Protein 6UL6 (pdb70)

GO terms:
  GO:0004222 metalloendopeptidase activity (F, EXP)

InterPro domains:
  IPR000395 Botulinum/Tetanus toxin, catalytic chain [PF01742] (4-410)
  IPR000395 Botulinum/Tetanus toxin, catalytic chain [PR00760] (7-23)
  IPR000395 Botulinum/Tetanus toxin, catalytic chain [PR00760] (33-49)
  IPR000395 Botulinum/Tetanus toxin, catalytic chain [PR00760] (72-88)
  IPR000395 Botulinum/Tetanus toxin, catalytic chain [PR00760] (97-119)
  IPR000395 Botulinum/Tetanus toxin, catalytic chain [PR00760] (213-225)
  IPR000395 Botulinum/Tetanus toxin, catalytic chain [PR00760] (259-275)
  IPR011065 Kunitz inhibitor STI-like superfamily [SSF50386] (1080-1295)
  IPR012500 Clostridium neurotoxin, translocation [PF07952] (549-866)
  IPR012928 Clostridium neurotoxin, receptor binding N-terminal [PF07953] (886-1079)
  IPR013104 Clostridium neurotoxin, receptor-binding C-terminal [PF07951] (1088-1293)
  IPR013320 Concanavalin A-like lectin/glucanase domain superfamily [SSF49899] (873-1079)
  IPR036248 Clostridium neurotoxin, translocation domain [G3DSA:1.20.1120.10] (447-868)
  IPR036248 Clostridium neurotoxin, translocation domain [SSF58091] (549-874)

Secondary structure (DSSP, 8-state):
--SS-S---TTSPP-SSSEEEEE--BSS-PPPEEEEEEETTEEEEEEE--SS-TT----SPPSS--SSS-----TTTT-SHHHHHHHHHHHHHHHHHHHTSHHHHHHHHHHHH-PPP-B---BTTEEB--GGGEEEEE-TTS-EEEEE-SEEEEE--SSTT--EEE-B--SS--TTTSS----EEEE--SSEEEEE---GGGTT-TT--SSPEEPPHHHHHHHHHHHHHHHHTT----TT-B--B---STTB-S----BHHHHHHH-HHHHTTS-HHHHHHHHHHHHHHHHHHHHHHHH--EE-SBSS-HHHHHHHHHHHHT-EE-TTS-EE--HHHHHHHHHIIIIIS-HHHHHHHHT----SSTTS---EEEE----STTT-BTTTBTS-TTSTTSSTTGGGBTTTTGGG-EEPPPSS-TTTSEEEEEE-HHHH--PPPEEEEEEGGGSB--B-GGG----TT--EEE-SS-----------HHHHHHHHHH---S-PPP---B----SS-B--B------PPPP-S-EEEESS--HHHHHHTT---S-SSPPEEES-HHHHHH-TTEEE--S-HHHHHHHHS---GGGHHHHHHHHHHHHHHHHH--EE-SSSTT--EE-TTHHHHHTGGG--SHHHHHHHHHHHGGGGG-SSPPP---PPPPPEEEPP-TT-HHHHHHHHHHHHHHHHHHHHHHHHHHHHHHIIIIIHHHHHHHHHHHHHHHHHHHHHHHHHHHHHTTS-HHHHHHH-B-HHHHHHHHHHHHHHHHHHHHHHHHHHHHHHIIIIIHHHHHHHHHHHHHHHHHHHHHHHHHTTTTTTTSHHHHHHHHHHHTTS-----GGGT---HHHHTT-/--EEEEE--EEE-TT--EEEEEEEESS-GGGSEEEEEEE-TTS--EEEEEE-TT--EEE-TTTTTSEEEEEETTTTEEEEEE-S--GGG-EEEEEEEE-EETTEEHHHHT--EE---EEEEE----EEEE--EEE-TT--EEEEEEE---S--GGGS-EEEEEE-TTS--EEEEEESSSEEE-GGGTTTEEEEEETTTTEEEEEE-S--GGG-EEEEEEETTBS-B---EEEEE-----/--EEEEEE-EEEETT--EEEEEEEESS--TT--EEEEEE-TTBPPEEEEEE-TTS-EEE-GGGBTTEEEEEETTTTEEEEEE-S--GGG-EEEEEEE-SSS-EE---EEEEEE-

Structure (mmCIF, N/CA/C/O backbone):
data_6UL6
#
_entry.id   6UL6
#
_cell.length_a   141.288
_cell.length_b   90.253
_cell.length_c   144.771
_cell.angle_alpha   90.0
_cell.angle_beta   119.037
_cell.angle_gamma   90.0
#
_symmetry.space_group_name_H-M   'C 1 2 1'
#
loop_
_entity.id
_entity.type
_entity.pdbx_description
1 polymer BoNT/A
2 polymer ciA-D12/11/ciA-B5
3 polymer ciA-H7
4 water water
#
loop_
_atom_site.group_PDB
_atom_site.id
_atom_site.type_symbol
_atom_site.label_atom_id
_atom_site.label_alt_id
_atom_site.label_comp_id
_atom_site.label_asym_id
_atom_site.label_entity_id
_atom_site.label_seq_id
_atom_site.pdbx_PDB_ins_code
_atom_site.Cartn_x
_atom_site.Cartn_y
_atom_site.Cartn_z
_atom_site.occupancy
_atom_site.B_iso_or_equiv
_atom_site.auth_seq_id
_atom_site.auth_comp_id
_atom_site.auth_asym_id
_atom_site.auth_atom_id
_atom_site.pdbx_PDB_model_num
ATOM 1 N N . MET A 1 3 ? -43.13600 -47.68800 37.27800 1.000 52.17311 1 MET A N 1
ATOM 2 C CA . MET A 1 3 ? -42.79300 -46.33200 37.71600 1.000 52.25732 1 MET A CA 1
ATOM 3 C C . MET A 1 3 ? -41.37100 -45.83000 37.36500 1.000 46.69853 1 MET A C 1
ATOM 4 O O . MET A 1 3 ? -41.19000 -44.62900 37.21900 1.000 50.02990 1 MET A O 1
ATOM 9 N N . PRO A 1 4 ? -40.35500 -46.71400 37.26700 1.000 34.21324 2 PRO A N 1
ATOM 10 C CA . PRO A 1 4 ? -39.13700 -46.12000 36.67100 1.000 29.46706 2 PRO A CA 1
ATOM 11 C C . PRO A 1 4 ? -39.35400 -45.76000 35.19100 1.000 30.49422 2 PRO A C 1
ATOM 12 O O . PRO A 1 4 ? -40.10900 -46.45700 34.49500 1.000 23.74521 2 PRO A O 1
ATOM 16 N N . PHE A 1 5 ? -38.69400 -44.72000 34.71500 1.000 20.72226 3 PHE A N 1
ATOM 17 C CA . PHE A 1 5 ? -38.80400 -44.38100 33.28400 1.000 22.28032 3 PHE A CA 1
ATOM 18 C C . PHE A 1 5 ? -38.21900 -45.45200 32.34700 1.000 23.66637 3 PHE A C 1
ATOM 19 O O . PHE A 1 5 ? -38.78800 -45.76700 31.29500 1.000 22.24188 3 PHE A O 1
ATOM 27 N N . VAL A 1 6 ? -37.09000 -46.02700 32.74000 1.000 25.43206 4 VAL A N 1
ATOM 28 C CA . VAL A 1 6 ? -36.47000 -47.07600 31.95600 1.000 29.28044 4 VAL A CA 1
ATOM 29 C C . VAL A 1 6 ? -36.70600 -48.35000 32.72600 1.000 37.71700 4 VAL A C 1
ATOM 30 O O . VAL A 1 6 ? -36.15700 -48.52400 33.82900 1.000 40.20479 4 VAL A O 1
ATOM 34 N N . ASN A 1 7 ? -37.54800 -49.22100 32.19500 1.000 34.92958 5 ASN A N 1
ATOM 35 C CA . ASN A 1 7 ? -38.00200 -50.34600 33.00700 1.000 45.74388 5 ASN A CA 1
ATOM 36 C C . ASN A 1 7 ? -37.34800 -51.64700 32.60500 1.000 41.54755 5 ASN A C 1
ATOM 37 O O . ASN A 1 7 ? -37.86200 -52.73200 32.86300 1.000 49.01146 5 ASN A O 1
ATOM 42 N N . LYS A 1 8 ? -36.16100 -51.52100 32.05900 1.000 31.95529 6 LYS A N 1
ATOM 43 C CA . LYS A 1 8 ? -35.43600 -52.65700 31.57400 1.000 41.40356 6 LYS A CA 1
ATOM 44 C C . LYS A 1 8 ? -33.95500 -52.31200 31.62000 1.000 32.67409 6 LYS A C 1
ATOM 45 O O . LYS A 1 8 ? -33.56800 -51.16600 31.39600 1.000 29.79217 6 LYS A O 1
ATOM 51 N N . GLN A 1 9 ? -33.11700 -53.28600 31.94400 1.000 37.22935 7 GLN A N 1
ATOM 52 C CA . GLN A 1 9 ? -31.68200 -53.05500 31.85900 1.000 36.26880 7 GLN A CA 1
ATOM 53 C C . GLN A 1 9 ? -31.27600 -53.26200 30.40500 1.000 39.67389 7 GLN A C 1
ATOM 54 O O . GLN A 1 9 ? -31.61100 -54.26700 29.82500 1.000 42.31336 7 GLN A O 1
ATOM 60 N N . PHE A 1 10 ? -30.58600 -52.29500 29.81100 1.000 39.36662 8 PHE A N 1
ATOM 61 C CA . PHE A 1 10 ? -30.13000 -52.40600 28.43100 1.000 39.03827 8 PHE A CA 1
ATOM 62 C C . PHE A 1 10 ? -28.60300 -52.56700 28.37500 1.000 32.75958 8 PHE A C 1
ATOM 63 O O . PHE A 1 10 ? -27.87200 -51.74000 28.93100 1.000 33.90808 8 PHE A O 1
ATOM 71 N N . ASN A 1 11 ? -28.12100 -53.59800 27.69600 1.000 26.30977 9 ASN A N 1
ATOM 72 C CA . ASN A 1 11 ? -26.69000 -53.70300 27.39800 1.000 25.64333 9 ASN A CA 1
ATOM 73 C C . ASN A 1 11 ? -26.46400 -53.61600 25.92300 1.000 25.44987 9 ASN A C 1
ATOM 74 O O . ASN A 1 11 ? -27.24400 -54.17500 25.16000 1.000 26.04500 9 ASN A O 1
ATOM 79 N N . TYR A 1 12 ? -25.37900 -52.98100 25.50000 1.000 26.44170 10 TYR A N 1
ATOM 80 C CA . TYR A 1 12 ? -25.15900 -52.81800 24.07100 1.000 28.52858 10 TYR A CA 1
ATOM 81 C C . TYR A 1 12 ? -25.19900 -54.17200 23.32100 1.000 33.24283 10 TYR A C 1
ATOM 82 O O . TYR A 1 12 ? -25.83400 -54.25700 22.26300 1.000 23.02298 10 TYR A O 1
ATOM 91 N N . LYS A 1 13 ? -24.60500 -55.24400 23.89200 1.000 27.36745 11 LYS A N 1
ATOM 92 C CA . LYS A 1 13 ? -24.57500 -56.53600 23.18700 1.000 36.03768 11 LYS A CA 1
ATOM 93 C C . LYS A 1 13 ? -25.79700 -57.42200 23.40500 1.000 26.95690 11 LYS A C 1
ATOM 94 O O . LYS A 1 13 ? -25.76300 -58.56800 23.01100 1.000 30.81010 11 LYS A O 1
ATOM 100 N N . ASP A 1 14 ? -26.87400 -56.91600 24.00500 1.000 29.16332 12 ASP A N 1
ATOM 101 C CA . ASP A 1 14 ? -28.08700 -57.71600 24.11200 1.000 26.38266 12 ASP A CA 1
ATOM 102 C C . ASP A 1 14 ? -28.55400 -58.07300 22.69500 1.000 28.61573 12 ASP A C 1
ATOM 103 O O . ASP A 1 14 ? -28.40700 -57.25400 21.78200 1.000 30.21478 12 ASP A O 1
ATOM 108 N N . PRO A 1 15 ? -29.17500 -59.24700 22.52500 1.000 30.03826 13 PRO A N 1
ATOM 109 C CA . PRO A 1 15 ? -29.65900 -59.63700 21.17800 1.000 33.39611 13 PRO A CA 1
ATOM 110 C C . PRO A 1 15 ? -30.78700 -58.71100 20.69900 1.000 28.76472 13 PRO A C 1
ATOM 111 O O . PRO A 1 15 ? -31.51800 -58.18600 21.54700 1.000 26.18374 13 PRO A O 1
ATOM 115 N N . VAL A 1 16 ? -30.93700 -58.52700 19.38200 1.000 27.43404 14 VAL A N 1
ATOM 116 C CA . VAL A 1 16 ? -32.04000 -57.70700 18.84800 1.000 26.54921 14 VAL A CA 1
ATOM 117 C C . VAL A 1 16 ? -33.35400 -58.45000 19.01600 1.000 31.96229 14 VAL A C 1
ATOM 118 O O . VAL A 1 16 ? -33.38500 -59.66600 18.99000 1.000 34.55034 14 VAL A O 1
ATOM 122 N N . ASN A 1 17 ? -34.44900 -57.73100 19.17900 1.000 30.91847 15 ASN A N 1
ATOM 123 C CA . ASN A 1 17 ? -35.74200 -58.39200 19.23200 1.000 30.27313 15 ASN A CA 1
ATOM 124 C C . ASN A 1 17 ? -36.77200 -57.67800 18.34000 1.000 32.83509 15 ASN A C 1
ATOM 125 O O . ASN A 1 17 ? -37.90600 -58.13900 18.20500 1.000 34.26939 15 ASN A O 1
ATOM 130 N N . GLY A 1 18 ? -36.39200 -56.54400 17.74100 1.000 25.81937 16 GLY A N 1
ATOM 131 C CA . GLY A 1 18 ? -37.25600 -55.90600 16.74000 1.000 26.71419 16 GLY A CA 1
ATOM 132 C C . GLY A 1 18 ? -38.32100 -55.02300 17.37800 1.000 32.94314 16 GLY A C 1
ATOM 133 O O . GLY A 1 18 ? -39.15400 -54.41000 16.68800 1.000 25.32331 16 GLY A O 1
ATOM 134 N N . VAL A 1 19 ? -38.26100 -54.93000 18.71400 1.000 34.11884 17 VAL A N 1
ATOM 135 C CA . VAL A 1 19 ? -39.29800 -54.27600 19.50600 1.000 29.69686 17 VAL A CA 1
ATOM 136 C C . VAL A 1 19 ? -38.69400 -53.10200 20.28100 1.000 22.98794 17 VAL A C 1
ATOM 137 O O . VAL A 1 19 ? -39.06200 -51.95700 20.02200 1.000 24.99169 17 VAL A O 1
ATOM 141 N N . ASP A 1 20 ? -37.76600 -53.38300 21.21000 1.000 22.62586 18 ASP A N 1
ATOM 142 C CA . ASP A 1 20 ? -37.02700 -52.31400 21.84900 1.000 25.47371 18 ASP A CA 1
ATOM 143 C C . ASP A 1 20 ? -35.51500 -52.47300 21.73900 1.000 25.13830 18 ASP A C 1
ATOM 144 O O . ASP A 1 20 ? -34.77800 -51.66000 22.27400 1.000 26.10077 18 ASP A O 1
ATOM 149 N N . ILE A 1 21 ? -35.03600 -53.51400 21.08800 1.000 24.56128 19 ILE A N 1
ATOM 150 C CA . ILE A 1 21 ? -33.60400 -53.56100 20.74400 1.000 23.00467 19 ILE A CA 1
ATOM 151 C C . ILE A 1 21 ? -33.55900 -53.93600 19.27200 1.000 24.23833 19 ILE A C 1
ATOM 152 O O . ILE A 1 21 ? -34.04600 -54.99500 18.93400 1.000 25.38740 19 ILE A O 1
ATOM 157 N N . ALA A 1 22 ? -33.03100 -53.06200 18.39700 1.000 19.38775 20 ALA A N 1
ATOM 158 C CA . ALA A 1 22 ? -33.09500 -53.36200 16.95100 1.000 29.32634 20 ALA A CA 1
ATOM 159 C C . ALA A 1 22 ? -32.12000 -52.49700 16.20100 1.000 26.93997 20 ALA A C 1
ATOM 160 O O . ALA A 1 22 ? -31.67200 -51.45100 16.70800 1.000 19.73094 20 ALA A O 1
ATOM 162 N N . TYR A 1 23 ? -31.75100 -52.96800 15.02000 1.000 20.38752 21 TYR A N 1
ATOM 163 C CA . TYR A 1 23 ? -31.10000 -52.08800 14.07600 1.000 27.79794 21 TYR A CA 1
ATOM 164 C C . TYR A 1 23 ? -32.19200 -51.25900 13.45500 1.000 26.25638 21 TYR A C 1
ATOM 165 O O . TYR A 1 23 ? -33.24700 -51.79500 13.09800 1.000 23.03919 21 TYR A O 1
ATOM 174 N N . ILE A 1 24 ? -31.96100 -49.95500 13.36500 1.000 25.42866 22 ILE A N 1
ATOM 175 C CA . ILE A 1 24 ? -32.94400 -49.09700 12.74800 1.000 21.66283 22 ILE A CA 1
ATOM 176 C C . ILE A 1 24 ? -32.34300 -48.27300 11.60600 1.000 24.88458 22 ILE A C 1
ATOM 177 O O . ILE A 1 24 ? -31.12100 -48.14000 11.46900 1.000 25.24669 22 ILE A O 1
ATOM 182 N N . LYS A 1 25 ? -33.22400 -47.70100 10.79500 1.000 24.89079 23 LYS A N 1
ATOM 183 C CA . LYS A 1 25 ? -32.82000 -46.66300 9.86400 1.000 21.54030 23 LYS A CA 1
ATOM 184 C C . LYS A 1 25 ? -33.64600 -45.42500 10.13800 1.000 23.62261 23 LYS A C 1
ATOM 185 O O . LYS A 1 25 ? -34.85700 -45.52500 10.41900 1.000 20.46508 23 LYS A O 1
ATOM 191 N N . ILE A 1 26 ? -33.00800 -44.26900 9.99700 1.000 22.84482 24 ILE A N 1
ATOM 192 C CA . ILE A 1 26 ? -33.65900 -42.99500 10.28500 1.000 22.33710 24 ILE A CA 1
ATOM 193 C C . ILE A 1 26 ? -33.70100 -42.23500 8.99700 1.000 24.84742 24 ILE A C 1
ATOM 194 O O . ILE A 1 26 ? -33.07700 -42.66400 8.03200 1.000 19.77630 24 ILE A O 1
ATOM 199 N N . PRO A 1 27 ? -34.48400 -41.13100 8.95200 1.000 20.22773 25 PRO A N 1
ATOM 200 C CA . PRO A 1 27 ? -34.49000 -40.34600 7.70200 1.000 20.83113 25 PRO A CA 1
ATOM 201 C C . PRO A 1 27 ? -33.07100 -39.91600 7.33500 1.000 23.51165 25 PRO A C 1
ATOM 202 O O . PRO A 1 27 ? -32.24500 -39.62400 8.20300 1.000 21.71127 25 PRO A O 1
ATOM 206 N N . ASN A 1 28 ? -32.79200 -39.84200 6.05400 1.000 25.26805 26 ASN A N 1
ATOM 207 C CA . ASN A 1 28 ? -31.44500 -39.65800 5.63900 1.000 29.88411 26 ASN A CA 1
ATOM 208 C C . ASN A 1 28 ? -31.38900 -39.03600 4.25900 1.000 27.84446 26 ASN A C 1
ATOM 209 O O . ASN A 1 28 ? -32.27800 -39.27800 3.46200 1.000 22.82325 26 ASN A O 1
ATOM 214 N N . ALA A 1 29 ? -30.32700 -38.29500 3.94500 1.000 27.52535 27 ALA A N 1
ATOM 215 C CA . ALA A 1 29 ? -30.24600 -37.65800 2.62900 1.000 39.24522 27 ALA A CA 1
ATOM 216 C C . ALA A 1 29 ? -29.84500 -38.66700 1.56500 1.000 46.47032 27 ALA A C 1
ATOM 217 O O . ALA A 1 29 ? -30.40700 -38.71200 0.46100 1.000 55.15260 27 ALA A O 1
ATOM 219 N N . GLY A 1 30 ? -28.88100 -39.51000 1.89300 1.000 50.12287 28 GLY A N 1
ATOM 220 C CA . GLY A 1 30 ? -28.52500 -40.58200 0.97300 1.000 49.92868 28 GLY A CA 1
ATOM 221 C C . GLY A 1 30 ? -29.11500 -41.91500 1.40400 1.000 46.13695 28 GLY A C 1
ATOM 222 O O . GLY A 1 30 ? -30.33100 -42.07900 1.46700 1.000 50.43777 28 GLY A O 1
ATOM 223 N N . GLN A 1 31 ? -28.24000 -42.86700 1.70500 1.000 42.02833 29 GLN A N 1
ATOM 224 C CA . GLN A 1 31 ? -28.64300 -44.24000 1.96800 1.000 42.16941 29 GLN A CA 1
ATOM 225 C C . GLN A 1 31 ? -27.88300 -44.78000 3.17900 1.000 41.91874 29 GLN A C 1
ATOM 226 O O . GLN A 1 31 ? -26.86900 -45.45700 3.02300 1.000 50.78062 29 GLN A O 1
ATOM 232 N N . MET A 1 32 ? -28.36800 -44.50400 4.38100 1.000 31.81606 30 MET A N 1
ATOM 233 C CA . MET A 1 32 ? -27.64400 -44.94000 5.57600 1.000 31.68723 30 MET A CA 1
ATOM 234 C C . MET A 1 32 ? -27.78400 -46.44900 5.81300 1.000 32.15651 30 MET A C 1
ATOM 235 O O . MET A 1 32 ? -28.77800 -47.08000 5.43300 1.000 25.25577 30 MET A O 1
ATOM 240 N N . GLN A 1 33 ? -26.75900 -47.04700 6.40800 1.000 31.17790 31 GLN A N 1
ATOM 241 C CA . GLN A 1 33 ? -26.87500 -48.41800 6.85600 1.000 31.90272 31 GLN A CA 1
ATOM 242 C C . GLN A 1 33 ? -27.62400 -48.46400 8.19700 1.000 25.78169 31 GLN A C 1
ATOM 243 O O . GLN A 1 33 ? -27.57500 -47.52200 8.96500 1.000 24.08045 31 GLN A O 1
ATOM 249 N N . PRO A 1 34 ? -28.28000 -49.59500 8.49700 1.000 25.99431 32 PRO A N 1
ATOM 250 C CA . PRO A 1 34 ? -28.97400 -49.78000 9.77900 1.000 21.15637 32 PRO A CA 1
ATOM 251 C C . PRO A 1 34 ? -27.99100 -49.66500 10.96600 1.000 20.78599 32 PRO A C 1
ATOM 252 O O . PRO A 1 34 ? -26.84800 -50.10300 10.87100 1.000 21.83403 32 PRO A O 1
ATOM 256 N N . VAL A 1 35 ? -28.43200 -49.06800 12.03700 1.000 19.45404 33 VAL A N 1
ATOM 257 C CA . VAL A 1 35 ? -27.57100 -48.90600 13.20600 1.000 21.86111 33 VAL A CA 1
ATOM 258 C C . VAL A 1 35 ? -28.26900 -49.44900 14.42100 1.000 18.67133 33 VAL A C 1
ATOM 259 O O . VAL A 1 35 ? -29.48700 -49.26400 14.57800 1.000 17.91973 33 VAL A O 1
ATOM 263 N N . LYS A 1 36 ? -27.51400 -50.06600 15.32900 1.000 21.08978 34 LYS A N 1
ATOM 264 C CA . LYS A 1 36 ? -28.15500 -50.64000 16.51900 1.000 22.19398 34 LYS A CA 1
ATOM 265 C C . LYS A 1 36 ? -28.69600 -49.59500 17.50300 1.000 23.49987 34 LYS A C 1
ATOM 266 O O . LYS A 1 36 ? -27.99500 -48.64400 17.92100 1.000 21.91370 34 LYS A O 1
ATOM 272 N N . ALA A 1 37 ? -29.96900 -49.75200 17.86600 1.000 20.19756 35 ALA A N 1
ATOM 273 C CA . ALA A 1 37 ? -30.61800 -48.75500 18.68200 1.000 18.56154 35 ALA A CA 1
ATOM 274 C C . ALA A 1 37 ? -31.47900 -49.40400 19.77000 1.000 19.21340 35 ALA A C 1
ATOM 275 O O . ALA A 1 37 ? -31.80500 -50.56300 19.69100 1.000 19.63174 35 ALA A O 1
ATOM 277 N N . PHE A 1 38 ? -31.82900 -48.62700 20.78300 1.000 22.45463 36 PHE A N 1
ATOM 278 C CA . PHE A 1 38 ? -32.50600 -49.12200 21.98000 1.000 22.30239 36 PHE A CA 1
ATOM 279 C C . PHE A 1 38 ? -33.68800 -48.24000 22.28600 1.000 20.21069 36 PHE A C 1
ATOM 280 O O . PHE A 1 38 ? -33.54100 -47.01100 22.44900 1.000 20.55913 36 PHE A O 1
ATOM 288 N N . LYS A 1 39 ? -34.85300 -48.84100 22.46100 1.000 22.50037 37 LYS A N 1
ATOM 289 C CA . LYS A 1 39 ? -36.03900 -48.03200 22.76600 1.000 21.11302 37 LYS A CA 1
ATOM 290 C C . LYS A 1 39 ? -36.20900 -47.96200 24.28400 1.000 18.72395 37 LYS A C 1
ATOM 291 O O . LYS A 1 39 ? -36.75200 -48.86700 24.89200 1.000 21.33471 37 LYS A O 1
ATOM 297 N N . ILE A 1 40 ? -35.71000 -46.90800 24.90900 1.000 21.49662 38 ILE A N 1
ATOM 298 C CA . ILE A 1 40 ? -35.58300 -46.91000 26.37900 1.000 23.92214 38 ILE A CA 1
ATOM 299 C C . ILE A 1 40 ? -36.89200 -46.55300 27.03900 1.000 15.92900 38 ILE A C 1
ATOM 300 O O . ILE A 1 40 ? -37.06000 -46.76700 28.22100 1.000 21.40417 38 ILE A O 1
ATOM 305 N N . HIS A 1 41 ? -37.84800 -46.08100 26.24600 1.000 16.51256 39 HIS A N 1
ATOM 306 C CA . HIS A 1 41 ? -39.15300 -45.73900 26.74600 1.000 19.80575 39 HIS A CA 1
ATOM 307 C C . HIS A 1 41 ? -40.04200 -45.54700 25.52900 1.000 21.18834 39 HIS A C 1
ATOM 308 O O . HIS A 1 41 ? -39.53100 -45.25400 24.43500 1.000 19.62105 39 HIS A O 1
ATOM 315 N N . ASN A 1 42 ? -41.34900 -45.71400 25.70500 1.000 17.02003 40 ASN A N 1
ATOM 316 C CA . ASN A 1 42 ? -42.29600 -45.44200 24.59800 1.000 24.34008 40 ASN A CA 1
ATOM 317 C C . ASN A 1 42 ? -41.91500 -44.11000 23.87800 1.000 22.21432 40 ASN A C 1
ATOM 318 O O . ASN A 1 42 ? -41.66300 -43.11200 24.55200 1.000 23.74593 40 ASN A O 1
ATOM 323 N N . LYS A 1 43 ? -41.81000 -44.14700 22.53700 1.000 16.78098 41 LYS A N 1
ATOM 324 C CA . LYS A 1 43 ? -41.50000 -43.01400 21.64100 1.000 13.61008 41 LYS A CA 1
ATOM 325 C C . LYS A 1 43 ? -40.04800 -42.46000 21.72700 1.000 19.03697 41 LYS A C 1
ATOM 326 O O . LYS A 1 43 ? -39.75300 -41.45400 21.08200 1.000 17.21112 41 LYS A O 1
ATOM 332 N N . ILE A 1 44 ? -39.17000 -43.09300 22.50200 1.000 15.90629 42 ILE A N 1
ATOM 333 C CA . ILE A 1 44 ? -37.81600 -42.59600 22.66700 1.000 18.08442 42 ILE A CA 1
ATOM 334 C C . ILE A 1 44 ? -36.72900 -43.65100 22.43700 1.000 14.17789 42 ILE A C 1
ATOM 335 O O . ILE A 1 44 ? -36.61700 -44.65800 23.15600 1.000 18.21228 42 ILE A O 1
ATOM 340 N N . TRP A 1 45 ? -35.87600 -43.38800 21.47700 1.000 16.22437 43 TRP A N 1
ATOM 341 C CA . TRP A 1 45 ? -34.79200 -44.30600 21.18400 1.000 17.35792 43 TRP A CA 1
ATOM 342 C C . TRP A 1 45 ? -33.40100 -43.71900 21.47800 1.000 20.73387 43 TRP A C 1
ATOM 343 O O . TRP A 1 45 ? -33.22100 -42.50500 21.46700 1.000 16.71383 43 TRP A O 1
ATOM 354 N N . VAL A 1 46 ? -32.42700 -44.60400 21.68300 1.000 19.19883 44 VAL A N 1
ATOM 355 C CA . VAL A 1 46 ? -31.02600 -44.18100 21.79900 1.000 19.16592 44 VAL A CA 1
ATOM 356 C C . VAL A 1 46 ? -30.19700 -44.87500 20.75900 1.000 15.76237 44 VAL A C 1
ATOM 357 O O . VAL A 1 46 ? -30.24900 -46.09300 20.63200 1.000 20.32277 44 VAL A O 1
ATOM 361 N N . ILE A 1 47 ? -29.38400 -44.12800 20.04000 1.000 18.38042 45 ILE A N 1
ATOM 362 C CA . ILE A 1 47 ? -28.44400 -44.68300 19.06500 1.000 17.29359 45 ILE A CA 1
ATOM 363 C C . ILE A 1 47 ? -27.03600 -44.37300 19.53900 1.000 18.80537 45 ILE A C 1
ATOM 364 O O . ILE A 1 47 ? -26.60300 -43.24000 19.41900 1.000 17.66226 45 ILE A O 1
ATOM 369 N N . PRO A 1 48 ? -26.32200 -45.37500 20.10500 1.000 21.49690 46 PRO A N 1
ATOM 370 C CA . PRO A 1 48 ? -24.97800 -45.06300 20.63000 1.000 18.74315 46 PRO A CA 1
ATOM 371 C C . PRO A 1 48 ? -23.95300 -45.04000 19.50700 1.000 24.66638 46 PRO A C 1
ATOM 372 O O . PRO A 1 48 ? -23.04400 -45.86400 19.44800 1.000 31.25247 46 PRO A O 1
ATOM 376 N N . GLU A 1 49 ? -24.10800 -44.11800 18.57700 1.000 25.09283 47 GLU A N 1
ATOM 377 C CA . GLU A 1 49 ? -23.15900 -43.96500 17.46900 1.000 28.85035 47 GLU A CA 1
ATOM 378 C C . GLU A 1 49 ? -22.81900 -42.51200 17.36600 1.000 22.22697 47 GLU A C 1
ATOM 379 O O . GLU A 1 49 ? -23.65600 -41.67900 17.68400 1.000 21.60016 47 GLU A O 1
ATOM 385 N N . ARG A 1 50 ? -21.62400 -42.17500 16.91400 1.000 20.55298 48 ARG A N 1
ATOM 386 C CA . ARG A 1 50 ? -21.39900 -40.77800 16.52500 1.000 23.56399 48 ARG A CA 1
ATOM 387 C C . ARG A 1 50 ? -22.31500 -40.39600 15.33200 1.000 28.38133 48 ARG A C 1
ATOM 388 O O . ARG A 1 50 ? -22.54000 -41.20000 14.42600 1.000 25.75075 48 ARG A O 1
ATOM 396 N N . ASP A 1 51 ? -22.81200 -39.17400 15.32900 1.000 24.26387 49 ASP A N 1
ATOM 397 C CA . ASP A 1 51 ? -23.76200 -38.73400 14.32400 1.000 22.44387 49 ASP A CA 1
ATOM 398 C C . ASP A 1 51 ? -23.03500 -38.33700 13.05000 1.000 27.20318 49 ASP A C 1
ATOM 399 O O . ASP A 1 51 ? -22.68700 -37.15900 12.84200 1.000 29.50857 49 ASP A O 1
ATOM 404 N N . THR A 1 52 ? -22.79100 -39.32900 12.20800 1.000 27.91424 50 THR A N 1
ATOM 405 C CA . THR A 1 52 ? -22.27500 -39.05500 10.89700 1.000 29.61760 50 THR A CA 1
ATOM 406 C C . THR A 1 52 ? -23.38700 -39.19900 9.88600 1.000 31.17289 50 THR A C 1
ATOM 407 O O . THR A 1 52 ? -23.11600 -39.26500 8.69700 1.000 37.01173 50 THR A O 1
ATOM 411 N N . PHE A 1 53 ? -24.63100 -39.29400 10.34400 1.000 30.41442 51 PHE A N 1
ATOM 412 C CA . PHE A 1 53 ? -25.72700 -39.69800 9.43200 1.000 36.45478 51 PHE A CA 1
ATOM 413 C C . PHE A 1 53 ? -26.68000 -38.61600 9.08800 1.000 37.24549 51 PHE A C 1
ATOM 414 O O . PHE A 1 53 ? -27.13900 -38.54800 7.95400 1.000 37.02570 51 PHE A O 1
ATOM 422 N N . THR A 1 54 ? -27.04900 -37.82700 10.08200 1.000 33.38747 52 THR A N 1
ATOM 423 C CA . THR A 1 54 ? -28.19200 -36.94100 9.90500 1.000 36.87604 52 THR A CA 1
ATOM 424 C C . THR A 1 54 ? -27.88700 -35.79600 8.92300 1.000 37.40582 52 THR A C 1
ATOM 425 O O . THR A 1 54 ? -28.78800 -35.25300 8.30900 1.000 33.38335 52 THR A O 1
ATOM 429 N N . ASN A 1 55 ? -26.61900 -35.44400 8.77900 1.000 39.34937 53 ASN A N 1
ATOM 430 C CA . ASN A 1 55 ? -26.22300 -34.36900 7.89000 1.000 42.03204 53 ASN A CA 1
ATOM 431 C C . ASN A 1 55 ? -25.05600 -34.83300 7.06500 1.000 46.40224 53 ASN A C 1
ATOM 432 O O . ASN A 1 55 ? -23.97100 -35.04600 7.61400 1.000 48.52226 53 ASN A O 1
ATOM 437 N N . PRO A 1 56 ? -25.26900 -34.95600 5.73300 1.000 51.21805 54 PRO A N 1
ATOM 438 C CA . PRO A 1 56 ? -24.28300 -35.50000 4.78400 1.000 49.08393 54 PRO A CA 1
ATOM 439 C C . PRO A 1 56 ? -23.01700 -34.63000 4.66900 1.000 51.06703 54 PRO A C 1
ATOM 440 O O . PRO A 1 56 ? -21.94600 -35.16600 4.39600 1.000 54.51865 54 PRO A O 1
ATOM 444 N N . GLU A 1 57 ? -23.13700 -33.32300 4.91000 1.000 48.68768 55 GLU A N 1
ATOM 445 C CA . GLU A 1 57 ? -21.97700 -32.43100 5.03200 1.000 49.62900 55 GLU A CA 1
ATOM 446 C C . GLU A 1 57 ? -21.18700 -32.64800 6.33300 1.000 51.02335 55 GLU A C 1
ATOM 447 O O . GLU A 1 57 ? -20.20000 -31.95500 6.60000 1.000 50.98618 55 GLU A O 1
ATOM 453 N N . GLU A 1 58 ? -21.64400 -33.58400 7.15900 1.000 50.91689 56 GLU A N 1
ATOM 454 C CA . GLU A 1 58 ? -20.99800 -33.84000 8.44400 1.000 47.46766 56 GLU A CA 1
ATOM 455 C C . GLU A 1 58 ? -20.72200 -35.32500 8.61400 1.000 53.78936 56 GLU A C 1
ATOM 456 O O . GLU A 1 58 ? -21.34900 -35.97800 9.45300 1.000 59.39483 56 GLU A O 1
ATOM 462 N N . GLY A 1 59 ? -19.80400 -35.85800 7.81400 1.000 50.40049 57 GLY A N 1
ATOM 463 C CA . GLY A 1 59 ? -19.41300 -37.26000 7.91300 1.000 50.12964 57 GLY A CA 1
ATOM 464 C C . GLY A 1 59 ? -18.04100 -37.47100 8.53900 1.000 49.78212 57 GLY A C 1
ATOM 465 O O . GLY A 1 59 ? -17.74400 -38.53100 9.04800 1.000 54.21713 57 GLY A O 1
ATOM 466 N N . ASP A 1 60 ? -17.20100 -36.44700 8.51000 1.000 51.21926 58 ASP A N 1
ATOM 467 C CA . ASP A 1 60 ? -15.85000 -36.56000 9.03900 1.000 53.20621 58 ASP A CA 1
ATOM 468 C C . ASP A 1 60 ? -15.81300 -36.20400 10.53400 1.000 50.34714 58 ASP A C 1
ATOM 469 O O . ASP A 1 60 ? -16.48500 -35.26100 10.96100 1.000 52.08546 58 ASP A O 1
ATOM 474 N N . LEU A 1 61 ? -15.02600 -36.93700 11.32400 1.000 43.02281 59 LEU A N 1
ATOM 475 C CA . LEU A 1 61 ? -15.02500 -36.71000 12.76500 1.000 38.45886 59 LEU A CA 1
ATOM 476 C C . LEU A 1 61 ? -13.77700 -35.95200 13.24100 1.000 38.87690 59 LEU A C 1
ATOM 477 O O . LEU A 1 61 ? -13.51600 -35.83500 14.44900 1.000 32.80040 59 LEU A O 1
ATOM 482 N N . ASN A 1 62 ? -13.05800 -35.35700 12.30100 1.000 34.94813 60 ASN A N 1
ATOM 483 C CA . ASN A 1 62 ? -11.84300 -34.61200 12.64500 1.000 40.27913 60 ASN A CA 1
ATOM 484 C C . ASN A 1 62 ? -12.09400 -33.14100 12.87900 1.000 34.52290 60 ASN A C 1
ATOM 485 O O . ASN A 1 62 ? -13.15100 -32.63900 12.50600 1.000 36.16763 60 ASN A O 1
ATOM 490 N N . PRO A 1 63 ? -11.11700 -32.43800 13.47800 1.000 37.07826 61 PRO A N 1
ATOM 491 C CA . PRO A 1 63 ? -11.34200 -31.00100 13.63000 1.000 37.42840 61 PRO A CA 1
ATOM 492 C C . PRO A 1 63 ? -11.54000 -30.33500 12.26000 1.000 44.97860 61 PRO A C 1
ATOM 493 O O . PRO A 1 63 ? -10.96000 -30.75800 11.25400 1.000 50.94360 61 PRO A O 1
ATOM 497 N N . PRO A 1 64 ? -12.39900 -29.31500 12.21000 1.000 43.71136 62 PRO A N 1
ATOM 498 C CA . PRO A 1 64 ? -12.75300 -28.72400 10.91600 1.000 49.01645 62 PRO A CA 1
ATOM 499 C C . PRO A 1 64 ? -11.64500 -27.79000 10.42500 1.000 58.11609 62 PRO A C 1
ATOM 500 O O . PRO A 1 64 ? -10.72900 -27.49900 11.19500 1.000 57.91115 62 PRO A O 1
ATOM 504 N N . PRO A 1 65 ? -11.70300 -27.35600 9.15200 1.000 68.25783 63 PRO A N 1
ATOM 505 C CA . PRO A 1 65 ? -10.65800 -26.44300 8.66700 1.000 70.95772 63 PRO A CA 1
ATOM 506 C C . PRO A 1 65 ? -10.73700 -25.09400 9.39500 1.000 72.36095 63 PRO A C 1
ATOM 507 O O . PRO A 1 65 ? -9.74400 -24.60400 9.95500 1.000 74.44838 63 PRO A O 1
ATOM 511 N N . GLU A 1 66 ? -11.93500 -24.51600 9.38900 1.000 64.31230 64 GLU A N 1
ATOM 512 C CA . GLU A 1 66 ? -12.24200 -23.33000 10.17300 1.000 57.93872 64 GLU A CA 1
ATOM 513 C C . GLU A 1 66 ? -12.69900 -23.66900 11.59500 1.000 47.18533 64 GLU A C 1
ATOM 514 O O . GLU A 1 66 ? -13.75500 -24.30400 11.76900 1.000 42.35935 64 GLU A O 1
ATOM 520 N N . ALA A 1 67 ? -11.91800 -23.25700 12.60100 1.000 48.85555 65 ALA A N 1
ATOM 521 C CA . ALA A 1 67 ? -12.32600 -23.39600 14.02000 1.000 40.28807 65 ALA A CA 1
ATOM 522 C C . ALA A 1 67 ? -13.75600 -22.86000 14.27900 1.000 36.16224 65 ALA A C 1
ATOM 523 O O . ALA A 1 67 ? -14.14200 -21.76900 13.82300 1.000 36.64303 65 ALA A O 1
ATOM 525 N N . LYS A 1 68 ? -14.54900 -23.65300 14.98000 1.000 34.15113 66 LYS A N 1
ATOM 526 C CA . LYS A 1 68 ? -15.88500 -23.25400 15.34200 1.000 32.36012 66 LYS A CA 1
ATOM 527 C C . LYS A 1 68 ? -15.72300 -22.04500 16.25600 1.000 35.22295 66 LYS A C 1
ATOM 528 O O . LYS A 1 68 ? -14.74400 -21.96800 16.99300 1.000 31.45664 66 LYS A O 1
ATOM 534 N N . GLN A 1 69 ? -16.66300 -21.10100 16.19400 1.000 44.22189 67 GLN A N 1
ATOM 535 C CA . GLN A 1 69 ? -16.51600 -19.84700 16.95900 1.000 48.23211 67 GLN A CA 1
ATOM 536 C C . GLN A 1 69 ? -17.19800 -20.00600 18.32000 1.000 38.72408 67 GLN A C 1
ATOM 537 O O . GLN A 1 69 ? -18.24200 -19.39800 18.58700 1.000 37.84859 67 GLN A O 1
ATOM 543 N N . VAL A 1 70 ? -16.62800 -20.89100 19.14300 1.000 25.28732 68 VAL A N 1
ATOM 544 C CA . VAL A 1 70 ? -17.24300 -21.29400 20.41600 1.000 19.23135 68 VAL A CA 1
ATOM 545 C C . VAL A 1 70 ? -16.12400 -21.33600 21.48100 1.000 25.35475 68 VAL A C 1
ATOM 546 O O . VAL A 1 70 ? -14.96300 -21.50000 21.14800 1.000 29.59934 68 VAL A O 1
ATOM 550 N N . PRO A 1 71 ? -16.47000 -21.08200 22.75100 1.000 19.27183 69 PRO A N 1
ATOM 551 C CA . PRO A 1 71 ? -15.41600 -20.96600 23.75600 1.000 24.23173 69 PRO A CA 1
ATOM 552 C C . PRO A 1 71 ? -14.71400 -22.29500 24.05300 1.000 26.98849 69 PRO A C 1
ATOM 553 O O . PRO A 1 71 ? -13.52300 -22.31300 24.32500 1.000 23.82244 69 PRO A O 1
ATOM 557 N N . VAL A 1 72 ? -15.45800 -23.39400 23.98600 1.000 21.81789 70 VAL A N 1
ATOM 558 C CA . VAL A 1 72 ? -14.89200 -24.71300 24.24800 1.000 20.83043 70 VAL A CA 1
ATOM 559 C C . VAL A 1 72 ? -15.38200 -25.75300 23.24500 1.000 22.60086 70 VAL A C 1
ATOM 560 O O . VAL A 1 72 ? -16.58300 -25.89500 23.01900 1.000 20.90943 70 VAL A O 1
ATOM 564 N N . SER A 1 73 ? -14.44200 -26.48100 22.64800 1.000 21.50594 71 SER A N 1
ATOM 565 C CA . SER A 1 73 ? -14.77400 -27.52900 21.69600 1.000 19.30019 71 SER A CA 1
ATOM 566 C C . SER A 1 73 ? -13.82800 -28.70100 21.93600 1.000 28.77075 71 SER A C 1
ATOM 567 O O . SER A 1 73 ? -12.77400 -28.56900 22.60400 1.000 22.15927 71 SER A O 1
ATOM 570 N N . TYR A 1 74 ? -14.21400 -29.86600 21.44500 1.000 26.70257 72 TYR A N 1
ATOM 571 C CA . TYR A 1 74 ? -13.40900 -31.04400 21.66700 1.000 24.62434 72 TYR A CA 1
ATOM 572 C C . TYR A 1 74 ? -13.62100 -32.09400 20.58500 1.000 26.82309 72 TYR A C 1
ATOM 573 O O . TYR A 1 74 ? -14.75100 -32.38200 20.20100 1.000 23.38304 72 TYR A O 1
ATOM 582 N N . TYR A 1 75 ? -12.51000 -32.65000 20.11400 1.000 27.40154 73 TYR A N 1
ATOM 583 C CA . TYR A 1 75 ? -12.50900 -33.59400 18.99600 1.000 30.41395 73 TYR A CA 1
ATOM 584 C C . TYR A 1 75 ? -11.74500 -34.83800 19.36500 1.000 30.53034 73 TYR A C 1
ATOM 585 O O . TYR A 1 75 ? -10.72600 -34.79500 20.08800 1.000 26.98785 73 TYR A O 1
ATOM 594 N N . ASP A 1 76 ? -12.25000 -35.95700 18.88300 1.000 31.69713 74 ASP A N 1
ATOM 595 C CA . ASP A 1 76 ? -11.54800 -37.21300 19.01500 1.000 28.20356 74 ASP A CA 1
ATOM 596 C C . ASP A 1 76 ? -12.27700 -38.17000 18.11900 1.000 24.47550 74 ASP A C 1
ATOM 597 O O . ASP A 1 76 ? -13.36800 -38.63400 18.44800 1.000 25.27307 74 ASP A O 1
ATOM 602 N N . SER A 1 77 ? -11.69300 -38.44700 16.97400 1.000 28.78196 75 SER A N 1
ATOM 603 C CA . SER A 1 77 ? -12.38300 -39.25500 15.98500 1.000 30.90039 75 SER A CA 1
ATOM 604 C C . SER A 1 77 ? -12.62700 -40.68500 16.47400 1.000 33.30361 75 SER A C 1
ATOM 605 O O . SER A 1 77 ? -13.46700 -41.40200 15.93600 1.000 33.63780 75 SER A O 1
ATOM 608 N N . THR A 1 78 ? -11.90500 -41.10500 17.49700 1.000 35.31706 76 THR A N 1
ATOM 609 C CA . THR A 1 78 ? -12.01300 -42.48600 17.94800 1.000 26.73597 76 THR A CA 1
ATOM 610 C C . THR A 1 78 ? -12.99800 -42.65100 19.05200 1.000 31.43297 76 THR A C 1
ATOM 611 O O . THR A 1 78 ? -13.27600 -43.77600 19.41500 1.000 30.56341 76 THR A O 1
ATOM 615 N N . TYR A 1 79 ? -13.54900 -41.55200 19.59300 1.000 25.06658 77 TYR A N 1
ATOM 616 C CA . TYR A 1 79 ? -14.52100 -41.70200 20.66700 1.000 26.86129 77 TYR A CA 1
ATOM 617 C C . TYR A 1 79 ? -15.82300 -42.37600 20.17400 1.000 24.38874 77 TYR A C 1
ATOM 618 O O . TYR A 1 79 ? -16.34200 -42.03800 19.09500 1.000 21.47936 77 TYR A O 1
ATOM 627 N N . LEU A 1 80 ? -16.34100 -43.29800 20.99500 1.000 25.48881 78 LEU A N 1
ATOM 628 C CA . LEU A 1 80 ? -17.58800 -44.05400 20.75600 1.000 26.79865 78 LEU A CA 1
ATOM 629 C C . LEU A 1 80 ? -17.45100 -45.00800 19.54700 1.000 34.00161 78 LEU A C 1
ATOM 630 O O . LEU A 1 80 ? -18.40200 -45.18800 18.78100 1.000 31.02024 78 LEU A O 1
ATOM 635 N N . SER A 1 81 ? -16.26200 -45.56700 19.35100 1.000 33.26136 79 SER A N 1
ATOM 636 C CA . SER A 1 81 ? -16.06100 -46.45500 18.22300 1.000 30.23351 79 SER A CA 1
ATOM 637 C C . SER A 1 81 ? -16.07400 -47.90400 18.66200 1.000 34.50893 79 SER A C 1
ATOM 638 O O . SER A 1 81 ? -16.16400 -48.82100 17.82100 1.000 36.51045 79 SER A O 1
ATOM 641 N N . THR A 1 82 ? -15.96200 -48.15300 19.96400 1.000 31.89197 80 THR A N 1
ATOM 642 C CA . THR A 1 82 ? -15.94500 -49.56100 20.39800 1.000 36.97972 80 THR A CA 1
ATOM 643 C C . THR A 1 82 ? -17.23600 -49.99000 21.09200 1.000 33.84065 80 THR A C 1
ATOM 644 O O . THR A 1 82 ? -18.00300 -49.15700 21.58600 1.000 28.23477 80 THR A O 1
ATOM 648 N N . ASP A 1 83 ? -17.44800 -51.29900 21.15700 1.000 27.94051 81 ASP A N 1
ATOM 649 C CA . ASP A 1 83 ? -18.63800 -51.83100 21.80200 1.000 30.30075 81 ASP A CA 1
ATOM 650 C C . ASP A 1 83 ? -18.73600 -51.44700 23.27000 1.000 32.08825 81 ASP A C 1
ATOM 651 O O . ASP A 1 83 ? -19.81200 -51.06400 23.74700 1.000 35.46170 81 ASP A O 1
ATOM 656 N N . ASN A 1 84 ? -17.64000 -51.57300 24.00200 1.000 26.21757 82 ASN A N 1
ATOM 657 C CA . ASN A 1 84 ? -17.70700 -51.19600 25.41000 1.000 28.24111 82 ASN A CA 1
ATOM 658 C C . ASN A 1 84 ? -18.08500 -49.71400 25.65100 1.000 29.76131 82 ASN A C 1
ATOM 659 O O . ASN A 1 84 ? -18.84900 -49.43100 26.56800 1.000 26.95184 82 ASN A O 1
ATOM 664 N N . GLU A 1 85 ? -17.53400 -48.78800 24.86400 1.000 23.68342 83 GLU A N 1
ATOM 665 C CA . GLU A 1 85 ? -17.93200 -47.38500 24.92300 1.000 24.61620 83 GLU A CA 1
ATOM 666 C C . GLU A 1 85 ? -19.40500 -47.19700 24.62700 1.000 29.24700 83 GLU A C 1
ATOM 667 O O . GLU A 1 85 ? -20.07100 -46.39100 25.26400 1.000 23.68472 83 GLU A O 1
ATOM 673 N N . LYS A 1 86 ? -19.90900 -47.93500 23.63100 1.000 24.36471 84 LYS A N 1
ATOM 674 C CA . LYS A 1 86 ? -21.31400 -47.79100 23.27000 1.000 23.10618 84 LYS A CA 1
ATOM 675 C C . LYS A 1 86 ? -22.16900 -48.31100 24.41000 1.000 23.27667 84 LYS A C 1
ATOM 676 O O . LYS A 1 86 ? -23.21000 -47.75000 24.69500 1.000 22.19750 84 LYS A O 1
ATOM 682 N N . ASP A 1 87 ? -21.70500 -49.35900 25.11200 1.000 22.34745 85 ASP A N 1
ATOM 683 C CA . ASP A 1 87 ? -22.45200 -49.87300 26.26300 1.000 23.05016 85 ASP A CA 1
ATOM 684 C C . ASP A 1 87 ? -22.46300 -48.82600 27.38000 1.000 20.09961 85 ASP A C 1
ATOM 685 O O . ASP A 1 87 ? -23.47600 -48.54500 27.99500 1.000 19.48132 85 ASP A O 1
ATOM 690 N N . ASN A 1 88 ? -21.31700 -48.23000 27.62300 1.000 24.83736 86 ASN A N 1
ATOM 691 C CA . ASN A 1 88 ? -21.22400 -47.22000 28.66600 1.000 21.97091 86 ASN A CA 1
ATOM 692 C C . ASN A 1 88 ? -22.03100 -45.94600 28.31200 1.000 21.67680 86 ASN A C 1
ATOM 693 O O . ASN A 1 88 ? -22.71600 -45.35300 29.15600 1.000 22.72772 86 ASN A O 1
ATOM 698 N N . TYR A 1 89 ? -21.98400 -45.57400 27.03600 1.000 23.61810 87 TYR A N 1
ATOM 699 C CA . TYR A 1 89 ? -22.80700 -44.46400 26.51300 1.000 22.57433 87 TYR A CA 1
ATOM 700 C C . TYR A 1 89 ? -24.28200 -44.69500 26.79100 1.000 22.00178 87 TYR A C 1
ATOM 701 O O . TYR A 1 89 ? -24.97000 -43.84500 27.33900 1.000 18.45846 87 TYR A O 1
ATOM 710 N N . LEU A 1 90 ? -24.76700 -45.86000 26.37800 1.000 25.74960 88 LEU A N 1
ATOM 711 C CA . LEU A 1 90 ? -26.16900 -46.23100 26.61300 1.000 24.72059 88 LEU A CA 1
ATOM 712 C C . LEU A 1 90 ? -26.58700 -46.18500 28.07900 1.000 20.38386 88 LEU A C 1
ATOM 713 O O . LEU A 1 90 ? -27.66400 -45.72900 28.41900 1.000 21.36141 88 LEU A O 1
ATOM 718 N N . LYS A 1 91 ? -25.78000 -46.78200 28.94900 1.000 19.04689 89 LYS A N 1
ATOM 719 C CA . LYS A 1 91 ? -26.07600 -46.73900 30.38500 1.000 19.60690 89 LYS A CA 1
ATOM 720 C C . LYS A 1 91 ? -26.01400 -45.35000 31.00500 1.000 17.74620 89 LYS A C 1
ATOM 721 O O . LYS A 1 91 ? -26.81000 -45.03100 31.88100 1.000 19.22309 89 LYS A O 1
ATOM 727 N N . GLY A 1 92 ? -25.08000 -44.52900 30.54300 1.000 16.79584 90 GLY A N 1
ATOM 728 C CA . GLY A 1 92 ? -25.00800 -43.13600 30.97700 1.000 15.29746 90 GLY A CA 1
ATOM 729 C C . GLY A 1 92 ? -26.27100 -42.38000 30.61600 1.000 20.55160 90 GLY A C 1
ATOM 730 O O . GLY A 1 92 ? -26.83500 -41.64900 31.41400 1.000 14.61813 90 GLY A O 1
ATOM 731 N N . VAL A 1 93 ? -26.74400 -42.58100 29.38800 1.000 18.45203 91 VAL A N 1
ATOM 732 C CA . VAL A 1 93 ? -27.92900 -41.85500 28.95100 1.000 14.85716 91 VAL A CA 1
ATOM 733 C C . VAL A 1 93 ? -29.14900 -42.34900 29.72200 1.000 12.72289 91 VAL A C 1
ATOM 734 O O . VAL A 1 93 ? -29.97000 -41.55000 30.18900 1.000 16.88629 91 VAL A O 1
ATOM 738 N N . THR A 1 94 ? -29.28400 -43.66800 29.86800 1.000 14.08317 92 THR A N 1
ATOM 739 C CA . THR A 1 94 ? -30.46700 -44.15500 30.58300 1.000 19.81517 92 THR A CA 1
ATOM 740 C C . THR A 1 94 ? -30.45700 -43.70400 32.06000 1.000 19.17226 92 THR A C 1
ATOM 741 O O . THR A 1 94 ? -31.50800 -43.40100 32.63000 1.000 19.77408 92 THR A O 1
ATOM 745 N N . LYS A 1 95 ? -29.27500 -43.70700 32.67500 1.000 18.22409 93 LYS A N 1
ATOM 746 C CA . LYS A 1 95 ? -29.14600 -43.21900 34.06100 1.000 16.19735 93 LYS A CA 1
ATOM 747 C C . LYS A 1 95 ? -29.56800 -41.72800 34.15800 1.000 16.72946 93 LYS A C 1
ATOM 748 O O . LYS A 1 95 ? -30.23900 -41.32600 35.12400 1.000 17.53514 93 LYS A O 1
ATOM 754 N N . LEU A 1 96 ? -29.19300 -40.92800 33.15300 1.000 15.18127 94 LEU A N 1
ATOM 755 C CA . LEU A 1 96 ? -29.51100 -39.51200 33.15000 1.000 21.87980 94 LEU A CA 1
ATOM 756 C C . LEU A 1 96 ? -31.01900 -39.31900 32.97100 1.000 20.80205 94 LEU A C 1
ATOM 757 O O . LEU A 1 96 ? -31.59000 -38.44000 33.58300 1.000 17.81970 94 LEU A O 1
ATOM 762 N N . PHE A 1 97 ? -31.66200 -40.16300 32.14600 1.000 15.46371 95 PHE A N 1
ATOM 763 C CA . PHE A 1 97 ? -33.13000 -40.06200 32.01100 1.000 14.67908 95 PHE A CA 1
ATOM 764 C C . PHE A 1 97 ? -33.80800 -40.35500 33.31900 1.000 18.29622 95 PHE A C 1
ATOM 765 O O . PHE A 1 97 ? -34.78400 -39.72600 33.65700 1.000 16.26003 95 PHE A O 1
ATOM 773 N N . GLU A 1 98 ? -33.31200 -41.37700 34.03800 1.000 17.23166 96 GLU A N 1
ATOM 774 C CA . GLU A 1 98 ? -33.88800 -41.73500 35.31700 1.000 18.17542 96 GLU A CA 1
ATOM 775 C C . GLU A 1 98 ? -33.71400 -40.59800 36.34100 1.000 16.12486 96 GLU A C 1
ATOM 776 O O . GLU A 1 98 ? -34.60300 -40.31400 37.14600 1.000 16.63905 96 GLU A O 1
ATOM 782 N N . ARG A 1 99 ? -32.56400 -39.95400 36.30000 1.000 16.90761 97 ARG A N 1
ATOM 783 C CA . ARG A 1 99 ? -32.30200 -38.80200 37.18500 1.000 17.43411 97 ARG A CA 1
ATOM 784 C C . ARG A 1 99 ? -33.25500 -37.62800 36.88700 1.000 14.11712 97 ARG A C 1
ATOM 785 O O . ARG A 1 99 ? -33.82000 -37.01700 37.79700 1.000 18.06477 97 ARG A O 1
ATOM 793 N N . ILE A 1 100 ? -33.46200 -37.34900 35.61000 1.000 16.72610 98 ILE A N 1
ATOM 794 C CA . ILE A 1 100 ? -34.40100 -36.29300 35.21600 1.000 15.23351 98 ILE A CA 1
ATOM 795 C C . ILE A 1 100 ? -35.82100 -36.67100 35.65500 1.000 23.59514 98 ILE A C 1
ATOM 796 O O . ILE A 1 100 ? -36.53000 -35.86600 36.29800 1.000 21.12305 98 ILE A O 1
ATOM 801 N N . TYR A 1 101 ? -36.20800 -37.91900 35.35600 1.000 18.29439 99 TYR A N 1
ATOM 802 C CA . TYR A 1 101 ? -37.52700 -38.42700 35.70300 1.000 19.71879 99 TYR A CA 1
ATOM 803 C C . TYR A 1 101 ? -37.81600 -38.49000 37.19400 1.000 22.32151 99 TYR A C 1
ATOM 804 O O . TYR A 1 101 ? -38.98800 -38.43700 37.62900 1.000 22.93771 99 TYR A O 1
ATOM 813 N N . SER A 1 102 ? -36.75000 -38.58600 37.99300 1.000 20.18283 100 SER A N 1
ATOM 814 C CA A SER A 1 102 ? -36.88400 -38.69600 39.44400 0.526 24.12821 100 SER A CA 1
ATOM 815 C CA B SER A 1 102 ? -36.91200 -38.71400 39.43700 0.474 24.05965 100 SER A CA 1
ATOM 816 C C . SER A 1 102 ? -37.27200 -37.37700 40.09300 1.000 27.65644 100 SER A C 1
ATOM 817 O O . SER A 1 102 ? -37.59800 -37.35100 41.27100 1.000 26.28005 100 SER A O 1
ATOM 822 N N . THR A 1 103 ? -37.22100 -36.28400 39.31900 1.000 19.43555 101 THR A N 1
ATOM 823 C CA . THR A 1 103 ? -37.67000 -34.96600 39.80300 1.000 19.54685 101 THR A CA 1
ATOM 824 C C . THR A 1 103 ? -39.09500 -34.71100 39.36300 1.000 20.99905 101 THR A C 1
ATOM 825 O O . THR A 1 103 ? -39.49000 -35.19900 38.28500 1.000 19.46729 101 THR A O 1
ATOM 829 N N . ASP A 1 104 ? -39.88900 -33.98900 40.15800 1.000 17.62052 102 ASP A N 1
ATOM 830 C CA . ASP A 1 104 ? -41.26400 -33.71200 39.70500 1.000 21.82813 102 ASP A CA 1
ATOM 831 C C . ASP A 1 104 ? -41.24800 -33.03800 38.33000 1.000 21.41725 102 ASP A C 1
ATOM 832 O O . ASP A 1 104 ? -42.03500 -33.38100 37.43900 1.000 15.72477 102 ASP A O 1
ATOM 837 N N . LEU A 1 105 ? -40.34500 -32.07700 38.16900 1.000 19.51181 103 LEU A N 1
ATOM 838 C CA . LEU A 1 105 ? -40.26300 -31.30300 36.93100 1.000 19.16068 103 LEU A CA 1
ATOM 839 C C . LEU A 1 105 ? -39.87200 -32.16000 35.74300 1.000 22.73287 103 LEU A C 1
ATOM 840 O O . LEU A 1 105 ? -40.44400 -32.01100 34.68500 1.000 18.44646 103 LEU A O 1
ATOM 845 N N . GLY A 1 106 ? -38.88200 -33.05000 35.92100 1.000 18.00481 104 GLY A N 1
ATOM 846 C CA . GLY A 1 106 ? -38.51400 -33.93500 34.83900 1.000 17.05214 104 GLY A CA 1
ATOM 847 C C . GLY A 1 106 ? -39.55900 -34.97900 34.52100 1.000 12.35197 104 GLY A C 1
ATOM 848 O O . GLY A 1 106 ? -39.74200 -35.38500 33.36800 1.000 14.96818 104 GLY A O 1
ATOM 849 N N . ARG A 1 107 ? -40.31100 -35.39300 35.51400 1.000 17.17289 105 ARG A N 1
ATOM 850 C CA . ARG A 1 107 ? -41.37600 -36.35500 35.24300 1.000 23.28833 105 ARG A CA 1
ATOM 851 C C . ARG A 1 107 ? -42.41000 -35.72500 34.29400 1.000 21.82320 105 ARG A C 1
ATOM 852 O O . ARG A 1 107 ? -42.91400 -36.36900 33.35400 1.000 18.02604 105 ARG A O 1
ATOM 860 N N . MET A 1 108 ? -42.74700 -34.46800 34.58900 1.000 23.10176 106 MET A N 1
ATOM 861 C CA . MET A 1 108 ? -43.65300 -33.66000 33.77000 1.000 25.74663 106 MET A CA 1
ATOM 862 C C . MET A 1 108 ? -43.13700 -33.32800 32.36700 1.000 19.28425 106 MET A C 1
ATOM 863 O O . MET A 1 108 ? -43.88700 -33.41300 31.39400 1.000 22.66913 106 MET A O 1
ATOM 868 N N . LEU A 1 109 ? -41.86200 -32.95700 32.25800 1.000 18.47622 107 LEU A N 1
ATOM 869 C CA . LEU A 1 109 ? -41.26900 -32.70800 30.95100 1.000 20.35331 107 LEU A CA 1
ATOM 870 C C . LEU A 1 109 ? -41.22200 -33.99000 30.12000 1.000 20.22493 107 LEU A C 1
ATOM 871 O O . LEU A 1 109 ? -41.52500 -33.95600 28.92100 1.000 15.78140 107 LEU A O 1
ATOM 876 N N . LEU A 1 110 ? -40.76400 -35.10200 30.71200 1.000 14.37367 108 LEU A N 1
ATOM 877 C CA . LEU A 1 110 ? -40.65600 -36.29500 29.88400 1.000 15.65199 108 LEU A CA 1
ATOM 878 C C . LEU A 1 110 ? -42.04400 -36.77800 29.48200 1.000 14.38763 108 LEU A C 1
ATOM 879 O O . LEU A 1 110 ? -42.20600 -37.33700 28.43000 1.000 17.62518 108 LEU A O 1
ATOM 884 N N . THR A 1 111 ? -43.04400 -36.58800 30.33400 1.000 15.40465 109 THR A N 1
ATOM 885 C CA . THR A 1 111 ? -44.38100 -37.06300 29.96800 1.000 17.99080 109 THR A CA 1
ATOM 886 C C . THR A 1 111 ? -44.88700 -36.18300 28.78200 1.000 22.29255 109 THR A C 1
ATOM 887 O O . THR A 1 111 ? -45.50300 -36.69200 27.83700 1.000 17.74930 109 THR A O 1
ATOM 891 N N . SER A 1 112 ? -44.57900 -34.88800 28.83400 1.000 13.19989 110 SER A N 1
ATOM 892 C CA . SER A 1 112 ? -44.98900 -33.96700 27.78200 1.000 13.65211 110 SER A CA 1
ATOM 893 C C . SER A 1 112 ? -44.33500 -34.36300 26.47300 1.000 15.83188 110 SER A C 1
ATOM 894 O O . SER A 1 112 ? -44.97800 -34.37500 25.43100 1.000 15.04869 110 SER A O 1
ATOM 897 N N . ILE A 1 113 ? -43.06200 -34.71700 26.53200 1.000 13.78855 111 ILE A N 1
ATOM 898 C CA . ILE A 1 113 ? -42.34800 -35.17600 25.35700 1.000 16.89370 111 ILE A CA 1
ATOM 899 C C . ILE A 1 113 ? -42.98100 -36.44200 24.74900 1.000 15.26645 111 ILE A C 1
ATOM 900 O O . ILE A 1 113 ? -43.12700 -36.55100 23.50100 1.000 16.24624 111 ILE A O 1
ATOM 905 N N . VAL A 1 114 ? -43.38300 -37.38200 25.59600 1.000 16.87298 112 VAL A N 1
ATOM 906 C CA . VAL A 1 114 ? -43.99800 -38.63500 25.07500 1.000 15.28094 112 VAL A CA 1
ATOM 907 C C . VAL A 1 114 ? -45.39400 -38.32200 24.47600 1.000 17.95324 112 VAL A C 1
ATOM 908 O O . VAL A 1 114 ? -45.76200 -38.87600 23.40900 1.000 16.74049 112 VAL A O 1
ATOM 912 N N . ARG A 1 115 ? -46.11100 -37.39200 25.10600 1.000 19.60349 113 ARG A N 1
ATOM 913 C CA . ARG A 1 115 ? -47.41600 -36.99100 24.59600 1.000 25.39536 113 ARG A CA 1
ATOM 914 C C . ARG A 1 115 ? -47.32500 -36.18100 23.32100 1.000 20.25065 113 ARG A C 1
ATOM 915 O O . ARG A 1 115 ? -48.30800 -36.11300 22.57600 1.000 20.63390 113 ARG A O 1
ATOM 923 N N . GLY A 1 116 ? -46.18200 -35.56400 23.06300 1.000 12.60411 114 GLY A N 1
ATOM 924 C CA . GLY A 1 116 ? -46.04700 -34.57100 22.00500 1.000 20.17173 114 GLY A CA 1
ATOM 925 C C . GLY A 1 116 ? -45.78600 -35.13500 20.61000 1.000 19.57962 114 GLY A C 1
ATOM 926 O O . GLY A 1 116 ? -44.91600 -34.67300 19.85800 1.000 15.63368 114 GLY A O 1
ATOM 927 N N . ILE A 1 117 ? -46.56100 -36.15400 20.24600 1.000 16.46343 115 ILE A N 1
ATOM 928 C CA . ILE A 1 117 ? -46.41800 -36.77400 18.93200 1.000 16.10297 115 ILE A CA 1
ATOM 929 C C . ILE A 1 117 ? -46.50500 -35.75100 17.76000 1.000 11.22084 115 ILE A C 1
ATOM 930 O O . ILE A 1 117 ? -47.38600 -34.93100 17.70100 1.000 15.93708 115 ILE A O 1
ATOM 935 N N . PRO A 1 118 ? -45.56900 -35.82400 16.82300 1.000 17.87399 116 PRO A N 1
ATOM 936 C CA . PRO A 1 118 ? -45.62400 -34.91800 15.65600 1.000 13.99677 116 PRO A CA 1
ATOM 937 C C . PRO A 1 118 ? -46.97200 -35.02200 14.94800 1.000 18.94019 116 PRO A C 1
ATOM 938 O O . PRO A 1 118 ? -47.51000 -36.13800 14.82500 1.000 16.46135 116 PRO A O 1
ATOM 942 N N . PHE A 1 119 ? -47.52900 -33.86800 14.56700 1.000 18.63699 117 PHE A N 1
ATOM 943 C CA . PHE A 1 119 ? -48.88900 -33.82700 14.05700 1.000 18.62981 117 PHE A CA 1
ATOM 944 C C . PHE A 1 119 ? -48.99000 -34.62000 12.75300 1.000 14.07228 117 PHE A C 1
ATOM 945 O O . PHE A 1 119 ? -48.03100 -34.68400 11.96600 1.000 16.49181 117 PHE A O 1
ATOM 953 N N . TRP A 1 120 ? -50.14400 -35.24600 12.54100 1.000 16.96959 118 TRP A N 1
ATOM 954 C CA . TRP A 1 120 ? -50.41200 -35.99600 11.31000 1.000 16.89766 118 TRP A CA 1
ATOM 955 C C . TRP A 1 120 ? -50.82200 -35.04000 10.15100 1.000 18.37227 118 TRP A C 1
ATOM 956 O O . TRP A 1 120 ? -51.92800 -35.10600 9.59100 1.000 22.24006 118 TRP A O 1
ATOM 967 N N . GLY A 1 121 ? -49.90500 -34.14800 9.79500 1.000 19.11457 119 GLY A N 1
ATOM 968 C CA . GLY A 1 121 ? -50.18000 -33.13900 8.76500 1.000 18.95474 119 GLY A CA 1
ATOM 969 C C . GLY A 1 121 ? -49.55900 -33.43800 7.41000 1.000 19.45668 119 GLY A C 1
ATOM 970 O O . GLY A 1 121 ? -49.18800 -32.51900 6.66700 1.000 23.61598 119 GLY A O 1
ATOM 971 N N . GLY A 1 122 ? -49.37500 -34.70900 7.09000 1.000 21.97561 120 GLY A N 1
ATOM 972 C CA . GLY A 1 122 ? -48.62600 -35.05600 5.90100 1.000 18.22063 120 GLY A CA 1
ATOM 973 C C . GLY A 1 122 ? -49.46000 -35.07800 4.62000 1.000 25.06527 120 GLY A C 1
ATOM 974 O O . GLY A 1 122 ? -48.89300 -35.21400 3.54000 1.000 26.96073 120 GLY A O 1
ATOM 975 N N . SER A 1 123 ? -50.78200 -34.94400 4.71400 1.000 22.24821 121 SER A N 1
ATOM 976 C CA . SER A 1 123 ? -51.58300 -34.86800 3.47000 1.000 25.78306 121 SER A CA 1
ATOM 977 C C . SER A 1 123 ? -51.64600 -33.44100 3.00000 1.000 31.44584 121 SER A C 1
ATOM 978 O O . SER A 1 123 ? -51.48200 -32.51900 3.77700 1.000 34.44253 121 SER A O 1
ATOM 981 N N . THR A 1 124 ? -51.92600 -33.23300 1.73300 1.000 28.80036 122 THR A N 1
ATOM 982 C CA . THR A 1 124 ? -52.30300 -31.88800 1.34100 1.000 37.92678 122 THR A CA 1
ATOM 983 C C . THR A 1 124 ? -53.80000 -31.82100 1.05600 1.000 43.03550 122 THR A C 1
ATOM 984 O O . THR A 1 124 ? -54.34800 -30.73500 0.72300 1.000 41.39519 122 THR A O 1
ATOM 988 N N . ILE A 1 125 ? -54.45200 -32.98400 1.12900 1.000 33.73866 123 ILE A N 1
ATOM 989 C CA . ILE A 1 125 ? -55.90700 -33.02800 1.02600 1.000 36.17712 123 ILE A CA 1
ATOM 990 C C . ILE A 1 125 ? -56.52300 -32.37500 2.26300 1.000 29.81443 123 ILE A C 1
ATOM 991 O O . ILE A 1 125 ? -56.13500 -32.68700 3.37700 1.000 30.99115 123 ILE A O 1
ATOM 996 N N . ASP A 1 126 ? -57.50000 -31.49000 2.07000 1.000 28.53102 124 ASP A N 1
ATOM 997 C CA . ASP A 1 126 ? -58.03000 -30.68100 3.16800 1.000 29.33273 124 ASP A CA 1
ATOM 998 C C . ASP A 1 126 ? -58.72200 -31.48300 4.29400 1.000 37.47915 124 ASP A C 1
ATOM 999 O O . ASP A 1 126 ? -58.87300 -30.98700 5.41200 1.000 35.14896 124 ASP A O 1
ATOM 1004 N N . THR A 1 127 ? -59.10800 -32.72300 4.01200 1.000 30.77901 125 THR A N 1
ATOM 1005 C CA . THR A 1 127 ? -59.94100 -33.50600 4.91300 1.000 29.63314 125 THR A CA 1
ATOM 1006 C C . THR A 1 127 ? -59.25100 -34.76000 5.44900 1.000 32.15332 125 THR A C 1
ATOM 1007 O O . THR A 1 127 ? -59.88900 -35.62200 6.07500 1.000 30.35967 125 THR A O 1
ATOM 1011 N N . GLU A 1 128 ? -57.94900 -34.87000 5.19300 1.000 26.06353 126 GLU A N 1
ATOM 1012 C CA . GLU A 1 128 ? -57.24500 -36.12300 5.45000 1.000 31.54230 126 GLU A CA 1
ATOM 1013 C C . GLU A 1 128 ? -56.09700 -36.02500 6.49100 1.000 28.87305 126 GLU A C 1
ATOM 1014 O O . GLU A 1 128 ? -55.28100 -35.12300 6.44600 1.000 25.22677 126 GLU A O 1
ATOM 1020 N N . LEU A 1 129 ? -56.06500 -36.97100 7.42300 1.000 22.82575 127 LEU A N 1
ATOM 1021 C CA . LEU A 1 129 ? -54.95200 -37.04700 8.40900 1.000 29.67305 127 LEU A CA 1
ATOM 1022 C C . LEU A 1 129 ? -53.96500 -38.10100 7.88100 1.000 28.35016 127 LEU A C 1
ATOM 1023 O O . LEU A 1 129 ? -54.39400 -39.19800 7.44400 1.000 31.46314 127 LEU A O 1
ATOM 1028 N N . LYS A 1 130 ? -52.67100 -37.76000 7.88700 1.000 26.16789 128 LYS A N 1
ATOM 1029 C CA . LYS A 1 130 ? -51.63600 -38.59400 7.26000 1.000 19.60049 128 LYS A CA 1
ATOM 1030 C C . LYS A 1 130 ? -50.34900 -38.38800 8.02800 1.000 22.57043 128 LYS A C 1
ATOM 1031 O O . LYS A 1 130 ? -50.05300 -37.25400 8.35600 1.000 18.26610 128 LYS A O 1
ATOM 1037 N N . VAL A 1 131 ? -49.56000 -39.44300 8.28300 1.000 22.82815 129 VAL A N 1
ATOM 1038 C CA . VAL A 1 131 ? -48.25400 -39.23000 8.96800 1.000 21.48290 129 VAL A CA 1
ATOM 1039 C C . VAL A 1 131 ? -47.29100 -38.49000 8.03300 1.000 22.64950 129 VAL A C 1
ATOM 1040 O O . VAL A 1 131 ? -47.42500 -38.55000 6.79300 1.000 21.59806 129 VAL A O 1
ATOM 1044 N N . ILE A 1 132 ? -46.32000 -37.78700 8.62100 1.000 17.62468 130 ILE A N 1
ATOM 1045 C CA . ILE A 1 132 ? -45.18700 -37.29000 7.84300 1.000 16.92472 130 ILE A CA 1
ATOM 1046 C C . ILE A 1 132 ? -44.05000 -38.29100 8.02000 1.000 18.17620 130 ILE A C 1
ATOM 1047 O O . ILE A 1 132 ? -43.67000 -38.58300 9.18300 1.000 20.01526 130 ILE A O 1
ATOM 1052 N N . ASP A 1 133 ? -43.49300 -38.80600 6.92600 1.000 18.66823 131 ASP A N 1
ATOM 1053 C CA A ASP A 1 133 ? -42.54200 -39.94800 6.94800 0.368 22.75856 131 ASP A CA 1
ATOM 1054 C CA B ASP A 1 133 ? -42.61700 -39.99000 7.06500 0.632 22.79246 131 ASP A CA 1
ATOM 1055 C C . ASP A 1 133 ? -41.31100 -39.71700 7.80000 1.000 22.36906 131 ASP A C 1
ATOM 1056 O O . ASP A 1 133 ? -40.75300 -40.63700 8.42300 1.000 22.86169 131 ASP A O 1
ATOM 1065 N N . THR A 1 134 ? -40.83700 -38.47400 7.75100 1.000 21.40046 132 THR A N 1
ATOM 1066 C CA . THR A 1 134 ? -39.59700 -38.12300 8.43100 1.000 19.63996 132 THR A CA 1
ATOM 1067 C C . THR A 1 134 ? -39.80500 -38.04000 9.93300 1.000 21.25370 132 THR A C 1
ATOM 1068 O O . THR A 1 134 ? -38.83700 -37.78200 10.67900 1.000 18.07347 132 THR A O 1
ATOM 1072 N N . ASN A 1 135 ? -41.02100 -38.31800 10.39900 1.000 17.62008 133 ASN A N 1
ATOM 1073 C CA . ASN A 1 135 ? -41.25000 -38.45200 11.83700 1.000 19.37923 133 ASN A CA 1
ATOM 1074 C C . ASN A 1 135 ? -41.31700 -39.92600 12.23800 1.000 20.73378 133 ASN A C 1
ATOM 1075 O O . ASN A 1 135 ? -41.87400 -40.28700 13.29800 1.000 18.60416 133 ASN A O 1
ATOM 1080 N N . CYS A 1 136 ? -40.71500 -40.77400 11.40800 1.000 13.30833 134 CYS A N 1
ATOM 1081 C CA . CYS A 1 136 ? -40.72100 -42.22500 11.64400 1.000 13.43266 134 CYS A CA 1
ATOM 1082 C C . CYS A 1 136 ? -39.33200 -42.80200 11.52100 1.000 16.39665 134 CYS A C 1
ATOM 1083 O O . CYS A 1 136 ? -38.41600 -42.09900 11.08700 1.000 17.37825 134 CYS A O 1
ATOM 1086 N N . ILE A 1 137 ? -39.17600 -44.09100 11.87700 1.000 16.65945 135 ILE A N 1
ATOM 1087 C CA . ILE A 1 137 ? -37.99000 -44.86500 11.54500 1.000 14.60355 135 ILE A CA 1
ATOM 1088 C C . ILE A 1 137 ? -38.41400 -46.21600 10.94800 1.000 23.63444 135 ILE A C 1
ATOM 1089 O O . ILE A 1 137 ? -39.57600 -46.65100 11.08800 1.000 19.44601 135 ILE A O 1
ATOM 1094 N N . ASN A 1 138 ? -37.46900 -46.90400 10.31800 1.000 20.36433 136 ASN A N 1
ATOM 1095 C CA . ASN A 1 138 ? -37.65600 -48.30100 10.01600 1.000 22.86566 136 ASN A CA 1
ATOM 1096 C C . ASN A 1 138 ? -36.95400 -49.17000 11.05100 1.000 24.91595 136 ASN A C 1
ATOM 1097 O O . ASN A 1 138 ? -35.78400 -48.94700 11.32600 1.000 25.00851 136 ASN A O 1
ATOM 1102 N N . VAL A 1 139 ? -37.69100 -50.11900 11.61500 1.000 24.52482 137 VAL A N 1
ATOM 1103 C CA . VAL A 1 139 ? -37.16600 -51.06200 12.64400 1.000 26.64242 137 VAL A CA 1
ATOM 1104 C C . VAL A 1 139 ? -36.95000 -52.42200 12.01400 1.000 27.45050 137 VAL A C 1
ATOM 1105 O O . VAL A 1 139 ? -37.89300 -53.11300 11.64300 1.000 24.86814 137 VAL A O 1
ATOM 1109 N N . ILE A 1 140 ? -35.70100 -52.82100 11.87200 1.000 26.27465 138 ILE A N 1
ATOM 1110 C CA . ILE A 1 140 ? -35.41300 -54.11600 11.31000 1.000 25.85364 138 ILE A CA 1
ATOM 1111 C C . ILE A 1 140 ? -35.74800 -55.18600 12.34800 1.000 26.98589 138 ILE A C 1
ATOM 1112 O O . ILE A 1 140 ? -35.47500 -54.99300 13.50400 1.000 27.00781 138 ILE A O 1
ATOM 1117 N N . GLN A 1 141 ? -36.40700 -56.25000 11.90900 1.000 25.84998 139 GLN A N 1
ATOM 1118 C CA . GLN A 1 141 ? -36.78700 -57.40500 12.72600 1.000 30.97461 139 GLN A CA 1
ATOM 1119 C C . GLN A 1 141 ? -35.69300 -58.45700 12.72800 1.000 33.54926 139 GLN A C 1
ATOM 1120 O O . GLN A 1 141 ? -34.80100 -58.41100 11.88200 1.000 33.57292 139 GLN A O 1
ATOM 1126 N N . PRO A 1 142 ? -35.74900 -59.41600 13.68300 1.000 38.13597 140 PRO A N 1
ATOM 1127 C CA . PRO A 1 142 ? -34.66300 -60.41100 13.72900 1.000 34.58644 140 PRO A CA 1
ATOM 1128 C C . PRO A 1 142 ? -34.54000 -61.25400 12.47200 1.000 34.76561 140 PRO A C 1
ATOM 1129 O O . PRO A 1 142 ? -33.46100 -61.76500 12.16400 1.000 30.32788 140 PRO A O 1
ATOM 1133 N N . ASP A 1 143 ? -35.63100 -61.40000 11.74600 1.000 29.07267 141 ASP A N 1
ATOM 1134 C CA . ASP A 1 143 ? -35.59700 -62.21600 10.53500 1.000 32.48043 141 ASP A CA 1
ATOM 1135 C C . ASP A 1 143 ? -35.11000 -61.40100 9.32900 1.000 31.90680 141 ASP A C 1
ATOM 1136 O O . ASP A 1 143 ? -34.97300 -61.92500 8.23400 1.000 32.75118 141 ASP A O 1
ATOM 1141 N N . GLY A 1 144 ? -34.83400 -60.11800 9.53100 1.000 32.85412 142 GLY A N 1
ATOM 1142 C CA . GLY A 1 144 ? -34.33500 -59.31200 8.43200 1.000 33.77970 142 GLY A CA 1
ATOM 1143 C C . GLY A 1 144 ? -35.38900 -58.53400 7.63500 1.000 38.13639 142 GLY A C 1
ATOM 1144 O O . GLY A 1 144 ? -35.04200 -57.76300 6.75800 1.000 35.68957 142 GLY A O 1
ATOM 1145 N N . SER A 1 145 ? -36.66600 -58.74700 7.92400 1.000 27.51201 143 SER A N 1
ATOM 1146 C CA . SER A 1 145 ? -37.72600 -57.84600 7.45100 1.000 35.89634 143 SER A CA 1
ATOM 1147 C C . SER A 1 145 ? -37.67200 -56.51300 8.22900 1.000 30.01722 143 SER A C 1
ATOM 1148 O O . SER A 1 145 ? -36.79600 -56.32200 9.10400 1.000 28.65533 143 SER A O 1
ATOM 1151 N N . TYR A 1 146 ? -38.57600 -55.57500 7.92700 1.000 33.75256 144 TYR A N 1
ATOM 1152 C CA . TYR A 1 146 ? -38.65000 -54.35400 8.75100 1.000 36.36502 144 TYR A CA 1
ATOM 1153 C C . TYR A 1 146 ? -40.08200 -53.90400 8.90000 1.000 31.58603 144 TYR A C 1
ATOM 1154 O O . TYR A 1 146 ? -40.94000 -54.24000 8.08000 1.000 33.19675 144 TYR A O 1
ATOM 1163 N N . ARG A 1 147 ? -40.30800 -53.13600 9.94300 1.000 27.74824 145 ARG A N 1
ATOM 1164 C CA . ARG A 1 147 ? -41.56700 -52.46200 10.24300 1.000 29.22349 145 ARG A CA 1
ATOM 1165 C C . ARG A 1 147 ? -41.25200 -50.95300 10.35800 1.000 31.96589 145 ARG A C 1
ATOM 1166 O O . ARG A 1 147 ? -40.15700 -50.58300 10.72700 1.000 38.37082 145 ARG A O 1
ATOM 1174 N N . SER A 1 148 ? -42.19900 -50.08300 10.06400 1.000 28.43823 146 SER A N 1
ATOM 1175 C CA . SER A 1 148 ? -42.01200 -48.66700 10.28500 1.000 24.72328 146 SER A CA 1
ATOM 1176 C C . SER A 1 148 ? -42.71000 -48.26300 11.56300 1.000 24.50793 146 SER A C 1
ATOM 1177 O O . SER A 1 148 ? -43.76000 -48.83900 11.87800 1.000 24.59022 146 SER A O 1
ATOM 1180 N N . GLU A 1 149 ? -42.14800 -47.30400 12.30500 1.000 21.27783 147 GLU A N 1
ATOM 1181 C CA . GLU A 1 149 ? -42.76100 -46.81500 13.54000 1.000 25.62568 147 GLU A CA 1
ATOM 1182 C C . GLU A 1 149 ? -42.63900 -45.32200 13.70200 1.000 20.14832 147 GLU A C 1
ATOM 1183 O O . GLU A 1 149 ? -41.61800 -44.73600 13.31700 1.000 19.35662 147 GLU A O 1
ATOM 1189 N N . GLU A 1 150 ? -43.64100 -44.70100 14.32200 1.000 18.69414 148 GLU A N 1
ATOM 1190 C CA . GLU A 1 150 ? -43.49400 -43.29400 14.69300 1.000 22.31591 148 GLU A CA 1
ATOM 1191 C C . GLU A 1 150 ? -42.62600 -43.23200 15.95600 1.000 23.23867 148 GLU A C 1
ATOM 1192 O O . GLU A 1 150 ? -42.64700 -44.17800 16.77400 1.000 18.32548 148 GLU A O 1
ATOM 1198 N N . LEU A 1 151 ? -41.93300 -42.10900 16.14900 1.000 17.94461 149 LEU A N 1
ATOM 1199 C CA . LEU A 1 151 ? -41.19300 -41.89500 17.41600 1.000 18.18250 149 LEU A CA 1
ATOM 1200 C C . LEU A 1 151 ? -41.07100 -40.40600 17.62300 1.000 17.43677 149 LEU A C 1
ATOM 1201 O O . LEU A 1 151 ? -41.18700 -39.63800 16.62800 1.000 18.25736 149 LEU A O 1
ATOM 1206 N N . ASN A 1 152 ? -40.87000 -39.97800 18.89700 1.000 13.91261 150 ASN A N 1
ATOM 1207 C CA . ASN A 1 152 ? -40.73700 -38.53900 19.20500 1.000 14.74718 150 ASN A CA 1
ATOM 1208 C C . ASN A 1 152 ? -39.30800 -38.03900 19.32800 1.000 16.13836 150 ASN A C 1
ATOM 1209 O O . ASN A 1 152 ? -38.99100 -36.85700 18.99900 1.000 15.94248 150 ASN A O 1
ATOM 1214 N N . LEU A 1 153 ? -38.45100 -38.92900 19.84400 1.000 16.01937 151 LEU A N 1
ATOM 1215 C CA . LEU A 1 153 ? -37.14800 -38.51000 20.31100 1.000 16.14148 151 LEU A CA 1
ATOM 1216 C C . LEU A 1 153 ? -36.09900 -39.61300 20.15400 1.000 19.98341 151 LEU A C 1
ATOM 1217 O O . LEU A 1 153 ? -36.34500 -40.78600 20.47300 1.000 20.78334 151 LEU A O 1
ATOM 1222 N N . VAL A 1 154 ? -34.95900 -39.21100 19.61700 1.000 14.76146 152 VAL A N 1
ATOM 1223 C CA . VAL A 1 154 ? -33.77400 -40.03000 19.52200 1.000 16.58566 152 VAL A CA 1
ATOM 1224 C C . VAL A 1 154 ? -32.60800 -39.29700 20.17100 1.000 18.47632 152 VAL A C 1
ATOM 1225 O O . VAL A 1 154 ? -32.36400 -38.11500 19.86800 1.000 19.63755 152 VAL A O 1
ATOM 1229 N N . ILE A 1 155 ? -31.87500 -40.00900 21.02400 1.000 18.95879 153 ILE A N 1
ATOM 1230 C CA . ILE A 1 155 ? -30.60400 -39.52000 21.49800 1.000 12.93499 153 ILE A CA 1
ATOM 1231 C C . ILE A 1 155 ? -29.52500 -40.23100 20.72900 1.000 13.61634 153 ILE A C 1
ATOM 1232 O O . ILE A 1 155 ? -29.52600 -41.45800 20.67300 1.000 15.93355 153 ILE A O 1
ATOM 1237 N N . ILE A 1 156 ? -28.60400 -39.48800 20.14300 1.000 13.90278 154 ILE A N 1
ATOM 1238 C CA . ILE A 1 156 ? -27.52000 -40.06700 19.34700 1.000 16.12786 154 ILE A CA 1
ATOM 1239 C C . ILE A 1 156 ? -26.23100 -39.42600 19.74700 1.000 14.51640 154 ILE A C 1
ATOM 1240 O O . ILE A 1 156 ? -26.25000 -38.36700 20.34500 1.000 18.06757 154 ILE A O 1
ATOM 1245 N N . GLY A 1 157 ? -25.11200 -40.08100 19.46400 1.000 17.85626 155 GLY A N 1
ATOM 1246 C CA . GLY A 1 157 ? -23.82600 -39.52100 19.82400 1.000 17.38313 155 GLY A CA 1
ATOM 1247 C C . GLY A 1 157 ? -23.47800 -38.26400 19.05500 1.000 18.31220 155 GLY A C 1
ATOM 1248 O O . GLY A 1 157 ? -24.09900 -37.90800 18.00900 1.000 19.26543 155 GLY A O 1
ATOM 1249 N N . PRO A 1 158 ? -22.50300 -37.53600 19.57600 1.000 18.67874 156 PRO A N 1
ATOM 1250 C CA . PRO A 1 158 ? -22.22100 -36.25700 18.92100 1.000 17.39464 156 PRO A CA 1
ATOM 1251 C C . PRO A 1 158 ? -21.52700 -36.47400 17.57300 1.000 20.05344 156 PRO A C 1
ATOM 1252 O O . PRO A 1 158 ? -20.99800 -37.54600 17.24600 1.000 23.09825 156 PRO A O 1
ATOM 1256 N N . SER A 1 159 ? -21.45700 -35.36800 16.84200 1.000 18.34682 157 SER A N 1
ATOM 1257 C CA . SER A 1 159 ? -20.73700 -35.26100 15.58700 1.000 26.83146 157 SER A CA 1
ATOM 1258 C C . SER A 1 159 ? -19.28900 -34.97500 15.94700 1.000 21.01437 157 SER A C 1
ATOM 1259 O O . SER A 1 159 ? -18.85300 -35.28200 17.05600 1.000 24.67526 157 SER A O 1
ATOM 1262 N N . ALA A 1 160 ? -18.53400 -34.40600 15.01600 1.000 18.02870 158 ALA A N 1
ATOM 1263 C CA . ALA A 1 160 ? -17.09700 -34.27200 15.20000 1.000 29.96296 158 ALA A CA 1
ATOM 1264 C C . ALA A 1 160 ? -16.77300 -33.47000 16.45800 1.000 27.76221 158 ALA A C 1
ATOM 1265 O O . ALA A 1 160 ? -15.83500 -33.81000 17.17900 1.000 25.12038 158 ALA A O 1
ATOM 1267 N N . ASP A 1 161 ? -17.53500 -32.41700 16.73700 1.000 24.04807 159 ASP A N 1
ATOM 1268 C CA . ASP A 1 161 ? -17.31400 -31.66800 17.98000 1.000 18.86331 159 ASP A CA 1
ATOM 1269 C C . ASP A 1 161 ? -18.10800 -32.37800 19.07400 1.000 21.37065 159 ASP A C 1
ATOM 1270 O O . ASP A 1 161 ? -19.33700 -32.25300 19.14600 1.000 21.12692 159 ASP A O 1
ATOM 1275 N N . ILE A 1 162 ? -17.39700 -33.11700 19.91500 1.000 19.42716 160 ILE A N 1
ATOM 1276 C CA . ILE A 1 162 ? -17.99100 -34.05300 20.85800 1.000 18.49224 160 ILE A CA 1
ATOM 1277 C C . ILE A 1 162 ? -18.86700 -33.37300 21.89000 1.000 19.86558 160 ILE A C 1
ATOM 1278 O O . ILE A 1 162 ? -19.82400 -33.97400 22.42000 1.000 16.40710 160 ILE A O 1
ATOM 1283 N N . ILE A 1 163 ? -18.57400 -32.10200 22.17400 1.000 22.38865 161 ILE A N 1
ATOM 1284 C CA . ILE A 1 163 ? -19.36800 -31.39600 23.17900 1.000 20.92139 161 ILE A CA 1
ATOM 1285 C C . ILE A 1 163 ? -20.28400 -30.36000 22.56100 1.000 18.32626 161 ILE A C 1
ATOM 1286 O O . ILE A 1 163 ? -20.82800 -29.55600 23.27700 1.000 20.57491 161 ILE A O 1
ATOM 1291 N N . GLN A 1 164 ? -20.54100 -30.45300 21.25900 1.000 22.22534 162 GLN A N 1
ATOM 1292 C CA . GLN A 1 164 ? -21.57700 -29.61700 20.62800 1.000 21.81070 162 GLN A CA 1
ATOM 1293 C C . GLN A 1 164 ? -22.89000 -30.42500 20.74400 1.000 24.07737 162 GLN A C 1
ATOM 1294 O O . GLN A 1 164 ? -23.12000 -31.39900 20.01800 1.000 21.66561 162 GLN A O 1
ATOM 1300 N N . PHE A 1 165 ? -23.69600 -30.06000 21.72000 1.000 15.22687 163 PHE A N 1
ATOM 1301 C CA . PHE A 1 165 ? -24.93300 -30.76500 21.98800 1.000 19.26444 163 PHE A CA 1
ATOM 1302 C C . PHE A 1 165 ? -26.04700 -29.95600 21.35100 1.000 21.70761 163 PHE A C 1
ATOM 1303 O O . PHE A 1 165 ? -26.08900 -28.74100 21.51800 1.000 13.32072 163 PHE A O 1
ATOM 1311 N N . GLU A 1 166 ? -26.98100 -30.59400 20.67600 1.000 14.06408 164 GLU A N 1
ATOM 1312 C CA . GLU A 1 166 ? -28.03100 -29.80300 20.07900 1.000 13.82243 164 GLU A CA 1
ATOM 1313 C C . GLU A 1 166 ? -29.16100 -30.70600 19.60700 1.000 18.90487 164 GLU A C 1
ATOM 1314 O O . GLU A 1 166 ? -29.01400 -31.92700 19.53500 1.000 18.75271 164 GLU A O 1
ATOM 1320 N N . CYS A 1 167 ? -30.28700 -30.08500 19.27800 1.000 12.48664 165 CYS A N 1
ATOM 1321 C CA . CYS A 1 167 ? -31.51000 -30.78400 18.91500 1.000 17.84061 165 CYS A CA 1
ATOM 1322 C C . CYS A 1 167 ? -31.80900 -30.60200 17.43100 1.000 24.40536 165 CYS A C 1
ATOM 1323 O O . CYS A 1 167 ? -32.08500 -29.48800 16.98900 1.000 36.30401 165 CYS A O 1
ATOM 1326 N N . LYS A 1 168 ? -31.71300 -31.64800 16.64800 1.000 27.45288 166 LYS A N 1
ATOM 1327 C CA . LYS A 1 168 ? -31.88100 -31.60000 15.20200 1.000 29.64549 166 LYS A CA 1
ATOM 1328 C C . LYS A 1 168 ? -33.18300 -32.23900 14.73700 1.000 27.62618 166 LYS A C 1
ATOM 1329 O O . LYS A 1 168 ? -33.64800 -33.13700 15.37400 1.000 21.51450 166 LYS A O 1
ATOM 1335 N N . SER A 1 169 ? -33.69900 -31.84600 13.57500 1.000 14.66313 167 SER A N 1
ATOM 1336 C CA . SER A 1 169 ? -34.85500 -32.55600 13.04200 1.000 12.10204 167 SER A CA 1
ATOM 1337 C C . SER A 1 169 ? -34.99700 -32.34000 11.55500 1.000 19.37884 167 SER A C 1
ATOM 1338 O O . SER A 1 169 ? -34.39500 -31.43900 10.94900 1.000 14.87847 167 SER A O 1
ATOM 1341 N N . PHE A 1 170 ? -35.76300 -33.23100 10.96000 1.000 18.24933 168 PHE A N 1
ATOM 1342 C CA . PHE A 1 170 ? -35.85600 -33.24200 9.53200 1.000 18.25527 168 PHE A CA 1
ATOM 1343 C C . PHE A 1 170 ? -36.97700 -32.30300 9.08900 1.000 17.78201 168 PHE A C 1
ATOM 1344 O O . PHE A 1 170 ? -38.06100 -32.24300 9.70900 1.000 16.23325 168 PHE A O 1
ATOM 1352 N N . GLY A 1 171 ? -36.68500 -31.55100 8.04700 1.000 19.46870 169 GLY A N 1
ATOM 1353 C CA . GLY A 1 171 ? -37.62500 -30.54200 7.55300 1.000 18.79267 169 GLY A CA 1
ATOM 1354 C C . GLY A 1 171 ? -38.64400 -31.04100 6.52600 1.000 17.92088 169 GLY A C 1
ATOM 1355 O O . GLY A 1 171 ? -38.70100 -32.22900 6.19900 1.000 20.16097 169 GLY A O 1
ATOM 1356 N N . HIS A 1 172 ? -39.41900 -30.09800 5.97600 1.000 16.42908 170 HIS A N 1
ATOM 1357 C CA . HIS A 1 172 ? -40.53000 -30.38500 5.08400 1.000 20.80429 170 HIS A CA 1
ATOM 1358 C C . HIS A 1 172 ? -40.49000 -29.29500 4.00300 1.000 26.12468 170 HIS A C 1
ATOM 1359 O O . HIS A 1 172 ? -40.12400 -28.14600 4.27300 1.000 20.65540 170 HIS A O 1
ATOM 1366 N N . GLU A 1 173 ? -40.83500 -29.67600 2.77600 1.000 22.01273 171 GLU A N 1
ATOM 1367 C CA . GLU A 1 173 ? -40.77700 -28.80200 1.61300 1.000 19.42443 171 GLU A CA 1
ATOM 1368 C C . GLU A 1 173 ? -41.59500 -27.52900 1.79000 1.000 19.30351 171 GLU A C 1
ATOM 1369 O O . GLU A 1 173 ? -41.28900 -26.49900 1.21500 1.000 18.43431 171 GLU A O 1
ATOM 1375 N N . VAL A 1 174 ? -42.68700 -27.63900 2.52100 1.000 16.94577 172 VAL A N 1
ATOM 1376 C CA . VAL A 1 174 ? -43.58600 -26.50900 2.69900 1.000 19.25294 172 VAL A CA 1
ATOM 1377 C C . VAL A 1 174 ? -43.80800 -26.14000 4.17500 1.000 19.19935 172 VAL A C 1
ATOM 1378 O O . VAL A 1 174 ? -44.00300 -24.97400 4.51200 1.000 19.36265 172 VAL A O 1
ATOM 1382 N N . LEU A 1 175 ? -43.76400 -27.14200 5.05600 1.000 15.87065 173 LEU A N 1
ATOM 1383 C CA . LEU A 1 175 ? -44.11400 -26.94800 6.45000 1.000 20.23150 173 LEU A CA 1
ATOM 1384 C C . LEU A 1 175 ? -42.87000 -26.69900 7.32700 1.000 18.38531 173 LEU A C 1
ATOM 1385 O O . LEU A 1 175 ? -41.87900 -27.39900 7.19600 1.000 16.39134 173 LEU A O 1
ATOM 1390 N N . ASN A 1 176 ? -42.94300 -25.68800 8.17600 1.000 16.98582 174 ASN A N 1
ATOM 1391 C CA . ASN A 1 176 ? -41.87000 -25.43900 9.14600 1.000 17.27002 174 ASN A CA 1
ATOM 1392 C C . ASN A 1 176 ? -42.30000 -26.01200 10.45800 1.000 15.99122 174 ASN A C 1
ATOM 1393 O O . ASN A 1 176 ? -42.80800 -25.31700 11.34200 1.000 13.98820 174 ASN A O 1
ATOM 1398 N N . LEU A 1 177 ? -42.09900 -27.32300 10.57600 1.000 15.20880 175 LEU A N 1
ATOM 1399 C CA . LEU A 1 177 ? -42.71100 -28.14000 11.62700 1.000 12.96782 175 LEU A CA 1
ATOM 1400 C C . LEU A 1 177 ? -42.33500 -27.75300 13.06900 1.000 13.21853 175 LEU A C 1
ATOM 1401 O O . LEU A 1 177 ? -43.13200 -27.92200 13.96000 1.000 13.92688 175 LEU A O 1
ATOM 1406 N N . THR A 1 178 ? -41.13000 -27.24100 13.30600 1.000 11.83392 176 THR A N 1
ATOM 1407 C CA . THR A 1 178 ? -40.75500 -26.94100 14.67700 1.000 13.38898 176 THR A CA 1
ATOM 1408 C C . THR A 1 178 ? -41.33200 -25.60100 15.18600 1.000 17.67618 176 THR A C 1
ATOM 1409 O O . THR A 1 178 ? -41.25000 -25.29400 16.39400 1.000 16.17083 176 THR A O 1
ATOM 1413 N N . ARG A 1 179 ? -41.94100 -24.83400 14.28600 1.000 14.15971 177 ARG A N 1
ATOM 1414 C CA . ARG A 1 179 ? -42.42300 -23.51000 14.68400 1.000 16.66470 177 ARG A CA 1
ATOM 1415 C C . ARG A 1 179 ? -43.81500 -23.20900 14.11200 1.000 18.03658 177 ARG A C 1
ATOM 1416 O O . ARG A 1 179 ? -44.31700 -22.12000 14.25400 1.000 18.33837 177 ARG A O 1
ATOM 1424 N N . ASN A 1 180 ? -44.47400 -24.20600 13.56300 1.000 18.06767 178 ASN A N 1
ATOM 1425 C CA . ASN A 1 180 ? -45.85300 -23.97400 13.10400 1.000 19.15887 178 ASN A CA 1
ATOM 1426 C C . ASN A 1 180 ? -46.87600 -24.76400 13.90400 1.000 17.11065 178 ASN A C 1
ATOM 1427 O O . ASN A 1 180 ? -47.99900 -24.95100 13.47500 1.000 14.45248 178 ASN A O 1
ATOM 1432 N N . GLY A 1 181 ? -46.49600 -25.26700 15.08300 1.000 14.83988 179 GLY A N 1
ATOM 1433 C CA . GLY A 1 181 ? -47.46500 -25.98900 15.88900 1.000 12.92057 179 GLY A CA 1
ATOM 1434 C C . GLY A 1 181 ? -47.52600 -27.49400 15.59600 1.000 19.95058 179 GLY A C 1
ATOM 1435 O O . GLY A 1 181 ? -48.01600 -28.24000 16.44200 1.000 14.58991 179 GLY A O 1
ATOM 1436 N N . TYR A 1 182 ? -47.05500 -27.95300 14.42200 1.000 13.48570 180 TYR A N 1
ATOM 1437 C CA . TYR A 1 182 ? -47.08600 -29.42200 14.15000 1.000 12.99179 180 TYR A CA 1
ATOM 1438 C C . TYR A 1 182 ? -46.13400 -30.24300 15.01000 1.000 14.88716 180 TYR A C 1
ATOM 1439 O O . TYR A 1 182 ? -46.51300 -31.26100 15.53900 1.000 14.84754 180 TYR A O 1
ATOM 1448 N N . GLY A 1 183 ? -44.85700 -29.84300 15.02700 1.000 13.80573 181 GLY A N 1
ATOM 1449 C CA . GLY A 1 183 ? -43.84900 -30.63300 15.67200 1.000 11.87321 181 GLY A CA 1
ATOM 1450 C C . GLY A 1 183 ? -43.23400 -31.64900 14.71800 1.000 13.98331 181 GLY A C 1
ATOM 1451 O O . GLY A 1 183 ? -43.75300 -31.92900 13.61000 1.000 12.78920 181 GLY A O 1
ATOM 1452 N N . SER A 1 184 ? -42.09600 -32.20000 15.12500 1.000 11.79370 182 SER A N 1
ATOM 1453 C CA . SER A 1 184 ? -41.38100 -33.19400 14.33600 1.000 14.61772 182 SER A CA 1
ATOM 1454 C C . SER A 1 184 ? -40.50000 -34.00900 15.29500 1.000 14.76888 182 SER A C 1
ATOM 1455 O O . SER A 1 184 ? -40.09100 -33.51900 16.36600 1.000 14.40430 182 SER A O 1
ATOM 1458 N N . THR A 1 185 ? -40.17700 -35.20100 14.87300 1.000 13.83693 183 THR A N 1
ATOM 1459 C CA . THR A 1 185 ? -39.23100 -36.05200 15.65700 1.000 14.36219 183 THR A CA 1
ATOM 1460 C C . THR A 1 185 ? -37.89200 -35.33000 15.88700 1.000 12.37939 183 THR A C 1
ATOM 1461 O O . THR A 1 185 ? -37.28100 -34.83000 14.93900 1.000 12.41175 183 THR A O 1
ATOM 1465 N N . GLN A 1 186 ? -37.43500 -35.32700 17.14100 1.000 11.56576 184 GLN A N 1
ATOM 1466 C CA . GLN A 1 186 ? -36.20500 -34.63000 17.52300 1.000 14.53670 184 GLN A CA 1
ATOM 1467 C C . GLN A 1 186 ? -35.02600 -35.59700 17.73700 1.000 18.02281 184 GLN A C 1
ATOM 1468 O O . GLN A 1 186 ? -35.16800 -36.66600 18.31300 1.000 16.83483 184 GLN A O 1
ATOM 1474 N N . TYR A 1 187 ? -33.87800 -35.20400 17.19700 1.000 17.89238 185 TYR A N 1
ATOM 1475 C CA . TYR A 1 187 ? -32.62900 -35.93800 17.28200 1.000 12.00527 185 TYR A CA 1
ATOM 1476 C C . TYR A 1 187 ? -31.66300 -35.06000 18.10800 1.000 15.10270 185 TYR A C 1
ATOM 1477 O O . TYR A 1 187 ? -31.27200 -33.97800 17.64700 1.000 14.11450 185 TYR A O 1
ATOM 1486 N N . ILE A 1 188 ? -31.34500 -35.50300 19.32700 1.000 12.13354 186 ILE A N 1
ATOM 1487 C CA . ILE A 1 188 ? -30.39700 -34.76200 20.17200 1.000 11.60505 186 ILE A CA 1
ATOM 1488 C C . ILE A 1 188 ? -29.00700 -35.40600 20.04700 1.000 12.07791 186 ILE A C 1
ATOM 1489 O O . ILE A 1 188 ? -28.80300 -36.56600 20.41400 1.000 14.13712 186 ILE A O 1
ATOM 1494 N N . ARG A 1 189 ? -28.05400 -34.64100 19.56300 1.000 13.27462 187 ARG A N 1
ATOM 1495 C CA . ARG A 1 189 ? -26.66100 -35.03100 19.70200 1.000 20.02591 187 ARG A CA 1
ATOM 1496 C C . ARG A 1 189 ? -26.23900 -34.74400 21.14800 1.000 19.48971 187 ARG A C 1
ATOM 1497 O O . ARG A 1 189 ? -26.37200 -33.62800 21.61500 1.000 13.62963 187 ARG A O 1
ATOM 1505 N N . PHE A 1 190 ? -25.75200 -35.76600 21.83400 1.000 17.60286 188 PHE A N 1
ATOM 1506 C CA . PHE A 1 190 ? -25.52100 -35.64800 23.25300 1.000 17.77366 188 PHE A CA 1
ATOM 1507 C C . PHE A 1 190 ? -24.52700 -36.72100 23.61400 1.000 19.19519 188 PHE A C 1
ATOM 1508 O O . PHE A 1 190 ? -24.55600 -37.80200 23.02400 1.000 17.44780 188 PHE A O 1
ATOM 1516 N N . SER A 1 191 ? -23.63700 -36.40300 24.56300 1.000 16.60975 189 SER A N 1
ATOM 1517 C CA . SER A 1 191 ? -22.72100 -37.39800 25.13900 1.000 21.16394 189 SER A CA 1
ATOM 1518 C C . SER A 1 191 ? -22.77000 -37.29800 26.66600 1.000 19.27914 189 SER A C 1
ATOM 1519 O O . SER A 1 191 ? -22.65700 -36.19800 27.18000 1.000 18.28530 189 SER A O 1
ATOM 1522 N N . PRO A 1 192 ? -22.96000 -38.43000 27.37800 1.000 23.19073 190 PRO A N 1
ATOM 1523 C CA . PRO A 1 192 ? -22.85900 -38.44400 28.84400 1.000 18.48517 190 PRO A CA 1
ATOM 1524 C C . PRO A 1 192 ? -21.43600 -38.63200 29.33400 1.000 16.50841 190 PRO A C 1
ATOM 1525 O O . PRO A 1 192 ? -21.23500 -38.67800 30.56500 1.000 24.40991 190 PRO A O 1
ATOM 1529 N N . ASP A 1 193 ? -20.49400 -38.71300 28.40900 1.000 18.82772 191 ASP A N 1
ATOM 1530 C CA . ASP A 1 193 ? -19.12100 -39.09100 28.72500 1.000 22.85996 191 ASP A CA 1
ATOM 1531 C C . ASP A 1 193 ? -18.17500 -37.90900 28.95600 1.000 21.08850 191 ASP A C 1
ATOM 1532 O O . ASP A 1 193 ? -16.98500 -38.08500 29.27300 1.000 20.76342 191 ASP A O 1
ATOM 1537 N N . PHE A 1 194 ? -18.70900 -36.70700 28.76200 1.000 18.37151 192 PHE A N 1
ATOM 1538 C CA . PHE A 1 194 ? -17.92500 -35.48100 28.86900 1.000 18.41773 192 PHE A CA 1
ATOM 1539 C C . PHE A 1 194 ? -18.76900 -34.44100 29.53600 1.000 17.54612 192 PHE A C 1
ATOM 1540 O O . PHE A 1 194 ? -19.98900 -34.49400 29.46600 1.000 17.78926 192 PHE A O 1
ATOM 1548 N N . THR A 1 195 ? -18.14600 -33.44000 30.15500 1.000 17.20056 193 THR A N 1
ATOM 1549 C CA . THR A 1 195 ? -18.95300 -32.30300 30.52500 1.000 17.10456 193 THR A CA 1
ATOM 1550 C C . THR A 1 195 ? -18.13200 -31.01700 30.54500 1.000 20.41262 193 THR A C 1
ATOM 1551 O O . THR A 1 195 ? -16.94800 -31.02100 30.25200 1.000 19.43085 193 THR A O 1
ATOM 1555 N N . PHE A 1 196 ? -18.80600 -29.90100 30.81100 1.000 14.35175 194 PHE A N 1
ATOM 1556 C CA . PHE A 1 196 ? -18.14500 -28.60300 30.86000 1.000 14.44997 194 PHE A CA 1
ATOM 1557 C C . PHE A 1 196 ? -17.67000 -28.25100 32.26100 1.000 15.76896 194 PHE A C 1
ATOM 1558 O O . PHE A 1 196 ? -18.28800 -28.64400 33.24300 1.000 19.51685 194 PHE A O 1
ATOM 1566 N N . GLY A 1 197 ? -16.62100 -27.43300 32.32500 1.000 19.96702 195 GLY A N 1
ATOM 1567 C CA . GLY A 1 197 ? -16.24300 -26.78000 33.57000 1.000 21.24643 195 GLY A CA 1
ATOM 1568 C C . GLY A 1 197 ? -16.56000 -25.29800 33.53700 1.000 23.46465 195 GLY A C 1
ATOM 1569 O O . GLY A 1 197 ? -16.40600 -24.66700 32.48300 1.000 19.45880 195 GLY A O 1
ATOM 1570 N N . PHE A 1 198 ? -17.02000 -24.74600 34.67400 1.000 19.01341 196 PHE A N 1
ATOM 1571 C CA . PHE A 1 198 ? -17.35700 -23.33700 34.73900 1.000 19.34234 196 PHE A CA 1
ATOM 1572 C C . PHE A 1 198 ? -16.83600 -22.81100 36.08800 1.000 19.03656 196 PHE A C 1
ATOM 1573 O O . PHE A 1 198 ? -16.57900 -23.59500 37.00500 1.000 20.75252 196 PHE A O 1
ATOM 1581 N N . GLU A 1 199 ? -16.65400 -21.49300 36.15900 1.000 18.66568 197 GLU A N 1
ATOM 1582 C CA . GLU A 1 199 ? -16.27200 -20.81100 37.41200 1.000 29.25424 197 GLU A CA 1
ATOM 1583 C C . GLU A 1 199 ? -17.50300 -20.21900 38.02600 1.000 30.60340 197 GLU A C 1
ATOM 1584 O O . GLU A 1 199 ? -18.39400 -19.70800 37.32100 1.000 20.49809 197 GLU A O 1
ATOM 1590 N N . GLU A 1 200 ? -17.54600 -20.25200 39.33900 1.000 23.52868 198 GLU A N 1
ATOM 1591 C CA . GLU A 1 200 ? -18.66500 -19.71200 40.05000 1.000 30.52603 198 GLU A CA 1
ATOM 1592 C C . GLU A 1 200 ? -18.19200 -19.22500 41.39300 1.000 46.09812 198 GLU A C 1
ATOM 1593 O O . GLU A 1 200 ? -17.44500 -19.92700 42.11600 1.000 48.31809 198 GLU A O 1
ATOM 1599 N N . SER A 1 201 ? -18.62500 -18.01700 41.72200 1.000 48.55810 199 SER A N 1
ATOM 1600 C CA . SER A 1 201 ? -18.26300 -17.40600 42.98700 1.000 59.32024 199 SER A CA 1
ATOM 1601 C C . SER A 1 201 ? -19.47400 -16.79400 43.71100 1.000 60.05113 199 SER A C 1
ATOM 1602 O O . SER A 1 201 ? -19.35100 -16.39800 44.86700 1.000 69.19026 199 SER A O 1
ATOM 1605 N N . LEU A 1 202 ? -20.62900 -16.72000 43.04400 1.000 50.34432 200 LEU A N 1
ATOM 1606 C CA . LEU A 1 202 ? -21.82800 -16.12300 43.64600 1.000 52.06320 200 LEU A CA 1
ATOM 1607 C C . LEU A 1 202 ? -22.26600 -16.78700 44.95300 1.000 59.03636 200 LEU A C 1
ATOM 1608 O O . LEU A 1 202 ? -22.89200 -16.17200 45.82100 1.000 57.63582 200 LEU A O 1
ATOM 1613 N N . GLU A 1 203 ? -21.90500 -18.04700 45.09600 1.000 64.02335 201 GLU A N 1
ATOM 1614 C CA . GLU A 1 203 ? -22.44700 -18.87000 46.16100 1.000 61.71873 201 GLU A CA 1
ATOM 1615 C C . GLU A 1 203 ? -21.64600 -18.83800 47.44300 1.000 53.28873 201 GLU A C 1
ATOM 1616 O O . GLU A 1 203 ? -22.00300 -19.51300 48.40700 1.000 49.11643 201 GLU A O 1
ATOM 1622 N N . VAL A 1 204 ? -20.57000 -18.05800 47.46200 1.000 45.56788 202 VAL A N 1
ATOM 1623 C CA . VAL A 1 204 ? -19.70600 -18.06900 48.61900 1.000 51.59968 202 VAL A CA 1
ATOM 1624 C C . VAL A 1 204 ? -20.43000 -17.60700 49.88500 1.000 57.02830 202 VAL A C 1
ATOM 1625 O O . VAL A 1 204 ? -19.98300 -17.94600 50.97700 1.000 66.45457 202 VAL A O 1
ATOM 1629 N N . ASP A 1 205 ? -21.52600 -16.85100 49.78300 1.000 52.22486 203 ASP A N 1
ATOM 1630 C CA . ASP A 1 205 ? -22.13600 -16.34800 51.02300 1.000 59.27296 203 ASP A CA 1
ATOM 1631 C C . ASP A 1 205 ? -22.91300 -17.45100 51.75100 1.000 63.12445 203 ASP A C 1
ATOM 1632 O O . ASP A 1 205 ? -22.83600 -17.58500 52.98500 1.000 64.91551 203 ASP A O 1
ATOM 1637 N N . THR A 1 206 ? -23.64500 -18.24800 50.98200 1.000 62.48065 204 THR A N 1
ATOM 1638 C CA . THR A 1 206 ? -24.36200 -19.36600 51.55300 1.000 59.99842 204 THR A CA 1
ATOM 1639 C C . THR A 1 206 ? -23.37400 -20.51900 51.80700 1.000 55.70280 204 THR A C 1
ATOM 1640 O O . THR A 1 206 ? -23.51500 -21.28700 52.77100 1.000 56.85126 204 THR A O 1
ATOM 1644 N N . ASN A 1 207 ? -22.32700 -20.58300 50.99200 1.000 47.10467 205 ASN A N 1
ATOM 1645 C CA . ASN A 1 207 ? -21.36600 -21.67100 51.08400 1.000 47.21544 205 ASN A CA 1
ATOM 1646 C C . ASN A 1 207 ? -19.93400 -21.17900 51.14800 1.000 47.05744 205 ASN A C 1
ATOM 1647 O O . ASN A 1 207 ? -19.20900 -21.26700 50.15000 1.000 50.78254 205 ASN A O 1
ATOM 1652 N N . PRO A 1 208 ? -19.52000 -20.62800 52.31000 1.000 44.64781 206 PRO A N 1
ATOM 1653 C CA . PRO A 1 208 ? -18.19700 -19.99600 52.43000 1.000 42.38829 206 PRO A CA 1
ATOM 1654 C C . PRO A 1 208 ? -17.02600 -20.93900 52.18400 1.000 46.06650 206 PRO A C 1
ATOM 1655 O O . PRO A 1 208 ? -15.92000 -20.45000 51.95000 1.000 48.25398 206 PRO A O 1
ATOM 1659 N N . LEU A 1 209 ? -17.25000 -22.24800 52.26500 1.000 38.13287 207 LEU A N 1
ATOM 1660 C CA . LEU A 1 209 ? -16.19000 -23.19600 52.01900 1.000 37.30094 207 LEU A CA 1
ATOM 1661 C C . LEU A 1 209 ? -16.28900 -23.74700 50.60300 1.000 37.16315 207 LEU A C 1
ATOM 1662 O O . LEU A 1 209 ? -15.68700 -24.77400 50.29900 1.000 35.13448 207 LEU A O 1
ATOM 1667 N N . LEU A 1 210 ? -17.07900 -23.09700 49.75000 1.000 33.47159 208 LEU A N 1
ATOM 1668 C CA . LEU A 1 210 ? -17.08100 -23.41100 48.31900 1.000 26.79257 208 LEU A CA 1
ATOM 1669 C C . LEU A 1 210 ? -15.66400 -23.66800 47.79300 1.000 33.70603 208 LEU A C 1
ATOM 1670 O O . LEU A 1 210 ? -14.73400 -22.90500 48.09000 1.000 34.55420 208 LEU A O 1
ATOM 1675 N N . GLY A 1 211 ? -15.48100 -24.75500 47.03700 1.000 28.39094 209 GLY A N 1
ATOM 1676 C CA . GLY A 1 211 ? -14.14800 -25.16400 46.60700 1.000 30.52729 209 GLY A CA 1
ATOM 1677 C C . GLY A 1 211 ? -13.51700 -24.26100 45.54800 1.000 31.84004 209 GLY A C 1
ATOM 1678 O O . GLY A 1 211 ? -14.21800 -23.54300 44.85000 1.000 30.70697 209 GLY A O 1
ATOM 1679 N N . ALA A 1 212 ? -12.18500 -24.27900 45.45000 1.000 37.92715 210 ALA A N 1
ATOM 1680 C CA . ALA A 1 212 ? -11.45300 -23.50600 44.44700 1.000 35.06576 210 ALA A CA 1
ATOM 1681 C C . ALA A 1 212 ? -11.59900 -24.12200 43.04800 1.000 37.78223 210 ALA A C 1
ATOM 1682 O O . ALA A 1 212 ? -11.86100 -25.30600 42.90000 1.000 34.29371 210 ALA A O 1
ATOM 1684 N N . GLY A 1 213 ? -11.38100 -23.31400 42.02300 1.000 33.76518 211 GLY A N 1
ATOM 1685 C CA . GLY A 1 213 ? -11.15600 -23.84200 40.70400 1.000 33.33641 211 GLY A CA 1
ATOM 1686 C C . GLY A 1 213 ? -12.48400 -24.12600 40.02100 1.000 29.82982 211 GLY A C 1
ATOM 1687 O O . GLY A 1 213 ? -13.53700 -23.66000 40.46600 1.000 27.13864 211 GLY A O 1
ATOM 1688 N N . LYS A 1 214 ? -12.45000 -24.92100 38.97000 1.000 27.26274 212 LYS A N 1
ATOM 1689 C CA . LYS A 1 214 ? -13.68300 -25.11900 38.19900 1.000 31.82209 212 LYS A CA 1
ATOM 1690 C C . LYS A 1 214 ? -14.61900 -26.19300 38.77700 1.000 29.27052 212 LYS A C 1
ATOM 1691 O O . LYS A 1 214 ? -14.17700 -27.16600 39.41300 1.000 22.72771 212 LYS A O 1
ATOM 1697 N N . PHE A 1 215 ? -15.91300 -25.95700 38.60300 1.000 18.73051 213 PHE A N 1
ATOM 1698 C CA . PHE A 1 215 ? -16.92300 -26.92100 38.92200 1.000 16.87233 213 PHE A CA 1
ATOM 1699 C C . PHE A 1 215 ? -17.34700 -27.56100 37.59600 1.000 20.87902 213 PHE A C 1
ATOM 1700 O O . PHE A 1 215 ? -17.25700 -26.93500 36.53800 1.000 21.89616 213 PHE A O 1
ATOM 1708 N N . ALA A 1 216 ? -17.87000 -28.77300 37.66200 1.000 21.58711 214 ALA A N 1
ATOM 1709 C CA . ALA A 1 216 ? -18.38700 -29.44400 36.45300 1.000 16.48462 214 ALA A CA 1
ATOM 1710 C C . ALA A 1 216 ? -19.89500 -29.28700 36.36100 1.000 15.89183 214 ALA A C 1
ATOM 1711 O O . ALA A 1 216 ? -20.61400 -29.44700 37.35300 1.000 16.34429 214 ALA A O 1
ATOM 1713 N N . THR A 1 217 ? -20.40400 -28.94300 35.17200 1.000 14.46251 215 THR A N 1
ATOM 1714 C CA . THR A 1 217 ? -21.84700 -29.01100 34.91200 1.000 17.71526 215 THR A CA 1
ATOM 1715 C C . THR A 1 217 ? -22.36200 -30.43900 35.04000 1.000 17.64774 215 THR A C 1
ATOM 1716 O O . THR A 1 217 ? -21.76100 -31.39100 34.54100 1.000 16.44610 215 THR A O 1
ATOM 1720 N N . ASP A 1 218 ? -23.44000 -30.59000 35.78400 1.000 13.90368 216 ASP A N 1
ATOM 1721 C CA . ASP A 1 218 ? -24.04500 -31.89700 35.90200 1.000 14.01770 216 ASP A CA 1
ATOM 1722 C C . ASP A 1 218 ? -24.66000 -32.26800 34.50400 1.000 13.50351 216 ASP A C 1
ATOM 1723 O O . ASP A 1 218 ? -25.54400 -31.55600 34.00700 1.000 13.65241 216 ASP A O 1
ATOM 1728 N N . PRO A 1 219 ? -24.24100 -33.41200 33.90200 1.000 14.90591 217 PRO A N 1
ATOM 1729 C CA . PRO A 1 219 ? -24.78900 -33.71800 32.56300 1.000 13.30814 217 PRO A CA 1
ATOM 1730 C C . PRO A 1 219 ? -26.30000 -33.88800 32.57800 1.000 19.75269 217 PRO A C 1
ATOM 1731 O O . PRO A 1 219 ? -26.90800 -33.79500 31.50200 1.000 15.61845 217 PRO A O 1
ATOM 1735 N N . ALA A 1 220 ? -26.90400 -34.14000 33.73300 1.000 13.18502 218 ALA A N 1
ATOM 1736 C CA . ALA A 1 220 ? -28.35200 -34.14100 33.79900 1.000 16.03436 218 ALA A CA 1
ATOM 1737 C C . ALA A 1 220 ? -29.02500 -32.78900 33.43100 1.000 17.71911 218 ALA A C 1
ATOM 1738 O O . ALA A 1 220 ? -30.08600 -32.74300 32.75500 1.000 13.59238 218 ALA A O 1
ATOM 1740 N N . VAL A 1 221 ? -28.40000 -31.68800 33.84200 1.000 15.67763 219 VAL A N 1
ATOM 1741 C CA . VAL A 1 221 ? -28.84200 -30.34800 33.52400 1.000 13.87680 219 VAL A CA 1
ATOM 1742 C C . VAL A 1 221 ? -28.69100 -30.16800 32.03300 1.000 16.15377 219 VAL A C 1
ATOM 1743 O O . VAL A 1 221 ? -29.57300 -29.61000 31.35900 1.000 16.36499 219 VAL A O 1
ATOM 1747 N N . THR A 1 222 ? -27.53600 -30.55500 31.52700 1.000 11.80845 220 THR A N 1
ATOM 1748 C CA . THR A 1 222 ? -27.25400 -30.38300 30.09400 1.000 15.73178 220 THR A CA 1
ATOM 1749 C C . THR A 1 222 ? -28.25900 -31.14500 29.21000 1.000 16.48358 220 THR A C 1
ATOM 1750 O O . THR A 1 222 ? -28.78000 -30.61300 28.21600 1.000 19.75648 220 THR A O 1
ATOM 1754 N N . LEU A 1 223 ? -28.51100 -32.38800 29.57200 1.000 15.07329 221 LEU A N 1
ATOM 1755 C CA . LEU A 1 223 ? -29.52700 -33.19100 28.83900 1.000 13.40314 221 LEU A CA 1
ATOM 1756 C C . LEU A 1 223 ? -30.90900 -32.57000 28.99500 1.000 15.43295 221 LEU A C 1
ATOM 1757 O O . LEU A 1 223 ? -31.67600 -32.47400 28.01900 1.000 12.34161 221 LEU A O 1
ATOM 1762 N N . ALA A 1 224 ? -31.23500 -32.13300 30.21400 1.000 14.17389 222 ALA A N 1
ATOM 1763 C CA . ALA A 1 224 ? -32.53800 -31.51700 30.42800 1.000 11.85556 222 ALA A CA 1
ATOM 1764 C C . ALA A 1 224 ? -32.68400 -30.30400 29.53100 1.000 12.68189 222 ALA A C 1
ATOM 1765 O O . ALA A 1 224 ? -33.75900 -30.10700 28.98400 1.000 13.56179 222 ALA A O 1
ATOM 1767 N N . HIS A 1 225 ? -31.61100 -29.51800 29.35600 1.000 14.25707 223 HIS A N 1
ATOM 1768 C CA . HIS A 1 225 ? -31.63000 -28.34200 28.48300 1.000 12.89715 223 HIS A CA 1
ATOM 1769 C C . HIS A 1 225 ? -32.00700 -28.73400 27.04500 1.000 13.02657 223 HIS A C 1
ATOM 1770 O O . HIS A 1 225 ? -32.85100 -28.08200 26.37600 1.000 14.06429 223 HIS A O 1
ATOM 1777 N N . GLN A 1 226 ? -31.31500 -29.73100 26.52400 1.000 11.70446 224 GLN A N 1
ATOM 1778 C CA . GLN A 1 226 ? -31.68400 -30.23200 25.19700 1.000 11.32762 224 GLN A CA 1
ATOM 1779 C C . GLN A 1 226 ? -33.06200 -30.85100 25.13100 1.000 13.52113 224 GLN A C 1
ATOM 1780 O O . GLN A 1 226 ? -33.75100 -30.69800 24.09100 1.000 14.54399 224 GLN A O 1
ATOM 1786 N N . LEU A 1 227 ? -33.51300 -31.49500 26.19300 1.000 13.53670 225 LEU A N 1
ATOM 1787 C CA . LEU A 1 227 ? -34.87500 -32.03500 26.21500 1.000 15.54708 225 LEU A CA 1
ATOM 1788 C C . LEU A 1 227 ? -35.94500 -30.93000 26.19900 1.000 16.49221 225 LEU A C 1
ATOM 1789 O O . LEU A 1 227 ? -37.05000 -31.13300 25.70100 1.000 17.43043 225 LEU A O 1
ATOM 1794 N N . ILE A 1 228 ? -35.63500 -29.79600 26.81900 1.000 11.76241 226 ILE A N 1
ATOM 1795 C CA . ILE A 1 228 ? -36.54400 -28.67100 26.82200 1.000 13.29298 226 ILE A CA 1
ATOM 1796 C C . ILE A 1 228 ? -36.66300 -28.14000 25.37900 1.000 12.87781 226 ILE A C 1
ATOM 1797 O O . ILE A 1 228 ? -37.78300 -27.86900 24.93000 1.000 12.94539 226 ILE A O 1
ATOM 1802 N N . HIS A 1 229 ? -35.54700 -27.95400 24.67000 1.000 10.29155 227 HIS A N 1
ATOM 1803 C CA . HIS A 1 229 ? -35.63400 -27.59500 23.24400 1.000 15.91966 227 HIS A CA 1
ATOM 1804 C C . HIS A 1 229 ? -36.50000 -28.62900 22.50500 1.000 17.82436 227 HIS A C 1
ATOM 1805 O O . HIS A 1 229 ? -37.31600 -28.25900 21.63000 1.000 10.72855 227 HIS A O 1
ATOM 1812 N N . ALA A 1 230 ? -36.29600 -29.91500 22.80400 1.000 12.37874 228 ALA A N 1
ATOM 1813 C CA . ALA A 1 230 ? -37.01000 -30.96700 22.08100 1.000 15.40479 228 ALA A CA 1
ATOM 1814 C C . ALA A 1 230 ? -38.51000 -30.85000 22.34200 1.000 13.01137 228 ALA A C 1
ATOM 1815 O O . ALA A 1 230 ? -39.30500 -31.03400 21.41900 1.000 15.93850 228 ALA A O 1
ATOM 1817 N N . GLY A 1 231 ? -38.86700 -30.50000 23.57700 1.000 12.63497 229 GLY A N 1
ATOM 1818 C CA . GLY A 1 231 ? -40.23200 -30.20700 23.96200 1.000 13.71627 229 GLY A CA 1
ATOM 1819 C C . GLY A 1 231 ? -40.81300 -29.06600 23.10400 1.000 13.94599 229 GLY A C 1
ATOM 1820 O O . GLY A 1 231 ? -41.88100 -29.22000 22.51700 1.000 16.35306 229 GLY A O 1
ATOM 1821 N N . HIS A 1 232 ? -40.11300 -27.96000 23.00100 1.000 14.08460 230 HIS A N 1
ATOM 1822 C CA . HIS A 1 232 ? -40.64200 -26.80600 22.18300 1.000 14.76567 230 HIS A CA 1
ATOM 1823 C C . HIS A 1 232 ? -40.86700 -27.25000 20.74900 1.000 14.33062 230 HIS A C 1
ATOM 1824 O O . HIS A 1 232 ? -41.86100 -26.90900 20.12500 1.000 14.04236 230 HIS A O 1
ATOM 1831 N N . ARG A 1 233 ? -39.87900 -27.97500 20.22300 1.000 12.47673 231 ARG A N 1
ATOM 1832 C CA . ARG A 1 233 ? -39.87300 -28.37900 18.83200 1.000 13.31262 231 ARG A CA 1
ATOM 1833 C C . ARG A 1 233 ? -40.90100 -29.46300 18.51100 1.000 12.28487 231 ARG A C 1
ATOM 1834 O O . ARG A 1 233 ? -41.48100 -29.46900 17.40200 1.000 11.18250 231 ARG A O 1
ATOM 1842 N N . LEU A 1 234 ? -41.15500 -30.35500 19.45800 1.000 12.21300 232 LEU A N 1
ATOM 1843 C CA . LEU A 1 234 ? -42.21800 -31.36200 19.30300 1.000 12.93098 232 LEU A CA 1
ATOM 1844 C C . LEU A 1 234 ? -43.61500 -30.73600 19.32700 1.000 16.74518 232 LEU A C 1
ATOM 1845 O O . LEU A 1 234 ? -44.55300 -31.26000 18.66500 1.000 14.87451 232 LEU A O 1
ATOM 1850 N N . TYR A 1 235 ? -43.79200 -29.66700 20.13000 1.000 16.04325 233 TYR A N 1
ATOM 1851 C CA . TYR A 1 235 ? -45.06900 -28.93500 20.138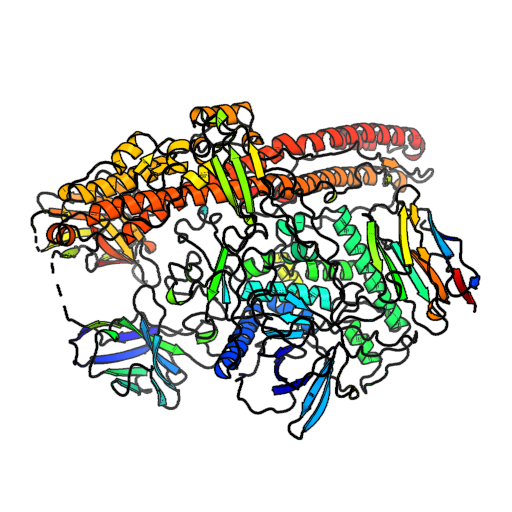00 1.000 11.62116 233 TYR A CA 1
ATOM 1852 C C . TYR A 1 235 ? -45.09000 -27.83700 19.05800 1.000 11.69443 233 TYR A C 1
ATOM 1853 O O . TYR A 1 235 ? -46.06600 -27.09900 18.96800 1.000 16.59999 233 TYR A O 1
ATOM 1862 N N . GLY A 1 236 ? -44.05500 -27.74400 18.23100 1.000 17.78819 234 GLY A N 1
ATOM 1863 C CA . GLY A 1 236 ? -44.06400 -26.84100 17.07400 1.000 15.78423 234 GLY A CA 1
ATOM 1864 C C . GLY A 1 236 ? -44.01100 -25.37100 17.51700 1.000 18.57087 234 GLY A C 1
ATOM 1865 O O . GLY A 1 236 ? -44.50500 -24.45900 16.82800 1.000 15.86359 234 GLY A O 1
ATOM 1866 N N . ILE A 1 237 ? -43.46100 -25.13300 18.71500 1.000 14.30888 235 ILE A N 1
ATOM 1867 C CA . ILE A 1 237 ? -43.43600 -23.76400 19.26700 1.000 12.98297 235 ILE A CA 1
ATOM 1868 C C . ILE A 1 237 ? -42.02300 -23.25200 19.52500 1.000 12.06557 235 ILE A C 1
ATOM 1869 O O . ILE A 1 237 ? -41.85000 -22.25400 20.23000 1.000 11.96120 235 ILE A O 1
ATOM 1874 N N . ALA A 1 238 ? -41.03300 -23.88100 18.90700 1.000 14.67398 236 ALA A N 1
ATOM 1875 C CA . ALA A 1 238 ? -39.66000 -23.30000 18.91200 1.000 15.86813 236 ALA A CA 1
ATOM 1876 C C . ALA A 1 238 ? -39.63800 -21.90900 18.31700 1.000 18.05781 236 ALA A C 1
ATOM 1877 O O . ALA A 1 238 ? -40.41200 -21.59600 17.40000 1.000 13.03602 236 ALA A O 1
ATOM 1879 N N . ILE A 1 239 ? -38.74500 -21.06900 18.84700 1.000 12.48047 237 ILE A N 1
ATOM 1880 C CA . ILE A 1 239 ? -38.54600 -19.78100 18.25200 1.000 13.77375 237 ILE A CA 1
ATOM 1881 C C . ILE A 1 239 ? -37.55600 -19.88900 17.12500 1.000 15.03432 237 ILE A C 1
ATOM 1882 O O . ILE A 1 239 ? -36.47500 -20.45300 17.28400 1.000 12.29586 237 ILE A O 1
ATOM 1887 N N . ASN A 1 240 ? -37.95600 -19.38000 15.95600 1.000 15.07673 238 ASN A N 1
ATOM 1888 C CA . ASN A 1 240 ? -37.11900 -19.32300 14.79000 1.000 12.82851 238 ASN A CA 1
ATOM 1889 C C . ASN A 1 240 ? -35.69100 -18.89000 15.13800 1.000 14.75771 238 ASN A C 1
ATOM 1890 O O . ASN A 1 240 ? -35.50800 -17.84300 15.80900 1.000 13.08102 238 ASN A O 1
ATOM 1895 N N . PRO A 1 241 ? -34.68400 -19.68500 14.71400 1.000 17.51796 239 PRO A N 1
ATOM 1896 C CA . PRO A 1 241 ? -33.29500 -19.29300 15.01000 1.000 17.71366 239 PRO A CA 1
ATOM 1897 C C . PRO A 1 241 ? -32.89100 -17.98400 14.32800 1.000 19.32698 239 PRO A C 1
ATOM 1898 O O . PRO A 1 241 ? -31.85900 -17.46500 14.68100 1.000 15.24824 239 PRO A O 1
ATOM 1902 N N . ASN A 1 242 ? -33.69200 -17.41500 13.41000 1.000 14.90133 240 ASN A N 1
ATOM 1903 C CA . ASN A 1 242 ? -33.32500 -16.06400 12.97700 1.000 17.18728 240 ASN A CA 1
ATOM 1904 C C . ASN A 1 242 ? -33.64800 -14.97000 14.02400 1.000 18.02997 240 ASN A C 1
ATOM 1905 O O . ASN A 1 242 ? -33.42000 -13.80400 13.76700 1.000 19.33882 240 ASN A O 1
ATOM 1910 N N . ARG A 1 243 ? -34.20600 -15.34900 15.18400 1.000 13.11698 241 ARG A N 1
ATOM 1911 C CA . ARG A 1 243 ? -34.44500 -14.39800 16.25500 1.000 17.27464 241 ARG A CA 1
ATOM 1912 C C . ARG A 1 243 ? -33.24000 -14.52200 17.19900 1.000 18.81500 241 ARG A C 1
ATOM 1913 O O . ARG A 1 243 ? -33.14600 -15.48400 17.95200 1.000 14.74141 241 ARG A O 1
ATOM 1921 N N . VAL A 1 244 ? -32.28800 -13.61700 17.06200 1.000 20.34028 242 VAL A N 1
ATOM 1922 C CA . VAL A 1 244 ? -31.10500 -13.64000 17.92400 1.000 13.05734 242 VAL A CA 1
ATOM 1923 C C . VAL A 1 244 ? -30.96300 -12.32700 18.68700 1.000 18.88573 242 VAL A C 1
ATOM 1924 O O . VAL A 1 244 ? -31.47000 -11.29200 18.29600 1.000 18.53428 242 VAL A O 1
ATOM 1928 N N . PHE A 1 245 ? -30.34200 -12.41000 19.86200 1.000 18.54671 243 PHE A N 1
ATOM 1929 C CA . PHE A 1 245 ? -30.06900 -11.25500 20.65600 1.000 21.98857 243 PHE A CA 1
ATOM 1930 C C . PHE A 1 245 ? -28.77800 -10.63400 20.15300 1.000 23.51349 243 PHE A C 1
ATOM 1931 O O . PHE A 1 245 ? -27.71300 -11.07800 20.52800 1.000 24.78754 243 PHE A O 1
ATOM 1939 N N . LYS A 1 246 ? -28.88400 -9.62600 19.31200 1.000 19.67753 244 LYS A N 1
ATOM 1940 C CA . LYS A 1 246 ? -27.76900 -9.06600 18.58800 1.000 24.86102 244 LYS A CA 1
ATOM 1941 C C . LYS A 1 246 ? -26.87800 -8.20900 19.48700 1.000 23.28553 244 LYS A C 1
ATOM 1942 O O . LYS A 1 246 ? -27.37500 -7.52000 20.41400 1.000 17.28116 244 LYS A O 1
ATOM 1948 N N . VAL A 1 247 ? -25.56600 -8.25400 19.24100 1.000 19.03987 245 VAL A N 1
ATOM 1949 C CA . VAL A 1 247 ? -24.68200 -7.42600 20.07400 1.000 21.33850 245 VAL A CA 1
ATOM 1950 C C . VAL A 1 247 ? -23.87600 -6.40100 19.29900 1.000 23.61486 245 VAL A C 1
ATOM 1951 O O . VAL A 1 247 ? -23.57200 -6.57400 18.10000 1.000 27.23794 245 VAL A O 1
ATOM 1955 N N . ASN A 1 248 ? -23.54100 -5.32200 19.98600 1.000 19.41560 246 ASN A N 1
ATOM 1956 C CA . ASN A 1 248 ? -22.52800 -4.36600 19.50200 1.000 25.61311 246 ASN A CA 1
ATOM 1957 C C . ASN A 1 248 ? -21.11700 -4.95000 19.62800 1.000 24.89037 246 ASN A C 1
ATOM 1958 O O . ASN A 1 248 ? -20.77100 -5.54000 20.66700 1.000 22.50997 246 ASN A O 1
ATOM 1963 N N . THR A 1 249 ? -20.28300 -4.73600 18.61000 1.000 24.74407 247 THR A N 1
ATOM 1964 C CA . THR A 1 249 ? -18.99200 -5.40500 18.54300 1.000 24.56456 247 THR A CA 1
ATOM 1965 C C . THR A 1 249 ? -17.86900 -4.44300 18.14700 1.000 29.09530 247 THR A C 1
ATOM 1966 O O . THR A 1 249 ? -16.72000 -4.86000 18.06800 1.000 27.94141 247 THR A O 1
ATOM 1970 N N . ASN A 1 250 ? -18.21000 -3.15700 17.92900 1.000 29.86620 248 ASN A N 1
ATOM 1971 C CA A ASN A 1 250 ? -17.30800 -2.12500 17.44400 0.527 29.25096 248 ASN A CA 1
ATOM 1972 C CA B ASN A 1 250 ? -17.23300 -2.19800 17.41800 0.473 28.86393 248 ASN A CA 1
ATOM 1973 C C . ASN A 1 250 ? -16.25000 -1.65000 18.46500 1.000 30.84005 248 ASN A C 1
ATOM 1974 O O . ASN A 1 250 ? -15.12300 -1.36800 18.12500 1.000 29.87862 248 ASN A O 1
ATOM 1983 N N . ALA A 1 251 ? -16.65000 -1.51000 19.72500 1.000 28.80987 249 ALA A N 1
ATOM 1984 C CA . ALA A 1 251 ? -15.76300 -0.92100 20.71100 1.000 29.99616 249 ALA A CA 1
ATOM 1985 C C . ALA A 1 251 ? -14.70300 -1.94600 21.22000 1.000 24.27182 249 ALA A C 1
ATOM 1986 O O . ALA A 1 251 ? -14.93300 -3.17300 21.20200 1.000 24.64505 249 ALA A O 1
ATOM 1988 N N . TYR A 1 252 ? -13.57400 -1.41800 21.68500 1.000 22.68097 250 TYR A N 1
ATOM 1989 C CA . TYR A 1 252 ? -12.44300 -2.26100 22.11900 1.000 28.61940 250 TYR A CA 1
ATOM 1990 C C . TYR A 1 252 ? -12.85200 -3.27200 23.19700 1.000 25.60488 250 TYR A C 1
ATOM 1991 O O . TYR A 1 252 ? -12.34000 -4.37500 23.22600 1.000 27.37524 250 TYR A O 1
ATOM 2000 N N . TYR A 1 253 ? -13.79000 -2.90600 24.06100 1.000 22.02201 251 TYR A N 1
ATOM 2001 C CA . TYR A 1 253 ? -14.16400 -3.75400 25.18900 1.000 24.19659 251 TYR A CA 1
ATOM 2002 C C . TYR A 1 253 ? -15.25100 -4.74600 24.90400 1.000 23.58793 251 TYR A C 1
ATOM 2003 O O . TYR A 1 253 ? -15.63000 -5.49700 25.79600 1.000 22.66904 251 TYR A O 1
ATOM 2012 N N . GLU A 1 254 ? -15.77700 -4.72900 23.68000 1.000 24.84951 252 GLU A N 1
ATOM 2013 C CA . GLU A 1 254 ? -16.90000 -5.56500 23.29200 1.000 27.77369 252 GLU A CA 1
ATOM 2014 C C . GLU A 1 254 ? -16.44200 -6.85500 22.65000 1.000 26.26396 252 GLU A C 1
ATOM 2015 O O . GLU A 1 254 ? -15.43500 -6.86000 21.95500 1.000 32.40252 252 GLU A O 1
ATOM 2021 N N . MET A 1 255 ? -17.17400 -7.93000 22.89700 1.000 18.92747 253 MET A N 1
ATOM 2022 C CA . MET A 1 255 ? -16.98500 -9.16800 22.14700 1.000 29.02043 253 MET A CA 1
ATOM 2023 C C . MET A 1 255 ? -16.92100 -8.87000 20.63300 1.000 35.49047 253 MET A C 1
ATOM 2024 O O . MET A 1 255 ? -17.54100 -7.89300 20.17900 1.000 31.93103 253 MET A O 1
ATOM 2029 N N . SER A 1 256 ? -16.13700 -9.65300 19.88100 1.000 33.81275 254 SER A N 1
ATOM 2030 C CA . SER A 1 256 ? -16.11100 -9.53400 18.41100 1.000 32.58222 254 SER A CA 1
ATOM 2031 C C . SER A 1 256 ? -17.39200 -10.05200 17.86800 1.000 28.67328 254 SER A C 1
ATOM 2032 O O . SER A 1 256 ? -17.79400 -9.66000 16.79500 1.000 34.47229 254 SER A O 1
ATOM 2035 N N . GLY A 1 257 ? -18.04300 -10.91700 18.62700 1.000 32.60552 255 GLY A N 1
ATOM 2036 C CA . GLY A 1 257 ? -19.24500 -11.53700 18.13600 1.000 32.87994 255 GLY A CA 1
ATOM 2037 C C . GLY A 1 257 ? -19.77200 -12.46200 19.18800 1.000 34.53880 255 GLY A C 1
ATOM 2038 O O . GLY A 1 257 ? -19.02800 -12.90200 20.08000 1.000 29.58078 255 GLY A O 1
ATOM 2039 N N . LEU A 1 258 ? -21.07000 -12.75700 19.08300 1.000 26.64569 256 LEU A N 1
ATOM 2040 C CA . LEU A 1 258 ? -21.74600 -13.63400 20.01500 1.000 27.72418 256 LEU A CA 1
ATOM 2041 C C . LEU A 1 258 ? -23.07100 -14.03400 19.37400 1.000 35.66824 256 LEU A C 1
ATOM 2042 O O . LEU A 1 258 ? -23.81100 -13.15800 18.91900 1.000 33.21240 256 LEU A O 1
ATOM 2047 N N . GLU A 1 259 ? -23.38200 -15.32700 19.36100 1.000 33.52605 257 GLU A N 1
ATOM 2048 C CA . GLU A 1 259 ? -24.61500 -15.79500 18.74800 1.000 37.98600 257 GLU A CA 1
ATOM 2049 C C . GLU A 1 259 ? -25.50800 -16.40600 19.83100 1.000 38.66171 257 GLU A C 1
ATOM 2050 O O . GLU A 1 259 ? -25.18500 -17.52200 20.30300 1.000 35.01616 257 GLU A O 1
ATOM 2056 N N . VAL A 1 260 ? -26.55000 -15.70200 20.29900 1.000 23.34447 258 VAL A N 1
ATOM 2057 C CA . VAL A 1 260 ? -27.42800 -16.36400 21.27700 1.000 21.50297 258 VAL A CA 1
ATOM 2058 C C . VAL A 1 260 ? -28.87000 -16.18600 20.85600 1.000 17.24353 258 VAL A C 1
ATOM 2059 O O . VAL A 1 260 ? -29.33400 -15.06200 20.70300 1.000 19.11998 258 VAL A O 1
ATOM 2063 N N . SER A 1 261 ? -29.55300 -17.30300 20.63700 1.000 17.83540 259 SER A N 1
ATOM 2064 C CA . SER A 1 261 ? -30.88600 -17.25500 20.07200 1.000 19.68849 259 SER A CA 1
ATOM 2065 C C . SER A 1 261 ? -31.91400 -16.95400 21.12200 1.000 18.82168 259 SER A C 1
ATOM 2066 O O . SER A 1 261 ? -31.74000 -17.24600 22.31900 1.000 15.70074 259 SER A O 1
ATOM 2069 N N . PHE A 1 262 ? -33.02500 -16.36400 20.67000 1.000 14.06647 260 PHE A N 1
ATOM 2070 C CA . PHE A 1 262 ? -34.13200 -16.19800 21.57000 1.000 15.87135 260 PHE A CA 1
ATOM 2071 C C . PHE A 1 262 ? -34.59000 -17.55800 22.15800 1.000 14.72465 260 PHE A C 1
ATOM 2072 O O . PHE A 1 262 ? -35.03800 -17.65500 23.33300 1.000 12.28185 260 PHE A O 1
ATOM 2080 N N . GLU A 1 263 ? -34.54400 -18.59100 21.32000 1.000 11.50290 261 GLU A N 1
ATOM 2081 C CA . GLU A 1 263 ? -34.97500 -19.90700 21.72100 1.000 10.66682 261 GLU A CA 1
ATOM 2082 C C . GLU A 1 263 ? -34.06300 -20.35900 22.91900 1.000 18.94206 261 GLU A C 1
ATOM 2083 O O . GLU A 1 263 ? -34.52900 -20.95800 23.89100 1.000 14.22861 261 GLU A O 1
ATOM 2089 N N . GLU A 1 264 ? -32.79100 -20.02700 22.83600 1.000 16.62534 262 GLU A N 1
ATOM 2090 C CA . GLU A 1 264 ? -31.84600 -20.37700 23.91600 1.000 12.29263 262 GLU A CA 1
ATOM 2091 C C . GLU A 1 264 ? -32.16400 -19.61200 25.19200 1.000 15.71627 262 GLU A C 1
ATOM 2092 O O . GLU A 1 264 ? -32.19800 -20.19600 26.28400 1.000 17.33724 262 GLU A O 1
ATOM 2098 N N . LEU A 1 265 ? -32.41300 -18.30200 25.08100 1.000 13.62198 263 LEU A N 1
ATOM 2099 C CA . LEU A 1 265 ? -32.71500 -17.47600 26.26500 1.000 14.59917 263 LEU A CA 1
ATOM 2100 C C . LEU A 1 265 ? -33.95400 -18.01000 26.97400 1.000 16.14505 263 LEU A C 1
ATOM 2101 O O . LEU A 1 265 ? -34.03900 -18.08100 28.21100 1.000 12.50338 263 LEU A O 1
ATOM 2106 N N . ARG A 1 266 ? -34.97700 -18.31600 26.18200 1.000 14.13593 264 ARG A N 1
ATOM 2107 C CA . ARG A 1 266 ? -36.18400 -18.91200 26.73000 1.000 13.72730 264 ARG A CA 1
ATOM 2108 C C . ARG A 1 266 ? -35.89700 -20.19500 27.51700 1.000 15.49441 264 ARG A C 1
ATOM 2109 O O . ARG A 1 266 ? -36.41200 -20.39100 28.61700 1.000 13.30542 264 ARG A O 1
ATOM 2117 N N . THR A 1 267 ? -35.08300 -21.05700 26.91700 1.000 12.07529 265 THR A N 1
ATOM 2118 C CA . THR A 1 267 ? -34.87100 -22.40300 27.41200 1.000 10.50799 265 THR A CA 1
ATOM 2119 C C . THR A 1 267 ? -34.06700 -22.26000 28.71800 1.000 16.88816 265 THR A C 1
ATOM 2120 O O . THR A 1 267 ? -34.28700 -22.99600 29.65300 1.000 13.29850 265 THR A O 1
ATOM 2124 N N . PHE A 1 268 ? -33.14700 -21.31000 28.78200 1.000 16.43195 266 PHE A N 1
ATOM 2125 C CA . PHE A 1 268 ? -32.40600 -21.11500 30.04800 1.000 14.60932 266 PHE A CA 1
ATOM 2126 C C . PHE A 1 268 ? -33.29200 -20.70200 31.22600 1.000 15.79560 266 PHE A C 1
ATOM 2127 O O . PHE A 1 268 ? -33.08500 -21.14400 32.36500 1.000 12.95513 266 PHE A O 1
ATOM 2135 N N . GLY A 1 269 ? -34.24900 -19.81200 30.96700 1.000 13.33339 267 GLY A N 1
ATOM 2136 C CA . GLY A 1 269 ? -35.14500 -19.29300 31.99800 1.000 11.92165 267 GLY A CA 1
ATOM 2137 C C . GLY A 1 269 ? -34.37500 -18.30700 32.89000 1.000 15.66472 267 GLY A C 1
ATOM 2138 O O . GLY A 1 269 ? -33.38900 -17.72200 32.46400 1.000 19.30041 267 GLY A O 1
ATOM 2139 N N . GLY A 1 270 ? -34.81000 -18.14100 34.13200 1.000 19.85790 268 GLY A N 1
ATOM 2140 C CA . GLY A 1 270 ? -34.13600 -17.24000 35.06200 1.000 17.98779 268 GLY A CA 1
ATOM 2141 C C . GLY A 1 270 ? -34.06300 -15.82100 34.52300 1.000 20.31218 268 GLY A C 1
ATOM 2142 O O . GLY A 1 270 ? -34.96600 -15.38800 33.79200 1.000 22.17055 268 GLY A O 1
ATOM 2143 N N . HIS A 1 271 ? -32.97900 -15.12500 34.81100 1.000 14.45351 269 HIS A N 1
ATOM 2144 C CA . HIS A 1 271 ? -32.76500 -13.76200 34.31100 1.000 26.74448 269 HIS A CA 1
ATOM 2145 C C . HIS A 1 271 ? -32.59800 -13.67300 32.79600 1.000 19.76880 269 HIS A C 1
ATOM 2146 O O . HIS A 1 271 ? -33.05800 -12.68800 32.15300 1.000 17.32625 269 HIS A O 1
ATOM 2153 N N . ASP A 1 272 ? -31.94900 -14.68900 32.22700 1.000 16.58676 270 ASP A N 1
ATOM 2154 C CA . ASP A 1 272 ? -31.65900 -14.70900 30.80200 1.000 17.60067 270 ASP A CA 1
ATOM 2155 C C . ASP A 1 272 ? -32.94000 -14.54000 29.95500 1.000 13.55966 270 ASP A C 1
ATOM 2156 O O . ASP A 1 272 ? -32.95900 -13.77600 29.00000 1.000 13.92892 270 ASP A O 1
ATOM 2161 N N . ALA A 1 273 ? -33.97900 -15.26900 30.31900 1.000 15.18720 271 ALA A N 1
ATOM 2162 C CA . ALA A 1 273 ? -35.23500 -15.19500 29.54100 1.000 20.95529 271 ALA A CA 1
ATOM 2163 C C . ALA A 1 273 ? -35.84700 -13.79700 29.67500 1.000 24.28070 271 ALA A C 1
ATOM 2164 O O . ALA A 1 273 ? -36.55800 -13.30400 28.77400 1.000 16.10079 271 ALA A O 1
ATOM 2166 N N . LYS A 1 274 ? -35.52500 -13.10700 30.77200 1.000 20.36040 272 LYS A N 1
ATOM 2167 C CA . LYS A 1 274 ? -36.06100 -11.76400 30.91400 1.000 23.61729 272 LYS A CA 1
ATOM 2168 C C . LYS A 1 274 ? -35.34400 -10.76500 30.03700 1.000 18.72169 272 LYS A C 1
ATOM 2169 O O . LYS A 1 274 ? -35.71500 -9.61500 30.05400 1.000 20.76564 272 LYS A O 1
ATOM 2175 N N . PHE A 1 275 ? -34.34400 -11.17900 29.23900 1.000 15.10427 273 PHE A N 1
ATOM 2176 C CA . PHE A 1 275 ? -33.72800 -10.24200 28.27600 1.000 17.12109 273 PHE A CA 1
ATOM 2177 C C . PHE A 1 275 ? -34.72200 -9.85000 27.17900 1.000 22.97636 273 PHE A C 1
ATOM 2178 O O . PHE A 1 275 ? -34.56100 -8.79500 26.53700 1.000 23.18694 273 PHE A O 1
ATOM 2186 N N . ILE A 1 276 ? -35.72100 -10.70500 26.97500 1.000 20.12856 274 ILE A N 1
ATOM 2187 C CA . ILE A 1 276 ? -36.79300 -10.49500 25.97200 1.000 18.60980 274 ILE A CA 1
ATOM 2188 C C . ILE A 1 276 ? -37.99300 -9.69500 26.48800 1.000 21.97067 274 ILE A C 1
ATOM 2189 O O . ILE A 1 276 ? -38.66000 -10.10700 27.44400 1.000 19.59824 274 ILE A O 1
ATOM 2194 N N . ASP A 1 277 ? -38.23000 -8.53000 25.86600 1.000 18.00923 275 ASP A N 1
ATOM 2195 C CA . ASP A 1 277 ? -39.21200 -7.56700 26.35800 1.000 21.16282 275 ASP A CA 1
ATOM 2196 C C . ASP A 1 277 ? -40.66400 -8.10800 26.19800 1.000 19.84922 275 ASP A C 1
ATOM 2197 O O . ASP A 1 277 ? -40.88200 -9.14500 25.53600 1.000 21.13730 275 ASP A O 1
ATOM 2202 N N . SER A 1 278 ? -41.63200 -7.44500 26.84300 1.000 19.33925 276 SER A N 1
ATOM 2203 C CA . SER A 1 278 ? -43.01100 -7.92800 26.79200 1.000 26.61029 276 SER A CA 1
ATOM 2204 C C . SER A 1 278 ? -43.58900 -7.83600 25.39500 1.000 18.32811 276 SER A C 1
ATOM 2205 O O . SER A 1 278 ? -44.51300 -8.58300 25.06900 1.000 20.46416 276 SER A O 1
ATOM 2208 N N . LEU A 1 279 ? -43.17300 -6.83000 24.63400 1.000 21.99353 277 LEU A N 1
ATOM 2209 C CA . LEU A 1 279 ? -43.83600 -6.62400 23.32900 1.000 19.38099 277 LEU A CA 1
ATOM 2210 C C . LEU A 1 279 ? -43.52600 -7.86900 22.47400 1.000 24.16972 277 LEU A C 1
ATOM 2211 O O . LEU A 1 279 ? -44.42400 -8.43000 21.82100 1.000 22.10342 277 LEU A O 1
ATOM 2216 N N . GLN A 1 280 ? -42.27900 -8.35600 22.53200 1.000 16.21786 278 GLN A N 1
ATOM 2217 C CA . GLN A 1 280 ? -41.90400 -9.53900 21.74400 1.000 27.90814 278 GLN A CA 1
ATOM 2218 C C . GLN A 1 280 ? -42.48400 -10.82800 22.32300 1.000 23.75888 278 GLN A C 1
ATOM 2219 O O . GLN A 1 280 ? -42.96300 -11.71200 21.59500 1.000 20.17870 278 GLN A O 1
ATOM 2225 N N . GLU A 1 281 ? -42.46800 -10.92200 23.64800 1.000 22.35534 279 GLU A N 1
ATOM 2226 C CA . GLU A 1 281 ? -43.05500 -12.05500 24.33300 1.000 23.03874 279 GLU A CA 1
ATOM 2227 C C . GLU A 1 281 ? -44.52500 -12.27700 23.91700 1.000 17.95588 279 GLU A C 1
ATOM 2228 O O . GLU A 1 281 ? -44.97100 -13.39300 23.56200 1.000 16.62785 279 GLU A O 1
ATOM 2234 N N . ASN A 1 282 ? -45.29300 -11.20000 24.01700 1.000 19.98448 280 ASN A N 1
ATOM 2235 C CA . ASN A 1 282 ? -46.71500 -11.30500 23.73800 1.000 24.12204 280 ASN A CA 1
ATOM 2236 C C . ASN A 1 282 ? -46.92200 -11.63400 22.25200 1.000 20.51348 280 ASN A C 1
ATOM 2237 O O . ASN A 1 282 ? -47.83600 -12.38000 21.93300 1.000 18.34906 280 ASN A O 1
ATOM 2242 N N . GLU A 1 283 ? -46.04200 -11.15300 21.36600 1.000 21.97879 281 GLU A N 1
ATOM 2243 C CA . GLU A 1 283 ? -46.21500 -11.41900 19.91000 1.000 20.43826 281 GLU A CA 1
ATOM 2244 C C . GLU A 1 283 ? -46.08900 -12.90700 19.66100 1.000 20.66649 281 GLU A C 1
ATOM 2245 O O . GLU A 1 283 ? -46.92200 -13.50000 18.98800 1.000 15.55240 281 GLU A O 1
ATOM 2251 N N . PHE A 1 284 ? -45.05100 -13.52000 20.26600 1.000 19.78400 282 PHE A N 1
ATOM 2252 C CA . PHE A 1 284 ? -44.86200 -14.96100 20.19100 1.000 15.78595 282 PHE A CA 1
ATOM 2253 C C . PHE A 1 284 ? -46.05500 -15.72900 20.65900 1.000 17.66004 282 PHE A C 1
ATOM 2254 O O . PHE A 1 284 ? -46.50500 -16.69900 20.00900 1.000 15.93819 282 PHE A O 1
ATOM 2262 N N . ARG A 1 285 ? -46.57800 -15.33200 21.81100 1.000 20.96838 283 ARG A N 1
ATOM 2263 C CA . ARG A 1 285 ? -47.59600 -16.15300 22.44000 1.000 21.12309 283 ARG A CA 1
ATOM 2264 C C . ARG A 1 285 ? -48.88500 -16.14300 21.59200 1.000 25.21579 283 ARG A C 1
ATOM 2265 O O . ARG A 1 285 ? -49.55300 -17.20100 21.36900 1.000 20.63428 283 ARG A O 1
ATOM 2273 N N . LEU A 1 286 ? -49.24800 -14.94200 21.15600 1.000 19.15576 284 LEU A N 1
ATOM 2274 C CA . LEU A 1 286 ? -50.39100 -14.78800 20.22700 1.000 21.21289 284 LEU A CA 1
ATOM 2275 C C . LEU A 1 286 ? -50.20300 -15.56000 18.93500 1.000 16.24642 284 LEU A C 1
ATOM 2276 O O . LEU A 1 286 ? -51.17000 -16.13600 18.44100 1.000 16.55737 284 LEU A O 1
ATOM 2281 N N . TYR A 1 287 ? -48.97800 -15.55800 18.40200 1.000 18.24073 285 TYR A N 1
ATOM 2282 C CA . TYR A 1 287 ? -48.65600 -16.30200 17.18000 1.000 20.54500 285 TYR A CA 1
ATOM 2283 C C . TYR A 1 287 ? -48.84400 -17.82600 17.38000 1.000 22.76866 285 TYR A C 1
ATOM 2284 O O . TYR A 1 287 ? -49.52300 -18.46300 16.57900 1.000 17.73164 285 TYR A O 1
ATOM 2293 N N . TYR A 1 288 ? -48.28400 -18.40800 18.44200 1.000 15.63945 286 TYR A N 1
ATOM 2294 C CA . TYR A 1 288 ? -48.42200 -19.84300 18.65200 1.000 17.09026 286 TYR A CA 1
ATOM 2295 C C . TYR A 1 288 ? -49.84700 -20.19100 18.96200 1.000 21.09181 286 TYR A C 1
ATOM 2296 O O . TYR A 1 288 ? -50.32200 -21.23700 18.55400 1.000 19.92145 286 TYR A O 1
ATOM 2305 N N . TYR A 1 289 ? -50.53800 -19.33600 19.69500 1.000 19.58520 287 TYR A N 1
ATOM 2306 C CA . TYR A 1 289 ? -51.94800 -19.54900 19.93900 1.000 21.33414 287 TYR A CA 1
ATOM 2307 C C . TYR A 1 289 ? -52.71900 -19.77100 18.61400 1.000 18.90375 287 TYR A C 1
ATOM 2308 O O . TYR A 1 289 ? -53.53000 -20.68800 18.50900 1.000 21.57267 287 TYR A O 1
ATOM 2317 N N . ASN A 1 290 ? -52.47700 -18.90000 17.62900 1.000 16.73821 288 ASN A N 1
ATOM 2318 C CA . ASN A 1 290 ? -53.19100 -18.98600 16.36700 1.000 20.61335 288 ASN A CA 1
ATOM 2319 C C . ASN A 1 290 ? -52.81300 -20.26500 15.65900 1.000 23.12797 288 ASN A C 1
ATOM 2320 O O . ASN A 1 290 ? -53.68400 -20.88600 15.03000 1.000 20.11844 288 ASN A O 1
ATOM 2325 N N . LYS A 1 291 ? -51.54300 -20.68600 15.77700 1.000 17.30877 289 LYS A N 1
ATOM 2326 C CA . LYS A 1 291 ? -51.13700 -21.92100 15.12000 1.000 15.48912 289 LYS A CA 1
ATOM 2327 C C . LYS A 1 291 ? -51.82900 -23.11600 15.75100 1.000 18.73416 289 LYS A C 1
ATOM 2328 O O . LYS A 1 291 ? -52.18700 -24.06600 15.03600 1.000 17.98035 289 LYS A O 1
ATOM 2334 N N . PHE A 1 292 ? -51.99100 -23.10100 17.07800 1.000 21.53028 290 PHE A N 1
ATOM 2335 C CA . PHE A 1 292 ? -52.78800 -24.15800 17.75300 1.000 21.70324 290 PHE A CA 1
ATOM 2336 C C . PHE A 1 292 ? -54.25100 -24.11800 17.28700 1.000 25.09753 290 PHE A C 1
ATOM 2337 O O . PHE A 1 292 ? -54.87900 -25.17300 17.10700 1.000 22.80400 290 PHE A O 1
ATOM 2345 N N . LYS A 1 293 ? -54.81100 -22.92000 17.14800 1.000 22.67918 291 LYS A N 1
ATOM 2346 C CA . LYS A 1 293 ? -56.18000 -22.84000 16.60800 1.000 24.17318 291 LYS A CA 1
ATOM 2347 C C . LYS A 1 293 ? -56.25600 -23.53600 15.24300 1.000 20.45864 291 LYS A C 1
ATOM 2348 O O . LYS A 1 293 ? -57.26100 -24.15500 14.92700 1.000 23.32152 291 LYS A O 1
ATOM 2354 N N . ASP A 1 294 ? -55.22800 -23.40100 14.43100 1.000 22.10780 292 ASP A N 1
ATOM 2355 C CA . ASP A 1 294 ? -55.28100 -23.99500 13.08800 1.000 26.91331 292 ASP A CA 1
ATOM 2356 C C . ASP A 1 294 ? -55.30400 -25.52300 13.18700 1.000 28.22414 292 ASP A C 1
ATOM 2357 O O . ASP A 1 294 ? -55.95400 -26.19000 12.40900 1.000 28.79016 292 ASP A O 1
ATOM 2362 N N . ILE A 1 295 ? -54.59800 -26.07500 14.16000 1.000 21.83108 293 ILE A N 1
ATOM 2363 C CA . ILE A 1 295 ? -54.61300 -27.50400 14.37800 1.000 22.81070 293 ILE A CA 1
ATOM 2364 C C . ILE A 1 295 ? -55.99700 -27.96700 14.73800 1.000 21.55785 293 ILE A C 1
ATOM 2365 O O . ILE A 1 295 ? -56.49300 -28.92800 14.15900 1.000 20.99131 293 ILE A O 1
ATOM 2370 N N . ALA A 1 296 ? -56.62500 -27.26900 15.69000 1.000 21.33673 294 ALA A N 1
ATOM 2371 C CA . ALA A 1 296 ? -58.00300 -27.58500 16.06700 1.000 29.00577 294 ALA A CA 1
ATOM 2372 C C . ALA A 1 296 ? -58.90300 -27.57800 14.81300 1.000 24.16106 294 ALA A C 1
ATOM 2373 O O . ALA A 1 296 ? -59.67800 -28.51400 14.56800 1.000 23.48931 294 ALA A O 1
ATOM 2375 N N . SER A 1 297 ? -58.73300 -26.54600 14.00100 1.000 21.51612 295 SER A N 1
ATOM 2376 C CA . SER A 1 297 ? -59.50900 -26.42800 12.74800 1.000 24.65478 295 SER A CA 1
ATOM 2377 C C . SER A 1 297 ? -59.27000 -27.57700 11.77700 1.000 26.22841 295 SER A C 1
ATOM 2378 O O . SER A 1 297 ? -60.20500 -28.11100 11.15100 1.000 28.42842 295 SER A O 1
ATOM 2381 N N . THR A 1 298 ? -58.01400 -27.91800 11.60500 1.000 20.89476 296 THR A N 1
ATOM 2382 C CA . THR A 1 298 ? -57.64700 -29.00500 10.74900 1.000 28.15159 296 THR A CA 1
ATOM 2383 C C . THR A 1 298 ? -58.27100 -30.32300 11.25500 1.000 32.21853 296 THR A C 1
ATOM 2384 O O . THR A 1 298 ? -58.76900 -31.10400 10.43300 1.000 26.17540 296 THR A O 1
ATOM 2388 N N . LEU A 1 299 ? -58.30500 -30.54100 12.57900 1.000 25.57709 297 LEU A N 1
ATOM 2389 C CA . LEU A 1 299 ? -58.99700 -31.72600 13.11300 1.000 25.60529 297 LEU A CA 1
ATOM 2390 C C . LEU A 1 299 ? -60.51200 -31.68800 12.84400 1.000 30.65072 297 LEU A C 1
ATOM 2391 O O . LEU A 1 299 ? -61.13000 -32.73000 12.50200 1.000 28.21387 297 LEU A O 1
ATOM 2396 N N . ASN A 1 300 ? -61.11900 -30.50600 12.95800 1.000 28.90259 298 ASN A N 1
ATOM 2397 C CA . ASN A 1 300 ? -62.53400 -30.38600 12.63400 1.000 32.95477 298 ASN A CA 1
ATOM 2398 C C . ASN A 1 300 ? -62.83600 -30.66200 11.17300 1.000 34.52375 298 ASN A C 1
ATOM 2399 O O . ASN A 1 300 ? -63.91900 -31.17800 10.88100 1.000 34.75337 298 ASN A O 1
ATOM 2404 N N . LYS A 1 301 ? -61.89500 -30.36000 10.27300 1.000 29.21216 299 LYS A N 1
ATOM 2405 C CA . LYS A 1 301 ? -62.09100 -30.59600 8.83400 1.000 29.70119 299 LYS A CA 1
ATOM 2406 C C . LYS A 1 301 ? -61.71700 -32.02700 8.43300 1.000 28.60847 299 LYS A C 1
ATOM 2407 O O . LYS A 1 301 ? -62.06200 -32.46500 7.31900 1.000 29.48587 299 LYS A O 1
ATOM 2413 N N . ALA A 1 302 ? -61.07900 -32.78300 9.33500 1.000 23.65720 300 ALA A N 1
ATOM 2414 C CA . ALA A 1 302 ? -60.58600 -34.12700 8.96300 1.000 25.44548 300 ALA A CA 1
ATOM 2415 C C . ALA A 1 302 ? -61.72500 -35.10400 8.93100 1.000 28.94299 300 ALA A C 1
ATOM 2416 O O . ALA A 1 302 ? -62.45300 -35.21000 9.91300 1.000 30.44507 300 ALA A O 1
ATOM 2418 N N . LYS A 1 303 ? -61.85600 -35.83400 7.82700 1.000 28.46502 301 LYS A N 1
ATOM 2419 C CA . LYS A 1 303 ? -62.94200 -36.76800 7.68800 1.000 32.63762 301 LYS A CA 1
ATOM 2420 C C . LYS A 1 303 ? -62.42200 -38.17000 7.47600 1.000 35.86381 301 LYS A C 1
ATOM 2421 O O . LYS A 1 303 ? -63.18500 -39.11400 7.45300 1.000 31.82475 301 LYS A O 1
ATOM 2427 N N . SER A 1 304 ? -61.12200 -38.30200 7.25400 1.000 33.42558 302 SER A N 1
ATOM 2428 C CA . SER A 1 304 ? -60.52800 -39.61200 6.98200 1.000 30.93575 302 SER A CA 1
ATOM 2429 C C . SER A 1 304 ? -59.07400 -39.68800 7.45700 1.000 31.89467 302 SER A C 1
ATOM 2430 O O . SER A 1 304 ? -58.43600 -38.65800 7.63900 1.000 30.55609 302 SER A O 1
ATOM 2433 N N . ILE A 1 305 ? -58.55500 -40.90500 7.62600 1.000 29.62747 303 ILE A N 1
ATOM 2434 C CA . ILE A 1 305 ? -57.16400 -41.11600 8.05700 1.000 25.14305 303 ILE A CA 1
ATOM 2435 C C . ILE A 1 305 ? -56.56900 -42.21100 7.17500 1.000 30.56450 303 ILE A C 1
ATOM 2436 O O . ILE A 1 305 ? -57.27700 -43.16700 6.84300 1.000 29.36697 303 ILE A O 1
ATOM 2441 N N . VAL A 1 306 ? -55.32900 -42.07100 6.71200 1.000 26.75788 304 VAL A N 1
ATOM 2442 C CA . VAL A 1 306 ? -54.72300 -43.12000 5.85400 1.000 28.77406 304 VAL A CA 1
ATOM 2443 C C . VAL A 1 306 ? -53.44200 -43.69700 6.44300 1.000 31.12355 304 VAL A C 1
ATOM 2444 O O . VAL A 1 306 ? -52.77900 -43.01600 7.24000 1.000 29.57800 304 VAL A O 1
ATOM 2448 N N . GLY A 1 307 ? -53.04900 -44.88900 5.98000 1.000 22.64988 305 GLY A N 1
ATOM 2449 C CA . GLY A 1 307 ? -51.75100 -45.46100 6.31400 1.000 25.93228 305 GLY A CA 1
ATOM 2450 C C . GLY A 1 307 ? -51.64900 -46.08600 7.72100 1.000 32.33872 305 GLY A C 1
ATOM 2451 O O . GLY A 1 307 ? -50.54600 -46.36100 8.22700 1.000 26.60434 305 GLY A O 1
ATOM 2452 N N . THR A 1 308 ? -52.80400 -46.35000 8.33100 1.000 28.38567 306 THR A N 1
ATOM 2453 C CA . THR A 1 308 ? -52.88200 -47.00200 9.61800 1.000 26.82494 306 THR A CA 1
ATOM 2454 C C . THR A 1 308 ? -54.25100 -47.65400 9.82000 1.000 33.98752 306 THR A C 1
ATOM 2455 O O . THR A 1 308 ? -55.23800 -47.29000 9.18100 1.000 31.00764 306 THR A O 1
ATOM 2459 N N . THR A 1 309 ? -54.30400 -48.60400 10.74900 1.000 39.67709 307 THR A N 1
ATOM 2460 C CA . THR A 1 309 ? -55.55700 -49.22500 11.18100 1.000 42.50601 307 THR A CA 1
ATOM 2461 C C . THR A 1 309 ? -56.16200 -48.46500 12.36100 1.000 34.97721 307 THR A C 1
ATOM 2462 O O . THR A 1 309 ? -57.31700 -48.65900 12.72400 1.000 33.77140 307 THR A O 1
ATOM 2466 N N . ALA A 1 310 ? -55.35600 -47.62300 12.98900 1.000 33.95236 308 ALA A N 1
ATOM 2467 C CA . ALA A 1 310 ? -55.88300 -46.75100 14.02500 1.000 31.47039 308 ALA A CA 1
ATOM 2468 C C . ALA A 1 310 ? -57.03800 -45.93700 13.41600 1.000 26.13040 308 ALA A C 1
ATOM 2469 O O . ALA A 1 310 ? -56.99800 -45.55700 12.22800 1.000 25.21837 308 ALA A O 1
ATOM 2471 N N . SER A 1 311 ? -58.08200 -45.70500 14.20600 1.000 28.13315 309 SER A N 1
ATOM 2472 C CA . SER A 1 311 ? -59.25000 -44.94100 13.74400 1.000 34.18301 309 SER A CA 1
ATOM 2473 C C . SER A 1 311 ? -59.03700 -43.42800 13.78800 1.000 30.76754 309 SER A C 1
ATOM 2474 O O . SER A 1 311 ? -58.14100 -42.91400 14.50000 1.000 29.81762 309 SER A O 1
ATOM 2477 N N . LEU A 1 312 ? -59.92300 -42.73400 13.08800 1.000 33.12581 310 LEU A N 1
ATOM 2478 C CA . LEU A 1 312 ? -59.91800 -41.27800 13.02100 1.000 31.96871 310 LEU A CA 1
ATOM 2479 C C . LEU A 1 312 ? -60.22100 -40.71100 14.41000 1.000 36.95752 310 LEU A C 1
ATOM 2480 O O . LEU A 1 312 ? -59.57100 -39.74000 14.83400 1.000 30.32082 310 LEU A O 1
ATOM 2485 N N . GLN A 1 313 ? -61.18300 -41.31800 15.11700 1.000 31.67995 311 GLN A N 1
ATOM 2486 C CA . GLN A 1 313 ? -61.50400 -40.90600 16.48000 1.000 33.70571 311 GLN A CA 1
ATOM 2487 C C . GLN A 1 313 ? -60.23000 -41.01000 17.34600 1.000 31.28502 311 GLN A C 1
ATOM 2488 O O . GLN A 1 313 ? -59.90000 -40.08600 18.10100 1.000 30.23347 311 GLN A O 1
ATOM 2494 N N . TYR A 1 314 ? -59.49000 -42.10800 17.20200 1.000 28.24479 312 TYR A N 1
ATOM 2495 C CA . TYR A 1 314 ? -58.30700 -42.32000 18.04100 1.000 26.47564 312 TYR A CA 1
ATOM 2496 C C . TYR A 1 314 ? -57.30600 -41.23200 17.76100 1.000 22.52405 312 TYR A C 1
ATOM 2497 O O . TYR A 1 314 ? -56.77000 -40.66400 18.69100 1.000 27.41752 312 TYR A O 1
ATOM 2506 N N . MET A 1 315 ? -57.05500 -40.93000 16.48900 1.000 23.28000 313 MET A N 1
ATOM 2507 C CA . MET A 1 315 ? -55.99000 -39.97100 16.15900 1.000 24.83074 313 MET A CA 1
ATOM 2508 C C . MET A 1 315 ? -56.40200 -38.54100 16.53100 1.000 29.26299 313 MET A C 1
ATOM 2509 O O . MET A 1 315 ? -55.56200 -37.75200 16.97300 1.000 21.15639 313 MET A O 1
ATOM 2514 N N . LYS A 1 316 ? -57.68100 -38.19600 16.33200 1.000 26.64661 314 LYS A N 1
ATOM 2515 C CA . LYS A 1 316 ? -58.11700 -36.87600 16.73700 1.000 23.24184 314 LYS A CA 1
ATOM 2516 C C . LYS A 1 316 ? -57.90300 -36.75500 18.23700 1.000 25.03010 314 LYS A C 1
ATOM 2517 O O . LYS A 1 316 ? -57.53300 -35.71100 18.73700 1.000 28.36802 314 LYS A O 1
ATOM 2523 N N . ASN A 1 317 ? -58.13900 -37.83000 18.94800 1.000 25.09173 315 ASN A N 1
ATOM 2524 C CA . ASN A 1 317 ? -58.04600 -37.75700 20.39500 1.000 26.89295 315 ASN A CA 1
ATOM 2525 C C . ASN A 1 317 ? -56.60300 -37.59500 20.86000 1.000 23.41777 315 ASN A C 1
ATOM 2526 O O . ASN A 1 317 ? -56.34300 -36.95000 21.86900 1.000 22.97397 315 ASN A O 1
ATOM 2531 N N . VAL A 1 318 ? -55.66700 -38.19800 20.14300 1.000 21.29803 316 VAL A N 1
ATOM 2532 C CA . VAL A 1 318 ? -54.23400 -38.04200 20.48600 1.000 26.02886 316 VAL A CA 1
ATOM 2533 C C . VAL A 1 318 ? -53.84400 -36.55900 20.44900 1.000 23.95787 316 VAL A C 1
ATOM 2534 O O . VAL A 1 318 ? -53.11100 -36.04500 21.31200 1.000 19.21707 316 VAL A O 1
ATOM 2538 N N . PHE A 1 319 ? -54.32200 -35.87000 19.40800 1.000 20.67170 317 PHE A N 1
ATOM 2539 C CA . PHE A 1 319 ? -53.98000 -34.49100 19.28400 1.000 20.64789 317 PHE A CA 1
ATOM 2540 C C . PHE A 1 319 ? -54.81200 -33.59800 20.20100 1.000 24.12266 317 PHE A C 1
ATOM 2541 O O . PHE A 1 319 ? -54.29400 -32.59900 20.64700 1.000 19.59342 317 PHE A O 1
ATOM 2549 N N . LYS A 1 320 ? -56.06800 -33.95600 20.49200 1.000 20.47261 318 LYS A N 1
ATOM 2550 C CA . LYS A 1 320 ? -56.78700 -33.27200 21.56300 1.000 20.47403 318 LYS A CA 1
ATOM 2551 C C . LYS A 1 320 ? -55.92300 -33.25500 22.83500 1.000 19.45229 318 LYS A C 1
ATOM 2552 O O . LYS A 1 320 ? -55.76600 -32.21800 23.50700 1.000 20.07163 318 LYS A O 1
ATOM 2558 N N A GLU A 1 321 ? -55.37400 -34.40600 23.18100 0.509 22.04146 319 GLU A N 1
ATOM 2559 N N B GLU A 1 321 ? -55.36600 -34.41800 23.16200 0.491 21.98259 319 GLU A N 1
ATOM 2560 C CA A GLU A 1 321 ? -54.62600 -34.47100 24.42400 0.509 23.15707 319 GLU A CA 1
ATOM 2561 C CA B GLU A 1 321 ? -54.60200 -34.58400 24.40100 0.491 23.17610 319 GLU A CA 1
ATOM 2562 C C A GLU A 1 321 ? -53.31200 -33.73000 24.27600 0.509 23.21843 319 GLU A C 1
ATOM 2563 C C B GLU A 1 321 ? -53.24000 -33.90300 24.32100 0.491 23.60146 319 GLU A C 1
ATOM 2564 O O A GLU A 1 321 ? -52.93000 -32.98600 25.18200 0.509 26.05656 319 GLU A O 1
ATOM 2565 O O B GLU A 1 321 ? -52.73300 -33.40800 25.32500 0.491 25.29010 319 GLU A O 1
ATOM 2576 N N . LYS A 1 322 ? -52.63300 -33.89200 23.14500 1.000 18.85197 320 LYS A N 1
ATOM 2577 C CA . LYS A 1 322 ? -51.33800 -33.22600 22.98700 1.000 19.63238 320 LYS A CA 1
ATOM 2578 C C . LYS A 1 322 ? -51.45600 -31.69900 23.20100 1.000 22.87689 320 LYS A C 1
ATOM 2579 O O . LYS A 1 322 ? -50.71500 -31.08800 24.01300 1.000 20.24569 320 LYS A O 1
ATOM 2585 N N . TYR A 1 323 ? -52.40700 -31.09000 22.47800 1.000 17.65072 321 TYR A N 1
ATOM 2586 C CA . TYR A 1 323 ? -52.55000 -29.63600 22.48000 1.000 21.22261 321 TYR A CA 1
ATOM 2587 C C . TYR A 1 323 ? -53.54000 -29.14900 23.53500 1.000 20.41185 321 TYR A C 1
ATOM 2588 O O . TYR A 1 323 ? -53.79700 -27.94200 23.63500 1.000 18.75813 321 TYR A O 1
ATOM 2597 N N . LEU A 1 324 ? -54.04900 -30.09200 24.33000 1.000 19.98921 322 LEU A N 1
ATOM 2598 C CA . LEU A 1 324 ? -55.01600 -29.79200 25.37800 1.000 24.28184 322 LEU A CA 1
ATOM 2599 C C . LEU A 1 324 ? -56.21100 -29.00500 24.79700 1.000 26.91676 322 LEU A C 1
ATOM 2600 O O . LEU A 1 324 ? -56.62900 -27.96800 25.34200 1.000 21.20267 322 LEU A O 1
ATOM 2605 N N . LEU A 1 325 ? -56.75700 -29.51100 23.69100 1.000 23.39129 323 LEU A N 1
ATOM 2606 C CA . LEU A 1 325 ? -57.88500 -28.85000 23.07600 1.000 25.76007 323 LEU A CA 1
ATOM 2607 C C . LEU A 1 325 ? -59.16600 -29.12800 23.83800 1.000 25.45907 323 LEU A C 1
ATOM 2608 O O . LEU A 1 325 ? -59.27500 -30.14100 24.53400 1.000 23.24114 323 LEU A O 1
ATOM 2613 N N . SER A 1 326 ? -60.15500 -28.25600 23.67200 1.000 23.38210 324 SER A N 1
ATOM 2614 C CA . SER A 1 326 ? -61.45800 -28.53800 24.22800 1.000 25.39188 324 SER A CA 1
ATOM 2615 C C . SER A 1 326 ? -62.27200 -29.17400 23.12600 1.000 27.60999 324 SER A C 1
ATOM 2616 O O . SER A 1 326 ? -62.06000 -28.90900 21.94300 1.000 28.36561 324 SER A O 1
ATOM 2619 N N . GLU A 1 327 ? -63.19000 -30.02500 23.52200 1.000 30.32081 325 GLU A N 1
ATOM 2620 C CA . GLU A 1 327 ? -64.05300 -30.67300 22.56000 1.000 31.83555 325 GLU A CA 1
ATOM 2621 C C . GLU A 1 327 ? -65.45400 -30.63400 23.11300 1.000 34.79333 325 GLU A C 1
ATOM 2622 O O . GLU A 1 327 ? -65.69300 -31.11300 24.22100 1.000 35.70918 325 GLU A O 1
ATOM 2628 N N . ASP A 1 328 ? -66.37500 -30.04900 22.35300 1.000 34.81116 326 ASP A N 1
ATOM 2629 C CA . ASP A 1 328 ? -67.75700 -29.93000 22.78600 1.000 34.47047 326 ASP A CA 1
ATOM 2630 C C . ASP A 1 328 ? -68.55200 -31.23700 22.51000 1.000 32.06042 326 ASP A C 1
ATOM 2631 O O . ASP A 1 328 ? -68.01700 -32.19900 21.95800 1.000 31.45323 326 ASP A O 1
ATOM 2636 N N . THR A 1 329 ? -69.80900 -31.30100 22.91400 1.000 34.93558 327 THR A N 1
ATOM 2637 C CA . THR A 1 329 ? -70.49100 -32.59900 22.87600 1.000 39.76484 327 THR A CA 1
ATOM 2638 C C . THR A 1 329 ? -70.78200 -33.06000 21.44600 1.000 42.58527 327 THR A C 1
ATOM 2639 O O . THR A 1 329 ? -71.21400 -34.19300 21.22100 1.000 49.57142 327 THR A O 1
ATOM 2643 N N . SER A 1 330 ? -70.54800 -32.18300 20.48000 1.000 38.44586 328 SER A N 1
ATOM 2644 C CA . SER A 1 330 ? -70.77000 -32.52900 19.08700 1.000 42.80197 328 SER A CA 1
ATOM 2645 C C . SER A 1 330 ? -69.48800 -32.96200 18.36400 1.000 42.63217 328 SER A C 1
ATOM 2646 O O . SER A 1 330 ? -69.50100 -33.23600 17.17500 1.000 42.91794 328 SER A O 1
ATOM 2649 N N . GLY A 1 331 ? -68.37800 -33.00600 19.08800 1.000 37.47301 329 GLY A N 1
ATOM 2650 C CA . GLY A 1 331 ? -67.11600 -33.44900 18.51900 1.000 31.20575 329 GLY A CA 1
ATOM 2651 C C . GLY A 1 331 ? -66.28300 -32.31400 17.94100 1.000 32.51484 329 GLY A C 1
ATOM 2652 O O . GLY A 1 331 ? -65.28900 -32.54900 17.26400 1.000 33.61778 329 GLY A O 1
ATOM 2653 N N . LYS A 1 332 ? -66.66800 -31.06800 18.20000 1.000 33.45908 330 LYS A N 1
ATOM 2654 C CA . LYS A 1 332 ? -65.93700 -29.94300 17.61400 1.000 31.83650 330 LYS A CA 1
ATOM 2655 C C . LYS A 1 332 ? -64.84800 -29.47300 18.56400 1.000 31.89392 330 LYS A C 1
ATOM 2656 O O . LYS A 1 332 ? -65.13500 -29.15100 19.72700 1.000 33.61262 330 LYS A O 1
ATOM 2662 N N . PHE A 1 333 ? -63.61400 -29.45300 18.05700 1.000 31.92044 331 PHE A N 1
ATOM 2663 C CA . PHE A 1 333 ? -62.43600 -28.98800 18.79000 1.000 25.01540 331 PHE A CA 1
ATOM 2664 C C . PHE A 1 333 ? -62.25500 -27.47900 18.75800 1.000 22.83596 331 PHE A C 1
ATOM 2665 O O . PHE A 1 333 ? -62.52300 -26.84000 17.75700 1.000 28.08496 331 PHE A O 1
ATOM 2673 N N . SER A 1 334 ? -61.74500 -26.92900 19.85800 1.000 28.14678 332 SER A N 1
ATOM 2674 C CA . SER A 1 334 ? -61.38900 -25.51600 19.94400 1.000 26.90352 332 SER A CA 1
ATOM 2675 C C . SER A 1 334 ? -60.22000 -25.37200 20.88500 1.000 30.36386 332 SER A C 1
ATOM 2676 O O . SER A 1 334 ? -59.93000 -26.29700 21.65800 1.000 25.60103 332 SER A O 1
ATOM 2679 N N . VAL A 1 335 ? -59.55900 -24.20700 20.82100 1.000 27.35729 333 VAL A N 1
ATOM 2680 C CA . VAL A 1 335 ? -58.50400 -23.86200 21.76400 1.000 25.27030 333 VAL A CA 1
ATOM 2681 C C . VAL A 1 335 ? -59.10800 -22.95700 22.80700 1.000 29.27452 333 VAL A C 1
ATOM 2682 O O . VAL A 1 335 ? -59.65100 -21.87900 22.49700 1.000 26.28317 333 VAL A O 1
ATOM 2686 N N . ASP A 1 336 ? -59.06400 -23.39800 24.04900 1.000 27.52846 334 ASP A N 1
ATOM 2687 C CA . ASP A 1 336 ? -59.44000 -22.51000 25.14700 1.000 31.15488 334 ASP A CA 1
ATOM 2688 C C . ASP A 1 336 ? -58.25500 -21.54200 25.48200 1.000 26.24328 334 ASP A C 1
ATOM 2689 O O . ASP A 1 336 ? -57.13400 -21.99900 25.72300 1.000 25.15021 334 ASP A O 1
ATOM 2694 N N . LYS A 1 337 ? -58.50000 -20.22500 25.50200 1.000 22.95052 335 LYS A N 1
ATOM 2695 C CA . LYS A 1 337 ? -57.40500 -19.28100 25.76300 1.000 27.29689 335 LYS A CA 1
ATOM 2696 C C . LYS A 1 337 ? -56.69200 -19.58100 27.06300 1.000 27.63695 335 LYS A C 1
ATOM 2697 O O . LYS A 1 337 ? -55.50000 -19.59100 27.07900 1.000 19.85252 335 LYS A O 1
ATOM 2703 N N . LEU A 1 338 ? -57.43300 -19.88100 28.11900 1.000 26.69915 336 LEU A N 1
ATOM 2704 C CA . LEU A 1 338 ? -56.85000 -20.13900 29.43200 1.000 30.50478 336 LEU A CA 1
ATOM 2705 C C . LEU A 1 338 ? -56.07300 -21.47000 29.46900 1.000 28.54248 336 LEU A C 1
ATOM 2706 O O . LEU A 1 338 ? -55.00800 -21.54500 30.09500 1.000 29.09282 336 LEU A O 1
ATOM 2711 N N . LYS A 1 339 ? -56.56300 -22.50900 28.78600 1.000 22.12772 337 LYS A N 1
ATOM 2712 C CA . LYS A 1 339 ? -55.83000 -23.76900 28.73500 1.000 22.69870 337 LYS A CA 1
ATOM 2713 C C . LYS A 1 339 ? -54.59700 -23.60600 27.86700 1.000 22.74152 337 LYS A C 1
ATOM 2714 O O . LYS A 1 339 ? -53.52000 -24.19100 28.12500 1.000 20.05341 337 LYS A O 1
ATOM 2720 N N . PHE A 1 340 ? -54.71500 -22.78700 26.82300 1.000 21.30353 338 PHE A N 1
ATOM 2721 C CA . PHE A 1 340 ? -53.54000 -22.54400 26.00600 1.000 21.09888 338 PHE A CA 1
ATOM 2722 C C . PHE A 1 340 ? -52.48700 -21.76500 26.80300 1.000 21.86161 338 PHE A C 1
ATOM 2723 O O . PHE A 1 340 ? -51.29400 -22.09600 26.78200 1.000 22.03639 338 PHE A O 1
ATOM 2731 N N . ASP A 1 341 ? -52.89700 -20.70200 27.47000 1.000 22.26072 339 ASP A N 1
ATOM 2732 C CA . ASP A 1 341 ? -51.90200 -19.93200 28.21600 1.000 16.62409 339 ASP A CA 1
ATOM 2733 C C . ASP A 1 341 ? -51.17800 -20.80300 29.25000 1.000 24.96291 339 ASP A C 1
ATOM 2734 O O . ASP A 1 341 ? -49.97900 -20.65500 29.40400 1.000 21.13810 339 ASP A O 1
ATOM 2739 N N . LYS A 1 342 ? -51.89900 -21.70500 29.93000 1.000 26.93222 340 LYS A N 1
ATOM 2740 C CA . LYS A 1 342 ? -51.27100 -22.64500 30.86100 1.000 27.13025 340 LYS A CA 1
ATOM 2741 C C . LYS A 1 342 ? -50.27600 -23.59000 30.17100 1.000 24.33394 340 LYS A C 1
ATOM 2742 O O . LYS A 1 342 ? -49.11500 -23.81200 30.64400 1.000 22.52133 340 LYS A O 1
ATOM 2748 N N . LEU A 1 343 ? -50.68900 -24.16000 29.04800 1.000 22.16756 341 LEU A N 1
ATOM 2749 C CA . LEU A 1 343 ? -49.82500 -25.10600 28.37000 1.000 20.74721 341 LEU A CA 1
ATOM 2750 C C . LEU A 1 343 ? -48.58100 -24.40500 27.86100 1.000 19.68048 341 LEU A C 1
ATOM 2751 O O . LEU A 1 343 ? -47.46200 -24.93400 27.95500 1.000 18.28770 341 LEU A O 1
ATOM 2756 N N . TYR A 1 344 ? -48.77500 -23.21000 27.30900 1.000 18.50586 342 TYR A N 1
ATOM 2757 C CA . TYR A 1 344 ? -47.65500 -22.50400 26.72600 1.000 19.74196 342 TYR A CA 1
ATOM 2758 C C . TYR A 1 344 ? -46.68000 -22.03800 27.82900 1.000 19.68546 342 TYR A C 1
ATOM 2759 O O . TYR A 1 344 ? -45.47100 -22.15900 27.71000 1.000 18.46242 342 TYR A O 1
ATOM 2768 N N . LYS A 1 345 ? -47.24000 -21.50500 28.90300 1.000 20.54308 343 LYS A N 1
ATOM 2769 C CA . LYS A 1 345 ? -46.45900 -21.15900 30.08700 1.000 17.27957 343 LYS A CA 1
ATOM 2770 C C . LYS A 1 345 ? -45.69100 -22.39500 30.63100 1.000 19.43207 343 LYS A C 1
ATOM 2771 O O . LYS A 1 345 ? -44.52700 -22.27500 30.99100 1.000 19.63549 343 LYS A O 1
ATOM 2777 N N . MET A 1 346 ? -46.31200 -23.57400 30.70000 1.000 17.68902 344 MET A N 1
ATOM 2778 C CA . MET A 1 346 ? -45.54900 -24.74100 31.19400 1.000 17.59628 344 MET A CA 1
ATOM 2779 C C . MET A 1 346 ? -44.36500 -25.10900 30.28700 1.000 20.83704 344 MET A C 1
ATOM 2780 O O . MET A 1 346 ? -43.20200 -25.33100 30.75500 1.000 15.70926 344 MET A O 1
ATOM 2785 N N . LEU A 1 347 ? -44.63500 -25.17600 28.98800 1.000 15.15610 345 LEU A N 1
ATOM 2786 C CA . LEU A 1 347 ? -43.58700 -25.52300 28.04400 1.000 15.61545 345 LEU A CA 1
ATOM 2787 C C . LEU A 1 347 ? -42.46200 -24.48800 27.95400 1.000 14.77077 345 LEU A C 1
ATOM 2788 O O . LEU A 1 347 ? -41.32100 -24.85600 27.62800 1.000 19.10736 345 LEU A O 1
ATOM 2793 N N . THR A 1 348 ? -42.75500 -23.21100 28.19800 1.000 11.91307 346 THR A N 1
ATOM 2794 C CA . THR A 1 348 ? -41.76000 -22.17600 27.95300 1.000 11.74044 346 THR A CA 1
ATOM 2795 C C . THR A 1 348 ? -41.15400 -21.57400 29.23000 1.000 15.64850 346 THR A C 1
ATOM 2796 O O . THR A 1 348 ? -40.01400 -21.10500 29.21600 1.000 15.63872 346 THR A O 1
ATOM 2800 N N . GLU A 1 349 ? -41.91500 -21.56800 30.32000 1.000 17.98483 347 GLU A N 1
ATOM 2801 C CA . GLU A 1 349 ? -41.46200 -20.93200 31.54200 1.000 16.33578 347 GLU A CA 1
ATOM 2802 C C . GLU A 1 349 ? -41.28700 -21.88700 32.69800 1.000 17.53134 347 GLU A C 1
ATOM 2803 O O . GLU A 1 349 ? -40.53000 -21.57300 33.63600 1.000 17.67675 347 GLU A O 1
ATOM 2809 N N . ILE A 1 350 ? -42.05000 -22.98100 32.71800 1.000 19.86675 348 ILE A N 1
ATOM 2810 C CA . ILE A 1 350 ? -41.83900 -23.93600 33.79500 1.000 20.15635 348 ILE A CA 1
ATOM 2811 C C . ILE A 1 350 ? -40.67400 -24.87200 33.44000 1.000 19.63240 348 ILE A C 1
ATOM 2812 O O . ILE A 1 350 ? -39.79100 -25.10200 34.29100 1.000 19.74813 348 ILE A O 1
ATOM 2817 N N . TYR A 1 351 ? -40.67400 -25.39900 32.21100 1.000 15.97348 349 TYR A N 1
ATOM 2818 C CA . TYR A 1 351 ? -39.60300 -26.25800 31.66200 1.000 16.45859 349 TYR A CA 1
ATOM 2819 C C . TYR A 1 351 ? -38.41700 -25.38300 31.24000 1.000 16.93069 349 TYR A C 1
ATOM 2820 O O . TYR A 1 351 ? -38.32800 -24.96500 30.08800 1.000 15.72488 349 TYR A O 1
ATOM 2829 N N . THR A 1 352 ? -37.52900 -25.06600 32.19500 1.000 14.81091 350 THR A N 1
ATOM 2830 C CA . THR A 1 352 ? -36.37900 -24.22400 31.92600 1.000 13.41834 350 THR A CA 1
ATOM 2831 C C . THR A 1 352 ? -35.16500 -24.80800 32.64200 1.000 13.54667 350 THR A C 1
ATOM 2832 O O . THR A 1 352 ? -35.32300 -25.43200 33.66200 1.000 13.89593 350 THR A O 1
ATOM 2836 N N . GLU A 1 353 ? -33.98100 -24.55900 32.10800 1.000 14.52190 351 GLU A N 1
ATOM 2837 C CA . GLU A 1 353 ? -32.74600 -25.00200 32.76000 1.000 16.26870 351 GLU A CA 1
ATOM 2838 C C . GLU A 1 353 ? -32.71100 -24.52400 34.21800 1.000 18.11693 351 GLU A C 1
ATOM 2839 O O . GLU A 1 353 ? -32.41400 -25.30600 35.14000 1.000 17.72903 351 GLU A O 1
ATOM 2845 N N . ASP A 1 354 ? -33.09500 -23.26200 34.42400 1.000 17.99998 352 ASP A N 1
ATOM 2846 C CA . ASP A 1 354 ? -33.00100 -22.62700 35.74200 1.000 15.29591 352 ASP A CA 1
ATOM 2847 C C . ASP A 1 354 ? -33.88200 -23.39700 36.74300 1.000 18.28779 352 ASP A C 1
ATOM 2848 O O . ASP A 1 354 ? -33.52400 -23.60300 37.92200 1.000 20.93356 352 ASP A O 1
ATOM 2853 N N . ASN A 1 355 ? -35.04300 -23.84000 36.29300 1.000 15.29484 353 ASN A N 1
ATOM 2854 C CA . ASN A 1 355 ? -35.90400 -24.61900 37.17800 1.000 18.74562 353 ASN A CA 1
ATOM 2855 C C . ASN A 1 355 ? -35.38200 -26.05100 37.38900 1.000 21.28435 353 ASN A C 1
ATOM 2856 O O . ASN A 1 355 ? -35.43400 -26.56500 38.50600 1.000 18.82342 353 ASN A O 1
ATOM 2861 N N . PHE A 1 356 ? -34.82200 -26.69000 36.37600 1.000 15.10575 354 PHE A N 1
ATOM 2862 C CA . PHE A 1 356 ? -34.11300 -27.94600 36.57700 1.000 15.72529 354 PHE A CA 1
ATOM 2863 C C . PHE A 1 356 ? -32.98000 -27.87900 37.61700 1.000 21.38155 354 PHE A C 1
ATOM 2864 O O . PHE A 1 356 ? -32.86200 -28.75100 38.42200 1.000 23.15877 354 PHE A O 1
ATOM 2872 N N . VAL A 1 357 ? -32.18900 -26.82400 37.59000 1.000 19.48152 355 VAL A N 1
ATOM 2873 C CA . VAL A 1 357 ? -31.11200 -26.62200 38.55900 1.000 21.80255 355 VAL A CA 1
ATOM 2874 C C . VAL A 1 357 ? -31.67900 -26.58800 39.96800 1.000 21.08017 355 VAL A C 1
ATOM 2875 O O . VAL A 1 357 ? -31.09600 -27.18700 40.89300 1.000 19.74119 355 VAL A O 1
ATOM 2879 N N . LYS A 1 358 ? -32.81300 -25.91300 40.13400 1.000 23.19921 356 LYS A N 1
ATOM 2880 C CA . LYS A 1 358 ? -33.46900 -25.88700 41.43200 1.000 30.90171 356 LYS A CA 1
ATOM 2881 C C . LYS A 1 358 ? -33.89700 -27.27300 41.89900 1.000 29.42932 356 LYS A C 1
ATOM 2882 O O . LYS A 1 358 ? -33.80700 -27.58300 43.09300 1.000 31.53921 356 LYS A O 1
ATOM 2888 N N . PHE A 1 359 ? -34.39900 -28.09900 40.99600 1.000 18.82211 357 PHE A N 1
ATOM 2889 C CA . PHE A 1 359 ? -34.77800 -29.43600 41.43100 1.000 16.95842 357 PHE A CA 1
ATOM 2890 C C . PHE A 1 359 ? -33.58500 -30.35500 41.66400 1.000 19.45237 357 PHE A C 1
ATOM 2891 O O . PHE A 1 359 ? -33.65100 -31.23000 42.49400 1.000 26.85213 357 PHE A O 1
ATOM 2899 N N . PHE A 1 360 ? -32.50800 -30.18700 40.92200 1.000 22.42330 358 PHE A N 1
ATOM 2900 C CA . PHE A 1 360 ? -31.34700 -31.05000 41.13400 1.000 21.42233 358 PHE A CA 1
ATOM 2901 C C . PHE A 1 360 ? -30.52000 -30.56200 42.32200 1.000 23.24099 358 PHE A C 1
ATOM 2902 O O . PHE A 1 360 ? -29.71200 -31.31800 42.83600 1.000 21.78392 358 PHE A O 1
ATOM 2910 N N . LYS A 1 361 ? -30.72300 -29.32100 42.76200 1.000 19.26827 359 LYS A N 1
ATOM 2911 C CA . LYS A 1 361 ? -29.89400 -28.75700 43.83300 1.000 25.67017 359 LYS A CA 1
ATOM 2912 C C . LYS A 1 361 ? -28.41000 -28.90800 43.50800 1.000 27.89992 359 LYS A C 1
ATOM 2913 O O . LYS A 1 361 ? -27.61600 -29.30600 44.33300 1.000 27.06955 359 LYS A O 1
ATOM 2919 N N . VAL A 1 362 ? -28.04000 -28.56600 42.29300 1.000 20.43231 360 VAL A N 1
ATOM 2920 C CA . VAL A 1 362 ? -26.65900 -28.64300 41.87500 1.000 18.43596 360 VAL A CA 1
ATOM 2921 C C . VAL A 1 362 ? -26.16900 -27.21200 41.64900 1.000 21.86639 360 VAL A C 1
ATOM 2922 O O . VAL A 1 362 ? -26.98000 -26.30100 41.48900 1.000 23.11462 360 VAL A O 1
ATOM 2926 N N . LEU A 1 363 ? -24.85400 -27.03900 41.61700 1.000 24.28615 361 LEU A N 1
ATOM 2927 C CA . LEU A 1 363 ? -24.24100 -25.79700 41.17100 1.000 21.33682 361 LEU A CA 1
ATOM 2928 C C . LEU A 1 363 ? -24.32300 -25.74200 39.64100 1.000 19.45350 361 LEU A C 1
ATOM 2929 O O . LEU A 1 363 ? -24.04600 -26.72000 38.98100 1.000 22.12632 361 LEU A O 1
ATOM 2934 N N . ASN A 1 364 ? -24.70100 -24.59500 39.08100 1.000 20.07483 362 ASN A N 1
ATOM 2935 C CA . ASN A 1 364 ? -24.74500 -24.44300 37.63400 1.000 19.40922 362 ASN A CA 1
ATOM 2936 C C . ASN A 1 364 ? -24.43900 -22.97300 37.26000 1.000 19.87886 362 ASN A C 1
ATOM 2937 O O . ASN A 1 364 ? -24.66300 -22.10800 38.06800 1.000 22.82483 362 ASN A O 1
ATOM 2942 N N . ALA A 1 365 ? -23.98100 -22.68900 36.04200 1.000 19.50082 363 ALA A N 1
ATOM 2943 C CA . ALA A 1 365 ? -23.85000 -21.29400 35.58200 1.000 18.85344 363 ALA A CA 1
ATOM 2944 C C . ALA A 1 365 ? -25.18000 -20.55900 35.78100 1.000 19.51116 363 ALA A C 1
ATOM 2945 O O . ALA A 1 365 ? -26.23600 -21.14100 35.63800 1.000 20.72924 363 ALA A O 1
ATOM 2947 N N . LYS A 1 366 ? -25.17200 -19.29900 36.15900 1.000 24.59112 364 LYS A N 1
ATOM 2948 C CA . LYS A 1 366 ? -26.48000 -18.70700 36.37500 1.000 27.41091 364 LYS A CA 1
ATOM 2949 C C . LYS A 1 366 ? -26.99100 -18.01400 35.11200 1.000 22.22894 364 LYS A C 1
ATOM 2950 O O . LYS A 1 366 ? -28.09800 -17.55000 35.07200 1.000 21.33350 364 LYS A O 1
ATOM 2956 N N . THR A 1 367 ? -26.16400 -17.95900 34.08800 1.000 23.24874 365 THR A N 1
ATOM 2957 C CA . THR A 1 367 ? -26.49300 -17.19400 32.89600 1.000 20.12161 365 THR A CA 1
ATOM 2958 C C . THR A 1 367 ? -25.67600 -17.76400 31.77000 1.000 22.33182 365 THR A C 1
ATOM 2959 O O . THR A 1 367 ? -24.57800 -18.26200 32.00200 1.000 20.87755 365 THR A O 1
ATOM 2963 N N . PHE A 1 368 ? -26.17300 -17.67100 30.54600 1.000 18.57426 366 PHE A N 1
ATOM 2964 C CA . PHE A 1 368 ? -25.38000 -18.09700 29.39700 1.000 18.22333 366 PHE A CA 1
ATOM 2965 C C . PHE A 1 368 ? -24.10600 -17.28100 29.27800 1.000 16.62044 366 PHE A C 1
ATOM 2966 O O . PHE A 1 368 ? -23.12500 -17.73700 28.68700 1.000 20.97638 366 PHE A O 1
ATOM 2974 N N . LEU A 1 369 ? -24.08100 -16.09200 29.89200 1.000 16.02779 367 LEU A N 1
ATOM 2975 C CA . LEU A 1 369 ? -22.90200 -15.22500 29.79900 1.000 17.66518 367 LEU A CA 1
ATOM 2976 C C . LEU A 1 369 ? -21.75500 -15.72600 30.69700 1.000 27.66669 367 LEU A C 1
ATOM 2977 O O . LEU A 1 369 ? -20.63300 -15.19700 30.63300 1.000 19.62099 367 LEU A O 1
ATOM 2982 N N . ASN A 1 370 ? -22.06500 -16.68500 31.56300 1.000 19.59218 368 ASN A N 1
ATOM 2983 C CA . ASN A 1 370 ? -21.05100 -17.36300 32.35000 1.000 17.96991 368 ASN A CA 1
ATOM 2984 C C . ASN A 1 370 ? -20.52600 -18.50000 31.49600 1.000 17.57227 368 ASN A C 1
ATOM 2985 O O . ASN A 1 370 ? -20.81700 -19.66900 31.74600 1.000 19.41094 368 ASN A O 1
ATOM 2990 N N . PHE A 1 371 ? -19.75800 -18.14300 30.47400 1.000 24.58689 369 PHE A N 1
ATOM 2991 C CA . PHE A 1 371 ? -19.35300 -19.10000 29.46000 1.000 27.98336 369 PHE A CA 1
ATOM 2992 C C . PHE A 1 371 ? -18.47700 -20.21600 30.01000 1.000 36.34679 369 PHE A C 1
ATOM 2993 O O . PHE A 1 371 ? -17.57000 -19.98300 30.80900 1.000 37.40780 369 PHE A O 1
ATOM 3001 N N . ASP A 1 372 ? -18.75800 -21.43000 29.55400 1.000 24.44840 370 ASP A N 1
ATOM 3002 C CA . ASP A 1 372 ? -17.90100 -22.60000 29.82900 1.000 23.13711 370 ASP A CA 1
ATOM 3003 C C . ASP A 1 372 ? -16.42000 -22.28700 29.61800 1.000 26.75753 370 ASP A C 1
ATOM 3004 O O . ASP A 1 372 ? -16.03500 -21.52900 28.72000 1.000 27.26550 370 ASP A O 1
ATOM 3009 N N . LYS A 1 373 ? -15.57800 -22.86300 30.44600 1.000 30.35767 371 LYS A N 1
ATOM 3010 C CA . LYS A 1 373 ? -14.16200 -22.55000 30.36000 1.000 30.57546 371 LYS A CA 1
ATOM 3011 C C . LYS A 1 373 ? -13.28900 -23.78400 30.07500 1.000 28.61665 371 LYS A C 1
ATOM 3012 O O . LYS A 1 373 ? -12.12000 -23.64400 29.75900 1.000 31.09883 371 LYS A O 1
ATOM 3018 N N . ALA A 1 374 ? -13.85200 -24.98000 30.17800 1.000 17.97050 372 ALA A N 1
ATOM 3019 C CA . ALA A 1 374 ? -13.04600 -26.19200 30.04500 1.000 17.75638 372 ALA A CA 1
ATOM 3020 C C . ALA A 1 374 ? -13.92700 -27.37700 29.74600 1.000 16.37245 372 ALA A C 1
ATOM 3021 O O . ALA A 1 374 ? -15.13300 -27.31200 29.93600 1.000 21.83304 372 ALA A O 1
ATOM 3023 N N . VAL A 1 375 ? -13.28600 -28.44200 29.29900 1.000 16.88674 373 VAL A N 1
ATOM 3024 C CA . VAL A 1 375 ? -13.91200 -29.71400 28.96800 1.000 24.73099 373 VAL A CA 1
ATOM 3025 C C . VAL A 1 375 ? -13.32000 -30.77600 29.94000 1.000 26.45657 373 VAL A C 1
ATOM 3026 O O . VAL A 1 375 ? -12.11100 -30.80600 30.17100 1.000 27.49408 373 VAL A O 1
ATOM 3030 N N . PHE A 1 376 ? -14.17100 -31.63200 30.47600 1.000 21.51321 374 PHE A N 1
ATOM 3031 C CA . PHE A 1 376 ? -13.75500 -32.77800 31.29100 1.000 21.24971 374 PHE A CA 1
ATOM 3032 C C . PHE A 1 376 ? -14.32700 -34.11100 30.78200 1.000 23.19696 374 PHE A C 1
ATOM 3033 O O . PHE A 1 376 ? -15.48700 -34.19200 30.32200 1.000 22.28570 374 PHE A O 1
ATOM 3041 N N . LYS A 1 377 ? -13.47500 -35.12900 30.77500 1.000 26.20458 375 LYS A N 1
ATOM 3042 C CA . LYS A 1 377 ? -13.87200 -36.51600 30.62400 1.000 23.42506 375 LYS A CA 1
ATOM 3043 C C . LYS A 1 377 ? -14.48600 -36.91400 31.93400 1.000 25.07351 375 LYS A C 1
ATOM 3044 O O . LYS A 1 377 ? -13.94200 -36.60000 33.01000 1.000 26.43594 375 LYS A O 1
ATOM 3050 N N . ILE A 1 378 ? -15.62200 -37.58600 31.87200 1.000 22.79996 376 ILE A N 1
ATOM 3051 C CA . ILE A 1 378 ? -16.26300 -38.06900 33.09100 1.000 24.18955 376 ILE A CA 1
ATOM 3052 C C . ILE A 1 378 ? -16.74500 -39.49500 32.89900 1.000 22.56096 376 ILE A C 1
ATOM 3053 O O . ILE A 1 378 ? -16.76700 -40.02700 31.78000 1.000 22.25805 376 ILE A O 1
ATOM 3058 N N . ASN A 1 379 ? -17.22100 -40.09100 33.97600 1.000 21.37563 377 ASN A N 1
ATOM 3059 C CA . ASN A 1 379 ? -17.89100 -41.39700 33.86500 1.000 26.01658 377 ASN A CA 1
ATOM 3060 C C . ASN A 1 379 ? -18.92500 -41.55400 34.94900 1.000 24.05260 377 ASN A C 1
ATOM 3061 O O . ASN A 1 379 ? -18.58600 -41.85600 36.10400 1.000 21.24213 377 ASN A O 1
ATOM 3066 N N . ILE A 1 380 ? -20.19100 -41.43300 34.58700 1.000 18.33656 378 ILE A N 1
ATOM 3067 C CA . ILE A 1 380 ? -21.24900 -41.37000 35.59700 1.000 18.13377 378 ILE A CA 1
ATOM 3068 C C . ILE A 1 380 ? -21.91700 -42.71000 35.81100 1.000 22.84323 378 ILE A C 1
ATOM 3069 O O . ILE A 1 380 ? -22.83200 -42.83900 36.62000 1.000 21.25962 378 ILE A O 1
ATOM 3074 N N . VAL A 1 381 ? -21.49800 -43.71900 35.06200 1.000 19.08011 379 VAL A N 1
ATOM 3075 C CA . VAL A 1 381 ? -22.16500 -45.00500 35.19700 1.000 19.56505 379 VAL A CA 1
ATOM 3076 C C . VAL A 1 381 ? -21.89200 -45.69600 36.52900 1.000 20.49679 379 VAL A C 1
ATOM 3077 O O . VAL A 1 381 ? -22.82800 -46.15200 37.17300 1.000 25.46125 379 VAL A O 1
ATOM 3081 N N . PRO A 1 382 ? -20.62600 -45.71700 36.98900 1.000 26.82753 380 PRO A N 1
ATOM 3082 C CA . PRO A 1 382 ? -20.42400 -46.40500 38.27800 1.000 23.02718 380 PRO A CA 1
ATOM 3083 C C . PRO A 1 382 ? -21.18100 -45.68300 39.43200 1.000 25.18294 380 PRO A C 1
ATOM 3084 O O . PRO A 1 382 ? -21.11900 -44.44300 39.51500 1.000 27.65166 380 PRO A O 1
ATOM 3088 N N . LYS A 1 383 ? -21.85200 -46.42900 40.31400 1.000 24.54523 381 LYS A N 1
ATOM 3089 C CA . LYS A 1 383 ? -22.57600 -45.81400 41.42100 1.000 25.98418 381 LYS A CA 1
ATOM 3090 C C . LYS A 1 383 ? -21.63100 -45.06300 42.36600 1.000 28.03617 381 LYS A C 1
ATOM 3091 O O . LYS A 1 383 ? -22.08700 -44.14900 43.08600 1.000 23.86386 381 LYS A O 1
ATOM 3097 N N . VAL A 1 384 ? -20.34300 -45.44700 42.36600 1.000 25.62569 382 VAL A N 1
ATOM 3098 C CA . VAL A 1 384 ? -19.38300 -44.83400 43.30400 1.000 27.72253 382 VAL A CA 1
ATOM 3099 C C . VAL A 1 384 ? -19.04400 -43.39500 42.83900 1.000 32.52379 382 VAL A C 1
ATOM 3100 O O . VAL A 1 384 ? -18.47800 -42.58900 43.60200 1.000 26.96061 382 VAL A O 1
ATOM 3104 N N . ASN A 1 385 ? -19.40600 -43.09300 41.59200 1.000 22.10929 383 ASN A N 1
ATOM 3105 C CA . ASN A 1 385 ? -19.09800 -41.81500 40.96500 1.000 21.92218 383 ASN A CA 1
ATOM 3106 C C . ASN A 1 385 ? -20.28400 -40.85400 40.92600 1.000 24.51637 383 ASN A C 1
ATOM 3107 O O . ASN A 1 385 ? -20.11300 -39.61500 41.00300 1.000 22.70349 383 ASN A O 1
ATOM 3112 N N . TYR A 1 386 ? -21.49100 -41.41200 40.83700 1.000 21.53315 384 TYR A N 1
ATOM 3113 C CA . TYR A 1 386 ? -22.66000 -40.62300 40.42100 1.000 19.06840 384 TYR A CA 1
ATOM 3114 C C . TYR A 1 386 ? -23.92800 -41.42300 40.65000 1.000 21.72139 384 TYR A C 1
ATOM 3115 O O . TYR A 1 386 ? -23.99100 -42.57600 40.23000 1.000 23.89594 384 TYR A O 1
ATOM 3124 N N . THR A 1 387 ? -24.93700 -40.82300 41.28700 1.000 21.28068 385 THR A N 1
ATOM 3125 C CA . THR A 1 387 ? -26.17600 -41.52600 41.54400 1.000 19.01460 385 THR A CA 1
ATOM 3126 C C . THR A 1 387 ? -27.37000 -40.80400 40.93100 1.000 22.27729 385 THR A C 1
ATOM 3127 O O . THR A 1 387 ? -27.35700 -39.58600 40.66100 1.000 21.16565 385 THR A O 1
ATOM 3131 N N . ILE A 1 388 ? -28.41900 -41.57600 40.70400 1.000 21.74949 386 ILE A N 1
ATOM 3132 C CA . ILE A 1 388 ? -29.61500 -41.01100 40.08200 1.000 24.52292 386 ILE A CA 1
ATOM 3133 C C . ILE A 1 388 ? -30.20200 -39.89700 40.99200 1.000 23.68112 386 ILE A C 1
ATOM 3134 O O . ILE A 1 388 ? -30.66200 -38.88300 40.51300 1.000 20.53785 386 ILE A O 1
ATOM 3139 N N . TYR A 1 389 ? -30.17800 -40.08300 42.31300 1.000 22.45389 387 TYR A N 1
ATOM 3140 C CA . TYR A 1 389 ? -30.73100 -39.03000 43.18400 1.000 18.69722 387 TYR A CA 1
ATOM 3141 C C . TYR A 1 389 ? -29.75700 -37.88700 43.50700 1.000 21.71436 387 TYR A C 1
ATOM 3142 O O . TYR A 1 389 ? -30.20100 -36.75200 43.73800 1.000 21.86769 387 TYR A O 1
ATOM 3151 N N . ASP A 1 390 ? -28.45700 -38.16100 43.57200 1.000 19.13669 388 ASP A N 1
ATOM 3152 C CA . ASP A 1 390 ? -27.56100 -37.09800 44.05100 1.000 21.60308 388 ASP A CA 1
ATOM 3153 C C . ASP A 1 390 ? -26.55100 -36.59600 43.03800 1.000 22.89085 388 ASP A C 1
ATOM 3154 O O . ASP A 1 390 ? -25.74200 -35.70200 43.39200 1.000 18.94710 388 ASP A O 1
ATOM 3159 N N . GLY A 1 391 ? -26.55400 -37.17800 41.83600 1.000 22.80816 389 GLY A N 1
ATOM 3160 C CA . GLY A 1 391 ? -25.56100 -36.83500 40.81400 1.000 16.93856 389 GLY A CA 1
ATOM 3161 C C . GLY A 1 391 ? -24.14200 -37.04600 41.41900 1.000 21.94009 389 GLY A C 1
ATOM 3162 O O . GLY A 1 391 ? -23.87000 -38.11800 42.00200 1.000 19.14523 389 GLY A O 1
ATOM 3163 N N . PHE A 1 392 ? -23.25400 -36.05100 41.31300 1.000 20.85185 390 PHE A N 1
ATOM 3164 C CA . PHE A 1 392 ? -21.88600 -36.20600 41.87500 1.000 22.99107 390 PHE A CA 1
ATOM 3165 C C . PHE A 1 392 ? -21.80800 -35.98100 43.39000 1.000 22.24252 390 PHE A C 1
ATOM 3166 O O . PHE A 1 392 ? -20.82100 -36.38500 44.04100 1.000 24.64301 390 PHE A O 1
ATOM 3174 N N . ASN A 1 393 ? -22.84300 -35.37200 43.96000 1.000 18.81061 391 ASN A N 1
ATOM 3175 C CA . ASN A 1 393 ? -22.75000 -34.83400 45.32800 1.000 19.47187 391 ASN A CA 1
ATOM 3176 C C . ASN A 1 393 ? -23.25900 -35.87200 46.29300 1.000 21.16340 391 ASN A C 1
ATOM 3177 O O . ASN A 1 393 ? -24.34500 -35.74600 46.88200 1.000 22.92632 391 ASN A O 1
ATOM 3182 N N . LEU A 1 394 ? -22.50800 -36.96400 46.41700 1.000 22.24869 392 LEU A N 1
ATOM 3183 C CA . LEU A 1 394 ? -23.07600 -38.16200 47.05500 1.000 23.97821 392 LEU A CA 1
ATOM 3184 C C . LEU A 1 394 ? -23.42100 -37.94600 48.53300 1.000 26.60602 392 LEU A C 1
ATOM 3185 O O . LEU A 1 394 ? -22.61400 -37.43400 49.30200 1.000 28.77756 392 LEU A O 1
ATOM 3190 N N . ARG A 1 395 ? -24.63100 -38.34700 48.91600 1.000 23.24774 393 ARG A N 1
ATOM 3191 C CA . ARG A 1 395 ? -25.10600 -38.13300 50.24900 1.000 23.36769 393 ARG A CA 1
ATOM 3192 C C . ARG A 1 395 ? -24.20200 -38.87500 51.26000 1.000 24.62971 393 ARG A C 1
ATOM 3193 O O . ARG A 1 395 ? -23.64300 -39.93200 50.96000 1.000 26.99495 393 ARG A O 1
ATOM 3201 N N . ASN A 1 396 ? -24.03100 -38.26600 52.41800 1.000 33.04728 394 ASN A N 1
ATOM 3202 C CA . ASN A 1 396 ? -23.30800 -38.90400 53.53500 1.000 34.57726 394 ASN A CA 1
ATOM 3203 C C . ASN A 1 396 ? -21.84800 -39.14100 53.22200 1.000 36.46810 394 ASN A C 1
ATOM 3204 O O . ASN A 1 396 ? -21.22400 -40.09000 53.71800 1.000 40.63003 394 ASN A O 1
ATOM 3209 N N . THR A 1 397 ? -21.29500 -38.26200 52.41700 1.000 29.79970 395 THR A N 1
ATOM 3210 C CA . THR A 1 397 ? -19.88600 -38.27600 52.10800 1.000 28.86899 395 THR A CA 1
ATOM 3211 C C . THR A 1 397 ? -19.43800 -36.82900 52.16600 1.000 35.20966 395 THR A C 1
ATOM 3212 O O . THR A 1 397 ? -20.28500 -35.92300 52.31400 1.000 27.32236 395 THR A O 1
ATOM 3216 N N . ASN A 1 398 ? -18.11700 -36.62900 52.08600 1.000 35.81254 396 ASN A N 1
ATOM 3217 C CA . ASN A 1 398 ? -17.51200 -35.30600 51.97200 1.000 37.29068 396 ASN A CA 1
ATOM 3218 C C . ASN A 1 398 ? -17.94700 -34.56800 50.70300 1.000 36.11291 396 ASN A C 1
ATOM 3219 O O . ASN A 1 398 ? -17.74700 -33.36200 50.59500 1.000 28.87785 396 ASN A O 1
ATOM 3224 N N . LEU A 1 399 ? -18.55200 -35.27400 49.74200 1.000 34.94535 397 LEU A N 1
ATOM 3225 C CA . LEU A 1 399 ? -19.00000 -34.61300 48.49800 1.000 29.06792 397 LEU A CA 1
ATOM 3226 C C . LEU A 1 399 ? -20.43900 -34.07900 48.60400 1.000 26.17207 397 LEU A C 1
ATOM 3227 O O . LEU A 1 399 ? -20.93000 -33.41500 47.67300 1.000 24.42260 397 LEU A O 1
ATOM 3232 N N . ALA A 1 400 ? -21.12100 -34.42700 49.69000 1.000 25.94135 398 ALA A N 1
ATOM 3233 C CA . ALA A 1 400 ? -22.51400 -34.02600 49.85500 1.000 27.16313 398 ALA A CA 1
ATOM 3234 C C . ALA A 1 400 ? -22.68100 -32.51200 49.98200 1.000 27.80292 398 ALA A C 1
ATOM 3235 O O . ALA A 1 400 ? -23.58700 -31.95900 49.37400 1.000 28.70825 398 ALA A O 1
ATOM 3237 N N . ALA A 1 401 ? -21.79400 -31.83800 50.74000 1.000 24.65118 399 ALA A N 1
ATOM 3238 C CA . ALA A 1 401 ? -21.92400 -30.41200 50.97400 1.000 27.36483 399 ALA A CA 1
ATOM 3239 C C . ALA A 1 401 ? -21.13800 -29.54800 49.99000 1.000 25.83607 399 ALA A C 1
ATOM 3240 O O . ALA A 1 401 ? -20.17500 -29.99400 49.36400 1.000 24.87599 399 ALA A O 1
ATOM 3242 N N . ASN A 1 402 ? -21.54500 -28.28100 49.90700 1.000 28.17240 400 ASN A N 1
ATOM 3243 C CA . ASN A 1 402 ? -20.83600 -27.27100 49.13100 1.000 27.43646 400 ASN A CA 1
ATOM 3244 C C . ASN A 1 402 ? -20.63100 -27.61100 47.61700 1.000 26.27958 400 ASN A C 1
ATOM 3245 O O . ASN A 1 402 ? -19.70500 -27.11900 46.98900 1.000 19.91440 400 ASN A O 1
ATOM 3250 N N . PHE A 1 403 ? -21.48400 -28.46900 47.05800 1.000 20.97704 401 PHE A N 1
ATOM 3251 C CA . PHE A 1 403 ? -21.30600 -28.95600 45.65300 1.000 23.11821 401 PHE A CA 1
ATOM 3252 C C . PHE A 1 403 ? -19.91100 -29.55000 45.46800 1.000 21.32527 401 PHE A C 1
ATOM 3253 O O . PHE A 1 403 ? -19.35800 -29.54900 44.38000 1.000 22.54988 401 PHE A O 1
ATOM 3261 N N . ASN A 1 404 ? -19.33200 -30.08600 46.56200 1.000 21.98790 402 ASN A N 1
ATOM 3262 C CA . ASN A 1 404 ? -17.99400 -30.65500 46.48400 1.000 20.73711 402 ASN A CA 1
ATOM 3263 C C . ASN A 1 404 ? -17.84000 -31.73000 45.37700 1.000 21.16937 402 ASN A C 1
ATOM 3264 O O . ASN A 1 404 ? -16.80100 -31.79200 44.71400 1.000 24.88012 402 ASN A O 1
ATOM 3269 N N . GLY A 1 405 ? -18.83900 -32.59400 45.23000 1.000 20.32470 403 GLY A N 1
ATOM 3270 C CA . GLY A 1 405 ? -18.86800 -33.58100 44.15700 1.000 20.59308 403 GLY A CA 1
ATOM 3271 C C . GLY A 1 405 ? -18.66100 -32.98600 42.75800 1.000 21.41481 403 GLY A C 1
ATOM 3272 O O . GLY A 1 405 ? -18.02800 -33.62200 41.90300 1.000 21.40237 403 GLY A O 1
ATOM 3273 N N . GLN A 1 406 ? -19.17000 -31.76700 42.52600 1.000 19.59567 404 GLN A N 1
ATOM 3274 C CA . GLN A 1 406 ? -18.95300 -31.07500 41.26500 1.000 22.93632 404 GLN A CA 1
ATOM 3275 C C . GLN A 1 406 ? -17.65400 -30.31000 41.21500 1.000 21.81334 404 GLN A C 1
ATOM 3276 O O . GLN A 1 406 ? -17.35700 -29.72300 40.18300 1.000 21.28893 404 GLN A O 1
ATOM 3282 N N . ASN A 1 407 ? -16.91400 -30.22800 42.33200 1.000 18.83766 405 ASN A N 1
ATOM 3283 C CA . ASN A 1 407 ? -15.68000 -29.46400 42.28400 1.000 19.78335 405 ASN A CA 1
ATOM 3284 C C . ASN A 1 407 ? -14.60100 -30.33600 41.66300 1.000 24.96358 405 ASN A C 1
ATOM 3285 O O . ASN A 1 407 ? -14.30900 -31.42500 42.18100 1.000 23.94235 405 ASN A O 1
ATOM 3290 N N . THR A 1 408 ? -14.02300 -29.89200 40.54100 1.000 22.55145 406 THR A N 1
ATOM 3291 C CA . THR A 1 408 ? -13.14500 -30.76300 39.76100 1.000 25.03905 406 THR A CA 1
ATOM 3292 C C . THR A 1 408 ? -11.78700 -30.94800 40.44700 1.000 23.08873 406 THR A C 1
ATOM 3293 O O . THR A 1 408 ? -11.09300 -31.92100 40.17000 1.000 25.05734 406 THR A O 1
ATOM 3297 N N . GLU A 1 409 ? -11.43000 -30.02700 41.32900 1.000 24.51984 407 GLU A N 1
ATOM 3298 C CA . GLU A 1 409 ? -10.18200 -30.18900 42.11500 1.000 28.53451 407 GLU A CA 1
ATOM 3299 C C . GLU A 1 409 ? -10.40600 -31.12100 43.30800 1.000 30.10420 407 GLU A C 1
ATOM 3300 O O . GLU A 1 409 ? -9.57500 -32.02200 43.57600 1.000 31.60985 407 GLU A O 1
ATOM 3306 N N . ILE A 1 410 ? -11.50900 -30.95600 44.03500 1.000 25.90180 408 ILE A N 1
ATOM 3307 C CA . ILE A 1 410 ? -11.76000 -31.83400 45.18600 1.000 25.95589 408 ILE A CA 1
ATOM 3308 C C . ILE A 1 410 ? -12.10700 -33.26000 44.75300 1.000 31.25617 408 ILE A C 1
ATOM 3309 O O . ILE A 1 410 ? -11.55700 -34.23400 45.27900 1.000 28.28705 408 ILE A O 1
ATOM 3314 N N . ASN A 1 411 ? -13.00800 -33.38300 43.76600 1.000 23.55275 409 ASN A N 1
ATOM 3315 C CA . ASN A 1 411 ? -13.40000 -34.68300 43.25400 1.000 24.67111 409 ASN A CA 1
ATOM 3316 C C . ASN A 1 411 ? -12.61600 -35.03900 41.99700 1.000 25.71033 409 ASN A C 1
ATOM 3317 O O . ASN A 1 411 ? -13.21500 -35.46600 41.00900 1.000 24.33478 409 ASN A O 1
ATOM 3322 N N . ASN A 1 412 ? -11.29100 -34.92300 42.03700 1.000 30.35716 410 ASN A N 1
ATOM 3323 C CA . ASN A 1 412 ? -10.50200 -34.99700 40.81200 1.000 30.54516 410 ASN A CA 1
ATOM 3324 C C . ASN A 1 412 ? -10.45000 -36.36200 40.15400 1.000 30.46056 410 ASN A C 1
ATOM 3325 O O . ASN A 1 412 ? -10.26000 -36.43500 38.93600 1.000 36.53951 410 ASN A O 1
ATOM 3330 N N . MET A 1 413 ? -10.67000 -37.43200 40.90200 1.000 32.13139 411 MET A N 1
ATOM 3331 C CA . MET A 1 413 ? -10.79600 -38.75100 40.27700 1.000 34.16679 411 MET A CA 1
ATOM 3332 C C . MET A 1 413 ? -12.01600 -38.84500 39.32200 1.000 32.97556 411 MET A C 1
ATOM 3333 O O . MET A 1 413 ? -12.13200 -39.79600 38.54400 1.000 30.25903 411 MET A O 1
ATOM 3338 N N . ASN A 1 414 ? -12.94200 -37.89200 39.40100 1.000 23.33734 412 ASN A N 1
ATOM 3339 C CA . ASN A 1 414 ? -14.11500 -37.99200 38.53600 1.000 27.02818 412 ASN A CA 1
ATOM 3340 C C . ASN A 1 414 ? -14.06200 -37.11000 37.31000 1.000 30.30209 412 ASN A C 1
ATOM 3341 O O . ASN A 1 414 ? -14.98800 -37.14500 36.46600 1.000 30.63602 412 ASN A O 1
ATOM 3346 N N . PHE A 1 415 ? -13.00400 -36.31600 37.21300 1.000 29.82524 413 PHE A N 1
ATOM 3347 C CA . PHE A 1 415 ? -12.88700 -35.27600 36.16600 1.000 32.49457 413 PHE A CA 1
ATOM 3348 C C . PHE A 1 415 ? -11.46900 -35.25100 35.62400 1.000 24.94533 413 PHE A C 1
ATOM 3349 O O . PHE A 1 415 ? -10.53100 -35.03400 36.35800 1.000 32.28470 413 PHE A O 1
ATOM 3357 N N . THR A 1 416 ? -11.30700 -35.59200 34.36200 1.000 26.73961 414 THR A N 1
ATOM 3358 C CA . THR A 1 416 ? -10.03000 -35.44600 33.69300 1.000 31.05349 414 THR A CA 1
ATOM 3359 C C . THR A 1 416 ? -10.10200 -34.30300 32.72300 1.000 31.09098 414 THR A C 1
ATOM 3360 O O . THR A 1 416 ? -10.95400 -34.31700 31.80000 1.000 26.98888 414 THR A O 1
ATOM 3364 N N . LYS A 1 417 ? -9.25700 -33.29800 32.92200 1.000 27.09540 415 LYS A N 1
ATOM 3365 C CA . LYS A 1 417 ? -9.36800 -32.08600 32.13100 1.000 32.57625 415 LYS A CA 1
ATOM 3366 C C . LYS A 1 417 ? -8.77600 -32.33800 30.77100 1.000 37.02565 415 LYS A C 1
ATOM 3367 O O . LYS A 1 417 ? -7.63400 -32.84000 30.66200 1.000 39.09854 415 LYS A O 1
ATOM 3373 N N . LEU A 1 418 ? -9.54400 -32.01200 29.72400 1.000 28.19486 416 LEU A N 1
ATOM 3374 C CA . LEU A 1 418 ? -9.09800 -32.31900 28.36200 1.000 28.17286 416 LEU A CA 1
ATOM 3375 C C . LEU A 1 418 ? -8.57500 -31.08200 27.68300 1.000 30.18919 416 LEU A C 1
ATOM 3376 O O . LEU A 1 418 ? -8.85300 -29.98800 28.11900 1.000 29.97995 416 LEU A O 1
ATOM 3381 N N . LYS A 1 419 ? -7.84400 -31.25400 26.59900 1.000 29.79888 417 LYS A N 1
ATOM 3382 C CA . LYS A 1 419 ? -7.51600 -30.13200 25.73600 1.000 31.23551 417 LYS A CA 1
ATOM 3383 C C . LYS A 1 419 ? -8.77100 -29.47500 25.17600 1.000 32.61125 417 LYS A C 1
ATOM 3384 O O . LYS A 1 419 ? -9.60700 -30.13800 24.54500 1.000 31.78235 417 LYS A O 1
ATOM 3390 N N . ASN A 1 420 ? -8.89600 -28.18000 25.39900 1.000 27.38577 418 ASN A N 1
ATOM 3391 C CA . ASN A 1 420 ? -9.87300 -27.39400 24.65900 1.000 31.80734 418 ASN A CA 1
ATOM 3392 C C . ASN A 1 420 ? -9.37800 -27.13600 23.23600 1.000 32.17453 418 ASN A C 1
ATOM 3393 O O . ASN A 1 420 ? -8.31400 -26.56200 23.08800 1.000 32.25491 418 ASN A O 1
ATOM 3398 N N . PHE A 1 421 ? -10.11200 -27.55200 22.18700 1.000 24.33557 419 PHE A N 1
ATOM 3399 C CA . PHE A 1 421 ? -9.58600 -27.34700 20.84300 1.000 24.88725 419 PHE A CA 1
ATOM 3400 C C . PHE A 1 421 ? -9.79500 -25.92200 20.36000 1.000 29.19398 419 PHE A C 1
ATOM 3401 O O . PHE A 1 421 ? -9.30800 -25.56400 19.30600 1.000 32.12154 419 PHE A O 1
ATOM 3409 N N . THR A 1 422 ? -10.57000 -25.12100 21.08400 1.000 24.95347 420 THR A N 1
ATOM 3410 C CA . THR A 1 422 ? -10.55500 -23.69000 20.85200 1.000 25.73077 420 THR A CA 1
ATOM 3411 C C . THR A 1 422 ? -9.29700 -23.13600 21.54600 1.000 26.20176 420 THR A C 1
ATOM 3412 O O . THR A 1 422 ? -9.18600 -23.27100 22.74800 1.000 25.93377 420 THR A O 1
ATOM 3416 N N . GLY A 1 423 ? -8.32400 -22.60700 20.80500 1.000 31.33607 421 GLY A N 1
ATOM 3417 C CA . GLY A 1 423 ? -7.10600 -22.09700 21.44300 1.000 26.94561 421 GLY A CA 1
ATOM 3418 C C . GLY A 1 423 ? -7.41300 -20.84100 22.26800 1.000 26.81673 421 GLY A C 1
ATOM 3419 O O . GLY A 1 423 ? -8.35600 -20.10900 21.96400 1.000 25.55058 421 GLY A O 1
ATOM 3420 N N . LEU A 1 424 ? -6.60500 -20.56500 23.29300 1.000 35.45871 422 LEU A N 1
ATOM 3421 C CA . LEU A 1 424 ? -6.87000 -19.42300 24.20900 1.000 33.28604 422 LEU A CA 1
ATOM 3422 C C . LEU A 1 424 ? -7.03700 -18.09000 23.46000 1.000 31.72953 422 LEU A C 1
ATOM 3423 O O . LEU A 1 424 ? -7.95200 -17.30000 23.75400 1.000 36.17661 422 LEU A O 1
ATOM 3428 N N . PHE A 1 425 ? -6.16200 -17.81900 22.50500 1.000 28.15974 423 PHE A N 1
ATOM 3429 C CA . PHE A 1 425 ? -6.37900 -16.65000 21.64900 1.000 29.61376 423 PHE A CA 1
ATOM 3430 C C . PHE A 1 425 ? -6.63100 -17.06000 20.20900 1.000 33.64146 423 PHE A C 1
ATOM 3431 O O . PHE A 1 425 ? -6.14300 -16.42400 19.27100 1.000 33.76140 423 PHE A O 1
ATOM 3439 N N . GLU A 1 426 ? -7.41300 -18.11300 20.01900 1.000 27.46040 424 GLU A N 1
ATOM 3440 C CA . GLU A 1 426 ? -7.91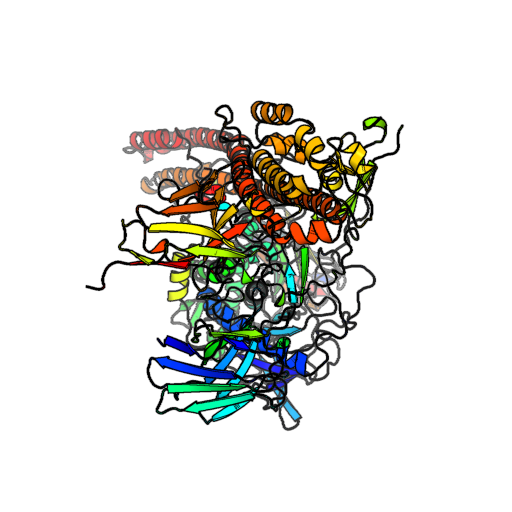800 -18.38200 18.65900 1.000 24.97740 424 GLU A CA 1
ATOM 3441 C C . GLU A 1 426 ? -8.79400 -17.21500 18.18600 1.000 28.09097 424 GLU A C 1
ATOM 3442 O O . GLU A 1 426 ? -8.67400 -16.75200 17.06500 1.000 29.95572 424 GLU A O 1
ATOM 3448 N N . PHE A 1 427 ? -9.72400 -16.79300 19.04100 1.000 24.74143 425 PHE A N 1
ATOM 3449 C CA . PHE A 1 427 ? -10.58000 -15.65900 18.77000 1.000 26.58755 425 PHE A CA 1
ATOM 3450 C C . PHE A 1 427 ? -10.33700 -14.56000 19.78200 1.000 26.19127 425 PHE A C 1
ATOM 3451 O O . PHE A 1 427 ? -10.58100 -14.76300 20.97800 1.000 22.99655 425 PHE A O 1
ATOM 3459 N N . TYR A 1 428 ? -9.91300 -13.38900 19.31900 1.000 26.51668 426 TYR A N 1
ATOM 3460 C CA . TYR A 1 428 ? -9.46900 -12.39500 20.28500 1.000 27.17923 426 TYR A CA 1
ATOM 3461 C C . TYR A 1 428 ? -9.51300 -10.99300 19.72300 1.000 30.05326 426 TYR A C 1
ATOM 3462 O O . TYR A 1 428 ? -9.55700 -10.82300 18.52500 1.000 29.26803 426 TYR A O 1
ATOM 3471 N N . LYS A 1 429 ? -9.43600 -9.99100 20.59300 1.000 29.26444 427 LYS A N 1
ATOM 3472 C CA . LYS A 1 429 ? -9.09200 -8.64500 20.13000 1.000 26.68097 427 LYS A CA 1
ATOM 3473 C C . LYS A 1 429 ? -7.67700 -8.32200 20.63400 1.000 28.60763 427 LYS A C 1
ATOM 3474 O O . LYS A 1 429 ? -7.25400 -8.85900 21.67700 1.000 26.92484 427 LYS A O 1
ATOM 3480 N N . LEU A 1 430 ? -6.96200 -7.46700 19.89900 1.000 24.28341 428 LEU A N 1
ATOM 3481 C CA . LEU A 1 430 ? -5.64600 -7.00100 20.33100 1.000 25.35575 428 LEU A CA 1
ATOM 3482 C C . LEU A 1 430 ? -5.77800 -5.61600 20.90900 1.000 29.68829 428 LEU A C 1
ATOM 3483 O O . LEU A 1 430 ? -6.02600 -4.65400 20.16700 1.000 30.00851 428 LEU A O 1
ATOM 3488 N N . LEU A 1 431 ? -5.60500 -5.49200 22.23200 1.000 25.58084 429 LEU A N 1
ATOM 3489 C CA . LEU A 1 431 ? -5.75100 -4.18100 22.85500 1.000 25.93957 429 LEU A CA 1
ATOM 3490 C C . LEU A 1 431 ? -4.39500 -3.54600 23.23400 1.000 34.90504 429 LEU A C 1
ATOM 3491 O O . LEU A 1 431 ? -3.66400 -4.08300 24.04800 1.000 29.15688 429 LEU A O 1
ATOM 3496 N N . CYS A 1 432 ? -4.06300 -2.41500 22.62400 1.000 33.88487 430 CYS A N 1
ATOM 3497 C CA . CYS A 1 432 ? -2.74900 -1.81900 22.84400 1.000 32.00014 430 CYS A CA 1
ATOM 3498 C C . CYS A 1 432 ? -2.79800 -0.42300 23.45700 1.000 32.11410 430 CYS A C 1
ATOM 3499 O O . CYS A 1 432 ? -3.44500 0.47800 22.92200 1.000 31.83379 430 CYS A O 1
ATOM 3502 N N . VAL A 1 433 ? -2.09900 -0.24800 24.57500 1.000 30.54262 431 VAL A N 1
ATOM 3503 C CA . VAL A 1 433 ? -1.94900 1.07500 25.17400 1.000 31.34150 431 VAL A CA 1
ATOM 3504 C C . VAL A 1 433 ? -0.92500 1.79300 24.35400 1.000 41.08720 431 VAL A C 1
ATOM 3505 O O . VAL A 1 433 ? 0.20000 1.30400 24.21000 1.000 33.45070 431 VAL A O 1
ATOM 3509 N N . ARG A 1 434 ? -1.28000 2.95200 23.81500 1.000 33.23806 432 ARG A N 1
ATOM 3510 C CA . ARG A 1 434 ? -0.30600 3.67200 23.00300 1.000 34.67875 432 ARG A CA 1
ATOM 3511 C C . ARG A 1 434 ? 0.95000 3.93100 23.80400 1.000 41.20898 432 ARG A C 1
ATOM 3512 O O . ARG A 1 434 ? 0.89600 4.33700 24.98500 1.000 35.83820 432 ARG A O 1
ATOM 3520 N N . GLY A 1 435 ? 2.08500 3.64800 23.17600 1.000 41.09957 433 GLY A N 1
ATOM 3521 C CA . GLY A 1 435 ? 3.35900 3.75500 23.86700 1.000 37.94328 433 GLY A CA 1
ATOM 3522 C C . GLY A 1 435 ? 3.58200 5.07700 24.59000 1.000 45.85488 433 GLY A C 1
ATOM 3523 O O . GLY A 1 435 ? 4.11900 5.10600 25.70800 1.000 40.61836 433 GLY A O 1
ATOM 3524 N N . ILE A 1 436 ? 3.15300 6.17400 23.96400 1.000 39.33800 434 ILE A N 1
ATOM 3525 C CA . ILE A 1 436 ? 3.38600 7.50400 24.49000 1.000 40.94149 434 ILE A CA 1
ATOM 3526 C C . ILE A 1 436 ? 2.68100 7.71000 25.83300 1.000 39.71515 434 ILE A C 1
ATOM 3527 O O . ILE A 1 436 ? 3.14300 8.48800 26.68100 1.000 40.63276 434 ILE A O 1
ATOM 3532 N N . ILE A 1 437 ? 1.58600 6.98500 26.03600 1.000 40.42584 435 ILE A N 1
ATOM 3533 C CA . ILE A 1 437 ? 0.82400 7.01500 27.28000 1.000 47.00004 435 ILE A CA 1
ATOM 3534 C C . ILE A 1 437 ? 1.64000 6.49900 28.44400 1.000 51.91938 435 ILE A C 1
ATOM 3535 O O . ILE A 1 437 ? 1.51800 6.99100 29.57200 1.000 52.11973 435 ILE A O 1
ATOM 3540 N N . THR A 1 438 ? 2.48300 5.50900 28.15100 1.000 59.18309 436 THR A N 1
ATOM 3541 C CA . THR A 1 438 ? 3.41500 4.92600 29.13000 1.000 63.69228 436 THR A CA 1
ATOM 3542 C C . THR A 1 438 ? 4.74000 5.71800 29.28200 1.000 60.67929 436 THR A C 1
ATOM 3543 O O . THR A 1 438 ? 5.45300 5.57500 30.27600 1.000 64.57087 436 THR A O 1
ATOM 3547 N N . SER A 1 439 ? 5.05600 6.54800 28.29100 1.000 61.00301 437 SER A N 1
ATOM 3548 C CA . SER A 1 439 ? 6.35900 7.21500 28.22200 1.000 62.97594 437 SER A CA 1
ATOM 3549 C C . SER A 1 439 ? 6.21600 8.72000 28.27100 1.000 65.31416 437 SER A C 1
ATOM 3550 O O . SER A 1 439 ? 6.69700 9.35100 29.20600 1.000 70.26934 437 SER A O 1
ATOM 3553 N N . ALA A 1 451 ? 6.15100 6.85200 22.07200 1.000 44.40774 449 ALA A N 1
ATOM 3554 C CA . ALA A 1 451 ? 7.62900 6.83200 21.95000 1.000 51.30841 449 ALA A CA 1
ATOM 3555 C C . ALA A 1 451 ? 8.21600 5.49600 22.39200 1.000 44.47810 449 ALA A C 1
ATOM 3556 O O . ALA A 1 451 ? 8.91900 4.88200 21.62600 1.000 45.08931 449 ALA A O 1
ATOM 3558 N N . LEU A 1 452 ? 7.92900 5.03900 23.60300 1.000 46.33913 450 LEU A N 1
ATOM 3559 C CA . LEU A 1 452 ? 8.16700 3.62900 23.91900 1.000 42.88835 450 LEU A CA 1
ATOM 3560 C C . LEU A 1 452 ? 7.18300 2.79700 23.13100 1.000 41.47839 450 LEU A C 1
ATOM 3561 O O . LEU A 1 452 ? 6.16900 3.33300 22.64800 1.000 40.81338 450 LEU A O 1
ATOM 3566 N N . ASN A 1 453 ? 7.45500 1.49400 22.98300 1.000 42.28422 451 ASN A N 1
ATOM 3567 C CA . ASN A 1 453 ? 6.56100 0.62300 22.19900 1.000 39.81323 451 ASN A CA 1
ATOM 3568 C C . ASN A 1 453 ? 5.16800 0.55900 22.80600 1.000 38.13475 451 ASN A C 1
ATOM 3569 O O . ASN A 1 453 ? 5.03900 0.67600 24.01100 1.000 38.67665 451 ASN A O 1
ATOM 3574 N N . ASP A 1 454 ? 4.13300 0.38300 21.98000 1.000 37.16444 452 ASP A N 1
ATOM 3575 C CA . ASP A 1 454 ? 2.80000 0.02500 22.47900 1.000 41.71767 452 ASP A CA 1
ATOM 3576 C C . ASP A 1 454 ? 2.86200 -1.19100 23.42800 1.000 39.92249 452 ASP A C 1
ATOM 3577 O O . ASP A 1 454 ? 3.70500 -2.07200 23.24800 1.000 35.20221 452 ASP A O 1
ATOM 3582 N N . LEU A 1 455 ? 1.97700 -1.21700 24.43300 1.000 29.75776 453 LEU A N 1
ATOM 3583 C CA . LEU A 1 455 ? 1.76400 -2.36900 25.28300 1.000 26.49833 453 LEU A CA 1
ATOM 3584 C C . LEU A 1 455 ? 0.51600 -3.10600 24.78900 1.000 29.17719 453 LEU A C 1
ATOM 3585 O O . LEU A 1 455 ? -0.59900 -2.75300 25.17900 1.000 29.64794 453 LEU A O 1
ATOM 3590 N N . CYS A 1 456 ? 0.69100 -4.08900 23.91300 1.000 26.93761 454 CYS A N 1
ATOM 3591 C CA . CYS A 1 456 ? -0.45400 -4.76300 23.31200 1.000 28.57817 454 CYS A CA 1
ATOM 3592 C C . CYS A 1 456 ? -0.67200 -6.15900 23.88000 1.000 38.21271 454 CYS A C 1
ATOM 3593 O O . CYS A 1 456 ? 0.27200 -6.94000 24.00500 1.000 31.48931 454 CYS A O 1
ATOM 3596 N N . ILE A 1 457 ? -1.91900 -6.47400 24.21900 1.000 22.10764 455 ILE A N 1
ATOM 3597 C CA . ILE A 1 457 ? -2.23400 -7.79400 24.70600 1.000 23.28564 455 ILE A CA 1
ATOM 3598 C C . ILE A 1 457 ? -3.41100 -8.35200 23.91500 1.000 27.92007 455 ILE A C 1
ATOM 3599 O O . ILE A 1 457 ? -4.28600 -7.60900 23.43800 1.000 27.99314 455 ILE A O 1
ATOM 3604 N N . LYS A 1 458 ? -3.43700 -9.66900 23.83400 1.000 21.31852 456 LYS A N 1
ATOM 3605 C CA . LYS A 1 458 ? -4.54400 -10.36200 23.25500 1.000 20.73143 456 LYS A CA 1
ATOM 3606 C C . LYS A 1 458 ? -5.55200 -10.64700 24.31900 1.000 24.17217 456 LYS A C 1
ATOM 3607 O O . LYS A 1 458 ? -5.19200 -10.98200 25.44500 1.000 25.43541 456 LYS A O 1
ATOM 3613 N N . VAL A 1 459 ? -6.82000 -10.46400 23.98800 1.000 18.37288 457 VAL A N 1
ATOM 3614 C CA . VAL A 1 459 ? -7.88200 -10.73800 24.93400 1.000 20.34332 457 VAL A CA 1
ATOM 3615 C C . VAL A 1 459 ? -8.87200 -11.68700 24.27300 1.000 25.01301 457 VAL A C 1
ATOM 3616 O O . VAL A 1 459 ? -9.40000 -11.41200 23.19800 1.000 26.49889 457 VAL A O 1
ATOM 3620 N N . ASN A 1 460 ? -9.07200 -12.81900 24.92600 1.000 25.71183 458 ASN A N 1
ATOM 3621 C CA . ASN A 1 460 ? -9.98900 -13.85000 24.47300 1.000 24.18648 458 ASN A CA 1
ATOM 3622 C C . ASN A 1 460 ? -11.39700 -13.29500 24.30500 1.000 23.93848 458 ASN A C 1
ATOM 3623 O O . ASN A 1 460 ? -11.91100 -12.58900 25.17500 1.000 20.26120 458 ASN A O 1
ATOM 3628 N N . ASN A 1 461 ? -12.02600 -13.61100 23.17800 1.000 20.08224 459 ASN A N 1
ATOM 3629 C CA . ASN A 1 461 ? -13.39100 -13.12300 22.89100 1.000 19.97951 459 ASN A CA 1
ATOM 3630 C C . ASN A 1 461 ? -14.37100 -13.19500 24.03400 1.000 16.78733 459 ASN A C 1
ATOM 3631 O O . ASN A 1 461 ? -15.09800 -12.22800 24.33500 1.000 19.02072 459 ASN A O 1
ATOM 3636 N N . TRP A 1 462 ? -14.36900 -14.33300 24.71900 1.000 15.02834 460 TRP A N 1
ATOM 3637 C CA . TRP A 1 462 ? -15.33100 -14.55300 25.78300 1.000 18.17995 460 TRP A CA 1
ATOM 3638 C C . TRP A 1 462 ? -14.90600 -13.93500 27.12700 1.000 22.83295 460 TRP A C 1
ATOM 3639 O O . TRP A 1 462 ? -15.61400 -14.09300 28.11100 1.000 21.36117 460 TRP A O 1
ATOM 3650 N N . ASP A 1 463 ? -13.78000 -13.19800 27.12500 1.000 20.89287 461 ASP A N 1
ATOM 3651 C CA . ASP A 1 463 ? -13.40100 -12.37400 28.25900 1.000 22.13457 461 ASP A CA 1
ATOM 3652 C C . ASP A 1 463 ? -13.90200 -10.92400 28.09200 1.000 22.12723 461 ASP A C 1
ATOM 3653 O O . ASP A 1 463 ? -13.80600 -10.10900 29.03700 1.000 16.69732 461 ASP A O 1
ATOM 3658 N N . LEU A 1 464 ? -14.40500 -10.59600 26.89800 1.000 16.42018 462 LEU A N 1
ATOM 3659 C CA . LEU A 1 464 ? -14.87100 -9.24300 26.61300 1.000 16.97063 462 LEU A CA 1
ATOM 3660 C C . LEU A 1 464 ? -16.32300 -9.01400 27.05600 1.000 17.03168 462 LEU A C 1
ATOM 3661 O O . LEU A 1 464 ? -16.97000 -9.94300 27.46300 1.000 16.71298 462 LEU A O 1
ATOM 3666 N N . PHE A 1 465 ? -16.82200 -7.77600 26.96500 1.000 20.12575 463 PHE A N 1
ATOM 3667 C CA . PHE A 1 465 ? -18.16700 -7.41900 27.41500 1.000 17.80150 463 PHE A CA 1
ATOM 3668 C C . PHE A 1 465 ? -19.29400 -7.66500 26.37800 1.000 24.25592 463 PHE A C 1
ATOM 3669 O O . PHE A 1 465 ? -19.17700 -7.39100 25.15700 1.000 18.39671 463 PHE A O 1
ATOM 3677 N N . PHE A 1 466 ? -20.37800 -8.18200 26.92300 1.000 21.64707 464 PHE A N 1
ATOM 3678 C CA . PHE A 1 466 ? -21.65400 -8.33100 26.23000 1.000 22.72076 464 PHE A CA 1
ATOM 3679 C C . PHE A 1 466 ? -22.33300 -6.94700 26.11900 1.000 19.25961 464 PHE A C 1
ATOM 3680 O O . PHE A 1 466 ? -22.67000 -6.34500 27.14100 1.000 18.83128 464 PHE A O 1
ATOM 3688 N N . SER A 1 467 ? -22.52200 -6.42700 24.91000 1.000 18.76338 465 SER A N 1
ATOM 3689 C CA . SER A 1 467 ? -23.12000 -5.11100 24.80800 1.000 20.13313 465 SER A CA 1
ATOM 3690 C C . SER A 1 467 ? -24.33000 -5.23300 23.87500 1.000 19.73195 465 SER A C 1
ATOM 3691 O O . SER A 1 467 ? -24.12500 -5.26800 22.65900 1.000 19.74052 465 SER A O 1
ATOM 3694 N N . PRO A 1 468 ? -25.55600 -5.37900 24.45000 1.000 19.94422 466 PRO A N 1
ATOM 3695 C CA . PRO A 1 468 ? -26.62300 -5.72500 23.48400 1.000 23.55259 466 PRO A CA 1
ATOM 3696 C C . PRO A 1 468 ? -27.05600 -4.51600 22.69800 1.000 25.03174 466 PRO A C 1
ATOM 3697 O O . PRO A 1 468 ? -27.14900 -3.39900 23.17400 1.000 25.63630 466 PRO A O 1
ATOM 3701 N N . SER A 1 469 ? -27.29400 -4.80200 21.44000 1.000 27.00188 467 SER A N 1
ATOM 3702 C CA . SER A 1 469 ? -27.81000 -3.86400 20.49600 1.000 28.26481 467 SER A CA 1
ATOM 3703 C C . SER A 1 469 ? -29.14700 -3.27500 20.96000 1.000 30.52672 467 SER A C 1
ATOM 3704 O O . SER A 1 469 ? -30.06600 -3.99000 21.38900 1.000 23.35409 467 SER A O 1
ATOM 3707 N N . GLU A 1 470 ? -29.28500 -1.97900 20.78800 1.000 30.41140 468 GLU A N 1
ATOM 3708 C CA . GLU A 1 470 ? -30.53100 -1.31100 21.05900 1.000 32.50332 468 GLU A CA 1
ATOM 3709 C C . GLU A 1 470 ? -31.73500 -1.89100 20.27900 1.000 32.33920 468 GLU A C 1
ATOM 3710 O O . GLU A 1 470 ? -32.86600 -1.85400 20.76400 1.000 26.89197 468 GLU A O 1
ATOM 3716 N N . ASP A 1 471 ? -31.50100 -2.45600 19.09700 1.000 36.07442 469 ASP A N 1
ATOM 3717 C CA . ASP A 1 471 ? -32.59400 -3.05800 18.33300 1.000 35.15508 469 ASP A CA 1
ATOM 3718 C C . ASP A 1 471 ? -33.31500 -4.15800 19.12500 1.000 33.99358 469 ASP A C 1
ATOM 3719 O O . ASP A 1 471 ? -34.44200 -4.51200 18.81700 1.000 29.48903 469 ASP A O 1
ATOM 3724 N N . ASN A 1 472 ? -32.66900 -4.72200 20.13600 1.000 28.53118 470 ASN A N 1
ATOM 3725 C CA . ASN A 1 472 ? -33.29900 -5.83100 20.84000 1.000 22.85081 470 ASN A CA 1
ATOM 3726 C C . ASN A 1 472 ? -34.46100 -5.44400 21.72900 1.000 23.59504 470 ASN A C 1
ATOM 3727 O O . ASN A 1 472 ? -35.21400 -6.31700 22.15900 1.000 23.62132 470 ASN A O 1
ATOM 3732 N N . PHE A 1 473 ? -34.57800 -4.16500 22.04400 1.000 24.24195 471 PHE A N 1
ATOM 3733 C CA . PHE A 1 473 ? -35.48300 -3.72300 23.10600 1.000 24.93883 471 PHE A CA 1
ATOM 3734 C C . PHE A 1 473 ? -36.51900 -2.89800 22.40200 1.000 26.64094 471 PHE A C 1
ATOM 3735 O O . PHE A 1 473 ? -36.20000 -1.88400 21.80000 1.000 26.29037 471 PHE A O 1
ATOM 3743 N N . THR A 1 474 ? -37.75100 -3.38500 22.41500 1.000 26.48668 472 THR A N 1
ATOM 3744 C CA . THR A 1 474 ? -38.80700 -2.72000 21.68000 1.000 27.51157 472 THR A CA 1
ATOM 3745 C C . THR A 1 474 ? -39.89600 -2.49300 22.67500 1.000 29.95516 472 THR A C 1
ATOM 3746 O O . THR A 1 474 ? -39.96100 -3.15700 23.70500 1.000 28.11885 472 THR A O 1
ATOM 3750 N N . ASN A 1 475 ? -40.75200 -1.55200 22.37800 1.000 29.44184 473 ASN A N 1
ATOM 3751 C CA . ASN A 1 475 ? -41.86800 -1.31600 23.23300 1.000 30.40694 473 ASN A CA 1
ATOM 3752 C C . ASN A 1 475 ? -42.91100 -0.52400 22.46800 1.000 35.31691 473 ASN A C 1
ATOM 3753 O O . ASN A 1 475 ? -42.61000 0.13500 21.45600 1.000 32.24717 473 ASN A O 1
ATOM 3758 N N . ASP A 1 476 ? -44.13700 -0.53400 22.95300 1.000 32.61968 474 ASP A N 1
ATOM 3759 C CA . ASP A 1 476 ? -45.06900 0.36500 22.35400 1.000 34.26864 474 ASP A CA 1
ATOM 3760 C C . ASP A 1 476 ? -45.55800 1.34700 23.37300 1.000 34.81601 474 ASP A C 1
ATOM 3761 O O . ASP A 1 476 ? -46.75000 1.64800 23.42300 1.000 43.41658 474 ASP A O 1
ATOM 3766 N N . LEU A 1 477 ? -44.64100 1.85800 24.17800 1.000 38.07738 475 LEU A N 1
ATOM 3767 C CA . LEU A 1 477 ? -45.02800 2.77100 25.23900 1.000 44.55310 475 LEU A CA 1
ATOM 3768 C C . LEU A 1 477 ? -45.69400 4.07200 24.74800 1.000 47.95104 475 LEU A C 1
ATOM 3769 O O . LEU A 1 477 ? -46.61500 4.56000 25.39700 1.000 48.28153 475 LEU A O 1
ATOM 3774 N N . ASN A 1 478 ? -45.22100 4.61900 23.62400 1.000 53.19959 476 ASN A N 1
ATOM 3775 C CA . ASN A 1 478 ? -45.71500 5.89600 23.07400 1.000 47.78053 476 ASN A CA 1
ATOM 3776 C C . ASN A 1 478 ? -47.03900 5.74900 22.34800 1.000 44.18119 476 ASN A C 1
ATOM 3777 O O . ASN A 1 478 ? -47.56300 6.70200 21.81400 1.000 49.37541 476 ASN A O 1
ATOM 3782 N N . LYS A 1 479 ? -47.54600 4.53400 22.30200 1.000 42.97538 477 LYS A N 1
ATOM 3783 C CA . LYS A 1 479 ? -48.74700 4.21300 21.55200 1.000 44.26608 477 LYS A CA 1
ATOM 3784 C C . LYS A 1 479 ? -49.96700 4.59500 22.38500 1.000 47.63658 477 LYS A C 1
ATOM 3785 O O . LYS A 1 479 ? -50.11700 4.13400 23.51400 1.000 47.98396 477 LYS A O 1
ATOM 3791 N N . GLY A 1 480 ? -50.83800 5.43000 21.83000 1.000 49.19369 478 GLY A N 1
ATOM 3792 C CA . GLY A 1 480 ? -52.08000 5.76100 22.48800 1.000 53.90438 478 GLY A CA 1
ATOM 3793 C C . GLY A 1 480 ? -52.95400 4.54300 22.71800 1.000 55.21132 478 GLY A C 1
ATOM 3794 O O . GLY A 1 480 ? -52.67200 3.43600 22.21200 1.000 52.30796 478 GLY A O 1
ATOM 3795 N N . GLU A 1 481 ? -54.03200 4.72900 23.46900 1.000 55.02899 479 GLU A N 1
ATOM 3796 C CA . GLU A 1 481 ? -54.86800 3.59200 23.82500 1.000 55.47176 479 GLU A CA 1
ATOM 3797 C C . GLU A 1 481 ? -56.31700 4.01000 24.00300 1.000 55.90356 479 GLU A C 1
ATOM 3798 O O . GLU A 1 481 ? -56.59500 5.02900 24.63900 1.000 57.54183 479 GLU A O 1
ATOM 3804 N N . GLU A 1 482 ? -57.23900 3.22600 23.44500 1.000 53.12340 480 GLU A N 1
ATOM 3805 C CA . GLU A 1 482 ? -58.65000 3.53100 23.62100 1.000 56.78392 480 GLU A CA 1
ATOM 3806 C C . GLU A 1 482 ? -59.20100 2.77200 24.82100 1.000 58.39326 480 GLU A C 1
ATOM 3807 O O . GLU A 1 482 ? -59.04100 1.56200 24.92800 1.000 61.66698 480 GLU A O 1
ATOM 3813 N N . ILE A 1 483 ? -59.84700 3.50500 25.72300 1.000 58.18294 481 ILE A N 1
ATOM 3814 C CA . ILE A 1 483 ? -60.41700 2.92000 26.92500 1.000 56.63562 481 ILE A CA 1
ATOM 3815 C C . ILE A 1 483 ? -61.90700 2.82000 26.80100 1.000 54.81488 481 ILE A C 1
ATOM 3816 O O . ILE A 1 483 ? -62.59100 3.80300 26.51800 1.000 56.78822 481 ILE A O 1
ATOM 3821 N N . THR A 1 484 ? -62.41500 1.62800 27.03700 1.000 55.06561 482 THR A N 1
ATOM 3822 C CA . THR A 1 484 ? -63.84000 1.40200 26.90400 1.000 62.58445 482 THR A CA 1
ATOM 3823 C C . THR A 1 484 ? -64.37400 0.89100 28.23300 1.000 57.95366 482 THR A C 1
ATOM 3824 O O . THR A 1 484 ? -63.60000 0.54900 29.12900 1.000 56.87877 482 THR A O 1
ATOM 3828 N N . SER A 1 485 ? -65.68800 0.81100 28.33900 1.000 59.98354 483 SER A N 1
ATOM 3829 C CA . SER A 1 485 ? -66.35100 0.18100 29.47100 1.000 61.11236 483 SER A CA 1
ATOM 3830 C C . SER A 1 485 ? -65.92900 -1.27400 29.68500 1.000 61.04762 483 SER A C 1
ATOM 3831 O O . SER A 1 485 ? -66.11000 -1.82300 30.77000 1.000 62.56215 483 SER A O 1
ATOM 3834 N N . ASP A 1 486 ? -65.37300 -1.91100 28.68100 1.000 60.98663 484 ASP A N 1
ATOM 3835 C CA . ASP A 1 486 ? -64.99100 -3.29000 28.85900 1.000 66.76975 484 ASP A CA 1
ATOM 3836 C C . ASP A 1 486 ? -63.70600 -3.32100 29.60700 1.000 84.69291 484 ASP A C 1
ATOM 3837 O O . ASP A 1 486 ? -62.74900 -2.69200 29.20900 1.000 78.64601 484 ASP A O 1
ATOM 3842 N N . THR A 1 487 ? -63.66500 -4.04100 30.71900 1.000 102.98867 485 THR A N 1
ATOM 3843 C CA . THR A 1 487 ? -62.61300 -3.79200 31.68300 1.000 106.23319 485 THR A CA 1
ATOM 3844 C C . THR A 1 487 ? -61.26200 -3.99800 31.02500 1.000 107.27785 485 THR A C 1
ATOM 3845 O O . THR A 1 487 ? -60.35900 -3.17900 31.19700 1.000 113.01840 485 THR A O 1
ATOM 3849 N N . ASN A 1 488 ? -61.12700 -5.07200 30.25600 1.000 101.34877 486 ASN A N 1
ATOM 3850 C CA . ASN A 1 488 ? -59.92000 -5.28900 29.47500 1.000 91.22142 486 ASN A CA 1
ATOM 3851 C C . ASN A 1 488 ? -58.74500 -5.20700 30.43000 1.000 91.25966 486 ASN A C 1
ATOM 3852 O O . ASN A 1 488 ? -57.68900 -4.66800 30.09300 1.000 87.54078 486 ASN A O 1
ATOM 3854 N N . ILE A 1 489 ? -58.94200 -5.73400 31.63100 1.000 93.57424 487 ILE A N 1
ATOM 3855 C CA . ILE A 1 489 ? -57.96200 -5.58000 32.69000 1.000 94.22456 487 ILE A CA 1
ATOM 3856 C C . ILE A 1 489 ? -57.26700 -6.90000 32.94500 1.000 91.21626 487 ILE A C 1
ATOM 3857 O O . ILE A 1 489 ? -57.91000 -7.92300 33.17900 1.000 89.31966 487 ILE A O 1
ATOM 3862 N N . GLU A 1 490 ? -55.94300 -6.86600 32.89700 1.000 91.80127 488 GLU A N 1
ATOM 3863 C CA . GLU A 1 490 ? -55.15400 -8.07600 33.09600 1.000 92.30829 488 GLU A CA 1
ATOM 3864 C C . GLU A 1 490 ? -55.20400 -8.56300 34.54700 1.000 106.07169 488 GLU A C 1
ATOM 3865 O O . GLU A 1 490 ? -55.47200 -7.79200 35.47500 1.000 111.74960 488 GLU A O 1
ATOM 3867 N N . ALA A 1 491 ? -54.91900 -9.85900 34.69300 1.000 109.61004 489 ALA A N 1
ATOM 3868 C CA . ALA A 1 491 ? -54.53700 -10.52400 35.93800 1.000 105.69710 489 ALA A CA 1
ATOM 3869 C C . ALA A 1 491 ? -53.03800 -10.35400 36.23500 1.000 103.87317 489 ALA A C 1
ATOM 3870 O O . ALA A 1 491 ? -52.27200 -9.93400 35.36700 1.000 108.29431 489 ALA A O 1
ATOM 3872 N N . ALA A 1 492 ? -52.63000 -10.67600 37.46200 1.000 99.04564 490 ALA A N 1
ATOM 3873 C CA . ALA A 1 492 ? -51.24800 -10.47700 37.92100 1.000 88.05990 490 ALA A CA 1
ATOM 3874 C C . ALA A 1 492 ? -50.13900 -11.26400 37.19200 1.000 89.14409 490 ALA A C 1
ATOM 3875 O O . ALA A 1 492 ? -49.07600 -10.70900 36.91200 1.000 85.41562 490 ALA A O 1
ATOM 3877 N N . GLU A 1 493 ? -50.37900 -12.53700 36.88500 1.000 92.67641 491 GLU A N 1
ATOM 3878 C CA . GLU A 1 493 ? -49.38500 -13.35500 36.17300 1.000 94.81533 491 GLU A CA 1
ATOM 3879 C C . GLU A 1 493 ? -48.00400 -13.44800 36.84900 1.000 95.19079 491 GLU A C 1
ATOM 3880 O O . GLU A 1 493 ? -46.97400 -13.33300 36.18500 1.000 92.06668 491 GLU A O 1
ATOM 3882 N N . GLU A 1 494 ? -48.00400 -13.78700 38.13500 1.000 96.18135 492 GLU A N 1
ATOM 3883 C CA . GLU A 1 494 ? -46.79700 -13.82600 38.96500 1.000 91.30297 492 GLU A CA 1
ATOM 3884 C C . GLU A 1 494 ? -45.79600 -14.93200 38.60100 1.000 95.42820 492 GLU A C 1
ATOM 3885 O O . GLU A 1 494 ? -46.14700 -15.92500 37.96300 1.000 95.22369 492 GLU A O 1
ATOM 3887 N N . ASN A 1 495 ? -44.54400 -14.72900 39.01100 1.000 98.23470 493 ASN A N 1
ATOM 3888 C CA . ASN A 1 495 ? -43.40800 -15.57000 38.62300 1.000 100.00722 493 ASN A CA 1
ATOM 3889 C C . ASN A 1 495 ? -43.46700 -17.02900 39.08500 1.000 96.03573 493 ASN A C 1
ATOM 3890 O O . ASN A 1 495 ? -44.03100 -17.34600 40.13200 1.000 98.74614 493 ASN A O 1
ATOM 3895 N N . ILE A 1 496 ? -42.88300 -17.90500 38.27000 1.000 68.27494 494 ILE A N 1
ATOM 3896 C CA . ILE A 1 496 ? -43.02300 -19.34000 38.40000 1.000 44.10339 494 ILE A CA 1
ATOM 3897 C C . ILE A 1 496 ? -42.45200 -19.75800 39.76400 1.000 37.86543 494 ILE A C 1
ATOM 3898 O O . ILE A 1 496 ? -41.25500 -19.78800 39.95100 1.000 39.92520 494 ILE A O 1
ATOM 3903 N N . SER A 1 497 ? -43.32000 -20.04200 40.71900 1.000 31.92529 495 SER A N 1
ATOM 3904 C CA . SER A 1 497 ? -42.90000 -20.46300 42.04300 1.000 38.29682 495 SER A CA 1
ATOM 3905 C C . SER A 1 497 ? -42.86400 -21.98500 42.12000 1.000 44.94682 495 SER A C 1
ATOM 3906 O O . SER A 1 497 ? -43.44600 -22.68100 41.26400 1.000 41.91037 495 SER A O 1
ATOM 3909 N N . LEU A 1 498 ? -42.20000 -22.50300 43.15600 1.000 37.86463 496 LEU A N 1
ATOM 3910 C CA . LEU A 1 498 ? -42.18200 -23.93700 43.40000 1.000 32.22113 496 LEU A CA 1
ATOM 3911 C C . LEU A 1 498 ? -43.58800 -24.42500 43.69500 1.000 31.25334 496 LEU A C 1
ATOM 3912 O O . LEU A 1 498 ? -43.93100 -25.50700 43.24200 1.000 29.27165 496 LEU A O 1
ATOM 3917 N N . ASP A 1 499 ? -44.39600 -23.64200 44.43000 1.000 29.07060 497 ASP A N 1
ATOM 3918 C CA . ASP A 1 499 ? -45.80600 -23.99600 44.65600 1.000 33.58131 497 ASP A CA 1
ATOM 3919 C C . ASP A 1 499 ? -46.64100 -24.09600 43.36700 1.000 34.05910 497 ASP A C 1
ATOM 3920 O O . ASP A 1 499 ? -47.51100 -24.96400 43.24000 1.000 35.81872 497 ASP A O 1
ATOM 3925 N N . LEU A 1 500 ? -46.42300 -23.14700 42.46700 1.000 26.23880 498 LEU A N 1
ATOM 3926 C CA . LEU A 1 500 ? -47.09800 -23.12900 41.16500 1.000 31.99652 498 LEU A CA 1
ATOM 3927 C C . LEU A 1 500 ? -46.77600 -24.39200 40.38000 1.000 32.49801 498 LEU A C 1
ATOM 3928 O O . LEU A 1 500 ? -47.68900 -25.03700 39.84300 1.000 36.13293 498 LEU A O 1
ATOM 3933 N N . ILE A 1 501 ? -45.47300 -24.71700 40.30700 1.000 25.01040 499 ILE A N 1
ATOM 3934 C CA . ILE A 1 501 ? -45.02800 -25.95700 39.70100 1.000 28.23059 499 ILE A CA 1
ATOM 3935 C C . ILE A 1 501 ? -45.72900 -27.14500 40.30800 1.000 31.50711 499 ILE A C 1
ATOM 3936 O O . ILE A 1 501 ? -46.22500 -28.00700 39.53200 1.000 26.49059 499 ILE A O 1
ATOM 3941 N N . GLN A 1 502 ? -45.87400 -27.19400 41.66000 1.000 26.04073 500 GLN A N 1
ATOM 3942 C CA . GLN A 1 502 ? -46.57400 -28.33800 42.25500 1.000 26.92817 500 GLN A CA 1
ATOM 3943 C C . GLN A 1 502 ? -48.00100 -28.37800 41.80300 1.000 29.52692 500 GLN A C 1
ATOM 3944 O O . GLN A 1 502 ? -48.60100 -29.45800 41.65100 1.000 30.13167 500 GLN A O 1
ATOM 3950 N N . GLN A 1 503 ? -48.57800 -27.19700 41.60900 1.000 30.38480 501 GLN A N 1
ATOM 3951 C CA . GLN A 1 503 ? -49.96800 -27.16700 41.18900 1.000 34.17527 501 GLN A CA 1
ATOM 3952 C C . GLN A 1 503 ? -50.08400 -27.65500 39.75200 1.000 28.23291 501 GLN A C 1
ATOM 3953 O O . GLN A 1 503 ? -51.04100 -28.29600 39.45800 1.000 29.36099 501 GLN A O 1
ATOM 3959 N N . TYR A 1 504 ? -49.12400 -27.35000 38.87900 1.000 27.16910 502 TYR A N 1
ATOM 3960 C CA . TYR A 1 504 ? -49.12200 -27.93400 37.52000 1.000 26.76138 502 TYR A CA 1
ATOM 3961 C C . TYR A 1 504 ? -48.94600 -29.44300 37.62200 1.000 28.16552 502 TYR A C 1
ATOM 3962 O O . TYR A 1 504 ? -49.59200 -30.21500 36.92800 1.000 28.81420 502 TYR A O 1
ATOM 3971 N N . TYR A 1 505 ? -48.05500 -29.84600 38.51400 1.000 30.05018 503 TYR A N 1
ATOM 3972 C CA . TYR A 1 505 ? -47.79700 -31.25100 38.74500 1.000 29.41416 503 TYR A CA 1
ATOM 3973 C C . TYR A 1 505 ? -49.07500 -32.03100 39.07300 1.000 31.87508 503 TYR A C 1
ATOM 3974 O O . TYR A 1 505 ? -49.28800 -33.09400 38.50400 1.000 29.42697 503 TYR A O 1
ATOM 3983 N N . LEU A 1 506 ? -49.93700 -31.48600 39.93100 1.000 33.02576 504 LEU A N 1
ATOM 3984 C CA . LEU A 1 506 ? -51.17500 -32.15800 40.34000 1.000 38.13593 504 LEU A CA 1
ATOM 3985 C C . LEU A 1 506 ? -52.24400 -32.32900 39.26300 1.000 43.69964 504 LEU A C 1
ATOM 3986 O O . LEU A 1 506 ? -53.07900 -33.22400 39.34800 1.000 44.21017 504 LEU A O 1
ATOM 3991 N N . THR A 1 507 ? -52.28300 -31.35100 38.36700 1.000 53.03440 505 THR A N 1
ATOM 3992 C CA . THR A 1 507 ? -53.13700 -31.35300 37.19500 1.000 51.03793 505 THR A CA 1
ATOM 3993 C C . THR A 1 507 ? -52.70600 -32.47200 36.27300 1.000 46.30462 505 THR A C 1
ATOM 3994 O O . THR A 1 507 ? -53.52000 -33.09500 35.59000 1.000 46.31267 505 THR A O 1
ATOM 3998 N N . PHE A 1 508 ? -51.39900 -32.70100 36.24700 1.000 47.20825 506 PHE A N 1
ATOM 3999 C CA . PHE A 1 508 ? -50.74900 -33.41900 35.17100 1.000 47.86740 506 PHE A CA 1
ATOM 4000 C C . PHE A 1 508 ? -51.26900 -34.82900 34.92500 1.000 47.87995 506 PHE A C 1
ATOM 4001 O O . PHE A 1 508 ? -51.48000 -35.62900 35.83600 1.000 50.93978 506 PHE A O 1
ATOM 4009 N N . ASN A 1 509 ? -51.45600 -35.08200 33.63900 1.000 55.44287 507 ASN A N 1
ATOM 4010 C CA . ASN A 1 509 ? -51.82900 -36.35200 33.04700 1.000 55.42117 507 ASN A CA 1
ATOM 4011 C C . ASN A 1 509 ? -50.65200 -37.35900 32.92000 1.000 74.59657 507 ASN A C 1
ATOM 4012 O O . ASN A 1 509 ? -49.96300 -37.36800 31.89100 1.000 73.11620 507 ASN A O 1
ATOM 4017 N N . PHE A 1 510 ? -50.43200 -38.18400 33.96400 1.000 67.59087 508 PHE A N 1
ATOM 4018 C CA . PHE A 1 510 ? -49.40100 -39.24800 33.97800 1.000 61.27094 508 PHE A CA 1
ATOM 4019 C C . PHE A 1 510 ? -50.02500 -40.59800 33.72600 1.000 72.54580 508 PHE A C 1
ATOM 4020 O O . PHE A 1 510 ? -49.60300 -41.60700 34.31100 1.000 77.18510 508 PHE A O 1
ATOM 4028 N N . ASP A 1 511 ? -51.05300 -40.63600 32.89900 1.000 73.93192 509 ASP A N 1
ATOM 4029 C CA . ASP A 1 511 ? -51.84200 -41.84600 32.84400 1.000 81.09338 509 ASP A CA 1
ATOM 4030 C C . ASP A 1 511 ? -51.55300 -42.67000 31.61200 1.000 77.13829 509 ASP A C 1
ATOM 4031 O O . ASP A 1 511 ? -50.90700 -43.72200 31.68500 1.000 79.08335 509 ASP A O 1
ATOM 4036 N N . ASN A 1 512 ? -52.01800 -42.17300 30.47800 1.000 73.72799 510 ASN A N 1
ATOM 4037 C CA . ASN A 1 512 ? -52.10900 -43.00200 29.29200 1.000 73.49725 510 ASN A CA 1
ATOM 4038 C C . ASN A 1 512 ? -51.38400 -42.39500 28.09300 1.000 72.38193 510 ASN A C 1
ATOM 4039 O O . ASN A 1 512 ? -51.94900 -41.58400 27.34200 1.000 81.35473 510 ASN A O 1
ATOM 4044 N N . GLU A 1 513 ? -50.13000 -42.79800 27.91800 1.000 54.46900 511 GLU A N 1
ATOM 4045 C CA . GLU A 1 513 ? -49.34700 -42.32600 26.81200 1.000 40.04351 511 GLU A CA 1
ATOM 4046 C C . GLU A 1 513 ? -49.98300 -42.75600 25.48700 1.000 39.12058 511 GLU A C 1
ATOM 4047 O O . GLU A 1 513 ? -50.82700 -43.66300 25.42100 1.000 36.64913 511 GLU A O 1
ATOM 4053 N N . PRO A 1 514 ? -49.63100 -42.05000 24.42500 1.000 33.23366 512 PRO A N 1
ATOM 4054 C CA . PRO A 1 514 ? -50.14700 -42.51600 23.15700 1.000 29.63823 512 PRO A CA 1
ATOM 4055 C C . PRO A 1 514 ? -49.56500 -43.89100 22.85500 1.000 36.23745 512 PRO A C 1
ATOM 4056 O O . PRO A 1 514 ? -48.43900 -44.21800 23.27200 1.000 26.88849 512 PRO A O 1
ATOM 4060 N N . GLU A 1 515 ? -50.34400 -44.68200 22.11800 1.000 36.36809 513 GLU A N 1
ATOM 4061 C CA A GLU A 1 515 ? -49.97300 -46.05500 21.81800 0.426 36.87665 513 GLU A CA 1
ATOM 4062 C CA B GLU A 1 515 ? -49.97200 -46.05500 21.81300 0.574 37.01689 513 GLU A CA 1
ATOM 4063 C C . GLU A 1 515 ? -48.95400 -46.08400 20.69400 1.000 35.31044 513 GLU A C 1
ATOM 4064 O O . GLU A 1 515 ? -48.84700 -45.12800 19.90400 1.000 34.71345 513 GLU A O 1
ATOM 4075 N N . ASN A 1 516 ? -48.21600 -47.17700 20.62600 1.000 35.70509 514 ASN A N 1
ATOM 4076 C CA . ASN A 1 516 ? -47.39000 -47.43700 19.47400 1.000 27.27956 514 ASN A CA 1
ATOM 4077 C C . ASN A 1 516 ? -48.32100 -48.12200 18.43800 1.000 40.70926 514 ASN A C 1
ATOM 4078 O O . ASN A 1 516 ? -48.60300 -49.32400 18.50000 1.000 40.33254 514 ASN A O 1
ATOM 4083 N N . ILE A 1 517 ? -48.85600 -47.34500 17.50100 1.000 30.76126 515 ILE A N 1
ATOM 4084 C CA . ILE A 1 517 ? -49.79600 -47.92000 16.55900 1.000 28.49665 515 ILE A CA 1
ATOM 4085 C C . ILE A 1 517 ? -49.07300 -48.50200 15.35300 1.000 28.43133 515 ILE A C 1
ATOM 4086 O O . ILE A 1 517 ? -47.90500 -48.18300 15.06900 1.000 27.87551 515 ILE A O 1
ATOM 4091 N N . SER A 1 518 ? -49.77100 -49.37600 14.64900 1.000 29.06792 516 SER A N 1
ATOM 4092 C CA . SER A 1 518 ? -49.23900 -49.96100 13.45300 1.000 29.14621 516 SER A CA 1
ATOM 4093 C C . SER A 1 518 ? -49.47900 -49.01800 12.29500 1.000 29.04570 516 SER A C 1
ATOM 4094 O O . SER A 1 518 ? -50.58900 -48.58900 12.06300 1.000 35.85638 516 SER A O 1
ATOM 4097 N N . ILE A 1 519 ? -48.42700 -48.67900 11.57200 1.000 33.46866 517 ILE A N 1
ATOM 4098 C CA . ILE A 1 519 ? -48.55300 -47.82300 10.39100 1.000 28.60681 517 ILE A CA 1
ATOM 4099 C C . ILE A 1 519 ? -48.08400 -48.68200 9.24600 1.000 34.98685 517 ILE A C 1
ATOM 4100 O O . ILE A 1 519 ? -47.44000 -49.68900 9.46100 1.000 28.99988 517 ILE A O 1
ATOM 4105 N N . GLU A 1 520 ? -48.40100 -48.28300 8.02900 1.000 31.27203 518 GLU A N 1
ATOM 4106 C CA . GLU A 1 520 ? -47.93000 -49.02400 6.88000 1.000 32.80383 518 GLU A CA 1
ATOM 4107 C C . GLU A 1 520 ? -46.44900 -48.81400 6.66200 1.000 31.92400 518 GLU A C 1
ATOM 4108 O O . GLU A 1 520 ? -45.90800 -47.74600 6.98600 1.000 29.94547 518 GLU A O 1
ATOM 4114 N N . ASN A 1 521 ? -45.78900 -49.82100 6.10100 1.000 29.41790 519 ASN A N 1
ATOM 4115 C CA . ASN A 1 521 ? -44.34600 -49.72400 5.88400 1.000 32.91631 519 ASN A CA 1
ATOM 4116 C C . ASN A 1 521 ? -43.97000 -48.56900 4.95300 1.000 33.95837 519 ASN A C 1
ATOM 4117 O O . ASN A 1 521 ? -44.51000 -48.45800 3.87200 1.000 33.95055 519 ASN A O 1
ATOM 4122 N N . LEU A 1 522 ? -43.05700 -47.71200 5.39800 1.000 28.43775 520 LEU A N 1
ATOM 4123 C CA . LEU A 1 522 ? -42.44700 -46.70200 4.53600 1.000 35.56053 520 LEU A CA 1
ATOM 4124 C C . LEU A 1 522 ? -41.47100 -47.35700 3.59400 1.000 31.77077 520 LEU A C 1
ATOM 4125 O O . LEU A 1 522 ? -41.22300 -48.56600 3.68700 1.000 32.44115 520 LEU A O 1
ATOM 4130 N N . SER A 1 523 ? -40.89300 -46.57300 2.69700 1.000 29.56997 521 SER A N 1
ATOM 4131 C CA A SER A 1 523 ? -39.80200 -47.06700 1.86300 0.380 33.74584 521 SER A CA 1
ATOM 4132 C CA B SER A 1 523 ? -39.81400 -47.09400 1.86400 0.620 33.31912 521 SER A CA 1
ATOM 4133 C C . SER A 1 523 ? -38.59800 -47.49200 2.72500 1.000 33.16312 521 SER A C 1
ATOM 4134 O O . SER A 1 523 ? -38.39300 -46.97600 3.83300 1.000 30.25461 521 SER A O 1
ATOM 4139 N N . SER A 1 524 ? -37.79700 -48.40900 2.21100 1.000 31.30169 522 SER A N 1
ATOM 4140 C CA . SER A 1 524 ? -36.64900 -48.92900 2.93900 1.000 41.01405 522 SER A CA 1
ATOM 4141 C C . SER A 1 524 ? -35.65600 -47.85000 3.34600 1.000 28.85848 522 SER A C 1
ATOM 4142 O O . SER A 1 524 ? -35.13300 -47.84100 4.48800 1.000 29.71293 522 SER A O 1
ATOM 4145 N N . ASP A 1 525 ? -35.36900 -46.93700 2.41600 1.000 29.04273 523 ASP A N 1
ATOM 4146 C CA . ASP A 1 525 ? -34.65400 -45.69900 2.73100 1.000 28.88837 523 ASP A CA 1
ATOM 4147 C C . ASP A 1 525 ? -35.70400 -44.60100 2.91200 1.000 32.41272 523 ASP A C 1
ATOM 4148 O O . ASP A 1 525 ? -36.54600 -44.37000 2.01600 1.000 28.51045 523 ASP A O 1
ATOM 4153 N N . ILE A 1 526 ? -35.73100 -43.99600 4.08600 1.000 27.44003 524 ILE A N 1
ATOM 4154 C CA . ILE A 1 526 ? -36.58000 -42.82900 4.32500 1.000 32.81280 524 ILE A CA 1
ATOM 4155 C C . ILE A 1 526 ? -35.84100 -41.54500 3.96700 1.000 26.93205 524 ILE A C 1
ATOM 4156 O O . ILE A 1 526 ? -34.90800 -41.16400 4.64500 1.000 28.87931 524 ILE A O 1
ATOM 4161 N N . ILE A 1 527 ? -36.29000 -40.82300 2.94300 1.000 27.28459 525 ILE A N 1
ATOM 4162 C CA . ILE A 1 527 ? -35.51600 -39.65400 2.48900 1.000 27.32308 525 ILE A CA 1
ATOM 4163 C C . ILE A 1 527 ? -35.81400 -38.44400 3.36900 1.000 26.66303 525 ILE A C 1
ATOM 4164 O O . ILE A 1 527 ? -36.97300 -38.17200 3.64300 1.000 26.49102 525 ILE A O 1
ATOM 4169 N N . GLY A 1 528 ? -34.78400 -37.73900 3.83400 1.000 26.33973 526 GLY A N 1
ATOM 4170 C CA . GLY A 1 528 ? -34.98000 -36.57400 4.65600 1.000 26.77573 526 GLY A CA 1
ATOM 4171 C C . GLY A 1 528 ? -33.79600 -35.65800 4.58400 1.000 31.45210 526 GLY A C 1
ATOM 4172 O O . GLY A 1 528 ? -32.67600 -36.08100 4.27900 1.000 29.54790 526 GLY A O 1
ATOM 4173 N N . GLN A 1 529 ? -34.04700 -34.38700 4.85400 1.000 29.24824 527 GLN A N 1
ATOM 4174 C CA . GLN A 1 529 ? -32.99400 -33.40500 4.90700 1.000 25.33407 527 GLN A CA 1
ATOM 4175 C C . GLN A 1 529 ? -33.26600 -32.63700 6.15600 1.000 24.61101 527 GLN A C 1
ATOM 4176 O O . GLN A 1 529 ? -34.43100 -32.34400 6.45300 1.000 24.42068 527 GLN A O 1
ATOM 4182 N N . LEU A 1 530 ? -32.22900 -32.32800 6.92000 1.000 24.63060 528 LEU A N 1
ATOM 4183 C CA . LEU A 1 530 ? -32.39900 -31.58700 8.15400 1.000 24.51787 528 LEU A CA 1
ATOM 4184 C C . LEU A 1 530 ? -32.99300 -30.20400 7.87800 1.000 29.97559 528 LEU A C 1
ATOM 4185 O O . LEU A 1 530 ? -32.81800 -29.64700 6.78600 1.000 27.91955 528 LEU A O 1
ATOM 4190 N N . GLU A 1 531 ? -33.74200 -29.70000 8.83600 1.000 23.12821 529 GLU A N 1
ATOM 4191 C CA . GLU A 1 531 ? -34.31900 -28.36200 8.77200 1.000 35.30638 529 GLU A CA 1
ATOM 4192 C C . GLU A 1 531 ? -33.33000 -27.28600 8.27200 1.000 34.99425 529 GLU A C 1
ATOM 4193 O O . GLU A 1 531 ? -32.21500 -27.21200 8.80500 1.000 25.38222 529 GLU A O 1
ATOM 4199 N N . LEU A 1 532 ? -33.72100 -26.48000 7.25300 1.000 28.57133 530 LEU A N 1
ATOM 4200 C CA . LEU A 1 532 ? -32.84100 -25.41800 6.74400 1.000 29.83380 530 LEU A CA 1
ATOM 4201 C C . LEU A 1 532 ? -32.57700 -24.39700 7.86800 1.000 34.98571 530 LEU A C 1
ATOM 4202 O O . LEU A 1 532 ? -33.52300 -23.98000 8.55800 1.000 32.18823 530 LEU A O 1
ATOM 4207 N N . MET A 1 533 ? -31.29900 -24.06300 8.09900 1.000 36.74773 531 MET A N 1
ATOM 4208 C CA . MET A 1 533 ? -30.90700 -23.12300 9.17000 1.000 36.45042 531 MET A CA 1
ATOM 4209 C C . MET A 1 533 ? -30.36700 -21.80700 8.58500 1.000 38.02609 531 MET A C 1
ATOM 4210 O O . MET A 1 533 ? -29.76100 -21.82200 7.52700 1.000 34.08965 531 MET A O 1
ATOM 4215 N N . PRO A 1 534 ? -30.58000 -20.66400 9.27700 1.000 41.34410 532 PRO A N 1
ATOM 4216 C CA . PRO A 1 534 ? -29.97900 -19.41400 8.78600 1.000 40.43892 532 PRO A CA 1
ATOM 4217 C C . PRO A 1 534 ? -28.45400 -19.56600 8.70000 1.000 37.66669 532 PRO A C 1
ATOM 4218 O O . PRO A 1 534 ? -27.88500 -20.28500 9.51700 1.000 36.32380 532 PRO A O 1
ATOM 4222 N N . ASN A 1 535 ? -27.81000 -18.98600 7.69200 1.000 35.67230 533 ASN A N 1
ATOM 4223 C CA . ASN A 1 535 ? -26.36300 -19.10800 7.63400 1.000 51.19333 533 ASN A CA 1
ATOM 4224 C C . ASN A 1 535 ? -25.76600 -18.08300 8.59700 1.000 51.86692 533 ASN A C 1
ATOM 4225 O O . ASN A 1 535 ? -26.30900 -16.98400 8.78000 1.000 53.25094 533 ASN A O 1
ATOM 4230 N N . ILE A 1 536 ? -24.66900 -18.45400 9.23900 1.000 41.77708 534 ILE A N 1
ATOM 4231 C CA . ILE A 1 536 ? -24.08300 -17.55000 10.20500 1.000 46.96118 534 ILE A CA 1
ATOM 4232 C C . ILE A 1 536 ? -22.71100 -17.09200 9.69100 1.000 46.32791 534 ILE A C 1
ATOM 4233 O O . ILE A 1 536 ? -21.86600 -17.89900 9.30800 1.000 47.70515 534 ILE A O 1
ATOM 4238 N N . GLU A 1 537 ? -22.55600 -15.78000 9.58400 1.000 47.77759 535 GLU A N 1
ATOM 4239 C CA . GLU A 1 537 ? -21.30800 -15.19700 9.11900 1.000 53.79991 535 GLU A CA 1
ATOM 4240 C C . GLU A 1 537 ? -20.31000 -15.25500 10.26100 1.000 44.64312 535 GLU A C 1
ATOM 4241 O O . GLU A 1 537 ? -20.69200 -14.95300 11.37600 1.000 40.24133 535 GLU A O 1
ATOM 4247 N N . ARG A 1 538 ? -19.05100 -15.62100 9.98500 1.000 43.62379 536 ARG A N 1
ATOM 4248 C CA . ARG A 1 538 ? -17.98500 -15.57200 10.99800 1.000 43.25257 536 ARG A CA 1
ATOM 4249 C C . ARG A 1 538 ? -17.80500 -14.16700 11.55000 1.000 37.93624 536 ARG A C 1
ATOM 4250 O O . ARG A 1 538 ? -17.83500 -13.21800 10.78300 1.000 31.38269 536 ARG A O 1
ATOM 4258 N N . PHE A 1 539 ? -17.57800 -13.99200 12.84900 1.000 40.15976 537 PHE A N 1
ATOM 4259 C CA . PHE A 1 539 ? -17.26000 -12.62500 13.23300 1.000 38.74675 537 PHE A CA 1
ATOM 4260 C C . PHE A 1 539 ? -15.77300 -12.34500 12.96300 1.000 35.42328 537 PHE A C 1
ATOM 4261 O O . PHE A 1 539 ? -14.98300 -13.28300 12.80900 1.000 36.94326 537 PHE A O 1
ATOM 4269 N N . PRO A 1 540 ? -15.40200 -11.05100 12.83100 1.000 39.14326 538 PRO A N 1
ATOM 4270 C CA . PRO A 1 540 ? -14.00200 -10.73800 12.48500 1.000 41.96610 538 PRO A CA 1
ATOM 4271 C C . PRO A 1 540 ? -13.07500 -11.10400 13.64600 1.000 35.53040 538 PRO A C 1
ATOM 4272 O O . PRO A 1 540 ? -13.55500 -11.38400 14.75900 1.000 37.08085 538 PRO A O 1
ATOM 4276 N N . ASN A 1 541 ? -11.77600 -11.13700 13.40300 1.000 30.08573 539 ASN A N 1
ATOM 4277 C CA . ASN A 1 541 ? -10.88500 -11.65400 14.40500 1.000 33.04741 539 ASN A CA 1
ATOM 4278 C C . ASN A 1 541 ? -9.59700 -10.84400 14.44300 1.000 31.95631 539 ASN A C 1
ATOM 4279 O O . ASN A 1 541 ? -9.22900 -10.23000 13.45300 1.000 32.91113 539 ASN A O 1
ATOM 4284 N N . GLY A 1 542 ? -8.92800 -10.81500 15.59200 1.000 27.04324 540 GLY A N 1
ATOM 4285 C CA . GLY A 1 542 ? -7.64200 -10.11000 15.69100 1.000 30.05977 540 GLY A CA 1
ATOM 4286 C C . GLY A 1 542 ? -7.73100 -8.59700 15.54200 1.000 33.11446 540 GLY A C 1
ATOM 4287 O O . GLY A 1 542 ? -6.73000 -7.94500 15.31100 1.000 36.72678 540 GLY A O 1
ATOM 4288 N N . LYS A 1 543 ? -8.91300 -8.01300 15.71100 1.000 26.98147 541 LYS A N 1
ATOM 4289 C CA . LYS A 1 543 ? -9.02400 -6.57400 15.51600 1.000 37.47172 541 LYS A CA 1
ATOM 4290 C C . LYS A 1 543 ? -8.16800 -5.80000 16.54700 1.000 27.25562 541 LYS A C 1
ATOM 4291 O O . LYS A 1 543 ? -8.13700 -6.14400 17.73600 1.000 27.04033 541 LYS A O 1
ATOM 4297 N N . LYS A 1 544 ? -7.46800 -4.77900 16.06500 1.000 29.24051 542 LYS A N 1
ATOM 4298 C CA . LYS A 1 544 ? -6.50400 -4.01300 16.86400 1.000 33.12621 542 LYS A CA 1
ATOM 4299 C C . LYS A 1 544 ? -7.04400 -2.65500 17.32000 1.000 31.29667 542 LYS A C 1
ATOM 4300 O O . LYS A 1 544 ? -7.58800 -1.90000 16.52600 1.000 28.83365 542 LYS A O 1
ATOM 4306 N N . TYR A 1 545 ? -6.90900 -2.37000 18.61600 1.000 30.06867 543 TYR A N 1
ATOM 4307 C CA . TYR A 1 545 ? -7.29600 -1.07400 19.17900 1.000 29.51529 543 TYR A CA 1
ATOM 4308 C C . TYR A 1 545 ? -6.11000 -0.37100 19.84400 1.000 30.02380 543 TYR A C 1
ATOM 4309 O O . TYR A 1 545 ? -5.47400 -0.88200 20.76600 1.000 27.21800 543 TYR A O 1
ATOM 4318 N N . GLU A 1 546 ? -5.84200 0.82400 19.36200 1.000 28.33133 544 GLU A N 1
ATOM 4319 C CA . GLU A 1 546 ? -4.88500 1.73200 19.97400 1.000 32.76328 544 GLU A CA 1
ATOM 4320 C C . GLU A 1 546 ? -5.60500 2.57300 21.00600 1.000 33.64592 544 GLU A C 1
ATOM 4321 O O . GLU A 1 546 ? -6.50300 3.36200 20.65800 1.000 32.71328 544 GLU A O 1
ATOM 4327 N N . LEU A 1 547 ? -5.18000 2.45800 22.25900 1.000 27.41508 545 LEU A N 1
ATOM 4328 C CA . LEU A 1 547 ? -5.86000 3.13100 23.36700 1.000 30.95525 545 LEU A CA 1
ATOM 4329 C C . LEU A 1 547 ? -4.98800 4.14500 24.13400 1.000 35.52713 545 LEU A C 1
ATOM 4330 O O . LEU A 1 547 ? -3.75900 4.03100 24.18100 1.000 33.70418 545 LEU A O 1
ATOM 4335 N N . ASP A 1 548 ? -5.66600 5.07100 24.79800 1.000 26.58331 546 ASP A N 1
ATOM 4336 C CA . ASP A 1 548 ? -5.04100 6.17100 25.50000 1.000 35.95003 546 ASP A CA 1
ATOM 4337 C C . ASP A 1 548 ? -5.08000 5.96100 27.00600 1.000 35.06496 546 ASP A C 1
ATOM 4338 O O . ASP A 1 548 ? -4.86300 6.89300 27.78100 1.000 33.71596 546 ASP A O 1
ATOM 4343 N N . LYS A 1 549 ? -5.32000 4.72000 27.42200 1.000 26.91590 547 LYS A N 1
ATOM 4344 C CA . LYS A 1 549 ? -5.36700 4.37100 28.85100 1.000 26.91079 547 LYS A CA 1
ATOM 4345 C C . LYS A 1 549 ? -5.10300 2.88400 28.99700 1.000 25.43229 547 LYS A C 1
ATOM 4346 O O . LYS A 1 549 ? -5.31000 2.11700 28.04200 1.000 25.86665 547 LYS A O 1
ATOM 4352 N N . TYR A 1 550 ? -4.65900 2.48100 30.18100 1.000 23.83004 548 TYR A N 1
ATOM 4353 C CA . TYR A 1 550 ? -4.59000 1.06400 30.53200 1.000 27.12494 548 TYR A CA 1
ATOM 4354 C C . TYR A 1 550 ? -6.01900 0.58800 30.82000 1.000 29.10041 548 TYR A C 1
ATOM 4355 O O . TYR A 1 550 ? -6.73600 1.22900 31.58100 1.000 28.79584 548 TYR A O 1
ATOM 4364 N N . THR A 1 551 ? -6.40300 -0.54600 30.26100 1.000 22.33354 549 THR A N 1
ATOM 4365 C CA . THR A 1 551 ? -7.71900 -1.11700 30.51200 1.000 22.21668 549 THR A CA 1
ATOM 4366 C C . THR A 1 551 ? -7.71700 -2.11200 31.66600 1.000 21.02817 549 THR A C 1
ATOM 4367 O O . THR A 1 551 ? -6.64300 -2.55800 32.11800 1.000 21.24050 549 THR A O 1
ATOM 4371 N N . MET A 1 552 ? -8.91800 -2.53000 32.08500 1.000 20.38870 550 MET A N 1
ATOM 4372 C CA . MET A 1 552 ? -9.02600 -3.58000 33.08600 1.000 19.91014 550 MET A CA 1
ATOM 4373 C C . MET A 1 552 ? -8.35500 -4.84600 32.55400 1.000 22.09302 550 MET A C 1
ATOM 4374 O O . MET A 1 552 ? -7.77600 -5.62900 33.31800 1.000 20.88721 550 MET A O 1
ATOM 4379 N N . PHE A 1 553 ? -8.43400 -5.06000 31.23800 1.000 20.42408 551 PHE A N 1
ATOM 4380 C CA . PHE A 1 553 ? -7.80000 -6.22500 30.65200 1.000 20.70415 551 PHE A CA 1
ATOM 4381 C C . PHE A 1 553 ? -6.27500 -6.17300 30.83000 1.000 21.30296 551 PHE A C 1
ATOM 4382 O O . PHE A 1 553 ? -5.66700 -7.19700 31.11600 1.000 21.38480 551 PHE A O 1
ATOM 4390 N N . HIS A 1 554 ? -5.67000 -5.00300 30.62900 1.000 21.78297 552 HIS A N 1
ATOM 4391 C CA . HIS A 1 554 ? -4.22400 -4.85600 30.91100 1.000 22.39543 552 HIS A CA 1
ATOM 4392 C C . HIS A 1 554 ? -3.88800 -5.08200 32.36900 1.000 23.19855 552 HIS A C 1
ATOM 4393 O O . HIS A 1 554 ? -2.89900 -5.78400 32.65900 1.000 22.39377 552 HIS A O 1
ATOM 4400 N N . TYR A 1 555 ? -4.70100 -4.53500 33.27300 1.000 21.46482 553 TYR A N 1
ATOM 4401 C CA . TYR A 1 555 ? -4.46200 -4.70100 34.71500 1.000 22.31060 553 TYR A CA 1
ATOM 4402 C C . TYR A 1 555 ? -4.55700 -6.15800 35.15100 1.000 23.72345 553 TYR A C 1
ATOM 4403 O O . TYR A 1 555 ? -3.81400 -6.61100 36.01500 1.000 22.67944 553 TYR A O 1
ATOM 4412 N N . LEU A 1 556 ? -5.47800 -6.89700 34.53900 1.000 23.89177 554 LEU A N 1
ATOM 4413 C CA . LEU A 1 556 ? -5.68000 -8.28200 34.86000 1.000 25.58131 554 LEU A CA 1
ATOM 4414 C C . LEU A 1 556 ? -4.56900 -9.13900 34.25800 1.000 23.49077 554 LEU A C 1
ATOM 4415 O O . LEU A 1 556 ? -4.00000 -9.99000 34.95900 1.000 20.99054 554 LEU A O 1
ATOM 4420 N N . ARG A 1 557 ? -4.22100 -8.88500 33.00100 1.000 21.40471 555 ARG A N 1
ATOM 4421 C CA . ARG A 1 557 ? -3.15400 -9.63000 32.34600 1.000 22.66474 555 ARG A CA 1
ATOM 4422 C C . ARG A 1 557 ? -1.80200 -9.46200 33.07800 1.000 22.62518 555 ARG A C 1
ATOM 4423 O O . ARG A 1 557 ? -1.00700 -10.38200 33.14000 1.000 23.03900 555 ARG A O 1
ATOM 4431 N N . ALA A 1 558 ? -1.54600 -8.25800 33.57800 1.000 22.66960 556 ALA A N 1
ATOM 4432 C CA . ALA A 1 558 ? -0.33600 -7.94700 34.32900 1.000 23.15569 556 ALA A CA 1
ATOM 4433 C C . ALA A 1 558 ? -0.18500 -8.81400 35.57200 1.000 22.88520 556 ALA A C 1
ATOM 4434 O O . ALA A 1 558 ? 0.91100 -8.91700 36.11200 1.000 23.39317 556 ALA A O 1
ATOM 4436 N N . GLN A 1 559 ? -1.28100 -9.41800 36.02600 1.000 22.15449 557 GLN A N 1
ATOM 4437 C CA . GLN A 1 559 ? -1.31600 -10.19800 37.23400 1.000 21.88035 557 GLN A CA 1
ATOM 4438 C C . GLN A 1 559 ? -1.04500 -11.67000 36.99700 1.000 22.09925 557 GLN A C 1
ATOM 4439 O O . GLN A 1 559 ? -1.16700 -12.47900 37.91600 1.000 22.11349 557 GLN A O 1
ATOM 4445 N N . GLU A 1 560 ? -0.70200 -12.01600 35.75700 1.000 22.55873 558 GLU A N 1
ATOM 4446 C CA . GLU A 1 560 ? -0.52500 -13.40100 35.33700 1.000 22.81024 558 GLU A CA 1
ATOM 4447 C C . GLU A 1 560 ? 0.94300 -13.73800 35.19100 1.000 26.32098 558 GLU A C 1
ATOM 4448 O O . GLU A 1 560 ? 1.78400 -12.85500 35.06400 1.000 24.26838 558 GLU A O 1
ATOM 4454 N N . PHE A 1 561 ? 1.24800 -15.03000 35.18200 1.000 25.10365 559 PHE A N 1
ATOM 4455 C CA . PHE A 1 561 ? 2.60800 -15.46000 34.89800 1.000 26.11064 559 PHE A CA 1
ATOM 4456 C C . PHE A 1 561 ? 2.52900 -16.85400 34.32300 1.000 30.38978 559 PHE A C 1
ATOM 4457 O O . PHE A 1 561 ? 1.52500 -17.56400 34.54200 1.000 26.76286 559 PHE A O 1
ATOM 4465 N N . GLU A 1 562 ? 3.56900 -17.23700 33.59000 1.000 37.71643 560 GLU A N 1
ATOM 4466 C CA . GLU A 1 562 ? 3.62500 -18.55600 32.95300 1.000 44.16634 560 GLU A CA 1
ATOM 4467 C C . GLU A 1 562 ? 4.71600 -19.39800 33.58500 1.000 41.36403 560 GLU A C 1
ATOM 4468 O O . GLU A 1 562 ? 5.21900 -19.07600 34.66700 1.000 31.78682 560 GLU A O 1
ATOM 4474 N N . HIS A 1 563 ? 5.07400 -20.47800 32.90200 1.000 40.38465 561 HIS A N 1
ATOM 4475 C CA . HIS A 1 563 ? 6.04600 -21.43000 33.45700 1.000 41.83025 561 HIS A CA 1
ATOM 4476 C C . HIS A 1 563 ? 7.46900 -20.83400 33.40700 1.000 42.37262 561 HIS A C 1
ATOM 4477 O O . HIS A 1 563 ? 7.83200 -20.14400 32.44800 1.000 42.92873 561 HIS A O 1
ATOM 4484 N N . GLY A 1 564 ? 8.25900 -21.06100 34.44900 1.000 45.72159 562 GLY A N 1
ATOM 4485 C CA . GLY A 1 564 ? 9.59800 -20.50400 34.48800 1.000 46.85207 562 GLY A CA 1
ATOM 4486 C C . GLY A 1 564 ? 10.43900 -21.04200 35.62300 1.000 50.34980 562 GLY A C 1
ATOM 4487 O O . GLY A 1 564 ? 9.96300 -21.82600 36.43200 1.000 49.94933 562 GLY A O 1
ATOM 4488 N N . LYS A 1 565 ? 11.70000 -20.61300 35.67700 1.000 57.28875 563 LYS A N 1
ATOM 4489 C CA . LYS A 1 565 ? 12.64800 -21.05900 36.69800 1.000 55.85350 563 LYS A CA 1
ATOM 4490 C C . LYS A 1 565 ? 12.93400 -19.95700 37.73300 1.000 57.74801 563 LYS A C 1
ATOM 4491 O O . LYS A 1 565 ? 13.09900 -20.24500 38.91700 1.000 65.41487 563 LYS A O 1
ATOM 4497 N N . SER A 1 566 ? 12.98600 -18.70500 37.27900 1.000 56.66848 564 SER A N 1
ATOM 4498 C CA . SER A 1 566 ? 13.27000 -17.56400 38.15200 1.000 57.84760 564 SER A CA 1
ATOM 4499 C C . SER A 1 566 ? 12.23300 -17.42400 39.27100 1.000 53.36131 564 SER A C 1
ATOM 4500 O O . SER A 1 566 ? 11.08800 -17.87200 39.11600 1.000 52.75918 564 SER A O 1
ATOM 4503 N N . ARG A 1 567 ? 12.63900 -16.80300 40.38300 1.000 41.01351 565 ARG A N 1
ATOM 4504 C CA . ARG A 1 567 ? 11.70400 -16.36200 41.41600 1.000 37.26120 565 ARG A CA 1
ATOM 4505 C C . ARG A 1 567 ? 10.83200 -15.23000 40.85600 1.000 42.49533 565 ARG A C 1
ATOM 4506 O O . ARG A 1 567 ? 11.33900 -14.22700 40.39400 1.000 51.54982 565 ARG A O 1
ATOM 4514 N N . ILE A 1 568 ? 9.52300 -15.40300 40.87700 1.000 36.55107 566 ILE A N 1
ATOM 4515 C CA . ILE A 1 568 ? 8.64700 -14.29400 40.51700 1.000 38.60071 566 ILE A CA 1
ATOM 4516 C C . ILE A 1 568 ? 8.72000 -13.21300 41.59900 1.000 27.84566 566 ILE A C 1
ATOM 4517 O O . ILE A 1 568 ? 8.86500 -13.51900 42.79100 1.000 29.46614 566 ILE A O 1
ATOM 4522 N N . ALA A 1 569 ? 8.64100 -11.94700 41.20700 1.000 27.29425 567 ALA A N 1
ATOM 4523 C CA . ALA A 1 569 ? 8.49700 -10.89600 42.19700 1.000 27.25091 567 ALA A CA 1
ATOM 4524 C C . ALA A 1 569 ? 7.24500 -10.06700 41.92500 1.000 31.94212 567 ALA A C 1
ATOM 4525 O O . ALA A 1 569 ? 6.90300 -9.77000 40.78100 1.000 26.23912 567 ALA A O 1
ATOM 4527 N N . LEU A 1 570 ? 6.53100 -9.71800 42.97900 1.000 26.35444 568 LEU A N 1
ATOM 4528 C CA . LEU A 1 570 ? 5.41200 -8.80100 42.80200 1.000 27.25694 568 LEU A CA 1
ATOM 4529 C C . LEU A 1 570 ? 5.90500 -7.36400 42.65200 1.000 29.63491 568 LEU A C 1
ATOM 4530 O O . LEU A 1 570 ? 6.94800 -6.97600 43.21300 1.000 30.74230 568 LEU A O 1
ATOM 4535 N N . THR A 1 571 ? 5.15500 -6.58700 41.87800 1.000 30.92317 569 THR A N 1
ATOM 4536 C CA . THR A 1 571 ? 5.39200 -5.16000 41.74400 1.000 28.75830 569 THR A CA 1
ATOM 4537 C C . THR A 1 571 ? 4.06900 -4.40000 41.74600 1.000 27.49943 569 THR A C 1
ATOM 4538 O O . THR A 1 571 ? 3.05900 -4.88700 41.23600 1.000 24.98234 569 THR A O 1
ATOM 4542 N N . ASN A 1 572 ? 4.08600 -3.19900 42.31100 1.000 25.84553 570 ASN A N 1
ATOM 4543 C CA . ASN A 1 572 ? 2.94700 -2.29300 42.25700 1.000 25.62468 570 ASN A CA 1
ATOM 4544 C C . ASN A 1 572 ? 2.82000 -1.58100 40.88600 1.000 31.93229 570 ASN A C 1
ATOM 4545 O O . ASN A 1 572 ? 1.88700 -0.81800 40.66600 1.000 25.49334 570 ASN A O 1
ATOM 4550 N N . SER A 1 573 ? 3.75200 -1.84100 39.96900 1.000 28.42304 571 SER A N 1
ATOM 4551 C CA . SER A 1 573 ? 3.68700 -1.26000 38.61200 1.000 25.92235 571 SER A CA 1
ATOM 4552 C C . SER A 1 573 ? 3.11200 -2.21900 37.54500 1.000 29.71524 571 SER A C 1
ATOM 4553 O O . SER A 1 573 ? 3.71000 -3.24900 37.21500 1.000 25.43398 571 SER A O 1
ATOM 4556 N N . VAL A 1 574 ? 1.96100 -1.85500 36.99000 1.000 25.13685 572 VAL A N 1
ATOM 4557 C CA . VAL A 1 574 ? 1.35800 -2.61300 35.89500 1.000 26.55585 572 VAL A CA 1
ATOM 4558 C C . VAL A 1 574 ? 2.27300 -2.69400 34.68600 1.000 25.72376 572 VAL A C 1
ATOM 4559 O O . VAL A 1 574 ? 2.42300 -3.75700 34.03300 1.000 26.17797 572 VAL A O 1
ATOM 4563 N N . ASN A 1 575 ? 2.85900 -1.54900 34.37100 1.000 28.18993 573 ASN A N 1
ATOM 4564 C CA . ASN A 1 575 ? 3.77800 -1.43500 33.25800 1.000 30.03856 573 ASN A CA 1
ATOM 4565 C C . ASN A 1 575 ? 4.98300 -2.38900 33.41300 1.000 30.43222 573 ASN A C 1
ATOM 4566 O O . ASN A 1 575 ? 5.32800 -3.13300 32.47700 1.000 26.78503 573 ASN A O 1
ATOM 4571 N N . GLU A 1 576 ? 5.60900 -2.39700 34.59100 1.000 26.69618 574 GLU A N 1
ATOM 4572 C CA . GLU A 1 576 ? 6.74200 -3.29600 34.80000 1.000 26.96377 574 GLU A CA 1
ATOM 4573 C C . GLU A 1 576 ? 6.35500 -4.76400 34.58200 1.000 31.82675 574 GLU A C 1
ATOM 4574 O O . GLU A 1 576 ? 7.06000 -5.53100 33.91000 1.000 28.49620 574 GLU A O 1
ATOM 4580 N N . ALA A 1 577 ? 5.20900 -5.13400 35.13700 1.000 25.86797 575 ALA A N 1
ATOM 4581 C CA . ALA A 1 577 ? 4.67400 -6.49100 35.05000 1.000 26.88871 575 ALA A CA 1
ATOM 4582 C C . ALA A 1 577 ? 4.40600 -6.93300 33.59400 1.000 25.47297 575 ALA A C 1
ATOM 4583 O O . ALA A 1 577 ? 4.71900 -8.05900 33.20200 1.000 25.57775 575 ALA A O 1
ATOM 4585 N N . LEU A 1 578 ? 3.84000 -6.03400 32.79600 1.000 25.48449 576 LEU A N 1
ATOM 4586 C CA . LEU A 1 578 ? 3.50700 -6.37100 31.41200 1.000 29.54873 576 LEU A CA 1
ATOM 4587 C C . LEU A 1 578 ? 4.75100 -6.57600 30.58300 1.000 33.74697 576 LEU A C 1
ATOM 4588 O O . LEU A 1 578 ? 4.75400 -7.30600 29.60000 1.000 35.94101 576 LEU A O 1
ATOM 4593 N N . LEU A 1 579 ? 5.81500 -5.91200 30.98300 1.000 38.72832 577 LEU A N 1
ATOM 4594 C CA . LEU A 1 579 ? 7.05900 -5.97200 30.24400 1.000 36.92524 577 LEU A CA 1
ATOM 4595 C C . LEU A 1 579 ? 8.01000 -7.10900 30.66600 1.000 37.89078 577 LEU A C 1
ATOM 4596 O O . LEU A 1 579 ? 8.91800 -7.44500 29.91700 1.000 40.91207 577 LEU A O 1
ATOM 4601 N N . ASN A 1 580 ? 7.81300 -7.68600 31.85500 1.000 36.28458 578 ASN A N 1
ATOM 4602 C CA . ASN A 1 580 ? 8.75700 -8.68100 32.42200 1.000 31.88354 578 ASN A CA 1
ATOM 4603 C C . ASN A 1 580 ? 8.00100 -9.94400 32.87800 1.000 32.57987 578 ASN A C 1
ATOM 4604 O O . ASN A 1 580 ? 7.17800 -9.88400 33.78400 1.000 31.58016 578 ASN A O 1
ATOM 4609 N N . PRO A 1 581 ? 8.27000 -11.08800 32.23300 1.000 35.18097 579 PRO A N 1
ATOM 4610 C CA . PRO A 1 581 ? 7.63100 -12.34800 32.60300 1.000 37.12556 579 PRO A CA 1
ATOM 4611 C C . PRO A 1 581 ? 7.95700 -12.79200 34.05100 1.000 33.56166 579 PRO A C 1
ATOM 4612 O O . PRO A 1 581 ? 7.23800 -13.63200 34.59700 1.000 38.22869 579 PRO A O 1
ATOM 4616 N N . SER A 1 582 ? 8.97200 -12.21200 34.67300 1.000 27.58489 580 SER A N 1
ATOM 4617 C CA . SER A 1 582 ? 9.26400 -12.51800 36.07800 1.000 33.01232 580 SER A CA 1
ATOM 4618 C C . SER A 1 582 ? 8.64400 -11.52600 37.06600 1.000 32.23816 580 SER A C 1
ATOM 4619 O O . SER A 1 582 ? 8.96300 -11.53300 38.26200 1.000 35.02105 580 SER A O 1
ATOM 4622 N N . ARG A 1 583 ? 7.77600 -10.65000 36.58000 1.000 26.64190 581 ARG A N 1
ATOM 4623 C CA . ARG A 1 583 ? 7.23100 -9.62400 37.44500 1.000 26.29745 581 ARG A CA 1
ATOM 4624 C C . ARG A 1 583 ? 5.73800 -9.64300 37.30800 1.000 25.56533 581 ARG A C 1
ATOM 4625 O O . ARG A 1 583 ? 5.16600 -9.69200 36.18700 1.000 25.34562 581 ARG A O 1
ATOM 4633 N N . VAL A 1 584 ? 5.08300 -9.62400 38.47000 1.000 29.76339 582 VAL A N 1
ATOM 4634 C CA . VAL A 1 584 ? 3.63200 -9.77200 38.52400 1.000 26.25474 582 VAL A CA 1
ATOM 4635 C C . VAL A 1 584 ? 2.99900 -8.64200 39.30000 1.000 28.33666 582 VAL A C 1
ATOM 4636 O O . VAL A 1 584 ? 3.42600 -8.31100 40.42400 1.000 25.29518 582 VAL A O 1
ATOM 4640 N N . TYR A 1 585 ? 1.99200 -8.02300 38.68600 1.000 27.25345 583 TYR A N 1
ATOM 4641 C CA . TYR A 1 585 ? 1.34800 -6.87100 39.27500 1.000 23.86724 583 TYR A CA 1
ATOM 4642 C C . TYR A 1 585 ? 0.49800 -7.28100 40.45200 1.000 23.58974 583 TYR A C 1
ATOM 4643 O O . TYR A 1 585 ? -0.22600 -8.28400 40.40800 1.000 25.06297 583 TYR A O 1
ATOM 4652 N N . THR A 1 586 ? 0.56900 -6.51100 41.51900 1.000 27.25519 584 THR A N 1
ATOM 4653 C CA . THR A 1 586 ? -0.35800 -6.73500 42.61300 1.000 23.65862 584 THR A CA 1
ATOM 4654 C C . THR A 1 586 ? -0.96500 -5.40300 42.98700 1.000 23.73424 584 THR A C 1
ATOM 4655 O O . THR A 1 586 ? -0.28800 -4.38900 42.90200 1.000 24.13223 584 THR A O 1
ATOM 4659 N N . PHE A 1 587 ? -2.24200 -5.40700 43.36900 1.000 25.05466 585 PHE A N 1
ATOM 4660 C CA . PHE A 1 587 ? -2.89200 -4.22600 43.94100 1.000 28.04143 585 PHE A CA 1
ATOM 4661 C C . PHE A 1 587 ? -2.76000 -4.19500 45.47300 1.000 28.77934 585 PHE A C 1
ATOM 4662 O O . PHE A 1 587 ? -3.27400 -3.27700 46.12600 1.000 28.52277 585 PHE A O 1
ATOM 4670 N N . PHE A 1 588 ? -2.05100 -5.17100 46.04100 1.000 24.21752 586 PHE A N 1
ATOM 4671 C CA . PHE A 1 588 ? -1.82000 -5.16300 47.46700 1.000 24.76512 586 PHE A CA 1
ATOM 4672 C C . PHE A 1 588 ? -0.86800 -4.02300 47.80400 1.000 30.36979 586 PHE A C 1
ATOM 4673 O O . PHE A 1 588 ? -0.31600 -3.40800 46.92500 1.000 29.84734 586 PHE A O 1
ATOM 4681 N N . SER A 1 589 ? -0.64500 -3.79400 49.08500 1.000 31.54693 587 SER A N 1
ATOM 4682 C CA . SER A 1 589 ? 0.17000 -2.68600 49.55400 1.000 32.01650 587 SER A CA 1
ATOM 4683 C C . SER A 1 589 ? 1.65500 -2.86600 49.25400 1.000 31.27292 587 SER A C 1
ATOM 4684 O O . SER A 1 589 ? 2.14500 -3.98000 49.04900 1.000 28.26466 587 SER A O 1
ATOM 4687 N N . SER A 1 590 ? 2.39300 -1.76700 49.26600 1.000 32.07102 588 SER A N 1
ATOM 4688 C CA . SER A 1 590 ? 3.82600 -1.86600 49.04800 1.000 27.83707 588 SER A CA 1
ATOM 4689 C C . SER A 1 590 ? 4.51700 -2.65000 50.17400 1.000 31.34732 588 SER A C 1
ATOM 4690 O O . SER A 1 590 ? 5.57700 -3.27800 49.96400 1.000 28.53785 588 SER A O 1
ATOM 4693 N N . ASP A 1 591 ? 3.94700 -2.62400 51.37500 1.000 31.02796 589 ASP A N 1
ATOM 4694 C CA . ASP A 1 591 ? 4.48500 -3.48200 52.44400 1.000 29.25412 589 ASP A CA 1
ATOM 4695 C C . ASP A 1 591 ? 4.35200 -5.00700 52.16300 1.000 31.61176 589 ASP A C 1
ATOM 4696 O O . ASP A 1 591 ? 5.26300 -5.81200 52.46300 1.000 30.69214 589 ASP A O 1
ATOM 4701 N N . TYR A 1 592 ? 3.22400 -5.38700 51.57500 1.000 28.08944 590 TYR A N 1
ATOM 4702 C CA . TYR A 1 592 ? 3.04100 -6.76500 51.13800 1.000 34.45750 590 TYR A CA 1
ATOM 4703 C C . TYR A 1 592 ? 4.10000 -7.11300 50.08900 1.000 27.55675 590 TYR A C 1
ATOM 4704 O O . TYR A 1 592 ? 4.69500 -8.16100 50.14700 1.000 30.73732 590 TYR A O 1
ATOM 4713 N N . VAL A 1 593 ? 4.31300 -6.22500 49.12600 1.000 32.00026 591 VAL A N 1
ATOM 4714 C CA . VAL A 1 593 ? 5.28400 -6.44100 48.06100 1.000 27.26642 591 VAL A CA 1
ATOM 4715 C C . VAL A 1 593 ? 6.62200 -6.71600 48.67900 1.000 34.97317 591 VAL A C 1
ATOM 4716 O O . VAL A 1 593 ? 7.33500 -7.64900 48.29800 1.000 28.31494 591 VAL A O 1
ATOM 4720 N N . LYS A 1 594 ? 6.97400 -5.89200 49.65500 1.000 35.53376 592 LYS A N 1
ATOM 4721 C CA . LYS A 1 594 ? 8.26300 -6.05300 50.25800 1.000 34.27757 592 LYS A CA 1
ATOM 4722 C C . LYS A 1 594 ? 8.28100 -7.34700 51.05300 1.000 30.73389 592 LYS A C 1
ATOM 4723 O O . LYS A 1 594 ? 9.23700 -8.12200 50.95500 1.000 35.66427 592 LYS A O 1
ATOM 4729 N N . LYS A 1 595 ? 7.23300 -7.62500 51.82300 1.000 29.61133 593 LYS A N 1
ATOM 4730 C CA . LYS A 1 595 ? 7.30400 -8.81800 52.67600 1.000 30.07678 593 LYS A CA 1
ATOM 4731 C C . LYS A 1 595 ? 7.36300 -10.10300 51.81000 1.000 29.71652 593 LYS A C 1
ATOM 4732 O O . LYS A 1 595 ? 8.17000 -11.00200 52.07000 1.000 30.61535 593 LYS A O 1
ATOM 4738 N N . VAL A 1 596 ? 6.57000 -10.15800 50.74100 1.000 28.85558 594 VAL A N 1
ATOM 4739 C CA . VAL A 1 596 ? 6.51600 -11.40200 49.94000 1.000 28.56733 594 VAL A CA 1
ATOM 4740 C C . VAL A 1 596 ? 7.79600 -11.56700 49.10000 1.000 28.82894 594 VAL A C 1
ATOM 4741 O O . VAL A 1 596 ? 8.23600 -12.67700 48.85600 1.000 29.08759 594 VAL A O 1
ATOM 4745 N N . ASN A 1 597 ? 8.42800 -10.46500 48.70300 1.000 28.87713 595 ASN A N 1
ATOM 4746 C CA . ASN A 1 597 ? 9.62200 -10.56900 47.86300 1.000 29.17074 595 ASN A CA 1
ATOM 4747 C C . ASN A 1 597 ? 10.95000 -10.82500 48.61200 1.000 34.41125 595 ASN A C 1
ATOM 4748 O O . ASN A 1 597 ? 11.97200 -11.09100 47.96900 1.000 33.47502 595 ASN A O 1
ATOM 4753 N N . LYS A 1 598 ? 10.95900 -10.73200 49.94600 1.000 34.01795 596 LYS A N 1
ATOM 4754 C CA . LYS A 1 598 ? 12.24200 -10.79400 50.69300 1.000 36.58671 596 LYS A CA 1
ATOM 4755 C C . LYS A 1 598 ? 12.79700 -12.22300 50.77600 1.000 36.53949 596 LYS A C 1
ATOM 4756 O O . LYS A 1 598 ? 12.02900 -13.20100 50.90000 1.000 37.68586 596 LYS A O 1
ATOM 4762 N N . ALA A 1 599 ? 14.12500 -12.34000 50.70900 1.000 38.68115 597 ALA A N 1
ATOM 4763 C CA . ALA A 1 599 ? 14.78900 -13.60500 50.96400 1.000 40.04006 597 ALA A CA 1
ATOM 4764 C C . ALA A 1 599 ? 14.53000 -14.01300 52.41600 1.000 40.30397 597 ALA A C 1
ATOM 4765 O O . ALA A 1 599 ? 14.81200 -13.27400 53.36000 1.000 35.13102 597 ALA A O 1
ATOM 4767 N N . THR A 1 600 ? 13.98800 -15.20800 52.58500 1.000 40.35783 598 THR A N 1
ATOM 4768 C CA . THR A 1 600 ? 13.55600 -15.61800 53.90700 1.000 43.90257 598 THR A CA 1
ATOM 4769 C C . THR A 1 600 ? 14.22700 -16.89100 54.31300 1.000 36.03760 598 THR A C 1
ATOM 4770 O O . THR A 1 600 ? 14.02600 -17.89600 53.62000 1.000 35.88724 598 THR A O 1
ATOM 4774 N N . GLU A 1 601 ? 14.96500 -16.87100 55.43600 1.000 37.14345 599 GLU A N 1
ATOM 4775 C CA . GLU A 1 601 ? 15.71300 -18.05200 55.88100 1.000 44.53038 599 GLU A CA 1
ATOM 4776 C C . GLU A 1 601 ? 14.76600 -19.11300 56.45400 1.000 41.84330 599 GLU A C 1
ATOM 4777 O O . GLU A 1 601 ? 13.68500 -18.79200 56.95100 1.000 42.87571 599 GLU A O 1
ATOM 4783 N N . ALA A 1 602 ? 15.20500 -20.35700 56.37800 1.000 41.33173 600 ALA A N 1
ATOM 4784 C CA . ALA A 1 602 ? 14.36700 -21.52800 56.62400 1.000 42.90277 600 ALA A CA 1
ATOM 4785 C C . ALA A 1 602 ? 13.71400 -21.49900 58.01300 1.000 43.82118 600 ALA A C 1
ATOM 4786 O O . ALA A 1 602 ? 12.57500 -21.95000 58.17400 1.000 41.76849 600 ALA A O 1
ATOM 4788 N N . ALA A 1 603 ? 14.44000 -20.96000 58.99400 1.000 41.01757 601 ALA A N 1
ATOM 4789 C CA . ALA A 1 603 ? 13.97900 -20.88200 60.38200 1.000 48.70367 601 ALA A CA 1
ATOM 4790 C C . ALA A 1 603 ? 12.80800 -19.93200 60.53400 1.000 43.54315 601 ALA A C 1
ATOM 4791 O O . ALA A 1 603 ? 12.04700 -20.01900 61.49200 1.000 48.05072 601 ALA A O 1
ATOM 4793 N N . MET A 1 604 ? 12.70500 -18.96200 59.64700 1.000 39.59006 602 MET A N 1
ATOM 4794 C CA . MET A 1 604 ? 11.59300 -18.03200 59.74000 1.000 45.81566 602 MET A CA 1
ATOM 4795 C C . MET A 1 604 ? 10.52000 -18.31600 58.64400 1.000 38.81167 602 MET A C 1
ATOM 4796 O O . MET A 1 604 ? 9.51500 -17.58900 58.50800 1.000 36.47610 602 MET A O 1
ATOM 4801 N N . PHE A 1 605 ? 10.71600 -19.38600 57.88400 1.000 39.08575 603 PHE A N 1
ATOM 4802 C CA . PHE A 1 605 ? 9.71400 -19.70600 56.83600 1.000 36.17274 603 PHE A CA 1
ATOM 4803 C C . PHE A 1 605 ? 8.26400 -19.83900 57.34100 1.000 39.36369 603 PHE A C 1
ATOM 4804 O O . PHE A 1 605 ? 7.35200 -19.22400 56.78800 1.000 39.77004 603 PHE A O 1
ATOM 4812 N N . LEU A 1 606 ? 8.01200 -20.62800 58.37700 1.000 36.80837 604 LEU A N 1
ATOM 4813 C CA . LEU A 1 606 ? 6.60700 -20.86000 58.73400 1.000 38.43967 604 LEU A CA 1
ATOM 4814 C C . LEU A 1 606 ? 5.95700 -19.58000 59.30100 1.000 38.67309 604 LEU A C 1
ATOM 4815 O O . LEU A 1 606 ? 4.77300 -19.30700 59.06200 1.000 35.27113 604 LEU A O 1
ATOM 4820 N N . GLY A 1 607 ? 6.74600 -18.79100 60.02700 1.000 36.76032 605 GLY A N 1
ATOM 4821 C CA . GLY A 1 607 ? 6.27400 -17.50400 60.50100 1.000 36.48922 605 GLY A CA 1
ATOM 4822 C C . GLY A 1 607 ? 5.97900 -16.55400 59.34500 1.000 44.83383 605 GLY A C 1
ATOM 4823 O O . GLY A 1 607 ? 5.01000 -15.78100 59.38000 1.000 42.43597 605 GLY A O 1
ATOM 4824 N N . TRP A 1 608 ? 6.80400 -16.61900 58.30700 1.000 34.70153 606 TRP A N 1
ATOM 4825 C CA . TRP A 1 608 ? 6.62500 -15.78600 57.12700 1.000 35.22665 606 TRP A CA 1
ATOM 4826 C C . TRP A 1 608 ? 5.31800 -16.15400 56.35300 1.000 32.49127 606 TRP A C 1
ATOM 4827 O O . TRP A 1 608 ? 4.49600 -15.28100 55.99700 1.000 31.67885 606 TRP A O 1
ATOM 4838 N N . VAL A 1 609 ? 5.09800 -17.45100 56.15000 1.000 32.62256 607 VAL A N 1
ATOM 4839 C CA . VAL A 1 609 ? 3.86400 -17.90700 55.51500 1.000 31.78834 607 VAL A CA 1
ATOM 4840 C C . VAL A 1 609 ? 2.69500 -17.49300 56.40200 1.000 33.50939 607 VAL A C 1
ATOM 4841 O O . VAL A 1 609 ? 1.69400 -16.96900 55.90300 1.000 30.88921 607 VAL A O 1
ATOM 4845 N N . GLU A 1 610 ? 2.83400 -17.68400 57.72500 1.000 32.86201 608 GLU A N 1
ATOM 4846 C CA . GLU A 1 610 ? 1.74400 -17.29200 58.61900 1.000 40.87172 608 GLU A CA 1
ATOM 4847 C C . GLU A 1 610 ? 1.32900 -15.82300 58.37800 1.000 32.28818 608 GLU A C 1
ATOM 4848 O O . GLU A 1 610 ? 0.15400 -15.50000 58.30900 1.000 31.74508 608 GLU A O 1
ATOM 4854 N N . GLN A 1 611 ? 2.32800 -14.93500 58.33800 1.000 32.76349 609 GLN A N 1
ATOM 4855 C CA . GLN A 1 611 ? 2.11500 -13.51300 58.18600 1.000 31.97886 609 GLN A CA 1
ATOM 4856 C C . GLN A 1 611 ? 1.53800 -13.17400 56.84200 1.000 30.72814 609 GLN A C 1
ATOM 4857 O O . GLN A 1 611 ? 0.63100 -12.36100 56.77000 1.000 34.59561 609 GLN A O 1
ATOM 4863 N N . LEU A 1 612 ? 2.09500 -13.75300 55.78800 1.000 30.28530 610 LEU A N 1
ATOM 4864 C CA . LEU A 1 612 ? 1.57200 -13.48100 54.42800 1.000 31.33064 610 LEU A CA 1
ATOM 4865 C C . LEU A 1 612 ? 0.08900 -13.85500 54.31400 1.000 28.61195 610 LEU A C 1
ATOM 4866 O O . LEU A 1 612 ? -0.67500 -13.17900 53.63900 1.000 28.55377 610 LEU A O 1
ATOM 4871 N N . VAL A 1 613 ? -0.31900 -14.93100 54.98200 1.000 29.07345 611 VAL A N 1
ATOM 4872 C CA . VAL A 1 613 ? -1.72400 -15.35900 54.88600 1.000 28.61094 611 VAL A CA 1
ATOM 4873 C C . VAL A 1 613 ? -2.60000 -14.35600 55.64700 1.000 28.68491 611 VAL A C 1
ATOM 4874 O O . VAL A 1 613 ? -3.67100 -13.95400 55.17000 1.000 27.98724 611 VAL A O 1
ATOM 4878 N N . TYR A 1 614 ? -2.13200 -13.92700 56.84100 1.000 29.61771 612 TYR A N 1
ATOM 4879 C CA . TYR A 1 614 ? -2.79500 -12.84300 57.52800 1.000 29.80730 612 TYR A CA 1
ATOM 4880 C C . TYR A 1 614 ? -2.86600 -11.59000 56.65300 1.000 31.74872 612 TYR A C 1
ATOM 4881 O O . TYR A 1 614 ? -3.92600 -10.97500 56.57000 1.000 29.80179 612 TYR A O 1
ATOM 4890 N N . ASP A 1 615 ? -1.75200 -11.20200 56.03300 1.000 28.90461 613 ASP A N 1
ATOM 4891 C CA . ASP A 1 615 ? -1.74200 -9.95700 55.27800 1.000 28.36463 613 ASP A CA 1
ATOM 4892 C C . ASP A 1 615 ? -2.62900 -10.09100 54.05500 1.000 33.76632 613 ASP A C 1
ATOM 4893 O O . ASP A 1 615 ? -3.34700 -9.14000 53.70400 1.000 28.11640 613 ASP A O 1
ATOM 4898 N N . PHE A 1 616 ? -2.56800 -11.25900 53.43400 1.000 26.98420 614 PHE A N 1
ATOM 4899 C CA . PHE A 1 616 ? -3.40700 -11.53700 52.22900 1.000 26.04964 614 PHE A CA 1
ATOM 4900 C C . PHE A 1 616 ? -4.88300 -11.42800 52.62700 1.000 25.87029 614 PHE A C 1
ATOM 4901 O O . PHE A 1 616 ? -5.65800 -10.76500 51.95200 1.000 28.64906 614 PHE A O 1
ATOM 4909 N N . THR A 1 617 ? -5.25000 -12.02400 53.76300 1.000 26.48230 615 THR A N 1
ATOM 4910 C CA . THR A 1 617 ? -6.62700 -11.95600 54.24500 1.000 28.79385 615 THR A CA 1
ATOM 4911 C C . THR A 1 617 ? -7.04800 -10.52100 54.59900 1.000 29.70160 615 THR A C 1
ATOM 4912 O O . THR A 1 617 ? -8.11500 -10.05600 54.20900 1.000 30.34592 615 THR A O 1
ATOM 4916 N N . ASP A 1 618 ? -6.22800 -9.84400 55.39300 1.000 28.84227 616 ASP A N 1
ATOM 4917 C CA . ASP A 1 618 ? -6.48200 -8.46800 55.74700 1.000 32.65824 616 ASP A CA 1
ATOM 4918 C C . ASP A 1 618 ? -6.70000 -7.59000 54.51400 1.000 31.47004 616 ASP A C 1
ATOM 4919 O O . ASP A 1 618 ? -7.67800 -6.88000 54.45700 1.000 31.50824 616 ASP A O 1
ATOM 4924 N N . GLU A 1 619 ? -5.76800 -7.61000 53.56500 1.000 26.38524 617 GLU A N 1
ATOM 4925 C CA . GLU A 1 619 ? -5.90700 -6.81500 52.35200 1.000 32.36213 617 GLU A CA 1
ATOM 4926 C C . GLU A 1 619 ? -7.20700 -7.16100 51.61000 1.000 33.42415 617 GLU A C 1
ATOM 4927 O O . GLU A 1 619 ? -7.94000 -6.25900 51.19200 1.000 28.00013 617 GLU A O 1
ATOM 4933 N N . THR A 1 620 ? -7.52800 -8.44900 51.48800 1.000 24.73250 618 THR A N 1
ATOM 4934 C CA . THR A 1 620 ? -8.64200 -8.79500 50.60400 1.000 24.24976 618 THR A CA 1
ATOM 4935 C C . THR A 1 620 ? -9.99100 -8.72200 51.33400 1.000 29.31419 618 THR A C 1
ATOM 4936 O O . THR A 1 620 ? -11.05400 -8.69400 50.69800 1.000 23.87675 618 THR A O 1
ATOM 4940 N N . SER A 1 621 ? -9.95000 -8.69200 52.66900 1.000 26.38345 619 SER A N 1
ATOM 4941 C CA . SER A 1 621 ? -11.16900 -8.51600 53.43100 1.000 26.73476 619 SER A CA 1
ATOM 4942 C C . SER A 1 621 ? -11.53700 -7.05200 53.71100 1.000 28.83199 619 SER A C 1
ATOM 4943 O O . SER A 1 621 ? -12.58400 -6.82100 54.29900 1.000 32.97580 619 SER A O 1
ATOM 4946 N N . GLU A 1 622 ? -10.76200 -6.06400 53.27200 1.000 26.96287 620 GLU A N 1
ATOM 4947 C CA . GLU A 1 622 ? -11.11000 -4.69300 53.69600 1.000 37.24089 620 GLU A CA 1
ATOM 4948 C C . GLU A 1 622 ? -12.44300 -4.26400 53.10400 1.000 35.82620 620 GLU A C 1
ATOM 4949 O O . GLU A 1 622 ? -12.74900 -4.55400 51.95900 1.000 31.26334 620 GLU A O 1
ATOM 4955 N N . VAL A 1 623 ? -13.26300 -3.65400 53.94600 1.000 29.22540 621 VAL A N 1
ATOM 4956 C CA . VAL A 1 623 ? -14.55100 -3.11600 53.54100 1.000 32.20131 621 VAL A CA 1
ATOM 4957 C C . VAL A 1 623 ? -14.66600 -1.76100 54.19300 1.000 36.11310 621 VAL A C 1
ATOM 4958 O O . VAL A 1 623 ? -14.41600 -1.63900 55.37400 1.000 37.92492 621 VAL A O 1
ATOM 4962 N N . SER A 1 624 ? -14.99300 -0.73800 53.41500 1.000 39.36762 622 SER A N 1
ATOM 4963 C CA . SER A 1 624 ? -15.28400 0.58200 53.97000 1.000 38.32199 622 SER A CA 1
ATOM 4964 C C . SER A 1 624 ? -16.79400 0.77200 54.01300 1.000 40.23416 622 SER A C 1
ATOM 4965 O O . SER A 1 624 ? -17.51500 0.34500 53.09900 1.000 41.50639 622 SER A O 1
ATOM 4968 N N . THR A 1 625 ? -17.29100 1.37800 55.07800 1.000 43.62093 623 THR A N 1
ATOM 4969 C CA . THR A 1 625 ? -18.71600 1.64000 55.15700 1.000 44.10975 623 THR A CA 1
ATOM 4970 C C . THR A 1 625 ? -18.96300 3.06300 54.66200 1.000 42.14285 623 THR A C 1
ATOM 4971 O O . THR A 1 625 ? -18.08300 3.93400 54.78000 1.000 35.75967 623 THR A O 1
ATOM 4975 N N . THR A 1 626 ? -20.13700 3.31600 54.08300 1.000 41.92846 624 THR A N 1
ATOM 4976 C CA . THR A 1 626 ? -20.45500 4.69200 53.69700 1.000 41.12420 624 THR A CA 1
ATOM 4977 C C . THR A 1 626 ? -21.93100 5.05300 53.81700 1.000 45.41607 624 THR A C 1
ATOM 4978 O O . THR A 1 626 ? -22.82500 4.22400 53.61500 1.000 46.45934 624 THR A O 1
ATOM 4982 N N . ASP A 1 627 ? -22.17900 6.31700 54.12900 1.000 51.71134 625 ASP A N 1
ATOM 4983 C CA . ASP A 1 627 ? -23.53900 6.81900 54.19300 1.000 58.36722 625 ASP A CA 1
ATOM 4984 C C . ASP A 1 627 ? -23.77900 7.83700 53.07800 1.000 59.91673 625 ASP A C 1
ATOM 4985 O O . ASP A 1 627 ? -24.86100 8.40700 52.97800 1.000 61.83014 625 ASP A O 1
ATOM 4990 N N . LYS A 1 628 ? -22.77100 8.06900 52.24400 1.000 61.81488 626 LYS A N 1
ATOM 4991 C CA . LYS A 1 628 ? -22.84900 9.16200 51.27500 1.000 57.75612 626 LYS A CA 1
ATOM 4992 C C . LYS A 1 628 ? -23.25700 8.75400 49.84800 1.000 52.69489 626 LYS A C 1
ATOM 4993 O O . LYS A 1 628 ? -23.09800 9.53400 48.90400 1.000 51.11566 626 LYS A O 1
ATOM 4999 N N . ILE A 1 629 ? -23.80100 7.55200 49.68800 1.000 47.16000 627 ILE A N 1
ATOM 5000 C CA . ILE A 1 629 ? -24.18300 7.08600 48.36100 1.000 40.97036 627 ILE A CA 1
ATOM 5001 C C . ILE A 1 629 ? -25.52700 6.39600 48.37400 1.000 44.44996 627 ILE A C 1
ATOM 5002 O O . ILE A 1 629 ? -25.73700 5.47300 49.15400 1.000 48.82873 627 ILE A O 1
ATOM 5007 N N . ALA A 1 630 ? -26.43400 6.79400 47.49200 1.000 44.00048 628 ALA A N 1
ATOM 5008 C CA . ALA A 1 630 ? -27.76900 6.19800 47.52700 1.000 41.67846 628 ALA A CA 1
ATOM 5009 C C . ALA A 1 630 ? -27.71700 4.70000 47.17100 1.000 42.24217 628 ALA A C 1
ATOM 5010 O O . ALA A 1 630 ? -27.18100 4.33900 46.13500 1.000 44.62957 628 ALA A O 1
ATOM 5012 N N . ASP A 1 631 ? -28.24300 3.85300 48.05900 1.000 39.23491 629 ASP A N 1
ATOM 5013 C CA . ASP A 1 631 ? -28.35200 2.40300 47.85300 1.000 44.37903 629 ASP A CA 1
ATOM 5014 C C . ASP A 1 631 ? -27.00000 1.65500 47.77300 1.000 45.17034 629 ASP A C 1
ATOM 5015 O O . ASP A 1 631 ? -26.94200 0.50600 47.33100 1.000 44.29829 629 ASP A O 1
ATOM 5020 N N . ILE A 1 632 ? -25.93700 2.30900 48.21800 1.000 40.89199 630 ILE A N 1
ATOM 5021 C CA . ILE A 1 632 ? -24.63200 1.68500 48.37200 1.000 39.55379 630 ILE A CA 1
ATOM 5022 C C . ILE A 1 632 ? -24.10600 2.02200 49.76500 1.000 40.02569 630 ILE A C 1
ATOM 5023 O O . ILE A 1 632 ? -23.85400 3.18000 50.07900 1.000 38.61971 630 ILE A O 1
ATOM 5028 N N . THR A 1 633 ? -23.96800 1.01400 50.61300 1.000 37.71390 631 THR A N 1
ATOM 5029 C CA . THR A 1 633 ? -23.56500 1.27000 51.99900 1.000 42.23881 631 THR A CA 1
ATOM 5030 C C . THR A 1 633 ? -22.17400 0.72500 52.35800 1.000 41.13234 631 THR A C 1
ATOM 5031 O O . THR A 1 633 ? -21.68400 0.90700 53.45400 1.000 47.29256 631 THR A O 1
ATOM 5035 N N . ILE A 1 634 ? -21.54800 0.02400 51.43600 1.000 42.06294 632 ILE A N 1
ATOM 5036 C CA . ILE A 1 634 ? -20.19200 -0.45500 51.64500 1.000 36.36415 632 ILE A CA 1
ATOM 5037 C C . ILE A 1 634 ? -19.42000 -0.17600 50.38200 1.000 38.58337 632 ILE A C 1
ATOM 5038 O O . ILE A 1 634 ? -20.02500 -0.02700 49.30000 1.000 38.78348 632 ILE A O 1
ATOM 5043 N N . ILE A 1 635 ? -18.09600 -0.09300 50.50900 1.000 35.47149 633 ILE A N 1
ATOM 5044 C CA . ILE A 1 635 ? -17.19700 0.04000 49.35500 1.000 35.00636 633 ILE A CA 1
ATOM 5045 C C . ILE A 1 635 ? -15.99200 -0.89900 49.55900 1.000 33.63747 633 ILE A C 1
ATOM 5046 O O . ILE A 1 635 ? -15.51100 -0.99200 50.66800 1.000 27.95681 633 ILE A O 1
ATOM 5051 N N . ILE A 1 636 ? -15.57600 -1.64500 48.52200 1.000 35.12645 634 ILE A N 1
ATOM 5052 C CA . ILE A 1 636 ? -14.33700 -2.44000 48.57300 1.000 29.24973 634 ILE A CA 1
ATOM 5053 C C . ILE A 1 636 ? -13.26100 -1.63900 47.83200 1.000 29.79010 634 ILE A C 1
ATOM 5054 O O . ILE A 1 636 ? -13.23800 -1.66100 46.59400 1.000 28.96787 634 ILE A O 1
ATOM 5059 N N . PRO A 1 637 ? -12.34800 -0.96400 48.55900 1.000 24.44959 635 PRO A N 1
ATOM 5060 C CA . PRO A 1 637 ? -11.51600 0.03200 47.87800 1.000 24.64334 635 PRO A CA 1
ATOM 5061 C C . PRO A 1 637 ? -10.56000 -0.54700 46.86900 1.000 33.26722 635 PRO A C 1
ATOM 5062 O O . PRO A 1 637 ? -10.22900 0.15600 45.90600 1.000 28.44765 635 PRO A O 1
ATOM 5066 N N . TYR A 1 638 ? -10.05900 -1.76400 47.09600 1.000 23.80835 636 TYR A N 1
ATOM 5067 C CA . TYR A 1 638 ? -9.00000 -2.22000 46.20700 1.000 33.39470 636 TYR A CA 1
ATOM 5068 C C . TYR A 1 638 ? -9.50200 -2.60400 44.81100 1.000 30.92769 636 TYR A C 1
ATOM 5069 O O . TYR A 1 638 ? -8.68100 -2.88800 43.94500 1.000 22.65365 636 TYR A O 1
ATOM 5078 N N . ILE A 1 639 ? -10.82200 -2.62500 44.59100 1.000 25.28272 637 ILE A N 1
ATOM 5079 C CA . ILE A 1 639 ? -11.35600 -2.91200 43.24700 1.000 22.80125 637 ILE A CA 1
ATOM 5080 C C . ILE A 1 639 ? -10.80100 -1.85800 42.27400 1.000 26.66140 637 ILE A C 1
ATOM 5081 O O . ILE A 1 639 ? -10.49000 -2.15400 41.11600 1.000 25.30386 637 ILE A O 1
ATOM 5086 N N . GLY A 1 640 ? -10.60800 -0.64600 42.78900 1.000 26.80304 638 GLY A N 1
ATOM 5087 C CA . GLY A 1 640 ? -9.99700 0.45000 42.05000 1.000 23.29372 638 GLY A CA 1
ATOM 5088 C C . GLY A 1 640 ? -8.68700 0.08700 41.37200 1.000 29.81112 638 GLY A C 1
ATOM 5089 O O . GLY A 1 640 ? -8.59000 0.03900 40.14700 1.000 27.03931 638 GLY A O 1
ATOM 5090 N N . PRO A 1 641 ? -7.65500 -0.17200 42.16500 1.000 27.01988 639 PRO A N 1
ATOM 5091 C CA . PRO A 1 641 ? -6.38100 -0.61400 41.59800 1.000 28.49141 639 PRO A CA 1
ATOM 5092 C C . PRO A 1 641 ? -6.32500 -2.07400 41.09900 1.000 28.06080 639 PRO A C 1
ATOM 5093 O O . PRO A 1 641 ? -5.33900 -2.44400 40.41600 1.000 24.12930 639 PRO A O 1
ATOM 5097 N N . ALA A 1 642 ? -7.30100 -2.91200 41.43100 1.000 26.62942 640 ALA A N 1
ATOM 5098 C CA . ALA A 1 642 ? -7.23600 -4.27900 40.90600 1.000 23.14256 640 ALA A CA 1
ATOM 5099 C C . ALA A 1 642 ? -7.54100 -4.25600 39.41700 1.000 21.80729 640 ALA A C 1
ATOM 5100 O O . ALA A 1 642 ? -6.95500 -5.02000 38.64700 1.000 21.57819 640 ALA A O 1
ATOM 5102 N N . LEU A 1 643 ? -8.44900 -3.37800 39.01600 1.000 21.72845 641 LEU A N 1
ATOM 5103 C CA . LEU A 1 643 ? -8.91500 -3.42500 37.63800 1.000 21.54812 641 LEU A CA 1
ATOM 5104 C C . LEU A 1 643 ? -8.85600 -2.10500 36.93600 1.000 25.18382 641 LEU A C 1
ATOM 5105 O O . LEU A 1 643 ? -9.31500 -2.00600 35.80100 1.000 23.35264 641 LEU A O 1
ATOM 5110 N N . ASN A 1 644 ? -8.21300 -1.11700 37.56700 1.000 25.40086 642 ASN A N 1
ATOM 5111 C CA . ASN A 1 644 ? -8.13100 0.24600 37.06200 1.000 23.07969 642 ASN A CA 1
ATOM 5112 C C . ASN A 1 644 ? -9.52700 0.82000 36.83000 1.000 28.12904 642 ASN A C 1
ATOM 5113 O O . ASN A 1 644 ? -9.76600 1.51300 35.83400 1.000 23.41437 642 ASN A O 1
ATOM 5118 N N . ILE A 1 645 ? -10.44900 0.53400 37.73800 1.000 26.46621 643 ILE A N 1
ATOM 5119 C CA . ILE A 1 645 ? -11.81900 1.03600 37.55900 1.000 32.61552 643 ILE A CA 1
ATOM 5120 C C . ILE A 1 645 ? -11.85600 2.54700 37.44800 1.000 31.49320 643 ILE A C 1
ATOM 5121 O O . ILE A 1 645 ? -11.24200 3.24400 38.22700 1.000 34.39034 643 ILE A O 1
ATOM 5126 N N . GLY A 1 646 ? -12.53300 3.05800 36.42100 1.000 38.55268 644 GLY A N 1
ATOM 5127 C CA . GLY A 1 646 ? -12.63700 4.48700 36.22900 1.000 34.16675 644 GLY A CA 1
ATOM 5128 C C . GLY A 1 646 ? -11.31500 5.12200 35.84200 1.000 39.38070 644 GLY A C 1
ATOM 5129 O O . GLY A 1 646 ? -11.22900 6.34000 35.76600 1.000 46.48934 644 GLY A O 1
ATOM 5130 N N . ASN A 1 647 ? -10.30100 4.31000 35.57900 1.000 35.84127 645 ASN A N 1
ATOM 5131 C CA . ASN A 1 647 ? -9.01400 4.83400 35.14400 1.000 36.45453 645 ASN A CA 1
ATOM 5132 C C . ASN A 1 647 ? -8.35600 5.69000 36.21800 1.000 56.80240 645 ASN A C 1
ATOM 5133 O O . ASN A 1 647 ? -7.55400 6.57500 35.92100 1.000 58.85602 645 ASN A O 1
ATOM 5138 N N . MET A 1 648 ? -8.70400 5.41800 37.47100 1.000 73.13243 646 MET A N 1
ATOM 5139 C CA . MET A 1 648 ? -8.03300 6.03000 38.60800 1.000 83.44233 646 MET A CA 1
ATOM 5140 C C . MET A 1 648 ? -7.23200 4.90900 39.24000 1.000 94.07324 646 MET A C 1
ATOM 5141 O O . MET A 1 648 ? -7.77800 3.84900 39.54700 1.000 97.36329 646 MET A O 1
ATOM 5146 N N . LEU A 1 649 ? -5.93300 5.12200 39.41600 1.000 95.83358 647 LEU A N 1
ATOM 5147 C CA . LEU A 1 649 ? -5.06700 4.01800 39.75800 1.000 95.69145 647 LEU A CA 1
ATOM 5148 C C . LEU A 1 649 ? -5.04600 3.67500 41.23400 1.000 100.28769 647 LEU A C 1
ATOM 5149 O O . LEU A 1 649 ? -4.40600 2.71500 41.62300 1.000 105.54626 647 LEU A O 1
ATOM 5151 N N . TYR A 1 650 ? -5.72600 4.45600 42.05400 1.000 96.20029 648 TYR A N 1
ATOM 5152 C CA . TYR A 1 650 ? -5.53500 4.37400 43.47600 1.000 89.64984 648 TYR A CA 1
ATOM 5153 C C . TYR A 1 650 ? -6.81900 4.31400 44.20500 1.000 85.99202 648 TYR A C 1
ATOM 5154 O O . TYR A 1 650 ? -7.78800 4.92300 43.81000 1.000 96.49037 648 TYR A O 1
ATOM 5163 N N . LYS A 1 651 ? -6.83600 3.56500 45.29900 1.000 73.08007 649 LYS A N 1
ATOM 5164 C CA . LYS A 1 651 ? -8.07800 3.25400 45.98600 1.000 65.07879 649 LYS A CA 1
ATOM 5165 C C . LYS A 1 651 ? -8.75200 4.52700 46.46500 1.000 65.47387 649 LYS A C 1
ATOM 5166 O O . LYS A 1 651 ? -9.97700 4.64800 46.41500 1.000 58.60079 649 LYS A O 1
ATOM 5172 N N . ASP A 1 652 ? -7.95300 5.47500 46.93700 1.000 65.12163 650 ASP A N 1
ATOM 5173 C CA . ASP A 1 652 ? -8.49700 6.69000 47.49800 1.000 68.27688 650 ASP A CA 1
ATOM 5174 C C . ASP A 1 652 ? -9.23400 7.38200 46.38200 1.000 58.61726 650 ASP A C 1
ATOM 5175 O O . ASP A 1 652 ? -10.23900 8.04300 46.55300 1.000 57.90825 650 ASP A O 1
ATOM 5180 N N . ASP A 1 653 ? -8.66400 7.23700 45.22800 1.000 55.60134 651 ASP A N 1
ATOM 5181 C CA . ASP A 1 653 ? -9.23500 7.80000 44.02100 1.000 57.77575 651 ASP A CA 1
ATOM 5182 C C . ASP A 1 653 ? -10.52900 7.05400 43.68600 1.000 55.96300 651 ASP A C 1
ATOM 5183 O O . ASP A 1 653 ? -11.46700 7.65100 43.17200 1.000 54.11369 651 ASP A O 1
ATOM 5188 N N . PHE A 1 654 ? -10.57500 5.75700 43.99500 1.000 51.99779 652 PHE A N 1
ATOM 5189 C CA . PHE A 1 654 ? -11.75900 4.92900 43.71200 1.000 47.93300 652 PHE A CA 1
ATOM 5190 C C . PHE A 1 654 ? -12.89100 5.19100 44.71600 1.000 46.34946 652 PHE A C 1
ATOM 5191 O O . PHE A 1 654 ? -14.03900 5.35000 44.33100 1.000 47.85566 652 PHE A O 1
ATOM 5199 N N . VAL A 1 655 ? -12.57100 5.25300 46.00300 1.000 48.31893 653 VAL A N 1
ATOM 5200 C CA . VAL A 1 655 ? -13.60200 5.53400 46.99700 1.000 44.29782 653 VAL A CA 1
ATOM 5201 C C . VAL A 1 655 ? -14.23700 6.91100 46.76900 1.000 43.64657 653 VAL A C 1
ATOM 5202 O O . VAL A 1 655 ? -15.46200 7.04800 46.71700 1.000 43.75789 653 VAL A O 1
ATOM 5206 N N . GLY A 1 656 ? -13.38900 7.91900 46.60500 1.000 45.27045 654 GLY A N 1
ATOM 5207 C CA . GLY A 1 656 ? -13.85200 9.25300 46.29700 1.000 46.18981 654 GLY A CA 1
ATOM 5208 C C . GLY A 1 656 ? -14.63200 9.31600 44.99800 1.000 43.50241 654 GLY A C 1
ATOM 5209 O O . GLY A 1 656 ? -15.69700 9.93600 44.94000 1.000 40.96150 654 GLY A O 1
ATOM 5210 N N . ALA A 1 657 ? -14.10700 8.68700 43.95200 1.000 40.39664 655 ALA A N 1
ATOM 5211 C CA . ALA A 1 657 ? -14.76800 8.74200 42.65400 1.000 43.06357 655 ALA A CA 1
ATOM 5212 C C . ALA A 1 657 ? -16.15800 8.11100 42.76000 1.000 44.33655 655 ALA A C 1
ATOM 5213 O O . ALA A 1 657 ? -17.13100 8.60800 42.18300 1.000 46.50510 655 ALA A O 1
ATOM 5215 N N . LEU A 1 658 ? -16.25300 7.03500 43.53700 1.000 39.34787 656 LEU A N 1
ATOM 5216 C CA . LEU A 1 658 ? -17.51700 6.34200 43.69700 1.000 38.71292 656 LEU A CA 1
ATOM 5217 C C . LEU A 1 658 ? -18.52300 7.21300 44.46200 1.000 43.55206 656 LEU A C 1
ATOM 5218 O O . LEU A 1 658 ? -19.71500 7.20400 44.14700 1.000 38.19925 656 LEU A O 1
ATOM 5223 N N . ILE A 1 659 ? -18.04100 7.94400 45.47200 1.000 38.69826 657 ILE A N 1
ATOM 5224 C CA . ILE A 1 659 ? -18.89600 8.85200 46.22300 1.000 40.19738 657 ILE A CA 1
ATOM 5225 C C . ILE A 1 659 ? -19.33600 10.00000 45.31500 1.000 42.29441 657 ILE A C 1
ATOM 5226 O O . ILE A 1 659 ? -20.50100 10.39500 45.32500 1.000 44.40352 657 ILE A O 1
ATOM 5231 N N . PHE A 1 660 ? -18.40400 10.49800 44.49900 1.000 41.17529 658 PHE A N 1
ATOM 5232 C CA . PHE A 1 660 ? -18.69500 11.60500 43.59500 1.000 43.26912 658 PHE A CA 1
ATOM 5233 C C . PHE A 1 660 ? -19.62200 11.26400 42.42700 1.000 46.11688 658 PHE A C 1
ATOM 5234 O O . PHE A 1 660 ? -20.46600 12.09300 42.04200 1.000 38.92459 658 PHE A O 1
ATOM 5242 N N . SER A 1 661 ? -19.46800 10.08300 41.83200 1.000 40.49078 659 SER A N 1
ATOM 5243 C CA . SER A 1 661 ? -20.23100 9.82600 40.60400 1.000 39.26857 659 SER A CA 1
ATOM 5244 C C . SER A 1 661 ? -21.24300 8.69300 40.71300 1.000 38.91574 659 SER A C 1
ATOM 5245 O O . SER A 1 661 ? -22.07600 8.50800 39.79700 1.000 39.29009 659 SER A O 1
ATOM 5248 N N . GLY A 1 662 ? -21.19500 7.94400 41.81900 1.000 33.04778 660 GLY A N 1
ATOM 5249 C CA . GLY A 1 662 ? -22.00900 6.74200 41.95700 1.000 26.72216 660 GLY A CA 1
ATOM 5250 C C . GLY A 1 662 ? -21.59000 5.53500 41.10900 1.000 33.27064 660 GLY A C 1
ATOM 5251 O O . GLY A 1 662 ? -20.52300 5.49200 40.49200 1.000 29.17831 660 GLY A O 1
ATOM 5252 N N . ALA A 1 663 ? -22.44700 4.53400 41.07900 1.000 32.49011 661 ALA A N 1
ATOM 5253 C CA . ALA A 1 663 ? -22.18100 3.27400 40.33800 1.000 34.52766 661 ALA A CA 1
ATOM 5254 C C . ALA A 1 663 ? -21.77500 3.40600 38.85200 1.000 33.18241 661 ALA A C 1
ATOM 5255 O O . ALA A 1 663 ? -21.18700 2.47800 38.28900 1.000 30.27481 661 ALA A O 1
ATOM 5257 N N . VAL A 1 664 ? -22.05500 4.54300 38.21000 1.000 33.17470 662 VAL A N 1
ATOM 5258 C CA . VAL A 1 664 ? -21.67000 4.66800 36.81100 1.000 24.60847 662 VAL A CA 1
ATOM 5259 C C . VAL A 1 664 ? -20.15100 4.46300 36.58300 1.000 35.31181 662 VAL A C 1
ATOM 5260 O O . VAL A 1 664 ? -19.75200 3.99500 35.52500 1.000 26.77043 662 VAL A O 1
ATOM 5264 N N . ILE A 1 665 ? -19.29600 4.78400 37.55800 1.000 36.66578 663 ILE A N 1
ATOM 5265 C CA . ILE A 1 665 ? -17.84700 4.60900 37.30600 1.000 35.82458 663 ILE A CA 1
ATOM 5266 C C . ILE A 1 665 ? -17.44400 3.14500 37.06500 1.000 33.31834 663 ILE A C 1
ATOM 5267 O O . ILE A 1 665 ? -16.41800 2.90100 36.43100 1.000 34.91295 663 ILE A O 1
ATOM 5272 N N . LEU A 1 666 ? -18.27300 2.18400 37.48800 1.000 31.50557 664 LEU A N 1
ATOM 5273 C CA . LEU A 1 666 ? -17.98500 0.76900 37.21700 1.000 30.54144 664 LEU A CA 1
ATOM 5274 C C . LEU A 1 666 ? -18.14700 0.37700 35.75300 1.000 37.03523 664 LEU A C 1
ATOM 5275 O O . LEU A 1 666 ? -17.46300 -0.53200 35.25300 1.000 31.40088 664 LEU A O 1
ATOM 5280 N N . LEU A 1 667 ? -19.01700 1.09100 35.04300 1.000 34.40497 665 LEU A N 1
ATOM 5281 C CA . LEU A 1 667 ? -19.45900 0.61400 33.75300 1.000 34.49539 665 LEU A CA 1
ATOM 5282 C C . LEU A 1 667 ? -18.48300 0.90400 32.64300 1.000 32.60997 665 LEU A C 1
ATOM 5283 O O . LEU A 1 667 ? -17.89800 1.95200 32.54600 1.000 30.41393 665 LEU A O 1
ATOM 5288 N N . GLU A 1 668 ? -18.34900 -0.10400 31.78700 1.000 30.05037 666 GLU A N 1
ATOM 5289 C CA . GLU A 1 668 ? -17.60200 0.00400 30.55200 1.000 33.05197 666 GLU A CA 1
ATOM 5290 C C . GLU A 1 668 ? -18.42600 0.81600 29.56700 1.000 33.02701 666 GLU A C 1
ATOM 5291 O O . GLU A 1 668 ? -17.87100 1.53700 28.73900 1.000 33.21667 666 GLU A O 1
ATOM 5297 N N . PHE A 1 669 ? -19.75300 0.71400 29.65500 1.000 33.71788 667 PHE A N 1
ATOM 5298 C CA . PHE A 1 669 ? -20.59000 1.57200 28.78500 1.000 32.32703 667 PHE A CA 1
ATOM 5299 C C . PHE A 1 669 ? -21.85700 2.01300 29.49700 1.000 30.21077 667 PHE A C 1
ATOM 5300 O O . PHE A 1 669 ? -22.41000 1.29200 30.32600 1.000 28.42204 667 PHE A O 1
ATOM 5308 N N . ILE A 1 670 ? -22.30700 3.22200 29.18300 1.000 29.13095 668 ILE A N 1
ATOM 5309 C CA . ILE A 1 670 ? -23.51700 3.76100 29.76000 1.000 31.86451 668 ILE A CA 1
ATOM 5310 C C . ILE A 1 670 ? -24.66100 3.42400 28.83500 1.000 34.72563 668 ILE A C 1
ATOM 5311 O O . ILE A 1 670 ? -24.63800 3.78800 27.65100 1.000 35.90099 668 ILE A O 1
ATOM 5316 N N . PRO A 1 671 ? -25.65500 2.70800 29.36800 1.000 37.70157 669 PRO A N 1
ATOM 5317 C CA . PRO A 1 671 ? -26.83100 2.25100 28.62800 1.000 41.79404 669 PRO A CA 1
ATOM 5318 C C . PRO A 1 671 ? -27.67500 3.41100 28.19900 1.000 41.05355 669 PRO A C 1
ATOM 5319 O O . PRO A 1 671 ? -27.74400 4.42200 28.89800 1.000 39.36828 669 PRO A O 1
ATOM 5323 N N . GLU A 1 672 ? -28.32200 3.26300 27.06800 1.000 35.87087 670 GLU A N 1
ATOM 5324 C CA . GLU A 1 672 ? -29.43700 4.13800 26.77100 1.000 46.00523 670 GLU A CA 1
ATOM 5325 C C . GLU A 1 672 ? -30.66500 3.53100 27.42400 1.000 46.53401 670 GLU A C 1
ATOM 5326 O O . GLU A 1 672 ? -30.86200 2.30500 27.37600 1.000 48.59589 670 GLU A O 1
ATOM 5332 N N . ILE A 1 673 ? -31.46200 4.35600 28.08100 1.000 44.11722 671 ILE A N 1
ATOM 5333 C CA . ILE A 1 673 ? -32.74000 3.88000 28.59900 1.000 49.13006 671 ILE A CA 1
ATOM 5334 C C . ILE A 1 673 ? -33.76400 4.90300 28.10000 1.000 61.00390 671 ILE A C 1
ATOM 5335 O O . ILE A 1 673 ? -33.93900 5.99200 28.66300 1.000 64.66509 671 ILE A O 1
ATOM 5340 N N . ALA A 1 674 ? -34.37700 4.56800 26.96800 1.000 63.75933 672 ALA A N 1
ATOM 5341 C CA . ALA A 1 674 ? -35.23000 5.50500 26.24700 1.000 64.87468 672 ALA A CA 1
ATOM 5342 C C . ALA A 1 674 ? -36.70700 5.23600 26.51300 1.000 59.20680 672 ALA A C 1
ATOM 5343 O O . ALA A 1 674 ? -37.27500 4.24200 26.02600 1.000 59.96633 672 ALA A O 1
ATOM 5345 N N . ILE A 1 675 ? -37.31700 6.12700 27.29200 1.000 51.96749 673 ILE A N 1
ATOM 5346 C CA . ILE A 1 675 ? -38.74500 6.05100 27.55800 1.000 45.77788 673 ILE A CA 1
ATOM 5347 C C . ILE A 1 675 ? -39.39200 7.29300 26.92900 1.000 45.00929 673 ILE A C 1
ATOM 5348 O O . ILE A 1 675 ? -39.10800 8.44000 27.31300 1.000 35.02558 673 ILE A O 1
ATOM 5353 N N . PRO A 1 676 ? -40.23800 7.05500 25.91800 1.000 39.51779 674 PRO A N 1
ATOM 5354 C CA . PRO A 1 676 ? -40.82800 8.14300 25.15200 1.000 39.16669 674 PRO A CA 1
ATOM 5355 C C . PRO A 1 676 ? -41.91600 8.79600 25.98300 1.000 38.86586 674 PRO A C 1
ATOM 5356 O O . PRO A 1 676 ? -42.25100 8.29200 27.05600 1.000 35.62297 674 PRO A O 1
ATOM 5360 N N . VAL A 1 677 ? -42.43300 9.92300 25.52100 1.000 42.10913 675 VAL A N 1
ATOM 5361 C CA . VAL A 1 677 ? -43.70400 10.41200 26.04100 1.000 35.99136 675 VAL A CA 1
ATOM 5362 C C . VAL A 1 677 ? -44.70500 9.25000 25.97000 1.000 38.80922 675 VAL A C 1
ATOM 5363 O O . VAL A 1 677 ? -44.87500 8.60400 24.91600 1.000 38.07813 675 VAL A O 1
ATOM 5367 N N . LEU A 1 678 ? -45.35600 8.95100 27.08400 1.000 36.26934 676 LEU A N 1
ATOM 5368 C CA . LEU A 1 678 ? -46.28200 7.82400 27.06600 1.000 34.12234 676 LEU A CA 1
ATOM 5369 C C . LEU A 1 678 ? -47.57200 8.15700 26.33600 1.000 44.70468 676 LEU A C 1
ATOM 5370 O O . LEU A 1 678 ? -48.12200 9.25500 26.49300 1.000 36.53978 676 LEU A O 1
ATOM 5375 N N . GLY A 1 679 ? -48.03900 7.19300 25.53700 1.000 46.12152 677 GLY A N 1
ATOM 5376 C CA . GLY A 1 679 ? -49.25000 7.36000 24.73200 1.000 43.99104 677 GLY A CA 1
ATOM 5377 C C . GLY A 1 679 ? -50.37900 7.76300 25.64700 1.000 42.51440 677 GLY A C 1
ATOM 5378 O O . GLY A 1 679 ? -50.43700 7.33800 26.79700 1.000 46.73208 677 GLY A O 1
ATOM 5379 N N . THR A 1 680 ? -51.26400 8.61400 25.17000 1.000 42.42233 678 THR A N 1
ATOM 5380 C CA . THR A 1 680 ? -52.28100 9.09400 26.07400 1.000 44.22396 678 THR A CA 1
ATOM 5381 C C . THR A 1 680 ? -53.54100 8.26100 25.89900 1.000 45.07570 678 THR A C 1
ATOM 5382 O O . THR A 1 680 ? -53.73500 7.59000 24.87900 1.000 41.29911 678 THR A O 1
ATOM 5386 N N . PHE A 1 681 ? -54.35900 8.26100 26.94200 1.000 44.90530 679 PHE A N 1
ATOM 5387 C CA . PHE A 1 681 ? -55.58700 7.49800 26.94900 1.000 42.89960 679 PHE A CA 1
ATOM 5388 C C . PHE A 1 681 ? -56.70300 8.33300 26.33000 1.000 48.08398 679 PHE A C 1
ATOM 5389 O O . PHE A 1 681 ? -56.84800 9.51800 26.64000 1.000 48.53021 679 PHE A O 1
ATOM 5397 N N . ALA A 1 682 ? -57.47600 7.70500 25.44700 1.000 49.08369 680 ALA A N 1
ATOM 5398 C CA . ALA A 1 682 ? -58.69900 8.28300 24.91600 1.000 49.71120 680 ALA A CA 1
ATOM 5399 C C . ALA A 1 682 ? -59.90400 7.51500 25.44700 1.000 49.23868 680 ALA A C 1
ATOM 5400 O O . ALA A 1 682 ? -60.00400 6.29700 25.29100 1.000 52.57521 680 ALA A O 1
ATOM 5402 N N . LEU A 1 683 ? -60.83700 8.22200 26.05300 1.000 42.60049 681 LEU A N 1
ATOM 5403 C CA . LEU A 1 683 ? -61.93100 7.55900 26.71600 1.000 45.08516 681 LEU A CA 1
ATOM 5404 C C . LEU A 1 683 ? -63.16900 7.52800 25.82700 1.000 50.93178 681 LEU A C 1
ATOM 5405 O O . LEU A 1 683 ? -63.63100 8.56300 25.36300 1.000 54.52870 681 LEU A O 1
ATOM 5410 N N . VAL A 1 684 ? -63.70300 6.34300 25.57700 1.000 51.25677 682 VAL A N 1
ATOM 5411 C CA . VAL A 1 684 ? -64.98700 6.27700 24.88300 1.000 53.64454 682 VAL A CA 1
ATOM 5412 C C . VAL A 1 684 ? -66.06600 6.79700 25.78800 1.000 54.48124 682 VAL A C 1
ATOM 5413 O O . VAL A 1 684 ? -66.11200 6.42300 26.96500 1.000 50.61355 682 VAL A O 1
ATOM 5417 N N . SER A 1 685 ? -66.92100 7.65900 25.23400 1.000 57.95361 683 SER A N 1
ATOM 5418 C CA . SER A 1 685 ? -68.04700 8.21000 25.96500 1.000 59.87265 683 SER A CA 1
ATOM 5419 C C . SER A 1 685 ? -69.30200 7.35500 25.72800 1.000 60.18593 683 SER A C 1
ATOM 5420 O O . SER A 1 685 ? -69.49100 6.79100 24.64600 1.000 59.36081 683 SER A O 1
ATOM 5423 N N . TYR A 1 686 ? -70.12700 7.23000 26.76300 1.000 58.10434 684 TYR A N 1
ATOM 5424 C CA . TYR A 1 686 ? -71.35400 6.44700 26.70600 1.000 57.86142 684 TYR A CA 1
ATOM 5425 C C . TYR A 1 686 ? -72.50700 7.23400 27.32700 1.000 65.81122 684 TYR A C 1
ATOM 5426 O O . TYR A 1 686 ? -72.90700 6.97200 28.46500 1.000 68.42907 684 TYR A O 1
ATOM 5435 N N . ILE A 1 687 ? -73.06200 8.17300 26.57000 1.000 69.55444 685 ILE A N 1
ATOM 5436 C CA . ILE A 1 687 ? -74.19900 8.95200 27.04500 1.000 76.33677 685 ILE A CA 1
ATOM 5437 C C . ILE A 1 687 ? -75.41700 8.05600 27.25700 1.000 87.64612 685 ILE A C 1
ATOM 5438 O O . ILE A 1 687 ? -75.64700 7.11600 26.49500 1.000 85.48408 685 ILE A O 1
ATOM 5443 N N . ALA A 1 688 ? -76.18800 8.35100 28.30200 1.000 99.61438 686 ALA A N 1
ATOM 5444 C CA . ALA A 1 688 ? -77.39900 7.59700 28.62400 1.000 89.09900 686 ALA A CA 1
ATOM 5445 C C . ALA A 1 688 ? -77.11300 6.30800 29.39500 1.000 81.19483 686 ALA A C 1
ATOM 5446 O O . ALA A 1 688 ? -78.01700 5.50400 29.63100 1.000 85.01070 686 ALA A O 1
ATOM 5448 N N . ASN A 1 689 ? -75.85800 6.11600 29.78800 1.000 73.37422 687 ASN A N 1
ATOM 5449 C CA . ASN A 1 689 ? -75.46900 4.95300 30.56700 1.000 62.72949 687 ASN A CA 1
ATOM 5450 C C . ASN A 1 689 ? -74.47700 5.20200 31.68400 1.000 57.54712 687 ASN A C 1
ATOM 5451 O O . ASN A 1 689 ? -73.29100 5.22100 31.43800 1.000 48.23526 687 ASN A O 1
ATOM 5456 N N . LYS A 1 690 ? -74.96500 5.31200 32.91500 1.000 57.10709 688 LYS A N 1
ATOM 5457 C CA . LYS A 1 690 ? -74.12200 5.68500 34.04300 1.000 55.72425 688 LYS A CA 1
ATOM 5458 C C . LYS A 1 690 ? -73.07800 4.65100 34.33100 1.000 58.19802 688 LYS A C 1
ATOM 5459 O O . LYS A 1 690 ? -71.89900 4.98700 34.53100 1.000 54.24525 688 LYS A O 1
ATOM 5465 N N . VAL A 1 691 ? -73.49700 3.38700 34.35400 1.000 56.11718 689 VAL A N 1
ATOM 5466 C CA . VAL A 1 691 ? -72.59000 2.33500 34.79400 1.000 57.38395 689 VAL A CA 1
ATOM 5467 C C . VAL A 1 691 ? -71.40400 2.18100 33.82500 1.000 52.84464 689 VAL A C 1
ATOM 5468 O O . VAL A 1 691 ? -70.27500 2.01000 34.27100 1.000 49.15938 689 VAL A O 1
ATOM 5472 N N . LEU A 1 692 ? -71.64800 2.29500 32.52300 1.000 50.45504 690 LEU A N 1
ATOM 5473 C CA . LEU A 1 692 ? -70.58000 2.14600 31.54400 1.000 52.11590 690 LEU A CA 1
ATOM 5474 C C . LEU A 1 692 ? -69.60100 3.32800 31.58000 1.000 54.77772 690 LEU A C 1
ATOM 5475 O O . LEU A 1 692 ? -68.39100 3.14000 31.39100 1.000 49.48162 690 LEU A O 1
ATOM 5480 N N . THR A 1 693 ? -70.13500 4.53200 31.79200 1.000 49.57210 691 THR A N 1
ATOM 5481 C CA . THR A 1 693 ? -69.29400 5.73100 31.90300 1.000 53.59405 691 THR A CA 1
ATOM 5482 C C . THR A 1 693 ? -68.38300 5.63400 33.12700 1.000 44.78519 691 THR A C 1
ATOM 5483 O O . THR A 1 693 ? -67.20100 5.91300 33.04900 1.000 44.15833 691 THR A O 1
ATOM 5487 N N . VAL A 1 694 ? -68.95400 5.23900 34.26000 1.000 46.47421 692 VAL A N 1
ATOM 5488 C CA . VAL A 1 694 ? -68.17300 4.96700 35.46000 1.000 46.95334 692 VAL A CA 1
ATOM 5489 C C . VAL A 1 694 ? -67.18700 3.84200 35.25800 1.000 42.30148 692 VAL A C 1
ATOM 5490 O O . VAL A 1 694 ? -66.04200 3.93400 35.71300 1.000 45.66734 692 VAL A O 1
ATOM 5494 N N . GLN A 1 695 ? -67.58100 2.77200 34.57700 1.000 41.45318 693 GLN A N 1
ATOM 5495 C CA A GLN A 1 695 ? -66.62300 1.70600 34.36600 0.493 41.04792 693 GLN A CA 1
ATOM 5496 C CA B GLN A 1 695 ? -66.65700 1.68300 34.31300 0.507 42.07665 693 GLN A CA 1
ATOM 5497 C C . GLN A 1 695 ? -65.46400 2.20600 33.53700 1.000 40.68678 693 GLN A C 1
ATOM 5498 O O . GLN A 1 695 ? -64.33300 1.81200 33.77000 1.000 42.79729 693 GLN A O 1
ATOM 5509 N N . THR A 1 696 ? -65.74700 3.08300 32.58100 1.000 40.30197 694 THR A N 1
ATOM 5510 C CA . THR A 1 696 ? -64.67700 3.58900 31.72000 1.000 41.97307 694 THR A CA 1
ATOM 5511 C C . THR A 1 696 ? -63.67600 4.39100 32.53900 1.000 39.98270 694 THR A C 1
ATOM 5512 O O . THR A 1 696 ? -62.48000 4.33800 32.28400 1.000 39.57217 694 THR A O 1
ATOM 5516 N N . ILE A 1 697 ? -64.15700 5.08100 33.56800 1.000 41.08505 695 ILE A N 1
ATOM 5517 C CA . ILE A 1 697 ? -63.25400 5.82800 34.43800 1.000 41.29254 695 ILE A CA 1
ATOM 5518 C C . ILE A 1 697 ? -62.43700 4.86900 35.29300 1.000 39.86576 695 ILE A C 1
ATOM 5519 O O . ILE A 1 697 ? -61.22700 4.97800 35.33600 1.000 39.15110 695 ILE A O 1
ATOM 5524 N N . ASP A 1 698 ? -63.08600 3.88500 35.91700 1.000 39.46171 696 ASP A N 1
ATOM 5525 C CA . ASP A 1 698 ? -62.33900 2.84300 36.61600 1.000 38.23592 696 ASP A CA 1
ATOM 5526 C C . ASP A 1 698 ? -61.32000 2.14100 35.70300 1.000 39.22770 696 ASP A C 1
ATOM 5527 O O . ASP A 1 698 ? -60.20700 1.84000 36.13900 1.000 40.49525 696 ASP A O 1
ATOM 5532 N N . ASN A 1 699 ? -61.69700 1.86800 34.44900 1.000 37.83512 697 ASN A N 1
ATOM 5533 C CA . ASN A 1 699 ? -60.79800 1.11500 33.55300 1.000 35.11948 697 ASN A CA 1
ATOM 5534 C C . ASN A 1 699 ? -59.56600 1.94200 33.24600 1.000 35.04028 697 ASN A C 1
ATOM 5535 O O . ASN A 1 699 ? -58.44000 1.43400 33.14100 1.000 33.96350 697 ASN A O 1
ATOM 5540 N N . ALA A 1 700 ? -59.77300 3.24300 33.14900 1.000 40.03825 698 ALA A N 1
ATOM 5541 C CA . ALA A 1 700 ? -58.67500 4.17200 32.87500 1.000 36.49565 698 ALA A CA 1
ATOM 5542 C C . ALA A 1 700 ? -57.65400 4.11400 33.98500 1.000 35.88437 698 ALA A C 1
ATOM 5543 O O . ALA A 1 700 ? -56.44500 4.07100 33.72600 1.000 35.10460 698 ALA A O 1
ATOM 5545 N N . LEU A 1 701 ? -58.14900 4.10400 35.21900 1.000 36.30663 699 LEU A N 1
ATOM 5546 C CA . LEU A 1 701 ? -57.26900 4.11100 36.37600 1.000 35.94143 699 LEU A CA 1
ATOM 5547 C C . LEU A 1 701 ? -56.55100 2.78400 36.53000 1.000 34.34705 699 LEU A C 1
ATOM 5548 O O . LEU A 1 701 ? -55.36500 2.76200 36.78400 1.000 35.77756 699 LEU A O 1
ATOM 5553 N N . SER A 1 702 ? -57.25400 1.67100 36.39900 1.000 40.18757 700 SER A N 1
ATOM 5554 C CA . SER A 1 702 ? -56.57600 0.35300 36.39600 1.000 35.68172 700 SER A CA 1
ATOM 5555 C C . SER A 1 702 ? -55.51500 0.20900 35.32100 1.000 34.80220 700 SER A C 1
ATOM 5556 O O . SER A 1 702 ? -54.45000 -0.35700 35.57300 1.000 34.98419 700 SER A O 1
ATOM 5559 N N . LYS A 1 703 ? -55.81600 0.68400 34.10900 1.000 36.93003 701 LYS A N 1
ATOM 5560 C CA . LYS A 1 703 ? -54.85400 0.57900 33.00700 1.000 33.87441 701 LYS A CA 1
ATOM 5561 C C . LYS A 1 703 ? -53.68900 1.52100 33.26300 1.000 35.06602 701 LYS A C 1
ATOM 5562 O O . LYS A 1 703 ? -52.58900 1.27800 32.79900 1.000 32.49542 701 LYS A O 1
ATOM 5568 N N . ARG A 1 704 ? -53.94400 2.60400 33.99100 1.000 35.29000 702 ARG A N 1
ATOM 5569 C CA . ARG A 1 704 ? -52.85900 3.50400 34.36000 1.000 34.98011 702 ARG A CA 1
ATOM 5570 C C . ARG A 1 704 ? -51.96300 2.75700 35.31700 1.000 34.23811 702 ARG A C 1
ATOM 5571 O O . ARG A 1 704 ? -50.76200 2.83300 35.20600 1.000 31.07089 702 ARG A O 1
ATOM 5579 N N . ASN A 1 705 ? -52.54200 2.02300 36.26000 1.000 31.43411 703 ASN A N 1
ATOM 5580 C CA . ASN A 1 705 ? -51.68100 1.23200 37.15100 1.000 36.74684 703 ASN A CA 1
ATOM 5581 C C . ASN A 1 705 ? -50.83900 0.23200 36.34100 1.000 34.28663 703 ASN A C 1
ATOM 5582 O O . ASN A 1 705 ? -49.61400 0.12200 36.55100 1.000 35.91857 703 ASN A O 1
ATOM 5587 N N . GLU A 1 706 ? -51.45400 -0.46800 35.38700 1.000 33.02531 704 GLU A N 1
ATOM 5588 C CA . GLU A 1 706 ? -50.67100 -1.38800 34.54900 1.000 38.19102 704 GLU A CA 1
ATOM 5589 C C . GLU A 1 706 ? -49.53900 -0.66700 33.79700 1.000 32.24276 704 GLU A C 1
ATOM 5590 O O . GLU A 1 706 ? -48.48600 -1.25000 33.54900 1.000 29.80328 704 GLU A O 1
ATOM 5596 N N . LYS A 1 707 ? -49.76800 0.59100 33.43000 1.000 30.59305 705 LYS A N 1
ATOM 5597 C CA . LYS A 1 707 ? -48.80900 1.34500 32.64200 1.000 32.69522 705 LYS A CA 1
ATOM 5598 C C . LYS A 1 707 ? -47.54200 1.55700 33.43000 1.000 32.69380 705 LYS A C 1
ATOM 5599 O O . LYS A 1 707 ? -46.43600 1.43200 32.86300 1.000 28.16276 705 LYS A O 1
ATOM 5605 N N . TRP A 1 708 ? -47.69400 1.90200 34.71100 1.000 30.85541 706 TRP A N 1
ATOM 5606 C CA . TRP A 1 708 ? -46.52600 2.00300 35.60800 1.000 36.07167 706 TRP A CA 1
ATOM 5607 C C . TRP A 1 708 ? -45.79700 0.65000 35.67300 1.000 31.17047 706 TRP A C 1
ATOM 5608 O O . TRP A 1 708 ? -44.58200 0.57900 35.53400 1.000 26.65376 706 TRP A O 1
ATOM 5619 N N . ASP A 1 709 ? -46.54600 -0.43100 35.87600 1.000 35.57348 707 ASP A N 1
ATOM 5620 C CA 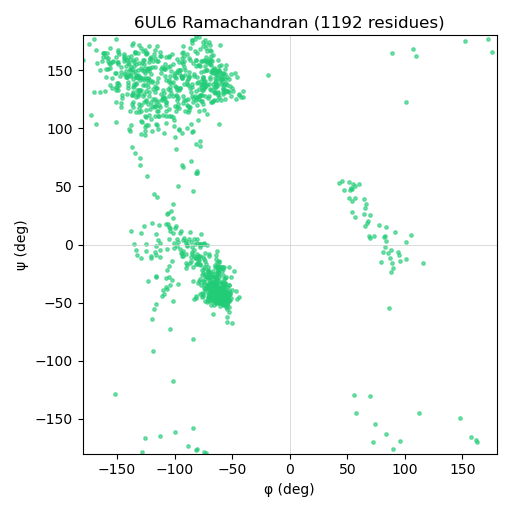. ASP A 1 709 ? -45.93900 -1.76300 35.89300 1.000 32.14194 707 ASP A CA 1
ATOM 5621 C C . ASP A 1 709 ? -45.22400 -2.09800 34.57400 1.000 28.27490 707 ASP A C 1
ATOM 5622 O O . ASP A 1 709 ? -44.12000 -2.63500 34.59300 1.000 24.60539 707 ASP A O 1
ATOM 5627 N N . GLU A 1 710 ? -45.82100 -1.75100 33.43200 1.000 30.41698 708 GLU A N 1
ATOM 5628 C CA . GLU A 1 710 ? -45.20100 -2.03600 32.13300 1.000 33.36982 708 GLU A CA 1
ATOM 5629 C C . GLU A 1 710 ? -43.87700 -1.28300 31.97800 1.000 30.08658 708 GLU A C 1
ATOM 5630 O O . GLU A 1 710 ? -42.89100 -1.87600 31.52100 1.000 24.33936 708 GLU A O 1
ATOM 5636 N N . VAL A 1 711 ? -43.85500 -0.00400 32.37200 1.000 25.87321 709 VAL A N 1
ATOM 5637 C CA . VAL A 1 711 ? -42.65300 0.81700 32.21600 1.000 26.04547 709 VAL A CA 1
ATOM 5638 C C . VAL A 1 711 ? -41.56400 0.21100 33.13200 1.000 30.02599 709 VAL A C 1
ATOM 5639 O O . VAL A 1 711 ? -40.43600 -0.04200 32.72100 1.000 26.79572 709 VAL A O 1
ATOM 5643 N N . TYR A 1 712 ? -41.91300 -0.03600 34.37800 1.000 25.20268 710 TYR A N 1
ATOM 5644 C CA . TYR A 1 712 ? -40.93500 -0.65500 35.29900 1.000 28.51175 710 TYR A CA 1
ATOM 5645 C C . TYR A 1 712 ? -40.37700 -2.00800 34.80300 1.000 29.76749 710 TYR A C 1
ATOM 5646 O O . TYR A 1 712 ? -39.17000 -2.25800 34.84600 1.000 30.25292 710 TYR A O 1
ATOM 5655 N N . LYS A 1 713 ? -41.25700 -2.87700 34.32800 1.000 25.92148 711 LYS A N 1
ATOM 5656 C CA . LYS A 1 713 ? -40.84600 -4.17500 33.79700 1.000 29.88960 711 LYS A CA 1
ATOM 5657 C C . LYS A 1 713 ? -39.86900 -4.00900 32.62600 1.000 24.28432 711 LYS A C 1
ATOM 5658 O O . LYS A 1 713 ? -38.83700 -4.69700 32.53700 1.000 27.34504 711 LYS A O 1
ATOM 5664 N N . TYR A 1 714 ? -40.14000 -3.03200 31.77600 1.000 30.09022 712 TYR A N 1
ATOM 5665 C CA . TYR A 1 714 ? -39.29500 -2.76100 30.62200 1.000 28.98418 712 TYR A CA 1
ATOM 5666 C C . TYR A 1 714 ? -37.90500 -2.25100 31.04400 1.000 28.52978 712 TYR A C 1
ATOM 5667 O O . TYR A 1 714 ? -36.86800 -2.63400 30.48700 1.000 24.46062 712 TYR A O 1
ATOM 5676 N N . ILE A 1 715 ? -37.91000 -1.37100 32.02700 1.000 27.10398 713 ILE A N 1
ATOM 5677 C CA . ILE A 1 715 ? -36.66800 -0.78800 32.48000 1.000 26.76617 713 ILE A CA 1
ATOM 5678 C C . ILE A 1 715 ? -35.81300 -1.90200 33.10400 1.000 23.92970 713 ILE A C 1
ATOM 5679 O O . ILE A 1 715 ? -34.64500 -1.99300 32.84100 1.000 22.54079 713 ILE A O 1
ATOM 5684 N N . VAL A 1 716 ? -36.42700 -2.77800 33.88300 1.000 26.77765 714 VAL A N 1
ATOM 5685 C CA . VAL A 1 716 ? -35.71700 -3.89500 34.45400 1.000 25.81973 714 VAL A CA 1
ATOM 5686 C C . VAL A 1 716 ? -35.12100 -4.82000 33.38200 1.000 30.98849 714 VAL A C 1
ATOM 5687 O O . VAL A 1 716 ? -33.94800 -5.24300 33.51800 1.000 28.17359 714 VAL A O 1
ATOM 5691 N N . THR A 1 717 ? -35.88100 -5.16300 32.34200 1.000 20.70866 715 THR A N 1
ATOM 5692 C CA . THR A 1 717 ? -35.30900 -5.95300 31.26300 1.000 20.31823 715 THR A CA 1
ATOM 5693 C C . THR A 1 717 ? -34.04500 -5.27500 30.72400 1.000 30.48341 715 THR A C 1
ATOM 5694 O O . THR A 1 717 ? -33.03900 -5.93500 30.45300 1.000 23.66569 715 THR A O 1
ATOM 5698 N N . ASN A 1 718 ? -34.11000 -3.95800 30.54500 1.000 27.74013 716 ASN A N 1
ATOM 5699 C CA . ASN A 1 718 ? -32.99600 -3.22800 29.93400 1.000 22.61134 716 ASN A CA 1
ATOM 5700 C C . ASN A 1 718 ? -31.79800 -3.27700 30.83600 1.000 21.10826 716 ASN A C 1
ATOM 5701 O O . ASN A 1 718 ? -30.67000 -3.44400 30.37700 1.000 28.28649 716 ASN A O 1
ATOM 5706 N N . TRP A 1 719 ? -32.07100 -3.11300 32.12500 1.000 22.37577 717 TRP A N 1
ATOM 5707 C CA . TRP A 1 719 ? -31.03000 -3.10600 33.17000 1.000 31.49574 717 TRP A CA 1
ATOM 5708 C C . TRP A 1 719 ? -30.39600 -4.46500 33.35000 1.000 28.61072 717 TRP A C 1
ATOM 5709 O O . TRP A 1 719 ? -29.17700 -4.56100 33.43300 1.000 25.45757 717 TRP A O 1
ATOM 5720 N N . LEU A 1 720 ? -31.22100 -5.50500 33.41200 1.000 20.96442 718 LEU A N 1
ATOM 5721 C CA . LEU A 1 720 ? -30.68200 -6.86600 33.49600 1.000 25.98935 718 LEU A CA 1
ATOM 5722 C C . LEU A 1 720 ? -29.68800 -7.10200 32.35300 1.000 24.25626 718 LEU A C 1
ATOM 5723 O O . LEU A 1 720 ? -28.57400 -7.58800 32.55400 1.000 21.68749 718 LEU A O 1
ATOM 5728 N N . ALA A 1 721 ? -30.08700 -6.73400 31.14400 1.000 19.36026 719 ALA A N 1
ATOM 5729 C CA . ALA A 1 721 ? -29.28500 -7.08200 29.97600 1.000 21.31988 719 ALA A CA 1
ATOM 5730 C C . ALA A 1 721 ? -28.08400 -6.15900 29.76200 1.000 21.46370 719 ALA A C 1
ATOM 5731 O O . ALA A 1 721 ? -27.06700 -6.61500 29.22300 1.000 19.54004 719 ALA A O 1
ATOM 5733 N N . LYS A 1 722 ? -28.22200 -4.88300 30.12000 1.000 20.11863 720 LYS A N 1
ATOM 5734 C CA . LYS A 1 722 ? -27.25900 -3.88000 29.64700 1.000 23.88035 720 LYS A CA 1
ATOM 5735 C C . LYS A 1 722 ? -26.30700 -3.47300 30.74500 1.000 20.55230 720 LYS A C 1
ATOM 5736 O O . LYS A 1 722 ? -25.20800 -3.02400 30.45800 1.000 26.24405 720 LYS A O 1
ATOM 5742 N N . VAL A 1 723 ? -26.75900 -3.56900 31.98500 1.000 22.70206 721 VAL A N 1
ATOM 5743 C CA . VAL A 1 723 ? -26.00700 -3.04200 33.11800 1.000 20.47996 721 VAL A CA 1
ATOM 5744 C C . VAL A 1 723 ? -25.57700 -4.15400 34.06400 1.000 31.22880 721 VAL A C 1
ATOM 5745 O O . VAL A 1 723 ? -24.38800 -4.26500 34.40900 1.000 29.11780 721 VAL A O 1
ATOM 5749 N N . ASN A 1 724 ? -26.52500 -4.99200 34.47000 1.000 25.64027 722 ASN A N 1
ATOM 5750 C CA . ASN A 1 724 ? -26.20400 -6.04100 35.42200 1.000 28.14409 722 ASN A CA 1
ATOM 5751 C C . ASN A 1 724 ? -25.17800 -7.02000 34.83900 1.000 27.12471 722 ASN A C 1
ATOM 5752 O O . ASN A 1 724 ? -24.31900 -7.54600 35.56100 1.000 24.15124 722 ASN A O 1
ATOM 5757 N N . THR A 1 725 ? -25.23700 -7.22200 33.52500 1.000 22.60937 723 THR A N 1
ATOM 5758 C CA . THR A 1 725 ? -24.27100 -8.07400 32.83900 1.000 21.68269 723 THR A CA 1
ATOM 5759 C C . THR A 1 725 ? -22.83900 -7.50800 32.97700 1.000 19.62652 723 THR A C 1
ATOM 5760 O O . THR A 1 725 ? -21.86900 -8.25900 33.16500 1.000 19.15462 723 THR A O 1
ATOM 5764 N N . GLN A 1 726 ? -22.72700 -6.17900 32.93000 1.000 20.32906 724 GLN A N 1
ATOM 5765 C CA . GLN A 1 726 ? -21.43700 -5.51200 33.01900 1.000 19.45333 724 GLN A CA 1
ATOM 5766 C C . GLN A 1 726 ? -20.86500 -5.73100 34.39300 1.000 23.76157 724 GLN A C 1
ATOM 5767 O O . GLN A 1 726 ? -19.66200 -6.01900 34.54800 1.000 27.40006 724 GLN A O 1
ATOM 5773 N N . ILE A 1 727 ? -21.70600 -5.54600 35.39800 1.000 21.80740 725 ILE A N 1
ATOM 5774 C CA . ILE A 1 727 ? -21.29400 -5.76000 36.80700 1.000 26.27102 725 ILE A CA 1
ATOM 5775 C C . ILE A 1 727 ? -20.94000 -7.21200 37.09100 1.000 28.10814 725 ILE A C 1
ATOM 5776 O O . ILE A 1 727 ? -20.00100 -7.49000 37.83300 1.000 25.85888 725 ILE A O 1
ATOM 5781 N N . ASP A 1 728 ? -21.68200 -8.15000 36.50300 1.000 23.89940 726 ASP A N 1
ATOM 5782 C CA . ASP A 1 728 ? -21.37000 -9.57100 36.66800 1.000 27.75691 726 ASP A CA 1
ATOM 5783 C C . ASP A 1 728 ? -19.97300 -9.89800 36.16000 1.000 22.35179 726 ASP A C 1
ATOM 5784 O O . ASP A 1 728 ? -19.25600 -10.63700 36.80500 1.000 25.68058 726 ASP A O 1
ATOM 5789 N N . LEU A 1 729 ? -19.60300 -9.34500 35.01200 1.000 19.63167 727 LEU A N 1
ATOM 5790 C CA . LEU A 1 729 ? -18.28900 -9.59500 34.41300 1.000 22.93635 727 LEU A CA 1
ATOM 5791 C C . LEU A 1 729 ? -17.17700 -9.01100 35.31400 1.000 22.20662 727 LEU A C 1
ATOM 5792 O O . LEU A 1 729 ? -16.17400 -9.67800 35.58000 1.000 20.88283 727 LEU A O 1
ATOM 5797 N N . ILE A 1 730 ? -17.35400 -7.78400 35.78800 1.000 20.26212 728 ILE A N 1
ATOM 5798 C CA . ILE A 1 730 ? -16.39000 -7.23400 36.77100 1.000 24.19873 728 ILE A CA 1
ATOM 5799 C C . ILE A 1 730 ? -16.25200 -8.09000 38.02100 1.000 25.17622 728 ILE A C 1
ATOM 5800 O O . ILE A 1 730 ? -15.14300 -8.31500 38.53900 1.000 23.91030 728 ILE A O 1
ATOM 5805 N N . ARG A 1 731 ? -17.38200 -8.58400 38.49800 1.000 25.48185 729 ARG A N 1
ATOM 5806 C CA . ARG A 1 731 ? -17.37500 -9.53600 39.57700 1.000 31.26381 729 ARG A CA 1
ATOM 5807 C C . ARG A 1 731 ? -16.54000 -10.77600 39.27100 1.000 27.35825 729 ARG A C 1
ATOM 5808 O O . ARG A 1 731 ? -15.71200 -11.23100 40.10600 1.000 25.53235 729 ARG A O 1
ATOM 5816 N N . LYS A 1 732 ? -16.71800 -11.34300 38.08200 1.000 20.77016 730 LYS A N 1
ATOM 5817 C CA . LYS A 1 732 ? -15.87600 -12.45200 37.65600 1.000 19.51852 730 LYS A CA 1
ATOM 5818 C C . LYS A 1 732 ? -14.37900 -12.06700 37.50400 1.000 21.76635 730 LYS A C 1
ATOM 5819 O O . LYS A 1 732 ? -13.49000 -12.85400 37.79200 1.000 20.99318 730 LYS A O 1
ATOM 5825 N N . LYS A 1 733 ? -14.09800 -10.87900 37.02800 1.000 18.95040 731 LYS A N 1
ATOM 5826 C CA . LYS A 1 733 ? -12.69300 -10.48400 36.87400 1.000 19.25140 731 LYS A CA 1
ATOM 5827 C C . LYS A 1 733 ? -12.02000 -10.25400 38.23600 1.000 19.49137 731 LYS A C 1
ATOM 5828 O O . LYS A 1 733 ? -10.80300 -10.46800 38.37700 1.000 19.73806 731 LYS A O 1
ATOM 5834 N N . MET A 1 734 ? -12.80700 -9.82300 39.21700 1.000 21.16236 732 MET A N 1
ATOM 5835 C CA . MET A 1 734 ? -12.25900 -9.67400 40.56300 1.000 23.81195 732 MET A CA 1
ATOM 5836 C C . MET A 1 734 ? -11.89000 -11.01300 41.15300 1.000 20.14828 732 MET A C 1
ATOM 5837 O O . MET A 1 734 ? -10.86500 -1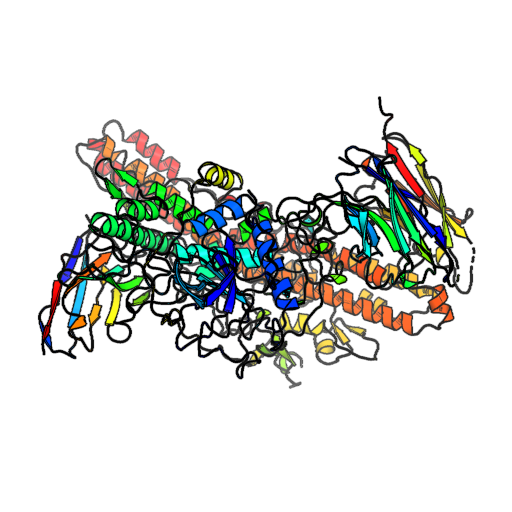1.11700 41.82200 1.000 20.17953 732 MET A O 1
ATOM 5842 N N . LYS A 1 735 ? -12.71300 -12.04900 40.92500 1.000 19.57713 733 LYS A N 1
ATOM 5843 C CA . LYS A 1 735 ? -12.37100 -13.39100 41.38100 1.000 19.70344 733 LYS A CA 1
ATOM 5844 C C . LYS A 1 735 ? -11.08400 -13.86500 40.68200 1.000 21.92316 733 LYS A C 1
ATOM 5845 O O . LYS A 1 735 ? -10.19500 -14.39500 41.33500 1.000 21.17144 733 LYS A O 1
ATOM 5851 N N . GLU A 1 736 ? -10.96000 -13.60000 39.37600 1.000 19.67855 734 GLU A N 1
ATOM 5852 C CA . GLU A 1 736 ? -9.73900 -13.95700 38.64700 1.000 19.90810 734 GLU A CA 1
ATOM 5853 C C . GLU A 1 736 ? -8.54100 -13.21500 39.21500 1.000 20.27123 734 GLU A C 1
ATOM 5854 O O . GLU A 1 736 ? -7.47300 -13.79100 39.40000 1.000 24.03311 734 GLU A O 1
ATOM 5860 N N . ALA A 1 737 ? -8.71700 -11.92200 39.44200 1.000 20.25784 735 ALA A N 1
ATOM 5861 C CA . ALA A 1 737 ? -7.63800 -11.11800 40.03500 1.000 20.64630 735 ALA A CA 1
ATOM 5862 C C . ALA A 1 737 ? -7.20300 -11.68100 41.39300 1.000 26.58808 735 ALA A C 1
ATOM 5863 O O . ALA A 1 737 ? -5.99500 -11.80100 41.65600 1.000 29.28425 735 ALA A O 1
ATOM 5865 N N . LEU A 1 738 ? -8.16500 -12.02700 42.25400 1.000 22.01483 736 LEU A N 1
ATOM 5866 C CA . LEU A 1 738 ? -7.82700 -12.62100 43.56700 1.000 23.47875 736 LEU A CA 1
ATOM 5867 C C . LEU A 1 738 ? -7.09900 -13.94800 43.42000 1.000 22.79049 736 LEU A C 1
ATOM 5868 O O . LEU A 1 738 ? -6.11300 -14.23100 44.11800 1.000 22.21384 736 LEU A O 1
ATOM 5873 N N . GLU A 1 739 ? -7.59500 -14.78500 42.51900 1.000 21.18435 737 GLU A N 1
ATOM 5874 C CA . GLU A 1 739 ? -6.93200 -16.05100 42.26400 1.000 21.45849 737 GLU A CA 1
ATOM 5875 C C . GLU A 1 739 ? -5.50000 -15.82800 41.77200 1.000 23.08532 737 GLU A C 1
ATOM 5876 O O . GLU A 1 739 ? -4.59900 -16.54800 42.15700 1.000 22.27051 737 GLU A O 1
ATOM 5882 N N . ASN A 1 740 ? -5.33200 -14.88900 40.85100 1.000 21.55911 738 ASN A N 1
ATOM 5883 C CA . ASN A 1 740 ? -4.00800 -14.54000 40.35100 1.000 21.89932 738 ASN A CA 1
ATOM 5884 C C . ASN A 1 740 ? -3.08000 -14.13100 41.50100 1.000 22.36814 738 ASN A C 1
ATOM 5885 O O . ASN A 1 740 ? -1.93300 -14.56600 41.57100 1.000 22.89233 738 ASN A O 1
ATOM 5890 N N . GLN A 1 741 ? -3.57900 -13.32000 42.42200 1.000 22.30729 739 GLN A N 1
ATOM 5891 C CA . GLN A 1 741 ? -2.73400 -12.94200 43.56900 1.000 22.83256 739 GLN A CA 1
ATOM 5892 C C . GLN A 1 741 ? -2.41100 -14.17200 44.41200 1.000 24.45660 739 GLN A C 1
ATOM 5893 O O . GLN A 1 741 ? -1.27100 -14.31800 44.84500 1.000 23.82460 739 GLN A O 1
ATOM 5899 N N . ALA A 1 742 ? -3.35900 -15.09200 44.60200 1.000 25.13046 740 ALA A N 1
ATOM 5900 C CA . ALA A 1 742 ? -3.02600 -16.25200 45.43900 1.000 27.53217 740 ALA A CA 1
ATOM 5901 C C . ALA A 1 742 ? -1.98600 -17.11600 44.75600 1.000 29.85726 740 ALA A C 1
ATOM 5902 O O . ALA A 1 742 ? -1.10200 -17.64100 45.42800 1.000 28.31648 740 ALA A O 1
ATOM 5904 N N . GLU A 1 743 ? -2.10800 -17.28100 43.42800 1.000 23.61531 741 GLU A N 1
ATOM 5905 C CA . GLU A 1 743 ? -1.22400 -18.18900 42.72500 1.000 24.00718 741 GLU A CA 1
ATOM 5906 C C . GLU A 1 743 ? 0.18400 -17.59100 42.71800 1.000 25.38860 741 GLU A C 1
ATOM 5907 O O . GLU A 1 743 ? 1.18000 -18.30200 42.80500 1.000 26.86087 741 GLU A O 1
ATOM 5913 N N . ALA A 1 744 ? 0.26000 -16.27800 42.56000 1.000 24.17156 742 ALA A N 1
ATOM 5914 C CA . ALA A 1 744 ? 1.55300 -15.62500 42.55200 1.000 24.60294 742 ALA A CA 1
ATOM 5915 C C . ALA A 1 744 ? 2.22100 -15.72000 43.92900 1.000 25.21893 742 ALA A C 1
ATOM 5916 O O . ALA A 1 744 ? 3.42700 -16.04900 44.06100 1.000 25.95503 742 ALA A O 1
ATOM 5918 N N . THR A 1 745 ? 1.45500 -15.41700 44.96400 1.000 30.23542 743 THR A N 1
ATOM 5919 C CA . THR A 1 745 ? 2.01400 -15.53200 46.33300 1.000 28.80573 743 THR A CA 1
ATOM 5920 C C . THR A 1 745 ? 2.44300 -16.99300 46.59600 1.000 29.05761 743 THR A C 1
ATOM 5921 O O . THR A 1 745 ? 3.55500 -17.24000 47.11000 1.000 29.66886 743 THR A O 1
ATOM 5925 N N . LYS A 1 746 ? 1.62400 -17.97100 46.18900 1.000 26.13161 744 LYS A N 1
ATOM 5926 C CA . LYS A 1 746 ? 2.01400 -19.37600 46.38900 1.000 26.78594 744 LYS A CA 1
ATOM 5927 C C . LYS A 1 746 ? 3.29400 -19.74000 45.63600 1.000 28.91600 744 LYS A C 1
ATOM 5928 O O . LYS A 1 746 ? 4.11800 -20.44900 46.16700 1.000 30.79288 744 LYS A O 1
ATOM 5934 N N . ALA A 1 747 ? 3.44200 -19.27300 44.40200 1.000 29.21891 745 ALA A N 1
ATOM 5935 C CA . ALA A 1 747 ? 4.61700 -19.58900 43.59100 1.000 27.29519 745 ALA A CA 1
ATOM 5936 C C . ALA A 1 747 ? 5.84600 -19.00400 44.23900 1.000 35.55155 745 ALA A C 1
ATOM 5937 O O . ALA A 1 747 ? 6.92200 -19.61900 44.22000 1.000 35.38274 745 ALA A O 1
ATOM 5939 N N . ILE A 1 748 ? 5.69700 -17.83800 44.85300 1.000 27.61576 746 ILE A N 1
ATOM 5940 C CA . ILE A 1 748 ? 6.87900 -17.23600 45.47100 1.000 30.11335 746 ILE A CA 1
ATOM 5941 C C . ILE A 1 748 ? 7.22600 -18.01200 46.75200 1.000 35.06608 746 ILE A C 1
ATOM 5942 O O . ILE A 1 748 ? 8.37400 -18.38300 46.96300 1.000 36.93478 746 ILE A O 1
ATOM 5947 N N . ILE A 1 749 ? 6.23900 -18.25400 47.60600 1.000 34.53673 747 ILE A N 1
ATOM 5948 C CA . ILE A 1 749 ? 6.48100 -19.01900 48.82800 1.000 35.28554 747 ILE A CA 1
ATOM 5949 C C . ILE A 1 749 ? 7.08500 -20.38300 48.51100 1.000 33.38344 747 ILE A C 1
ATOM 5950 O O . ILE A 1 749 ? 8.04200 -20.78500 49.16700 1.000 35.93240 747 ILE A O 1
ATOM 5955 N N . ASN A 1 750 ? 6.54900 -21.08700 47.51200 1.000 36.04598 748 ASN A N 1
ATOM 5956 C CA . ASN A 1 750 ? 7.08900 -22.40000 47.12000 1.000 39.62162 748 ASN A CA 1
ATOM 5957 C C . ASN A 1 750 ? 8.50500 -22.29800 46.58200 1.000 40.82503 748 ASN A C 1
ATOM 5958 O O . ASN A 1 750 ? 9.31900 -23.19200 46.80000 1.000 39.44963 748 ASN A O 1
ATOM 5963 N N . TYR A 1 751 ? 8.79600 -21.23500 45.83800 1.000 33.44173 749 TYR A N 1
ATOM 5964 C CA . TYR A 1 751 ? 10.16600 -21.04100 45.33900 1.000 39.34529 749 TYR A CA 1
ATOM 5965 C C . TYR A 1 751 ? 11.13700 -20.89300 46.52500 1.000 38.19057 749 TYR A C 1
ATOM 5966 O O . TYR A 1 751 ? 12.22400 -21.46800 46.54200 1.000 42.80951 749 TYR A O 1
ATOM 5975 N N . GLN A 1 752 ? 10.73400 -20.11000 47.51800 1.000 35.55230 750 GLN A N 1
ATOM 5976 C CA . GLN A 1 752 ? 11.58200 -19.89800 48.68400 1.000 34.91813 750 GLN A CA 1
ATOM 5977 C C . GLN A 1 752 ? 11.82800 -21.19800 49.46400 1.000 41.25373 750 GLN A C 1
ATOM 5978 O O . GLN A 1 752 ? 12.96300 -21.48500 49.85400 1.000 38.31776 750 GLN A O 1
ATOM 5984 N N . TYR A 1 753 ? 10.75100 -21.94300 49.73000 1.000 37.02233 751 TYR A N 1
ATOM 5985 C CA . TYR A 1 753 ? 10.84300 -23.26900 50.35200 1.000 42.31329 751 TYR A CA 1
ATOM 5986 C C . TYR A 1 753 ? 11.82800 -24.16500 49.61500 1.000 47.57673 751 TYR A C 1
ATOM 5987 O O . TYR A 1 753 ? 12.58200 -24.88600 50.23500 1.000 47.16759 751 TYR A O 1
ATOM 5996 N N . ASN A 1 754 ? 11.80900 -24.11900 48.28700 1.000 42.09703 752 ASN A N 1
ATOM 5997 C CA . ASN A 1 754 ? 12.63800 -25.02700 47.51700 1.000 45.29456 752 ASN A CA 1
ATOM 5998 C C . ASN A 1 754 ? 14.07800 -24.60000 47.40100 1.000 49.79103 752 ASN A C 1
ATOM 5999 O O . ASN A 1 754 ? 14.84800 -25.24800 46.69700 1.000 56.47623 752 ASN A O 1
ATOM 6004 N N . GLN A 1 755 ? 14.44500 -23.51600 48.07600 1.000 42.73953 753 GLN A N 1
ATOM 6005 C CA . GLN A 1 755 ? 15.84200 -23.12700 48.11900 1.000 47.87512 753 GLN A CA 1
ATOM 6006 C C . GLN A 1 755 ? 16.50700 -23.73500 49.36300 1.000 51.16267 753 GLN A C 1
ATOM 6007 O O . GLN A 1 755 ? 17.72100 -23.68800 49.50400 1.000 50.30477 753 GLN A O 1
ATOM 6013 N N . TYR A 1 756 ? 15.69500 -24.30800 50.24600 1.000 48.60629 754 TYR A N 1
ATOM 6014 C CA . TYR A 1 756 ? 16.19200 -24.78900 51.52700 1.000 59.07102 754 TYR A CA 1
ATOM 6015 C C . TYR A 1 756 ? 16.84600 -26.16900 51.36200 1.000 64.00506 754 TYR A C 1
ATOM 6016 O O . TYR A 1 756 ? 16.58200 -26.86900 50.38700 1.000 66.58434 754 TYR A O 1
ATOM 6025 N N . THR A 1 757 ? 17.70600 -26.54100 52.30700 1.000 62.00196 755 THR A N 1
ATOM 6026 C CA . THR A 1 757 ? 18.35800 -27.84800 52.27000 1.000 62.22502 755 THR A CA 1
ATOM 6027 C C . THR A 1 757 ? 17.38300 -28.94500 52.59600 1.000 64.43992 755 THR A C 1
ATOM 6028 O O . THR A 1 757 ? 16.30000 -28.69900 53.13000 1.000 57.19936 755 THR A O 1
ATOM 6032 N N . GLU A 1 758 ? 17.78600 -30.17400 52.32600 1.000 69.76285 756 GLU A N 1
ATOM 6033 C CA . GLU A 1 758 ? 16.82500 -31.23700 52.44300 1.000 71.12881 756 GLU A CA 1
ATOM 6034 C C . GLU A 1 758 ? 16.58300 -31.50700 53.93700 1.000 61.84721 756 GLU A C 1
ATOM 6035 O O . GLU A 1 758 ? 15.52600 -32.01000 54.31500 1.000 63.10763 756 GLU A O 1
ATOM 6041 N N . GLU A 1 759 ? 17.51200 -31.07500 54.78800 1.000 57.21399 757 GLU A N 1
ATOM 6042 C CA . GLU A 1 759 ? 17.32300 -31.16700 56.25100 1.000 62.97032 757 GLU A CA 1
ATOM 6043 C C . GLU A 1 759 ? 16.28400 -30.15200 56.75400 1.000 64.20233 757 GLU A C 1
ATOM 6044 O O . GLU A 1 759 ? 15.36000 -30.49200 57.51000 1.000 61.82641 757 GLU A O 1
ATOM 6050 N N . GLU A 1 760 ? 16.45600 -28.90400 56.33800 1.000 62.91729 758 GLU A N 1
ATOM 6051 C CA . GLU A 1 760 ? 15.49900 -27.85700 56.65600 1.000 60.51363 758 GLU A CA 1
ATOM 6052 C C . GLU A 1 760 ? 14.08700 -28.21200 56.13600 1.000 55.11332 758 GLU A C 1
ATOM 6053 O O . GLU A 1 760 ? 13.09900 -28.05500 56.85500 1.000 53.43119 758 GLU A O 1
ATOM 6059 N N . LYS A 1 761 ? 13.98900 -28.72000 54.91000 1.000 52.35383 759 LYS A N 1
ATOM 6060 C CA . LYS A 1 761 ? 12.67000 -29.07500 54.37900 1.000 55.29468 759 LYS A CA 1
ATOM 6061 C C . LYS A 1 761 ? 12.05900 -30.20800 55.20100 1.000 58.55779 759 LYS A C 1
ATOM 6062 O O . LYS A 1 761 ? 10.85700 -30.20300 55.49900 1.000 56.47479 759 LYS A O 1
ATOM 6068 N N . ASN A 1 762 ? 12.89300 -31.17800 55.56500 1.000 57.46222 760 ASN A N 1
ATOM 6069 C CA . ASN A 1 762 ? 12.42100 -32.27800 56.37700 1.000 59.24580 760 ASN A CA 1
ATOM 6070 C C . ASN A 1 762 ? 11.88900 -31.79600 57.72900 1.000 56.58958 760 ASN A C 1
ATOM 6071 O O . ASN A 1 762 ? 10.84900 -32.28600 58.22000 1.000 53.37393 760 ASN A O 1
ATOM 6076 N N . ASN A 1 763 ? 12.57900 -30.81300 58.31200 1.000 53.16942 761 ASN A N 1
ATOM 6077 C CA . ASN A 1 763 ? 12.15100 -30.25200 59.58800 1.000 56.29988 761 ASN A CA 1
ATOM 6078 C C . ASN A 1 763 ? 10.87600 -29.44100 59.38700 1.000 53.11929 761 ASN A C 1
ATOM 6079 O O . ASN A 1 763 ? 9.91200 -29.56400 60.15800 1.000 52.50271 761 ASN A O 1
ATOM 6084 N N . ILE A 1 764 ? 10.86700 -28.62000 58.34300 1.000 48.09483 762 ILE A N 1
ATOM 6085 C CA . ILE A 1 764 ? 9.72200 -27.76100 58.10700 1.000 41.54836 762 ILE A CA 1
ATOM 6086 C C . ILE A 1 764 ? 8.50400 -28.59700 57.66100 1.000 41.11029 762 ILE A C 1
ATOM 6087 O O . ILE A 1 764 ? 7.38500 -28.39900 58.15700 1.000 41.82403 762 ILE A O 1
ATOM 6092 N N . ASN A 1 765 ? 8.71500 -29.48400 56.69500 1.000 44.25106 763 ASN A N 1
ATOM 6093 C CA . ASN A 1 765 ? 7.65800 -30.42300 56.30500 1.000 45.84625 763 ASN A CA 1
ATOM 6094 C C . ASN A 1 765 ? 6.40800 -29.63000 55.80800 1.000 49.37025 763 ASN A C 1
ATOM 6095 O O . ASN A 1 765 ? 5.28000 -29.82700 56.28800 1.000 44.70959 763 ASN A O 1
ATOM 6100 N N . PHE A 1 766 ? 6.66500 -28.71300 54.86100 1.000 47.32845 764 PHE A N 1
ATOM 6101 C CA . PHE A 1 766 ? 5.70000 -27.72600 54.35500 1.000 46.64920 764 PHE A CA 1
ATOM 6102 C C . PHE A 1 766 ? 4.64600 -28.43500 53.54700 1.000 46.84651 764 PHE A C 1
ATOM 6103 O O . PHE A 1 766 ? 4.96700 -29.31200 52.77200 1.000 44.09115 764 PHE A O 1
ATOM 6111 N N . ASN A 1 767 ? 3.39600 -28.04000 53.72700 1.000 41.88422 765 ASN A N 1
ATOM 6112 C CA . ASN A 1 767 ? 2.29700 -28.58000 52.92900 1.000 37.20816 765 ASN A CA 1
ATOM 6113 C C . ASN A 1 767 ? 1.64100 -27.44600 52.17500 1.000 38.42796 765 ASN A C 1
ATOM 6114 O O . ASN A 1 767 ? 0.79300 -26.74300 52.72600 1.000 37.90370 765 ASN A O 1
ATOM 6119 N N . ILE A 1 768 ? 2.02700 -27.29000 50.90400 1.000 29.63311 766 ILE A N 1
ATOM 6120 C CA . ILE A 1 768 ? 1.53200 -26.20300 50.05700 1.000 32.53525 766 ILE A CA 1
ATOM 6121 C C . ILE A 1 768 ? 0.01800 -26.33900 49.87400 1.000 31.54179 766 ILE A C 1
ATOM 6122 O O . ILE A 1 768 ? -0.66300 -25.36600 49.58900 1.000 29.45515 766 ILE A O 1
ATOM 6127 N N . ASP A 1 769 ? -0.51300 -27.53000 50.10300 1.000 37.04545 767 ASP A N 1
ATOM 6128 C CA . ASP A 1 769 ? -1.97800 -27.75200 49.96200 1.000 37.31977 767 ASP A CA 1
ATOM 6129 C C . ASP A 1 769 ? -2.71400 -27.01000 51.06200 1.000 40.10568 767 ASP A C 1
ATOM 6130 O O . ASP A 1 769 ? -3.83600 -26.55300 50.86800 1.000 45.10671 767 ASP A O 1
ATOM 6135 N N . ASP A 1 770 ? -2.08600 -26.96100 52.24300 1.000 36.71630 768 ASP A N 1
ATOM 6136 C CA . ASP A 1 770 ? -2.62900 -26.24500 53.38100 1.000 39.39373 768 ASP A CA 1
ATOM 6137 C C . ASP A 1 770 ? -2.72600 -24.75600 53.09100 1.000 31.13331 768 ASP A C 1
ATOM 6138 O O . ASP A 1 770 ? -3.72300 -24.10600 53.41000 1.000 31.09615 768 ASP A O 1
ATOM 6143 N N . LEU A 1 771 ? -1.67700 -24.22000 52.49800 1.000 26.94902 769 LEU A N 1
ATOM 6144 C CA . LEU A 1 771 ? -1.64200 -22.82400 52.11200 1.000 27.96123 769 LEU A CA 1
ATOM 6145 C C . LEU A 1 771 ? -2.67900 -22.51900 51.04500 1.000 26.93617 769 LEU A C 1
ATOM 6146 O O . LEU A 1 771 ? -3.34400 -21.46000 51.09200 1.000 27.43190 769 LEU A O 1
ATOM 6151 N N . SER A 1 772 ? -2.78200 -23.41200 50.06700 1.000 29.41993 770 SER A N 1
ATOM 6152 C CA . SER A 1 772 ? -3.79600 -23.20000 49.01800 1.000 28.13364 770 SER A CA 1
ATOM 6153 C C . SER A 1 772 ? -5.18600 -23.09600 49.62300 1.000 30.03654 770 SER A C 1
ATOM 6154 O O . SER A 1 772 ? -5.99100 -22.21800 49.24100 1.000 27.03351 770 SER A O 1
ATOM 6157 N N . SER A 1 773 ? -5.46100 -23.99800 50.56700 1.000 28.33415 771 SER A N 1
ATOM 6158 C CA . SER A 1 773 ? -6.75100 -24.03400 51.25600 1.000 34.72188 771 SER A CA 1
ATOM 6159 C C . SER A 1 773 ? -7.04000 -22.75300 51.96200 1.000 26.86649 771 SER A C 1
ATOM 6160 O O . SER A 1 773 ? -8.10800 -22.16800 51.77500 1.000 29.18783 771 SER A O 1
ATOM 6163 N N . LYS A 1 774 ? -6.07100 -22.28300 52.74600 1.000 26.97987 772 LYS A N 1
ATOM 6164 C CA . LYS A 1 774 ? -6.27700 -21.07700 53.53700 1.000 27.43772 772 LYS A CA 1
ATOM 6165 C C . LYS A 1 774 ? -6.49500 -19.84100 52.63600 1.000 27.37040 772 LYS A C 1
ATOM 6166 O O . LYS A 1 774 ? -7.33100 -18.98400 52.93600 1.000 29.94954 772 LYS A O 1
ATOM 6172 N N . LEU A 1 775 ? -5.73600 -19.74400 51.55700 1.000 25.30451 773 LEU A N 1
ATOM 6173 C CA . LEU A 1 775 ? -5.87900 -18.63400 50.63800 1.000 24.42343 773 LEU A CA 1
ATOM 6174 C C . LEU A 1 775 ? -7.24300 -18.71900 49.92400 1.000 31.53216 773 LEU A C 1
ATOM 6175 O O . LEU A 1 775 ? -7.92600 -17.69400 49.70300 1.000 26.49145 773 LEU A O 1
ATOM 6180 N N . ASN A 1 776 ? -7.64100 -19.94800 49.59400 1.000 24.63277 774 ASN A N 1
ATOM 6181 C CA . ASN A 1 776 ? -8.90800 -20.13300 48.93700 1.000 24.69697 774 ASN A CA 1
ATOM 6182 C C . ASN A 1 776 ? -10.01400 -19.67900 49.86700 1.000 30.23807 774 ASN A C 1
ATOM 6183 O O . ASN A 1 776 ? -10.94800 -19.00000 49.43900 1.000 25.73909 774 ASN A O 1
ATOM 6188 N N . GLU A 1 777 ? -9.86800 -19.99700 51.15900 1.000 26.82567 775 GLU A N 1
ATOM 6189 C CA . GLU A 1 777 ? -10.81100 -19.52600 52.16000 1.000 27.95742 775 GLU A CA 1
ATOM 6190 C C . GLU A 1 777 ? -10.91800 -18.02600 52.19200 1.000 27.76227 775 GLU A C 1
ATOM 6191 O O . GLU A 1 777 ? -11.99600 -17.47100 52.35900 1.000 28.28317 775 GLU A O 1
ATOM 6197 N N . SER A 1 778 ? -9.78200 -17.36900 52.08000 1.000 29.89996 776 SER A N 1
ATOM 6198 C CA . SER A 1 778 ? -9.73800 -15.90300 52.11500 1.000 29.43887 776 SER A CA 1
ATOM 6199 C C . SER A 1 778 ? -10.34400 -15.27100 50.88900 1.000 26.03696 776 SER A C 1
ATOM 6200 O O . SER A 1 778 ? -11.03100 -14.22800 50.93800 1.000 26.24781 776 SER A O 1
ATOM 6203 N N . ILE A 1 779 ? -10.09700 -15.90900 49.77100 1.000 25.14549 777 ILE A N 1
ATOM 6204 C CA . ILE A 1 779 ? -10.73900 -15.48200 48.53000 1.000 24.42114 777 ILE A CA 1
ATOM 6205 C C . ILE A 1 779 ? -12.27700 -15.57700 48.65500 1.000 25.19507 777 ILE A C 1
ATOM 6206 O O . ILE A 1 779 ? -13.00500 -14.64100 48.29600 1.000 25.12733 777 ILE A O 1
ATOM 6211 N N . ASN A 1 780 ? -12.77200 -16.69800 49.16900 1.000 25.95119 778 ASN A N 1
ATOM 6212 C CA . ASN A 1 780 ? -14.20600 -16.81700 49.42000 1.000 26.77828 778 ASN A CA 1
ATOM 6213 C C . ASN A 1 780 ? -14.75000 -15.65900 50.29900 1.000 35.24308 778 ASN A C 1
ATOM 6214 O O . ASN A 1 780 ? -15.73100 -14.99500 49.91400 1.000 30.43891 778 ASN A O 1
ATOM 6219 N N . LYS A 1 781 ? -14.07600 -15.38500 51.43600 1.000 28.15170 779 LYS A N 1
ATOM 6220 C CA . LYS A 1 781 ? -14.48300 -14.28100 52.28800 1.000 28.89985 779 LYS A CA 1
ATOM 6221 C C . LYS A 1 781 ? -14.45300 -12.95200 51.54800 1.000 28.14324 779 LYS A C 1
ATOM 6222 O O . LYS A 1 781 ? -15.38500 -12.14900 51.68700 1.000 28.60830 779 LYS A O 1
ATOM 6228 N N . ALA A 1 782 ? -13.43000 -12.72900 50.72700 1.000 27.00172 780 ALA A N 1
ATOM 6229 C CA . ALA A 1 782 ? -13.38800 -11.47800 49.96400 1.000 26.27667 780 ALA A CA 1
ATOM 6230 C C . ALA A 1 782 ? -14.55800 -11.38900 48.97300 1.000 26.03671 780 ALA A C 1
ATOM 6231 O O . ALA A 1 782 ? -15.17300 -10.31800 48.78100 1.000 26.10116 780 ALA A O 1
ATOM 6233 N N . MET A 1 783 ? -14.89300 -12.52400 48.37400 1.000 25.81293 781 MET A N 1
ATOM 6234 C CA . MET A 1 783 ? -15.87900 -12.50600 47.31500 1.000 25.44331 781 MET A CA 1
ATOM 6235 C C . MET A 1 783 ? -17.24700 -12.29700 47.91600 1.000 26.47998 781 MET A C 1
ATOM 6236 O O . MET A 1 783 ? -18.14600 -11.79400 47.25100 1.000 26.33631 781 MET A O 1
ATOM 6241 N N . ILE A 1 784 ? -17.42100 -12.68400 49.18200 1.000 27.56347 782 ILE A N 1
ATOM 6242 C CA . ILE A 1 784 ? -18.69000 -12.42500 49.83100 1.000 28.62019 782 ILE A CA 1
ATOM 6243 C C . ILE A 1 784 ? -18.94300 -10.90600 49.84100 1.000 28.65472 782 ILE A C 1
ATOM 6244 O O . ILE A 1 784 ? -20.05900 -10.41500 49.57300 1.000 28.92132 782 ILE A O 1
ATOM 6249 N N . ASN A 1 785 ? -17.88000 -10.17900 50.14400 1.000 28.82686 783 ASN A N 1
ATOM 6250 C CA . ASN A 1 785 ? -17.94100 -8.74100 50.30000 1.000 28.47839 783 ASN A CA 1
ATOM 6251 C C . ASN A 1 785 ? -18.04000 -8.07500 48.94100 1.000 30.66387 783 ASN A C 1
ATOM 6252 O O . ASN A 1 785 ? -18.80000 -7.10500 48.76600 1.000 27.65417 783 ASN A O 1
ATOM 6257 N N . ILE A 1 786 ? -17.25100 -8.58500 47.99200 1.000 26.37764 784 ILE A N 1
ATOM 6258 C CA . ILE A 1 786 ? -17.27400 -8.03700 46.65400 1.000 25.38603 784 ILE A CA 1
ATOM 6259 C C . ILE A 1 786 ? -18.64600 -8.24700 46.00000 1.000 26.63403 784 ILE A C 1
ATOM 6260 O O . ILE A 1 786 ? -19.15700 -7.31200 45.34400 1.000 26.50823 784 ILE A O 1
ATOM 6265 N N . ASN A 1 787 ? -19.23200 -9.44300 46.14700 1.000 28.34677 785 ASN A N 1
ATOM 6266 C CA . ASN A 1 787 ? -20.56300 -9.72000 45.55900 1.000 26.05343 785 ASN A CA 1
ATOM 6267 C C . ASN A 1 787 ? -21.62700 -8.79700 46.17200 1.000 26.96428 785 ASN A C 1
ATOM 6268 O O . ASN A 1 787 ? -22.48800 -8.26400 45.46700 1.000 26.81999 785 ASN A O 1
ATOM 6273 N N . LYS A 1 788 ? -21.57100 -8.62200 47.49400 1.000 27.93849 786 LYS A N 1
ATOM 6274 C CA . LYS A 1 788 ? -22.51800 -7.75500 48.16600 1.000 28.88247 786 LYS A CA 1
ATOM 6275 C C . LYS A 1 788 ? -22.36700 -6.30900 47.64900 1.000 32.11788 786 LYS A C 1
ATOM 6276 O O . LYS A 1 788 ? -23.35500 -5.60500 47.35700 1.000 31.93541 786 LYS A O 1
ATOM 6282 N N . PHE A 1 789 ? -21.11800 -5.87200 47.53100 1.000 27.79383 787 PHE A N 1
ATOM 6283 C CA . PHE A 1 789 ? -20.84500 -4.55100 47.01800 1.000 27.32892 787 PHE A CA 1
ATOM 6284 C C . PHE A 1 789 ? -21.31900 -4.35100 45.57000 1.000 31.50277 787 PHE A C 1
ATOM 6285 O O . PHE A 1 789 ? -21.95700 -3.33600 45.23400 1.000 31.18664 787 PHE A O 1
ATOM 6293 N N . LEU A 1 790 ? -20.98400 -5.29700 44.70900 1.000 28.76345 788 LEU A N 1
ATOM 6294 C CA . LEU A 1 790 ? -21.29600 -5.14100 43.29700 1.000 30.39035 788 LEU A CA 1
ATOM 6295 C C . LEU A 1 790 ? -22.78400 -5.23700 43.07400 1.000 28.89313 788 LEU A C 1
ATOM 6296 O O . LEU A 1 790 ? -23.33200 -4.56600 42.21100 1.000 31.28351 788 LEU A O 1
ATOM 6301 N N . ASN A 1 791 ? -23.42600 -6.07200 43.86900 1.000 31.65917 789 ASN A N 1
ATOM 6302 C CA . ASN A 1 791 ? -24.85700 -6.15400 43.87800 1.000 39.16141 789 ASN A CA 1
ATOM 6303 C C . ASN A 1 791 ? -25.50800 -4.81100 44.17100 1.000 37.22022 789 ASN A C 1
ATOM 6304 O O . ASN A 1 791 ? -26.39800 -4.34300 43.42800 1.000 31.44290 789 ASN A O 1
ATOM 6309 N N . GLN A 1 792 ? -25.05000 -4.20900 45.26700 1.000 29.25779 790 GLN A N 1
ATOM 6310 C CA . GLN A 1 792 ? -25.47900 -2.87800 45.63100 1.000 31.33917 790 GLN A CA 1
ATOM 6311 C C . GLN A 1 792 ? -25.26800 -1.90500 44.49400 1.000 30.37594 790 GLN A C 1
ATOM 6312 O O . GLN A 1 792 ? -26.12400 -1.07800 44.24400 1.000 35.17970 790 GLN A O 1
ATOM 6318 N N . CYS A 1 793 ? -24.14600 -1.99900 43.78700 1.000 30.05679 791 CYS A N 1
ATOM 6319 C CA . CYS A 1 793 ? -23.88400 -1.02900 42.72900 1.000 27.81931 791 CYS A CA 1
ATOM 6320 C C . CYS A 1 793 ? -24.85400 -1.22500 41.59000 1.000 27.83473 791 CYS A C 1
ATOM 6321 O O . CYS A 1 793 ? -25.37500 -0.25200 41.04600 1.000 33.56402 791 CYS A O 1
ATOM 6324 N N . SER A 1 794 ? -25.09600 -2.48000 41.24000 1.000 26.83723 792 SER A N 1
ATOM 6325 C CA . SER A 1 794 ? -26.01000 -2.81800 40.15500 1.000 30.42494 792 SER A CA 1
ATOM 6326 C C . SER A 1 794 ? -27.43800 -2.29700 40.41300 1.000 29.66263 792 SER A C 1
ATOM 6327 O O . SER A 1 794 ? -28.01800 -1.63700 39.54400 1.000 25.56709 792 SER A O 1
ATOM 6330 N N . VAL A 1 795 ? -27.96300 -2.55900 41.61600 1.000 27.39994 793 VAL A N 1
ATOM 6331 C CA . VAL A 1 795 ? -29.27400 -2.08000 42.02800 1.000 27.72900 793 VAL A CA 1
ATOM 6332 C C . VAL A 1 795 ? -29.33800 -0.55500 42.21900 1.000 32.58296 793 VAL A C 1
ATOM 6333 O O . VAL A 1 795 ? -30.32100 0.09700 41.82800 1.000 30.52606 793 VAL A O 1
ATOM 6337 N N . SER A 1 796 ? -28.29400 0.01600 42.79200 1.000 28.10049 794 SER A N 1
ATOM 6338 C CA . SER A 1 796 ? -28.20400 1.46400 42.90100 1.000 32.34855 794 SER A CA 1
ATOM 6339 C C . SER A 1 796 ? -28.28500 2.12200 41.52700 1.000 35.50342 794 SER A C 1
ATOM 6340 O O . SER A 1 796 ? -28.98600 3.12800 41.35600 1.000 30.26311 794 SER A O 1
ATOM 6343 N N . TYR A 1 797 ? -27.59100 1.54100 40.54700 1.000 37.58086 795 TYR A N 1
ATOM 6344 C CA . TYR A 1 797 ? -27.56600 2.12900 39.21300 1.000 34.09392 795 TYR A CA 1
ATOM 6345 C C . TYR A 1 797 ? -28.98700 2.06300 38.65100 1.000 34.62649 795 TYR A C 1
ATOM 6346 O O . TYR A 1 797 ? -29.48400 3.03900 38.09400 1.000 36.65578 795 TYR A O 1
ATOM 6355 N N . LEU A 1 798 ? -29.62700 0.89900 38.81800 1.000 35.01649 796 LEU A N 1
ATOM 6356 C CA . LEU A 1 798 ? -31.03400 0.71600 38.46500 1.000 34.77879 796 LEU A CA 1
ATOM 6357 C C . LEU A 1 798 ? -31.92500 1.77700 39.09900 1.000 36.20411 796 LEU A C 1
ATOM 6358 O O . LEU A 1 798 ? -32.65400 2.53500 38.39400 1.000 33.41409 796 LEU A O 1
ATOM 6363 N N . MET A 1 799 ? -31.85700 1.81700 40.42500 1.000 28.36419 797 MET A N 1
ATOM 6364 C CA . MET A 1 799 ? -32.66500 2.71000 41.24000 1.000 33.09449 797 MET A CA 1
ATOM 6365 C C . MET A 1 799 ? -32.48300 4.15800 40.88300 1.000 35.67112 797 MET A C 1
ATOM 6366 O O . MET A 1 799 ? -33.46300 4.86700 40.77500 1.000 39.22999 797 MET A O 1
ATOM 6371 N N . ASN A 1 800 ? -31.23200 4.58700 40.70300 1.000 32.73084 798 ASN A N 1
ATOM 6372 C CA . ASN A 1 800 ? -30.89200 6.00000 40.66600 1.000 30.07992 798 ASN A CA 1
ATOM 6373 C C . ASN A 1 800 ? -30.58800 6.54400 39.28000 1.000 37.36829 798 ASN A C 1
ATOM 6374 O O . ASN A 1 800 ? -30.63000 7.75800 39.07000 1.000 36.37934 798 ASN A O 1
ATOM 6379 N N . SER A 1 801 ? -30.29300 5.67200 38.31900 1.000 32.69439 799 SER A N 1
ATOM 6380 C CA . SER A 1 801 ? -29.92100 6.18300 37.00600 1.000 26.24791 799 SER A CA 1
ATOM 6381 C C . SER A 1 801 ? -30.78800 5.62900 35.87500 1.000 30.09310 799 SER A C 1
ATOM 6382 O O . SER A 1 801 ? -30.66100 6.08300 34.74200 1.000 31.38123 799 SER A O 1
ATOM 6385 N N . MET A 1 802 ? -31.68100 4.68600 36.16000 1.000 27.29767 800 MET A N 1
ATOM 6386 C CA . MET A 1 802 ? -32.60300 4.21700 35.09600 1.000 30.79031 800 MET A CA 1
ATOM 6387 C C . MET A 1 802 ? -34.08400 4.45300 35.36700 1.000 33.13662 800 MET A C 1
ATOM 6388 O O . MET A 1 802 ? -34.78300 5.07100 34.55200 1.000 35.24774 800 MET A O 1
ATOM 6393 N N . ILE A 1 803 ? -34.54300 3.94500 36.50100 1.000 30.55918 801 ILE A N 1
ATOM 6394 C CA . ILE A 1 803 ? -35.91000 4.07400 36.95700 1.000 31.53832 801 ILE A CA 1
ATOM 6395 C C . ILE A 1 803 ? -36.48300 5.50200 37.00300 1.000 32.08432 801 ILE A C 1
ATOM 6396 O O . ILE A 1 803 ? -37.66900 5.68800 36.63600 1.000 32.09336 801 ILE A O 1
ATOM 6401 N N . PRO A 1 804 ? -35.67500 6.52700 37.41600 1.000 30.49352 802 PRO A N 1
ATOM 6402 C CA . PRO A 1 804 ? -36.27000 7.88300 37.41600 1.000 33.86491 802 PRO A CA 1
ATOM 6403 C C . PRO A 1 804 ? -36.68300 8.37600 36.02700 1.000 32.93518 802 PRO A C 1
ATOM 6404 O O . PRO A 1 804 ? -37.62000 9.16800 35.92400 1.000 39.29410 802 PRO A O 1
ATOM 6408 N N . TYR A 1 805 ? -36.01300 7.93600 34.96700 1.000 32.19212 803 TYR A N 1
ATOM 6409 C CA . TYR A 1 805 ? -36.48900 8.34300 33.65500 1.000 42.41888 803 TYR A CA 1
ATOM 6410 C C . TYR A 1 805 ? -37.89300 7.75600 33.41400 1.000 41.41883 803 TYR A C 1
ATOM 6411 O O . TYR A 1 805 ? -38.74900 8.44300 32.87900 1.000 43.11151 803 TYR A O 1
ATOM 6420 N N . GLY A 1 806 ? -38.13000 6.51100 33.83500 1.000 36.45036 804 GLY A N 1
ATOM 6421 C CA . GLY A 1 806 ? -39.46300 5.95000 33.81900 1.000 35.15652 804 GLY A CA 1
ATOM 6422 C C . GLY A 1 806 ? -40.44200 6.73300 34.68900 1.000 31.08910 804 GLY A C 1
ATOM 6423 O O . GLY A 1 806 ? -41.53800 7.07000 34.24400 1.000 29.89277 804 GLY A O 1
ATOM 6424 N N . VAL A 1 807 ? -40.04800 7.03800 35.92300 1.000 33.94308 805 VAL A N 1
ATOM 6425 C CA . VAL A 1 807 ? -40.90600 7.77300 36.85400 1.000 36.28531 805 VAL A CA 1
ATOM 6426 C C . VAL A 1 807 ? -41.37600 9.15400 36.30900 1.000 33.91504 805 VAL A C 1
ATOM 6427 O O . VAL A 1 807 ? -42.55300 9.50800 36.41000 1.000 32.95616 805 VAL A O 1
ATOM 6431 N N . LYS A 1 808 ? -40.47600 9.90100 35.68900 1.000 32.55182 806 LYS A N 1
ATOM 6432 C CA . LYS A 1 808 ? -40.82300 11.21500 35.19200 1.000 37.01086 806 LYS A CA 1
ATOM 6433 C C . LYS A 1 808 ? -41.88100 11.10300 34.09600 1.000 35.78203 806 LYS A C 1
ATOM 6434 O O . LYS A 1 808 ? -42.91000 11.78900 34.13000 1.000 34.71764 806 LYS A O 1
ATOM 6440 N N . ARG A 1 809 ? -41.63500 10.21200 33.14400 1.000 30.30456 807 ARG A N 1
ATOM 6441 C CA . ARG A 1 809 ? -42.58500 9.94900 32.06500 1.000 33.54950 807 ARG A CA 1
ATOM 6442 C C . ARG A 1 809 ? -43.94400 9.45100 32.58300 1.000 38.62508 807 ARG A C 1
ATOM 6443 O O . ARG A 1 809 ? -45.00400 9.82700 32.04500 1.000 30.96751 807 ARG A O 1
ATOM 6451 N N . LEU A 1 810 ? -43.89300 8.56900 33.59000 1.000 34.81411 808 LEU A N 1
ATOM 6452 C CA . LEU A 1 810 ? -45.09400 8.07100 34.23400 1.000 31.70797 808 LEU A CA 1
ATOM 6453 C C . LEU A 1 810 ? -45.83200 9.18700 34.97700 1.000 38.65481 808 LEU A C 1
ATOM 6454 O O . LEU A 1 810 ? -47.05900 9.25100 34.91600 1.000 35.47355 808 LEU A O 1
ATOM 6459 N N . GLU A 1 811 ? -45.10800 10.05500 35.68300 1.000 36.45164 809 GLU A N 1
ATOM 6460 C CA . GLU A 1 811 ? -45.79700 11.19400 36.32500 1.000 41.92515 809 GLU A CA 1
ATOM 6461 C C . GLU A 1 811 ? -46.40900 12.19200 35.28700 1.000 34.39911 809 GLU A C 1
ATOM 6462 O O . GLU A 1 811 ? -47.48100 12.76700 35.50500 1.000 36.32354 809 GLU A O 1
ATOM 6468 N N . ASP A 1 812 ? -45.71800 12.39900 34.16900 1.000 36.49143 810 ASP A N 1
ATOM 6469 C CA . ASP A 1 812 ? -46.25300 13.20000 33.05800 1.000 37.06523 810 ASP A CA 1
ATOM 6470 C C . ASP A 1 812 ? -47.57800 12.61400 32.61100 1.000 39.35753 810 ASP A C 1
ATOM 6471 O O . ASP A 1 812 ? -48.58800 13.31600 32.44300 1.000 38.47488 810 ASP A O 1
ATOM 6476 N N . PHE A 1 813 ? -47.56700 11.29100 32.44000 1.000 36.16682 811 PHE A N 1
ATOM 6477 C CA . PHE A 1 813 ? -48.73200 10.55700 31.97400 1.000 32.75702 811 PHE A CA 1
ATOM 6478 C C . PHE A 1 813 ? -49.90000 10.70400 32.95100 1.000 42.52570 811 PHE A C 1
ATOM 6479 O O . PHE A 1 813 ? -51.05800 10.99900 32.53500 1.000 37.24775 811 PHE A O 1
ATOM 6487 N N . ASP A 1 814 ? -49.60000 10.47200 34.23700 1.000 34.47396 812 ASP A N 1
ATOM 6488 C CA . ASP A 1 814 ? -50.58500 10.65700 35.30500 1.000 35.64985 812 ASP A CA 1
ATOM 6489 C C . ASP A 1 814 ? -51.24500 12.03900 35.20000 1.000 36.40730 812 ASP A C 1
ATOM 6490 O O . ASP A 1 814 ? -52.47000 12.18300 35.30900 1.000 37.06866 812 ASP A O 1
ATOM 6495 N N . ALA A 1 815 ? -50.40400 13.04900 35.00000 1.000 40.07731 813 ALA A N 1
ATOM 6496 C CA . ALA A 1 815 ? -50.85800 14.43300 35.06100 1.000 40.51375 813 ALA A CA 1
ATOM 6497 C C . ALA A 1 815 ? -51.81300 14.68400 33.91400 1.000 42.35771 813 ALA A C 1
ATOM 6498 O O . ALA A 1 815 ? -52.88300 15.26600 34.10700 1.000 44.36264 813 ALA A O 1
ATOM 6500 N N . SER A 1 816 ? -51.43400 14.20100 32.72900 1.000 44.06612 814 SER A N 1
ATOM 6501 C CA . SER A 1 816 ? -52.27800 14.29800 31.54300 1.000 45.07531 814 SER A CA 1
ATOM 6502 C C . SER A 1 816 ? -53.55100 13.50600 31.71700 1.000 45.08314 814 SER A C 1
ATOM 6503 O O . SER A 1 816 ? -54.64400 14.01300 31.40800 1.000 50.97544 814 SER A O 1
ATOM 6506 N N . LEU A 1 817 ? -53.42900 12.28600 32.23700 1.000 36.98650 815 LEU A N 1
ATOM 6507 C CA . LEU A 1 817 ? -54.61600 11.46000 32.45600 1.000 38.58482 815 LEU A CA 1
ATOM 6508 C C . LEU A 1 817 ? -55.58900 12.10100 33.43100 1.000 40.83778 815 LEU A C 1
ATOM 6509 O O . LEU A 1 817 ? -56.82800 12.02100 33.26300 1.000 37.52962 815 LEU A O 1
ATOM 6514 N N . LYS A 1 818 ? -55.02300 12.73700 34.45400 1.000 38.05797 816 LYS A N 1
ATOM 6515 C CA . LYS A 1 818 ? -55.84600 13.36700 35.45400 1.000 40.80026 816 LYS A CA 1
ATOM 6516 C C . LYS A 1 818 ? -56.70400 14.43200 34.77500 1.000 42.55550 816 LYS A C 1
ATOM 6517 O O . LYS A 1 818 ? -57.91100 14.50000 34.98900 1.000 40.22353 816 LYS A O 1
ATOM 6523 N N . ASP A 1 819 ? -56.06900 15.24000 33.93000 1.000 41.89258 817 ASP A N 1
ATOM 6524 C CA . ASP A 1 819 ? -56.79600 16.26400 33.18700 1.000 46.85389 817 ASP A CA 1
ATOM 6525 C C . ASP A 1 819 ? -57.80300 15.63400 32.24800 1.000 41.37130 817 ASP A C 1
ATOM 6526 O O . ASP A 1 819 ? -58.92000 16.12400 32.12900 1.000 39.58554 817 ASP A O 1
ATOM 6531 N N . ALA A 1 820 ? -57.41200 14.55300 31.58100 1.000 37.85575 818 ALA A N 1
ATOM 6532 C CA . ALA A 1 820 ? -58.36500 13.86800 30.70600 1.000 42.42765 818 ALA A CA 1
ATOM 6533 C C . ALA A 1 820 ? -59.58700 13.38400 31.48500 1.000 39.49438 818 ALA A C 1
ATOM 6534 O O . ALA A 1 820 ? -60.74500 13.64800 31.08800 1.000 39.38898 818 ALA A O 1
ATOM 6536 N N . LEU A 1 821 ? -59.34600 12.68900 32.59500 1.000 38.44156 819 LEU A N 1
ATOM 6537 C CA . LEU A 1 821 ? -60.44900 12.09800 33.36400 1.000 39.13348 819 LEU A CA 1
ATOM 6538 C C . LEU A 1 821 ? -61.33900 13.17300 33.95400 1.000 40.38595 819 LEU A C 1
ATOM 6539 O O . LEU A 1 821 ? -62.55800 13.01300 34.00700 1.000 40.85729 819 LEU A O 1
ATOM 6544 N N . LEU A 1 822 ? -60.75300 14.30000 34.36900 1.000 43.03644 820 LEU A N 1
ATOM 6545 C CA . LEU A 1 822 ? -61.56300 15.37400 34.95700 1.000 42.19879 820 LEU A CA 1
ATOM 6546 C C . LEU A 1 822 ? -62.43500 16.04500 33.91000 1.000 42.20061 820 LEU A C 1
ATOM 6547 O O . LEU A 1 822 ? -63.58400 16.34000 34.17000 1.000 43.01755 820 LEU A O 1
ATOM 6552 N N . LYS A 1 823 ? -61.87600 16.28700 32.73100 1.000 41.57757 821 LYS A N 1
ATOM 6553 C CA . LYS A 1 823 ? -62.64800 16.77300 31.59400 1.000 45.07865 821 LYS A CA 1
ATOM 6554 C C . LYS A 1 823 ? -63.77500 15.80500 31.22300 1.000 47.51481 821 LYS A C 1
ATOM 6555 O O . LYS A 1 823 ? -64.88800 16.20900 30.91400 1.000 44.31777 821 LYS A O 1
ATOM 6561 N N . TYR A 1 824 ? -63.47300 14.52200 31.26300 1.000 40.15707 822 TYR A N 1
ATOM 6562 C CA . TYR A 1 824 ? -64.43400 13.48800 30.91400 1.000 42.26839 822 TYR A CA 1
ATOM 6563 C C . TYR A 1 824 ? -65.59300 13.48000 31.89900 1.000 48.32752 822 TYR A C 1
ATOM 6564 O O . TYR A 1 824 ? -66.75200 13.33400 31.50200 1.000 54.91783 822 TYR A O 1
ATOM 6573 N N . ILE A 1 825 ? -65.27600 13.65100 33.17500 1.000 41.85336 823 ILE A N 1
ATOM 6574 C CA . ILE A 1 825 ? -66.29800 13.73100 34.20300 1.000 46.95706 823 ILE A CA 1
ATOM 6575 C C . ILE A 1 825 ? -67.18900 14.95500 33.95000 1.000 49.79906 823 ILE A C 1
ATOM 6576 O O . ILE A 1 825 ? -68.42000 14.84700 33.96700 1.000 44.16762 823 ILE A O 1
ATOM 6581 N N . TYR A 1 826 ? -66.57400 16.11300 33.69900 1.000 48.66419 824 TYR A N 1
ATOM 6582 C CA . TYR A 1 826 ? -67.33500 17.32500 33.36400 1.000 54.64285 824 TYR A CA 1
ATOM 6583 C C . TYR A 1 826 ? -68.14200 17.16500 32.07500 1.000 53.44885 824 TYR A C 1
ATOM 6584 O O . TYR A 1 826 ? -69.31800 17.49600 32.04500 1.000 53.27459 824 TYR A O 1
ATOM 6593 N N . ASP A 1 827 ? -67.51400 16.68200 31.01100 1.000 47.04444 825 ASP A N 1
ATOM 6594 C CA . ASP A 1 827 ? -68.23600 16.51200 29.75900 1.000 52.20239 825 ASP A CA 1
ATOM 6595 C C . ASP A 1 827 ? -69.40700 15.51700 29.91600 1.000 51.81452 825 ASP A C 1
ATOM 6596 O O . ASP A 1 827 ? -70.43500 15.64100 29.22900 1.000 51.88175 825 ASP A O 1
ATOM 6601 N N . ASN A 1 828 ? -69.27300 14.57400 30.84700 1.000 43.82216 826 ASN A N 1
ATOM 6602 C CA . ASN A 1 828 ? -70.36000 13.64100 31.13000 1.000 43.52460 826 ASN A CA 1
ATOM 6603 C C . ASN A 1 828 ? -71.08400 13.88600 32.44600 1.000 43.70508 826 ASN A C 1
ATOM 6604 O O . ASN A 1 828 ? -71.65300 12.95400 33.00600 1.000 43.84556 826 ASN A O 1
ATOM 6609 N N . ARG A 1 829 ? -71.08700 15.12900 32.94000 1.000 44.69971 827 ARG A N 1
ATOM 6610 C CA . ARG A 1 829 ? -71.61700 15.39000 34.27000 1.000 45.99414 827 ARG A CA 1
ATOM 6611 C C . ARG A 1 829 ? -73.13400 15.21800 34.29400 1.000 52.09553 827 ARG A C 1
ATOM 6612 O O . ARG A 1 829 ? -73.70300 14.94200 35.35100 1.000 54.82772 827 ARG A O 1
ATOM 6620 N N . GLY A 1 830 ? -73.77500 15.36500 33.14800 1.000 47.05685 828 GLY A N 1
ATOM 6621 C CA . GLY A 1 830 ? -75.16900 15.01300 33.05000 1.000 52.98257 828 GLY A CA 1
ATOM 6622 C C . GLY A 1 830 ? -75.28600 13.58500 33.51200 1.000 53.53281 828 GLY A C 1
ATOM 6623 O O . GLY A 1 830 ? -75.77700 13.28800 34.56600 1.000 54.69999 828 GLY A O 1
ATOM 6624 N N . THR A 1 831 ? -74.71000 12.69000 32.74900 1.000 51.30836 829 THR A N 1
ATOM 6625 C CA . THR A 1 831 ? -74.87100 11.28200 32.98800 1.000 55.39061 829 THR A CA 1
ATOM 6626 C C . THR A 1 831 ? -74.41800 10.95600 34.38200 1.000 52.48772 829 THR A C 1
ATOM 6627 O O . THR A 1 831 ? -74.94400 10.09500 35.05500 1.000 48.83264 829 THR A O 1
ATOM 6631 N N . LEU A 1 832 ? -73.40200 11.65500 34.80900 1.000 50.95820 830 LEU A N 1
ATOM 6632 C CA . LEU A 1 832 ? -72.76700 11.34800 36.05200 1.000 51.84244 830 LEU A CA 1
ATOM 6633 C C . LEU A 1 832 ? -73.52500 11.95000 37.20400 1.000 61.20679 830 LEU A C 1
ATOM 6634 O O . LEU A 1 832 ? -73.14600 11.81500 38.34800 1.000 56.57570 830 LEU A O 1
ATOM 6639 N N . ILE A 1 833 ? -74.61700 12.62900 36.89300 1.000 73.54653 831 ILE A N 1
ATOM 6640 C CA . ILE A 1 833 ? -75.34100 13.34800 37.90600 1.000 75.12239 831 ILE A CA 1
ATOM 6641 C C . ILE A 1 833 ? -75.70800 12.39000 38.97700 1.000 75.30749 831 ILE A C 1
ATOM 6642 O O . ILE A 1 833 ? -76.38200 11.41100 38.78700 1.000 82.77362 831 ILE A O 1
ATOM 6644 N N . GLY A 1 834 ? -75.27800 12.78800 40.17300 1.000 68.23452 832 GLY A N 1
ATOM 6645 C CA . GLY A 1 834 ? -75.29500 11.99600 41.38700 1.000 66.77782 832 GLY A CA 1
ATOM 6646 C C . GLY A 1 834 ? -73.97900 11.28200 41.64600 1.000 73.58909 832 GLY A C 1
ATOM 6647 O O . GLY A 1 834 ? -73.78600 10.70500 42.71600 1.000 79.48717 832 GLY A O 1
ATOM 6648 N N . GLN A 1 835 ? -73.07200 11.31800 40.67300 1.000 72.56811 833 GLN A N 1
ATOM 6649 C CA . GLN A 1 835 ? -71.76100 10.68300 40.83000 1.000 71.57741 833 GLN A CA 1
ATOM 6650 C C . GLN A 1 835 ? -70.51600 11.54900 40.56800 1.000 67.98971 833 GLN A C 1
ATOM 6651 O O . GLN A 1 835 ? -69.43200 10.99900 40.37800 1.000 70.10969 833 GLN A O 1
ATOM 6657 N N . VAL A 1 836 ? -70.64500 12.87400 40.52500 1.000 60.61195 834 VAL A N 1
ATOM 6658 C CA . VAL A 1 836 ? -69.56600 13.66800 39.98300 1.000 52.56519 834 VAL A CA 1
ATOM 6659 C C . VAL A 1 836 ? -68.49100 13.88500 41.01800 1.000 54.38438 834 VAL A C 1
ATOM 6660 O O . VAL A 1 836 ? -67.30300 13.66900 40.73700 1.000 48.17496 834 VAL A O 1
ATOM 6664 N N . ASP A 1 837 ? -68.88800 14.25100 42.23300 1.000 53.07474 835 ASP A N 1
ATOM 6665 C CA . ASP A 1 837 ? -67.87400 14.51400 43.26300 1.000 56.07990 835 ASP A CA 1
ATOM 6666 C C . ASP A 1 837 ? -67.08000 13.29800 43.75100 1.000 54.50945 835 ASP A C 1
ATOM 6667 O O . ASP A 1 837 ? -65.85800 13.39600 43.95100 1.000 57.90546 835 ASP A O 1
ATOM 6672 N N . ARG A 1 838 ? -67.73500 12.15300 43.91800 1.000 54.38897 836 ARG A N 1
ATOM 6673 C CA . ARG A 1 838 ? -67.02500 10.96000 44.38100 1.000 55.23138 836 ARG A CA 1
ATOM 6674 C C . ARG A 1 838 ? -65.95700 10.52100 43.39000 1.000 51.51502 836 ARG A C 1
ATOM 6675 O O . ARG A 1 838 ? -64.87900 10.04300 43.78900 1.000 54.29399 836 ARG A O 1
ATOM 6683 N N . LEU A 1 839 ? -66.25700 10.68300 42.09800 1.000 52.96036 837 LEU A N 1
ATOM 6684 C CA . LEU A 1 839 ? -65.34100 10.28000 41.01400 1.000 50.09279 837 LEU A CA 1
ATOM 6685 C C . LEU A 1 839 ? -64.15800 11.26400 40.88400 1.000 49.07762 837 LEU A C 1
ATOM 6686 O O . LEU A 1 839 ? -63.03600 10.86500 40.56700 1.000 44.91186 837 LEU A O 1
ATOM 6691 N N . LYS A 1 840 ? -64.43900 12.54100 41.13200 1.000 51.03607 838 LYS A N 1
ATOM 6692 C CA . LYS A 1 840 ? -63.42100 13.57300 41.22900 1.000 49.89667 838 LYS A CA 1
ATOM 6693 C C . LYS A 1 840 ? -62.35900 13.19500 42.24900 1.000 52.81380 838 LYS A C 1
ATOM 6694 O O . LYS A 1 840 ? -61.16300 13.14400 41.91400 1.000 49.68897 838 LYS A O 1
ATOM 6700 N N . ASP A 1 841 ? -62.79700 12.91500 43.48300 1.000 53.42835 839 ASP A N 1
ATOM 6701 C CA . ASP A 1 841 ? -61.87400 12.52300 44.56300 1.000 56.61573 839 ASP A CA 1
ATOM 6702 C C . ASP A 1 841 ? -61.04600 11.31000 44.20000 1.000 56.09976 839 ASP A C 1
ATOM 6703 O O . ASP A 1 841 ? -59.82400 11.31600 44.34100 1.000 53.07443 839 ASP A O 1
ATOM 6708 N N . LYS A 1 842 ? -61.72100 10.27300 43.71300 1.000 53.92819 840 LYS A N 1
ATOM 6709 C CA . LYS A 1 842 ? -61.05900 9.05200 43.29600 1.000 47.58104 840 LYS A CA 1
ATOM 6710 C C . LYS A 1 842 ? -59.97900 9.33600 42.24500 1.000 44.28390 840 LYS A C 1
ATOM 6711 O O . LYS A 1 842 ? -58.84500 8.85500 42.35700 1.000 43.68932 840 LYS A O 1
ATOM 6717 N N . VAL A 1 843 ? -60.32900 10.13500 41.23400 1.000 45.84434 841 VAL A N 1
ATOM 6718 C CA . VAL A 1 843 ? -59.36900 10.50200 40.19300 1.000 42.86579 841 VAL A CA 1
ATOM 6719 C C . VAL A 1 843 ? -58.20400 11.24200 40.84800 1.000 49.46826 841 VAL A C 1
ATOM 6720 O O . VAL A 1 843 ? -57.06200 10.85100 40.69100 1.000 50.04103 841 VAL A O 1
ATOM 6724 N N . ASN A 1 844 ? -58.51400 12.28400 41.61200 1.000 50.41895 842 ASN A N 1
ATOM 6725 C CA . ASN A 1 844 ? -57.48100 13.07300 42.27800 1.000 51.42443 842 ASN A CA 1
ATOM 6726 C C . ASN A 1 844 ? -56.57700 12.25000 43.21000 1.000 46.78559 842 ASN A C 1
ATOM 6727 O O . ASN A 1 844 ? -55.35000 12.27200 43.04800 1.000 43.95788 842 ASN A O 1
ATOM 6732 N N . ASN A 1 845 ? -57.17100 11.48900 44.12700 1.000 47.02069 843 ASN A N 1
ATOM 6733 C CA . ASN A 1 845 ? -56.38000 10.65100 45.03300 1.000 49.15821 843 ASN A CA 1
ATOM 6734 C C . ASN A 1 845 ? -55.44100 9.72700 44.28000 1.000 54.11563 843 ASN A C 1
ATOM 6735 O O . ASN A 1 845 ? -54.21000 9.83500 44.41000 1.000 59.32645 843 ASN A O 1
ATOM 6740 N N . THR A 1 846 ? -56.01700 8.83800 43.47500 1.000 43.31444 844 THR A N 1
ATOM 6741 C CA . THR A 1 846 ? -55.21100 7.84700 42.77200 1.000 48.32082 844 THR A CA 1
ATOM 6742 C C . THR A 1 846 ? -54.05000 8.46300 42.00400 1.000 42.97086 844 THR A C 1
ATOM 6743 O O . THR A 1 846 ? -52.95800 7.95100 42.04700 1.000 40.50776 844 THR A O 1
ATOM 6747 N N . LEU A 1 847 ? -54.27800 9.57600 41.32300 1.000 41.11454 845 LEU A N 1
ATOM 6748 C CA . LEU A 1 847 ? -53.26700 10.06700 40.40800 1.000 45.13193 845 LEU A CA 1
ATOM 6749 C C . LEU A 1 847 ? -52.34000 11.10700 41.06500 1.000 46.78189 845 LEU A C 1
ATOM 6750 O O . LEU A 1 847 ? -51.53000 11.74900 40.38200 1.000 46.73029 845 LEU A O 1
ATOM 6755 N N . SER A 1 848 ? -52.41600 11.24100 42.38900 1.000 52.27971 846 SER A N 1
ATOM 6756 C CA . SER A 1 848 ? -51.53100 12.19500 43.07700 1.000 53.73410 846 SER A CA 1
ATOM 6757 C C . SER A 1 848 ? -50.33200 11.53900 43.72500 1.000 54.31781 846 SER A C 1
ATOM 6758 O O . SER A 1 848 ? -49.54000 12.21400 44.37500 1.000 59.93696 846 SER A O 1
ATOM 6761 N N . THR A 1 849 ? -50.20000 10.22700 43.58200 1.000 48.97362 847 THR A N 1
ATOM 6762 C CA . THR A 1 849 ? -49.07400 9.54800 44.21100 1.000 48.26578 847 THR A CA 1
ATOM 6763 C C . THR A 1 849 ? -48.52000 8.47000 43.28800 1.000 39.62182 847 THR A C 1
ATOM 6764 O O . THR A 1 849 ? -49.29100 7.71900 42.67100 1.000 39.53447 847 THR A O 1
ATOM 6768 N N . ASP A 1 850 ? -47.19300 8.42300 43.16500 1.000 41.59483 848 ASP A N 1
ATOM 6769 C CA . ASP A 1 850 ? -46.52700 7.37600 42.39900 1.000 43.45240 848 ASP A CA 1
ATOM 6770 C C . ASP A 1 850 ? -46.89600 5.96800 42.86100 1.000 46.57054 848 ASP A C 1
ATOM 6771 O O . ASP A 1 850 ? -47.33600 5.75300 44.00700 1.000 45.84597 848 ASP A O 1
ATOM 6776 N N . ILE A 1 851 ? -46.77200 5.02600 41.92400 1.000 42.60506 849 ILE A N 1
ATOM 6777 C CA . ILE A 1 851 ? -46.83200 3.60600 42.22600 1.000 39.51767 849 ILE A CA 1
ATOM 6778 C C . ILE A 1 851 ? -45.39800 3.20700 42.48700 1.000 41.96952 849 ILE A C 1
ATOM 6779 O O . ILE A 1 851 ? -44.53800 3.33600 41.58200 1.000 39.93648 849 ILE A O 1
ATOM 6784 N N . PRO A 1 852 ? -45.10200 2.79200 43.73800 1.000 43.42491 850 PRO A N 1
ATOM 6785 C CA . PRO A 1 852 ? -43.69000 2.56200 44.10700 1.000 39.80504 850 PRO A CA 1
ATOM 6786 C C . PRO A 1 852 ? -43.11000 1.42100 43.31200 1.000 38.77854 850 PRO A C 1
ATOM 6787 O O . PRO A 1 852 ? -43.82000 0.43600 43.06500 1.000 43.96370 850 PRO A O 1
ATOM 6791 N N . PHE A 1 853 ? -41.86400 1.57100 42.87600 1.000 37.00075 851 PHE A N 1
ATOM 6792 C CA . PHE A 1 853 ? -41.15000 0.47700 42.25100 1.000 39.66147 851 PHE A CA 1
ATOM 6793 C C . PHE A 1 853 ? -40.80200 -0.57300 43.29800 1.000 42.90040 851 PHE A C 1
ATOM 6794 O O . PHE A 1 853 ? -40.21100 -0.25200 44.32400 1.000 40.75330 851 PHE A O 1
ATOM 6802 N N . GLN A 1 854 ? -41.18600 -1.82100 43.03900 1.000 44.68032 852 GLN A N 1
ATOM 6803 C CA . GLN A 1 854 ? -40.79900 -2.94100 43.89000 1.000 44.69808 852 GLN A CA 1
ATOM 6804 C C . GLN A 1 854 ? -40.02200 -3.96200 43.05200 1.000 42.97457 852 GLN A C 1
ATOM 6805 O O . GLN A 1 854 ? -40.61600 -4.65100 42.20400 1.000 38.72117 852 GLN A O 1
ATOM 6811 N N . LEU A 1 855 ? -38.70700 -4.04700 43.27200 1.000 42.67070 853 LEU A N 1
ATOM 6812 C CA . LEU A 1 855 ? -37.82700 -4.88900 42.44700 1.000 40.77148 853 LEU A CA 1
ATOM 6813 C C . LEU A 1 855 ? -38.23400 -6.35100 42.52100 1.000 51.05520 853 LEU A C 1
ATOM 6814 O O . LEU A 1 855 ? -38.26200 -7.04300 41.48900 1.000 49.92057 853 LEU A O 1
ATOM 6819 N N . SER A 1 856 ? -38.58600 -6.79900 43.73100 1.000 50.37108 854 SER A N 1
ATOM 6820 C CA . SER A 1 856 ? -39.11000 -8.14200 43.96500 1.000 55.30329 854 SER A CA 1
ATOM 6821 C C . SER A 1 856 ? -40.23200 -8.54900 43.00200 1.000 50.84881 854 SER A C 1
ATOM 6822 O O . SER A 1 856 ? -40.49000 -9.73300 42.79700 1.000 51.09184 854 SER A O 1
ATOM 6825 N N . LYS A 1 857 ? -40.91600 -7.56900 42.42300 1.000 49.26437 855 LYS A N 1
ATOM 6826 C CA . LYS A 1 857 ? -42.04400 -7.84200 41.53300 1.000 46.22062 855 LYS A CA 1
ATOM 6827 C C . LYS A 1 857 ? -41.60700 -8.32100 40.14400 1.000 47.69614 855 LYS A C 1
ATOM 6828 O O . LYS A 1 857 ? -42.37800 -8.95700 39.41900 1.000 52.83235 855 LYS A O 1
ATOM 6834 N N . TYR A 1 858 ? -40.37100 -8.00600 39.77500 1.000 44.96131 856 TYR A N 1
ATOM 6835 C CA . TYR A 1 858 ? -39.91600 -8.15600 38.39900 1.000 42.17028 856 TYR A CA 1
ATOM 6836 C C . TYR A 1 858 ? -38.81100 -9.18200 38.28600 1.000 49.57118 856 TYR A C 1
ATOM 6837 O O . TYR A 1 858 ? -38.62400 -9.81700 37.24400 1.000 51.83898 856 TYR A O 1
ATOM 6846 N N . VAL A 1 859 ? -38.07800 -9.35300 39.36600 1.000 47.85948 857 VAL A N 1
ATOM 6847 C CA . VAL A 1 859 ? -36.95100 -10.23800 39.30400 1.000 56.50944 857 VAL A CA 1
ATOM 6848 C C . VAL A 1 859 ? -36.99600 -11.12100 40.52400 1.000 70.98133 857 VAL A C 1
ATOM 6849 O O . VAL A 1 859 ? -37.36500 -10.68500 41.61200 1.000 69.12367 857 VAL A O 1
ATOM 6853 N N . ASP A 1 860 ? -36.69100 -12.39000 40.32600 1.000 88.78134 858 ASP A N 1
ATOM 6854 C CA . ASP A 1 860 ? -36.60900 -13.30000 41.44500 1.000 93.01314 858 ASP A CA 1
ATOM 6855 C C . ASP A 1 860 ? -35.17900 -13.75400 41.60100 1.000 95.27011 858 ASP A C 1
ATOM 6856 O O . ASP A 1 860 ? -34.64700 -14.48000 40.76900 1.000 101.78339 858 ASP A O 1
ATOM 6861 N N . ASN A 1 861 ? -34.56000 -13.29000 42.67000 1.000 94.18320 859 ASN A N 1
ATOM 6862 C CA . ASN A 1 861 ? -33.21700 -13.67900 43.04500 1.000 96.27101 859 ASN A CA 1
ATOM 6863 C C . ASN A 1 861 ? -33.02600 -13.05400 44.40300 1.000 92.87458 859 ASN A C 1
ATOM 6864 O O . ASN A 1 861 ? -32.99300 -11.82900 44.50800 1.000 95.04214 859 ASN A O 1
ATOM 6869 N N . GLN A 1 862 ? -32.93800 -13.87800 45.44700 1.000 89.22207 860 GLN A N 1
ATOM 6870 C CA . GLN A 1 862 ? -32.81900 -13.36100 46.81200 1.000 82.99775 860 GLN A CA 1
ATOM 6871 C C . GLN A 1 862 ? -31.50600 -12.59800 46.97600 1.000 88.41717 860 GLN A C 1
ATOM 6872 O O . GLN A 1 862 ? -31.30300 -11.88100 47.95700 1.000 95.78684 860 GLN A O 1
ATOM 6874 N N . ARG A 1 863 ? -30.62600 -12.75800 45.99400 1.000 84.90044 861 ARG A N 1
ATOM 6875 C CA . ARG A 1 863 ? -29.38800 -12.00100 45.89800 1.000 80.13425 861 ARG A CA 1
ATOM 6876 C C . ARG A 1 863 ? -29.64100 -10.49600 45.62200 1.000 97.69594 861 ARG A C 1
ATOM 6877 O O . ARG A 1 863 ? -29.26200 -9.64000 46.43400 1.000 98.40939 861 ARG A O 1
ATOM 6879 N N . LEU A 1 864 ? -30.29600 -10.19000 44.49400 1.000 92.54943 862 LEU A N 1
ATOM 6880 C CA . LEU A 1 864 ? -30.61400 -8.81000 44.06100 1.000 82.35690 862 LEU A CA 1
ATOM 6881 C C . LEU A 1 864 ? -31.77300 -8.16100 44.85200 1.000 86.10641 862 LEU A C 1
ATOM 6882 O O . LEU A 1 864 ? -31.86700 -6.93200 44.93400 1.000 83.05781 862 LEU A O 1
ATOM 6887 N N . LEU A 1 865 ? -32.64600 -8.99500 45.42200 1.000 90.30499 863 LEU A N 1
ATOM 6888 C CA . LEU A 1 865 ? -33.81400 -8.54500 46.18900 1.000 91.40295 863 LEU A CA 1
ATOM 6889 C C . LEU A 1 865 ? -33.51100 -8.05300 47.60700 1.000 94.42431 863 LEU A C 1
ATOM 6890 O O . LEU A 1 865 ? -34.18300 -7.14900 48.10200 1.000 90.25158 863 LEU A O 1
ATOM 6895 N N . SER A 1 866 ? -32.53300 -8.66800 48.27100 1.000 99.04595 864 SER A N 1
ATOM 6896 C CA . SER A 1 866 ? -32.20500 -8.29200 49.64800 1.000 104.70867 864 SER A CA 1
ATOM 6897 C C . SER A 1 866 ? -31.36600 -7.01000 49.68700 1.000 103.99985 864 SER A C 1
ATOM 6898 O O . SER A 1 866 ? -31.16700 -6.42700 50.75400 1.000 107.05426 864 SER A O 1
ATOM 6901 N N . THR A 1 867 ? -30.88400 -6.57900 48.52000 1.000 101.87086 865 THR A N 1
ATOM 6902 C CA . THR A 1 867 ? -30.24300 -5.27200 48.36200 1.000 102.40671 865 THR A CA 1
ATOM 6903 C C . THR A 1 867 ? -31.29400 -4.16300 48.41000 1.000 105.40185 865 THR A C 1
ATOM 6904 O O . THR A 1 867 ? -31.06600 -3.08700 48.97100 1.000 108.54147 865 THR A O 1
ATOM 6908 N N . PHE A 1 868 ? -32.44800 -4.45700 47.81300 1.000 102.94760 866 PHE A N 1
ATOM 6909 C CA . PHE A 1 868 ? -33.57500 -3.52700 47.68400 1.000 96.70337 866 PHE A CA 1
ATOM 6910 C C . PHE A 1 868 ? -34.02900 -2.93900 49.03500 1.000 89.92146 866 PHE A C 1
ATOM 6911 O O . PHE A 1 868 ? -34.15600 -3.65400 50.03700 1.000 85.33547 866 PHE A O 1
ATOM 6919 N N . GLN B 2 6 ? -34.03500 -49.31900 58.41400 1.000 81.77846 1 GLN B N 1
ATOM 6920 C CA . GLN B 2 6 ? -32.69000 -48.85500 58.08400 1.000 84.98265 1 GLN B CA 1
ATOM 6921 C C . GLN B 2 6 ? -31.61700 -49.71300 58.76100 1.000 92.71335 1 GLN B C 1
ATOM 6922 O O . GLN B 2 6 ? -31.74600 -50.09900 59.92400 1.000 103.89005 1 GLN B O 1
ATOM 6924 N N . LEU B 2 7 ? -30.55000 -49.99800 58.02300 1.000 86.23231 2 LEU B N 1
ATOM 6925 C CA . LEU B 2 7 ? -29.52700 -50.92500 58.47300 1.000 76.99371 2 LEU B CA 1
ATOM 6926 C C . LEU B 2 7 ? -28.27600 -50.21500 58.96500 1.000 70.21285 2 LEU B C 1
ATOM 6927 O O . LEU B 2 7 ? -27.82800 -49.23000 58.37600 1.000 75.04181 2 LEU B O 1
ATOM 6932 N N . GLN B 2 8 ? -27.72200 -50.72500 60.05700 1.000 61.60159 3 GLN B N 1
ATOM 6933 C CA . GLN B 2 8 ? -26.42000 -50.29500 60.51600 1.000 55.23960 3 GLN B CA 1
ATOM 6934 C C . GLN B 2 8 ? -25.41700 -51.39700 60.18500 1.000 50.88734 3 GLN B C 1
ATOM 6935 O O . GLN B 2 8 ? -25.70900 -52.59400 60.30600 1.000 46.84784 3 GLN B O 1
ATOM 6941 N N . LEU B 2 9 ? -24.23800 -50.98200 59.74300 1.000 49.28869 4 LEU B N 1
ATOM 6942 C CA . LEU B 2 9 ? -23.18100 -51.91000 59.35600 1.000 50.13596 4 LEU B CA 1
ATOM 6943 C C . LEU B 2 9 ? -21.90600 -51.59800 60.13100 1.000 43.53675 4 LEU B C 1
ATOM 6944 O O . LEU B 2 9 ? -21.41500 -50.48000 60.05400 1.000 44.14090 4 LEU B O 1
ATOM 6949 N N . VAL B 2 10 ? -21.35600 -52.56200 60.85100 1.000 42.95198 5 VAL B N 1
ATOM 6950 C CA . VAL B 2 10 ? -20.16000 -52.29400 61.64700 1.000 40.88384 5 VAL B CA 1
ATOM 6951 C C . VAL B 2 10 ? -19.01800 -53.21600 61.25900 1.000 40.70071 5 VAL B C 1
ATOM 6952 O O . VAL B 2 10 ? -19.06600 -54.43500 61.49500 1.000 40.91761 5 VAL B O 1
ATOM 6956 N N . GLU B 2 11 ? -17.99500 -52.61800 60.66000 1.000 40.30994 6 GLU B N 1
ATOM 6957 C CA . GLU B 2 11 ? -16.82800 -53.36000 60.21300 1.000 43.44971 6 GLU B CA 1
ATOM 6958 C C . GLU B 2 11 ? -15.79600 -53.48000 61.31600 1.000 40.51818 6 GLU B C 1
ATOM 6959 O O . GLU B 2 11 ? -15.68100 -52.59300 62.13900 1.000 41.55682 6 GLU B O 1
ATOM 6965 N N . SER B 2 12 ? -15.05400 -54.58500 61.30200 1.000 40.57360 7 SER B N 1
ATOM 6966 C CA . SER B 2 12 ? -13.93100 -54.81600 62.21600 1.000 40.92686 7 SER B CA 1
ATOM 6967 C C . SER B 2 12 ? -12.84000 -55.56800 61.46900 1.000 47.19592 7 SER B C 1
ATOM 6968 O O . SER B 2 12 ? -13.09500 -56.19500 60.39900 1.000 40.25305 7 SER B O 1
ATOM 6971 N N . GLY B 2 13 ? -11.63800 -55.56300 62.03200 1.000 40.81873 8 GLY B N 1
ATOM 6972 C CA . GLY B 2 13 ? -10.57700 -56.40500 61.51800 1.000 44.68317 8 GLY B CA 1
ATOM 6973 C C . GLY B 2 13 ? -9.40200 -55.62700 60.94900 1.000 49.53314 8 GLY B C 1
ATOM 6974 O O . GLY B 2 13 ? -8.29300 -56.18700 60.75800 1.000 44.36129 8 GLY B O 1
ATOM 6975 N N . GLY B 2 14 ? -9.62300 -54.33900 60.69200 1.000 40.04795 9 GLY B N 1
ATOM 6976 C CA . GLY B 2 14 ? -8.56900 -53.50800 60.15600 1.000 44.63422 9 GLY B CA 1
ATOM 6977 C C . GLY B 2 14 ? -7.47700 -53.28700 61.19300 1.000 43.23126 9 GLY B C 1
ATOM 6978 O O . GLY B 2 14 ? -7.62600 -53.67100 62.34400 1.000 44.82614 9 GLY B O 1
ATOM 6979 N N . GLY B 2 15 ? -6.37400 -52.68400 60.77100 1.000 41.84844 10 GLY B N 1
ATOM 6980 C CA . GLY B 2 15 ? -5.24100 -52.41500 61.63500 1.000 41.11120 10 GLY B CA 1
ATOM 6981 C C . GLY B 2 15 ? -4.07000 -52.15900 60.71600 1.000 45.30159 10 GLY B C 1
ATOM 6982 O O . GLY B 2 15 ? -4.21400 -52.00700 59.49200 1.000 43.47094 10 GLY B O 1
ATOM 6983 N N . LEU B 2 16 ? -2.89500 -52.13300 61.30100 1.000 39.97920 11 LEU B N 1
ATOM 6984 C CA . LEU B 2 16 ? -1.66300 -52.01400 60.55500 1.000 45.15801 11 LEU B CA 1
ATOM 6985 C C . LEU B 2 16 ? -1.21400 -53.41200 60.11600 1.000 47.57562 11 LEU B C 1
ATOM 6986 O O . LEU B 2 16 ? -1.18300 -54.33300 60.92100 1.000 52.57198 11 LEU B O 1
ATOM 6991 N N . VAL B 2 17 ? -0.87500 -53.58300 58.84100 1.000 47.02303 12 VAL B N 1
ATOM 6992 C CA . VAL B 2 17 ? -0.41200 -54.88100 58.35100 1.000 41.97870 12 VAL B CA 1
ATOM 6993 C C . VAL B 2 17 ? 0.88600 -54.62600 57.62300 1.000 44.54091 12 VAL B C 1
ATOM 6994 O O . VAL B 2 17 ? 1.10000 -53.53800 57.06700 1.000 46.19545 12 VAL B O 1
ATOM 6998 N N . GLN B 2 18 ? 1.75800 -55.61500 57.63800 1.000 44.65556 13 GLN B N 1
ATOM 6999 C CA . GLN B 2 18 ? 3.00700 -55.56400 56.89600 1.000 46.76737 13 GLN B CA 1
ATOM 7000 C C . GLN B 2 18 ? 2.80600 -56.10000 55.48100 1.000 44.77317 13 GLN B C 1
ATOM 7001 O O . GLN B 2 18 ? 2.08700 -57.08800 55.29000 1.000 45.72310 13 GLN B O 1
ATOM 7007 N N . PRO B 2 19 ? 3.48400 -55.47000 54.50700 1.000 46.75523 14 PRO B N 1
ATOM 7008 C CA . PRO B 2 19 ? 3.49300 -55.93900 53.11600 1.000 49.16173 14 PRO B CA 1
ATOM 7009 C C . PRO B 2 19 ? 3.75500 -57.43200 53.10800 1.000 54.63966 14 PRO B C 1
ATOM 7010 O O . PRO B 2 19 ? 4.72200 -57.89700 53.73700 1.000 57.00596 14 PRO B O 1
ATOM 7014 N N . GLY B 2 20 ? 2.87100 -58.18400 52.46400 1.000 46.57997 15 GLY B N 1
ATOM 7015 C CA . GLY B 2 20 ? 2.96300 -59.63200 52.46700 1.000 48.03656 15 GLY B CA 1
ATOM 7016 C C . GLY B 2 20 ? 2.09900 -60.29000 53.52200 1.000 45.37417 15 GLY B C 1
ATOM 7017 O O . GLY B 2 20 ? 1.86000 -61.49500 53.48600 1.000 45.14495 15 GLY B O 1
ATOM 7018 N N . GLY B 2 21 ? 1.61400 -59.48900 54.46000 1.000 46.29095 16 GLY B N 1
ATOM 7019 C CA . GLY B 2 21 ? 0.87500 -60.01600 55.58800 1.000 45.61971 16 GLY B CA 1
ATOM 7020 C C . GLY B 2 21 ? -0.58000 -60.30500 55.30100 1.000 43.86764 16 GLY B C 1
ATOM 7021 O O . GLY B 2 21 ? -1.07600 -60.14000 54.16100 1.000 38.05074 16 GLY B O 1
ATOM 7022 N N . SER B 2 22 ? -1.26800 -60.72300 56.35900 1.000 47.77187 17 SER B N 1
ATOM 7023 C CA . SER B 2 22 ? -2.65200 -61.17400 56.26600 1.000 46.55781 17 SER B CA 1
ATOM 7024 C C . SER B 2 22 ? -3.61400 -60.30000 57.05000 1.000 45.22794 17 SER B C 1
ATOM 7025 O O . SER B 2 22 ? -3.21900 -59.69300 58.03800 1.000 41.19634 17 SER B O 1
ATOM 7028 N N . LEU B 2 23 ? -4.87300 -60.26100 56.61900 1.000 41.19770 18 LEU B N 1
ATOM 7029 C CA . LEU B 2 23 ? -5.95900 -59.66600 57.42500 1.000 46.83483 18 LEU B CA 1
ATOM 7030 C C . LEU B 2 23 ? -7.29400 -60.38200 57.22100 1.000 49.29934 18 LEU B C 1
ATOM 7031 O O . LEU B 2 23 ? -7.52100 -60.96200 56.15000 1.000 43.70246 18 LEU B O 1
ATOM 7036 N N . ARG B 2 24 ? -8.17000 -60.34200 58.22800 1.000 41.19754 19 ARG B N 1
ATOM 7037 C CA . ARG B 2 24 ? -9.53500 -60.87300 58.07700 1.000 45.13823 19 ARG B CA 1
ATOM 7038 C C . ARG B 2 24 ? -10.55300 -59.85300 58.52200 1.000 48.29804 19 ARG B C 1
ATOM 7039 O O . ARG B 2 24 ? -10.73400 -59.62100 59.72700 1.000 48.32683 19 ARG B O 1
ATOM 7047 N N . LEU B 2 25 ? -11.22900 -59.25100 57.54000 1.000 41.43669 20 LEU B N 1
ATOM 7048 C CA . LEU B 2 25 ? -12.26200 -58.25400 57.83000 1.000 43.47538 20 LEU B CA 1
ATOM 7049 C C . LEU B 2 25 ? -13.61800 -58.90000 58.04000 1.000 44.05426 20 LEU B C 1
ATOM 7050 O O . LEU B 2 25 ? -13.94400 -59.89500 57.39900 1.000 44.55943 20 LEU B O 1
ATOM 7055 N N . SER B 2 26 ? -14.40000 -58.34500 58.94800 1.000 39.60109 21 SER B N 1
ATOM 7056 C CA . SER B 2 26 ? -15.73400 -58.85700 59.20700 1.000 41.25954 21 SER B CA 1
ATOM 7057 C C . SER B 2 26 ? -16.65700 -57.65800 59.37200 1.000 42.09935 21 SER B C 1
ATOM 7058 O O . SER B 2 26 ? -16.22200 -56.57900 59.76500 1.000 45.66641 21 SER B O 1
ATOM 7061 N N . CYS B 2 27 ? -17.92200 -57.83800 59.01400 1.000 43.55550 22 CYS B N 1
ATOM 7062 C CA . CYS B 2 27 ? -18.93200 -56.81200 59.18600 1.000 43.38179 22 CYS B CA 1
ATOM 7063 C C . CYS B 2 27 ? -20.22100 -57.44400 59.60800 1.000 39.97611 22 CYS B C 1
ATOM 7064 O O . CYS B 2 27 ? -20.72800 -58.35200 58.94800 1.000 48.39517 22 CYS B O 1
ATOM 7067 N N . VAL B 2 28 ? -20.77800 -56.90300 60.65300 1.000 46.09484 23 VAL B N 1
ATOM 7068 C CA . VAL B 2 28 ? -22.01700 -57.37100 61.19200 1.000 49.36664 23 VAL B CA 1
ATOM 7069 C C . VAL B 2 28 ? -23.08400 -56.34200 60.91500 1.000 54.54770 23 VAL B C 1
ATOM 7070 O O . VAL B 2 28 ? -22.90600 -55.17700 61.16700 1.000 54.54346 23 VAL B O 1
ATOM 7074 N N . VAL B 2 29 ? -24.18800 -56.80400 60.38600 1.000 56.22475 24 VAL B N 1
ATOM 7075 C CA . VAL B 2 29 ? -25.24000 -55.93100 59.95400 1.000 52.65377 24 VAL B CA 1
ATOM 7076 C C . VAL B 2 29 ? -26.41600 -56.06100 60.84900 1.000 50.91243 24 VAL B C 1
ATOM 7077 O O . VAL B 2 29 ? -26.87000 -57.13700 61.10600 1.000 53.13185 24 VAL B O 1
ATOM 7081 N N . SER B 2 30 ? -26.93800 -54.92900 61.25900 1.000 51.20117 25 SER B N 1
ATOM 7082 C CA . SER B 2 30 ? -28.08300 -54.87100 62.12200 1.000 60.76141 25 SER B CA 1
ATOM 7083 C C . SER B 2 30 ? -29.27000 -54.63900 61.26400 1.000 62.00660 25 SER B C 1
ATOM 7084 O O . SER B 2 30 ? -29.27600 -53.71500 60.50100 1.000 65.62771 25 SER B O 1
ATOM 7087 N N . GLY B 2 31 ? -30.28900 -55.45700 61.40100 1.000 58.67415 26 GLY B N 1
ATOM 7088 C CA . GLY B 2 31 ? -31.48000 -55.26900 60.61800 1.000 66.64823 26 GLY B CA 1
ATOM 7089 C C . GLY B 2 31 ? -32.12300 -56.58600 60.32200 1.000 76.27611 26 GLY B C 1
ATOM 7090 O O . GLY B 2 31 ? -32.03800 -57.50400 61.10100 1.000 80.15355 26 GLY B O 1
ATOM 7091 N N . SER B 2 32 ? -32.78700 -56.67700 59.19400 1.000 79.45289 27 SER B N 1
ATOM 7092 C CA . SER B 2 32 ? -33.50300 -57.87400 58.86000 1.000 81.38831 27 SER B CA 1
ATOM 7093 C C . SER B 2 32 ? -33.26200 -58.22500 57.42100 1.000 76.93751 27 SER B C 1
ATOM 7094 O O . SER B 2 32 ? -32.92600 -57.38100 56.62600 1.000 71.57759 27 SER B O 1
ATOM 7097 N N . ASP B 2 33 ? -33.47600 -59.47700 57.08000 1.000 79.06387 28 ASP B N 1
ATOM 7098 C CA . ASP B 2 33 ? -33.35700 -59.87700 55.70500 1.000 83.36074 28 ASP B CA 1
ATOM 7099 C C . ASP B 2 33 ? -32.00900 -59.46900 55.17900 1.000 75.56710 28 ASP B C 1
ATOM 7100 O O . ASP B 2 33 ? -31.88500 -58.90100 54.12500 1.000 76.79895 28 ASP B O 1
ATOM 7105 N N . PHE B 2 34 ? -30.99400 -59.77700 55.95800 1.000 67.84615 29 PHE B N 1
ATOM 7106 C CA . PHE B 2 34 ? -29.64100 -59.56900 55.57800 1.000 57.80516 29 PHE B CA 1
ATOM 7107 C C . PHE B 2 34 ? -29.43000 -60.36500 54.30500 1.000 57.77470 29 PHE B C 1
ATOM 7108 O O . PHE B 2 34 ? -28.67600 -59.97600 53.45400 1.000 53.82307 29 PHE B O 1
ATOM 7116 N N . ASN B 2 35 ? -30.07200 -61.51300 54.19400 1.000 61.20623 30 ASN B N 1
ATOM 7117 C CA . ASN B 2 35 ? -29.85200 -62.36100 53.04000 1.000 69.97076 30 ASN B CA 1
ATOM 7118 C C . ASN B 2 35 ? -30.57300 -61.88000 51.81600 1.000 71.95918 30 ASN B C 1
ATOM 7119 O O . ASN B 2 35 ? -30.59300 -62.55700 50.82400 1.000 68.57692 30 ASN B O 1
ATOM 7124 N N . THR B 2 36 ? -31.12900 -60.68600 51.90300 1.000 77.01079 31 THR B N 1
ATOM 7125 C CA . THR B 2 36 ? -31.79000 -60.01000 50.79200 1.000 77.96494 31 THR B CA 1
ATOM 7126 C C . THR B 2 36 ? -30.76500 -59.16800 50.03900 1.000 77.27392 31 THR B C 1
ATOM 7127 O O . THR B 2 36 ? -30.95400 -58.81500 48.87800 1.000 83.99994 31 THR B O 1
ATOM 7131 N N . TYR B 2 37 ? -29.66600 -58.85700 50.71500 1.000 56.38113 32 TYR B N 1
ATOM 7132 C CA . TYR B 2 37 ? -28.74100 -57.87700 50.20400 1.000 45.85173 32 TYR B CA 1
ATOM 7133 C C . TYR B 2 37 ? -27.54100 -58.45300 49.46600 1.000 43.44933 32 TYR B C 1
ATOM 7134 O O . TYR B 2 37 ? -27.06000 -59.55800 49.75900 1.000 48.85728 32 TYR B O 1
ATOM 7143 N N . ILE B 2 38 ? -27.08900 -57.67800 48.49100 1.000 38.17824 33 ILE B N 1
ATOM 7144 C CA . ILE B 2 38 ? -25.78200 -57.80300 47.87900 1.000 37.73192 33 ILE B CA 1
ATOM 7145 C C . ILE B 2 38 ? -24.71200 -57.14600 48.78200 1.000 45.21941 33 ILE B C 1
ATOM 7146 O O . ILE B 2 38 ? -24.64900 -55.91200 48.90100 1.000 42.50501 33 ILE B O 1
ATOM 7151 N N . MET B 2 39 ? -23.89300 -57.97800 49.43300 1.000 37.77531 34 MET B N 1
ATOM 7152 C CA . MET B 2 39 ? -22.93300 -57.47500 50.38400 1.000 38.93523 34 MET B CA 1
ATOM 7153 C C . MET B 2 39 ? -21.63000 -57.20700 49.67900 1.000 41.12374 34 MET B C 1
ATOM 7154 O O . MET B 2 39 ? -21.19100 -58.00000 48.84300 1.000 38.90079 34 MET B O 1
ATOM 7159 N N . GLY B 2 40 ? -21.00300 -56.08300 50.01500 1.000 41.19948 35 GLY B N 1
ATOM 7160 C CA . GLY B 2 40 ? -19.74800 -55.73100 49.38400 1.000 36.45596 35 GLY B CA 1
ATOM 7161 C C . GLY B 2 40 ? -18.73000 -55.10600 50.30600 1.000 43.08665 35 GLY B C 1
ATOM 7162 O O . GLY B 2 40 ? -19.07100 -54.56200 51.35200 1.000 34.21838 35 GLY B O 1
ATOM 7163 N N . TRP B 2 41 ? -17.47400 -55.19500 49.88000 1.000 34.27972 36 TRP B N 1
ATOM 7164 C CA . TRP B 2 41 ? -16.38500 -54.47500 50.48700 1.000 33.76710 36 TRP B CA 1
ATOM 7165 C C . TRP B 2 41 ? -15.77000 -53.51300 49.50000 1.000 37.43426 36 TRP B C 1
ATOM 7166 O O . TRP B 2 41 ? -15.35900 -53.90500 48.39800 1.000 34.74792 36 TRP B O 1
ATOM 7177 N N . TYR B 2 42 ? -15.70800 -52.25200 49.89300 1.000 31.84986 37 TYR B N 1
ATOM 7178 C CA . TYR B 2 42 ? -15.09600 -51.23200 49.06700 1.000 30.93374 37 TYR B CA 1
ATOM 7179 C C . TYR B 2 42 ? -13.93500 -50.58100 49.80400 1.000 30.85890 37 TYR B C 1
ATOM 7180 O O . TYR B 2 42 ? -13.95700 -50.42400 51.01800 1.000 31.22956 37 TYR B O 1
ATOM 7189 N N . ARG B 2 43 ? -12.91700 -50.19000 49.04800 1.000 37.73882 38 ARG B N 1
ATOM 7190 C CA . ARG B 2 43 ? -11.75100 -49.50700 49.61700 1.000 36.75043 38 ARG B CA 1
ATOM 7191 C C . ARG B 2 43 ? -11.83700 -48.02500 49.28900 1.000 31.70884 38 ARG B C 1
ATOM 7192 O O . ARG B 2 43 ? -12.11900 -47.64100 48.11700 1.000 34.15740 38 ARG B O 1
ATOM 7200 N N . GLN B 2 44 ? -11.61900 -47.18400 50.29300 1.000 33.19324 39 GLN B N 1
ATOM 7201 C CA . GLN B 2 44 ? -11.60500 -45.74300 50.03800 1.000 33.54537 39 GLN B CA 1
ATOM 7202 C C . GLN B 2 44 ? -10.40200 -45.02800 50.67100 1.000 35.60937 39 GLN B C 1
ATOM 7203 O O . GLN B 2 44 ? -10.11200 -45.22900 51.84500 1.000 38.94576 39 GLN B O 1
ATOM 7209 N N . VAL B 2 45 ? -9.69800 -44.22800 49.87400 1.000 34.80363 40 VAL B N 1
ATOM 7210 C CA . VAL B 2 45 ? -8.57200 -43.41700 50.35000 1.000 42.63499 40 VAL B CA 1
ATOM 7211 C C . VAL B 2 45 ? -8.98100 -41.92200 50.34200 1.000 39.36422 40 VAL B C 1
ATOM 7212 O O . VAL B 2 45 ? -9.86500 -41.54500 49.59000 1.000 35.54397 40 VAL B O 1
ATOM 7216 N N . PRO B 2 46 ? -8.40600 -41.08600 51.24000 1.000 37.21853 41 PRO B N 1
ATOM 7217 C CA . PRO B 2 46 ? -8.89000 -39.69700 51.25100 1.000 37.71259 41 PRO B CA 1
ATOM 7218 C C . PRO B 2 46 ? -8.82700 -38.99400 49.88000 1.000 37.63907 41 PRO B C 1
ATOM 7219 O O . PRO B 2 46 ? -7.84000 -39.06700 49.14700 1.000 44.64293 41 PRO B O 1
ATOM 7223 N N . GLY B 2 47 ? -9.92200 -38.35600 49.51400 1.000 37.17360 42 GLY B N 1
ATOM 7224 C CA . GLY B 2 47 ? -9.94100 -37.55200 48.30800 1.000 41.38457 42 GLY B CA 1
ATOM 7225 C C . GLY B 2 47 ? -10.19600 -38.38100 47.05700 1.000 46.82087 42 GLY B C 1
ATOM 7226 O O . GLY B 2 47 ? -9.94000 -37.90600 45.95500 1.000 37.19973 42 GLY B O 1
ATOM 7227 N N . LYS B 2 48 ? -10.66300 -39.62100 47.24600 1.000 43.46227 43 LYS B N 1
ATOM 7228 C CA . LYS B 2 48 ? -10.90200 -40.55400 46.16100 1.000 40.35593 43 LYS B CA 1
ATOM 7229 C C . LYS B 2 48 ? -12.25200 -41.26500 46.32800 1.000 36.70555 43 LYS B C 1
ATOM 7230 O O . LYS B 2 48 ? -12.74900 -41.40100 47.45100 1.000 35.56124 43 LYS B O 1
ATOM 7236 N N . PRO B 2 49 ? -12.86700 -41.70800 45.21300 1.000 34.36306 44 PRO B N 1
ATOM 7237 C CA . PRO B 2 49 ? -14.10000 -42.47300 45.32200 1.000 33.43611 44 PRO B CA 1
ATOM 7238 C C . PRO B 2 49 ? -13.90200 -43.84500 45.96900 1.000 33.30000 44 PRO B C 1
ATOM 7239 O O . PRO B 2 49 ? -12.79000 -44.38700 45.89900 1.000 32.05403 44 PRO B O 1
ATOM 7243 N N . ARG B 2 50 ? -14.97900 -44.40000 46.51900 1.000 29.34841 45 ARG B N 1
ATOM 7244 C CA . ARG B 2 50 ? -14.99500 -45.80700 46.91200 1.000 32.10955 45 ARG B CA 1
ATOM 7245 C C . ARG B 2 50 ? -14.69500 -46.67500 45.70300 1.000 31.40005 45 ARG B C 1
ATOM 7246 O O . ARG B 2 50 ? -15.05800 -46.35100 44.55500 1.000 32.17374 45 ARG B O 1
ATOM 7254 N N . GLU B 2 51 ? -14.02800 -47.79600 45.96600 1.000 30.61021 46 GLU B N 1
ATOM 7255 C CA . GLU B 2 51 ? -13.66300 -48.68900 44.90200 1.000 36.04208 46 GLU B CA 1
ATOM 7256 C C . GLU B 2 51 ? -13.94600 -50.12600 45.32000 1.000 35.32839 46 GLU B C 1
ATOM 7257 O O . GLU B 2 51 ? -13.56300 -50.57200 46.42000 1.000 33.67032 46 GLU B O 1
ATOM 7263 N N . LEU B 2 52 ? -14.62600 -50.85400 44.43700 1.000 30.01614 47 LEU B N 1
ATOM 7264 C CA . LEU B 2 52 ? -15.07300 -52.18300 44.77700 1.000 31.01815 47 LEU B CA 1
ATOM 7265 C C . LEU B 2 52 ? -13.84800 -53.08000 44.98400 1.000 31.88194 47 LEU B C 1
ATOM 7266 O O . LEU B 2 52 ? -12.92400 -53.14400 44.13700 1.000 37.93574 47 LEU B O 1
ATOM 7271 N N . VAL B 2 53 ? -13.84500 -53.79300 46.09500 1.000 32.56845 48 VAL B N 1
ATOM 7272 C CA . VAL B 2 53 ? -12.82400 -54.83400 46.27100 1.000 33.55843 48 VAL B CA 1
ATOM 7273 C C . VAL B 2 53 ? -13.41200 -56.20500 45.99800 1.000 39.69422 48 VAL B C 1
ATOM 7274 O O . VAL B 2 53 ? -12.85700 -57.02700 45.22200 1.000 36.74633 48 VAL B O 1
ATOM 7278 N N . ALA B 2 54 ? -14.55600 -56.44600 46.61400 1.000 34.82841 49 ALA B N 1
ATOM 7279 C CA . ALA B 2 54 ? -15.25500 -57.70400 46.43000 1.000 35.92438 49 ALA B CA 1
ATOM 7280 C C . ALA B 2 54 ? -16.72400 -57.56700 46.80900 1.000 35.84367 49 ALA B C 1
ATOM 7281 O O . ALA B 2 54 ? -17.05600 -56.79700 47.68900 1.000 35.27061 49 ALA B O 1
ATOM 7283 N N . ASP B 2 55 ? -17.59700 -58.35300 46.20000 1.000 36.54431 50 ASP B N 1
ATOM 7284 C CA . ASP B 2 55 ? -18.99700 -58.35400 46.61000 1.000 36.70339 50 ASP B CA 1
ATOM 7285 C C . ASP B 2 55 ? -19.58000 -59.75300 46.37900 1.000 38.13917 50 ASP B C 1
ATOM 7286 O O . ASP B 2 55 ? -18.98300 -60.58200 45.69700 1.000 41.67753 50 ASP B O 1
ATOM 7291 N N . ILE B 2 56 ? -20.73500 -60.01300 46.96900 1.000 38.66673 51 ILE B N 1
ATOM 7292 C CA . ILE B 2 56 ? -21.27200 -61.35100 46.97400 1.000 40.18760 51 ILE B CA 1
ATOM 7293 C C . ILE B 2 56 ? -22.78600 -61.25200 46.88500 1.000 51.39575 51 ILE B C 1
ATOM 7294 O O . ILE B 2 56 ? -23.43400 -60.49700 47.62100 1.000 42.01564 51 ILE B O 1
ATOM 7299 N N . THR B 2 57 ? -23.32800 -62.00100 45.92300 1.000 52.39595 52 THR B N 1
ATOM 7300 C CA . THR B 2 57 ? -24.74600 -61.97500 45.60600 1.000 59.80419 52 THR B CA 1
ATOM 7301 C C . THR B 2 57 ? -25.54100 -62.67700 46.69400 1.000 58.98430 52 THR B C 1
ATOM 7302 O O . THR B 2 57 ? -24.98600 -63.31100 47.58700 1.000 51.89074 52 THR B O 1
ATOM 7306 N N . THR B 2 58 ? -26.85700 -62.58000 46.58300 1.000 65.66126 53 THR B N 1
ATOM 7307 C CA . THR B 2 58 ? -27.75200 -63.20200 47.53600 1.000 71.56827 53 THR B CA 1
ATOM 7308 C C . THR B 2 58 ? -27.61500 -64.72400 47.47300 1.000 71.22296 53 THR B C 1
ATOM 7309 O O . THR B 2 58 ? -27.98100 -65.44400 48.40600 1.000 66.58478 53 THR B O 1
ATOM 7313 N N . GLU B 2 59 ? -27.06000 -65.20400 46.36600 1.000 67.68518 54 GLU B N 1
ATOM 7314 C CA . GLU B 2 59 ? -26.90300 -66.63500 46.14200 1.000 69.62419 54 GLU B CA 1
ATOM 7315 C C . GLU B 2 59 ? -25.47500 -67.10900 46.41500 1.000 68.04322 54 GLU B C 1
ATOM 7316 O O . GLU B 2 59 ? -25.12900 -68.25600 46.12800 1.000 73.14554 54 GLU B O 1
ATOM 7322 N N . GLY B 2 60 ? -24.65600 -66.23000 46.99200 1.000 59.64137 55 GLY B N 1
ATOM 7323 C CA . GLY B 2 60 ? -23.26800 -66.54300 47.25300 1.000 51.23266 55 GLY B CA 1
ATOM 7324 C C . GLY B 2 60 ? -22.29800 -66.35400 46.09300 1.000 49.28050 55 GLY B C 1
ATOM 7325 O O . GLY B 2 60 ? -21.14300 -66.70900 46.19400 1.000 51.99192 55 GLY B O 1
ATOM 7326 N N . LYS B 2 61 ? -22.73800 -65.79300 44.98400 1.000 52.91806 56 LYS B N 1
ATOM 7327 C CA . LYS B 2 61 ? -21.83000 -65.62100 43.84500 1.000 57.51426 56 LYS B CA 1
ATOM 7328 C C . LYS B 2 61 ? -20.85700 -64.45300 44.06900 1.000 53.06151 56 LYS B C 1
ATOM 7329 O O . LYS B 2 61 ? -21.28000 -63.34100 44.37300 1.000 48.46361 56 LYS B O 1
ATOM 7335 N N . THR B 2 62 ? -19.56000 -64.70100 43.89400 1.000 51.43081 57 THR B N 1
ATOM 7336 C CA . THR B 2 62 ? -18.57400 -63.67300 44.22700 1.000 52.33340 57 THR B CA 1
ATOM 7337 C C . THR B 2 62 ? -17.97800 -62.94400 43.01500 1.000 52.83315 57 THR B C 1
ATOM 7338 O O . THR B 2 62 ? -17.91600 -63.47000 41.90500 1.000 58.94932 57 THR B O 1
ATOM 7342 N N . ASN B 2 63 ? -17.54600 -61.72100 43.26000 1.000 47.08218 58 ASN B N 1
ATOM 7343 C CA . ASN B 2 63 ? -16.94400 -60.86600 42.25900 1.000 46.76429 58 ASN B CA 1
ATOM 7344 C C . ASN B 2 63 ? -15.81000 -60.06500 42.90300 1.000 44.73576 58 ASN B C 1
ATOM 7345 O O . ASN B 2 63 ? -15.92100 -59.67800 44.05300 1.000 46.85948 58 ASN B O 1
ATOM 7350 N N . TYR B 2 64 ? -14.72200 -59.81300 42.18200 1.000 43.36326 59 TYR B N 1
ATOM 7351 C CA . TYR B 2 64 ? -13.53600 -59.17800 42.78900 1.000 45.87516 59 TYR B CA 1
ATOM 7352 C C . TYR B 2 64 ? -12.97100 -58.09900 41.88300 1.000 49.11477 59 TYR B C 1
ATOM 7353 O O . TYR B 2 64 ? -13.08800 -58.22000 40.65300 1.000 42.34929 59 TYR B O 1
ATOM 7362 N N . GLY B 2 65 ? -12.38500 -57.05800 42.47800 1.000 39.04990 60 GLY B N 1
ATOM 7363 C CA . GLY B 2 65 ? -11.63500 -56.05500 41.74700 1.000 41.33393 60 GLY B CA 1
ATOM 7364 C C . GLY B 2 65 ? -10.41900 -56.61700 41.00500 1.000 47.24482 60 GLY B C 1
ATOM 7365 O O . GLY B 2 65 ? -9.82800 -57.64200 41.38700 1.000 39.00105 60 GLY B O 1
ATOM 7366 N N . GLY B 2 66 ? -10.03900 -55.92500 39.92500 1.000 51.46397 61 GLY B N 1
ATOM 7367 C CA . GLY B 2 66 ? -8.95000 -56.34800 39.05400 1.000 53.68079 61 GLY B CA 1
ATOM 7368 C C . GLY B 2 66 ? -7.59700 -56.50000 39.74700 1.000 60.36708 61 GLY B C 1
ATOM 7369 O O . GLY B 2 66 ? -6.72300 -57.22700 39.25600 1.000 59.79217 61 GLY B O 1
ATOM 7370 N N . SER B 2 67 ? -7.42100 -55.82100 40.88300 1.000 60.64316 62 SER B N 1
ATOM 7371 C CA . SER B 2 67 ? -6.16100 -55.90200 41.64400 1.000 58.87024 62 SER B CA 1
ATOM 7372 C C . SER B 2 67 ? -6.07000 -57.07500 42.63500 1.000 57.33542 62 SER B C 1
ATOM 7373 O O . SER B 2 67 ? -4.98200 -57.39400 43.12800 1.000 59.89810 62 SER B O 1
ATOM 7376 N N . VAL B 2 68 ? -7.19900 -57.70900 42.93300 1.000 48.45313 63 VAL B N 1
ATOM 7377 C CA . VAL B 2 68 ? -7.22800 -58.75200 43.94200 1.000 50.70613 63 VAL B CA 1
ATOM 7378 C C . VAL B 2 68 ? -6.43900 -59.97200 43.48400 1.000 56.77162 63 VAL B C 1
ATOM 7379 O O . VAL B 2 68 ? -5.59000 -60.48500 44.22900 1.000 52.58557 63 VAL B O 1
ATOM 7383 N N . LYS B 2 69 ? -6.71600 -60.40100 42.24500 1.000 50.33174 64 LYS B N 1
ATOM 7384 C CA . LYS B 2 69 ? -6.04100 -61.53000 41.61300 1.000 50.34127 64 LYS B CA 1
ATOM 7385 C C . LYS B 2 69 ? -5.90700 -62.74200 42.53100 1.000 45.98060 64 LYS B C 1
ATOM 7386 O O . LYS B 2 69 ? -4.81300 -63.27400 42.73800 1.000 44.27710 64 LYS B O 1
ATOM 7392 N N . GLY B 2 70 ? -7.03600 -63.18500 43.06800 1.000 45.47061 65 GLY B N 1
ATOM 7393 C CA . GLY B 2 70 ? -7.07000 -64.41900 43.82100 1.000 43.46414 65 GLY B CA 1
ATOM 7394 C C . GLY B 2 70 ? -6.59400 -64.29000 45.26700 1.000 43.39164 65 GLY B C 1
ATOM 7395 O O . GLY B 2 70 ? -6.69900 -65.25200 46.02100 1.000 46.66068 65 GLY B O 1
ATOM 7396 N N . ARG B 2 71 ? -6.07600 -63.12500 45.65100 1.000 45.98250 66 ARG B N 1
ATOM 7397 C CA . ARG B 2 71 ? -5.44800 -62.96000 46.98700 1.000 47.37589 66 ARG B CA 1
ATOM 7398 C C . ARG B 2 71 ? -6.43800 -62.91600 48.16000 1.000 48.77425 66 ARG B C 1
ATOM 7399 O O . ARG B 2 71 ? -6.07600 -63.22900 49.31500 1.000 45.45927 66 ARG B O 1
ATOM 7407 N N . PHE B 2 72 ? -7.66600 -62.46800 47.88700 1.000 47.12053 67 PHE B N 1
ATOM 7408 C CA . PHE B 2 72 ? -8.68100 -62.33300 48.93100 1.000 45.13561 67 PHE B CA 1
ATOM 7409 C C . PHE B 2 72 ? -9.84800 -63.23700 48.64900 1.000 45.15856 67 PHE B C 1
ATOM 7410 O O . PHE B 2 72 ? -10.09900 -63.59500 47.49700 1.000 42.15139 67 PHE B O 1
ATOM 7418 N N . THR B 2 73 ? -10.62200 -63.50400 49.69100 1.000 43.74863 68 THR B N 1
ATOM 7419 C CA . THR B 2 73 ? -11.86700 -64.26600 49.55700 1.000 44.81278 68 THR B CA 1
ATOM 7420 C C . THR B 2 73 ? -12.98600 -63.57400 50.32400 1.000 42.29620 68 THR B C 1
ATOM 7421 O O . THR B 2 73 ? -12.83100 -63.25400 51.51100 1.000 42.16277 68 THR B O 1
ATOM 7425 N N . ILE B 2 74 ? -14.10200 -63.31300 49.64700 1.000 42.11270 69 ILE B N 1
ATOM 7426 C CA . ILE B 2 74 ? -15.27900 -62.77200 50.31900 1.000 41.52624 69 ILE B CA 1
ATOM 7427 C C . ILE B 2 74 ? -16.24900 -63.89800 50.60300 1.000 42.86614 69 ILE B C 1
ATOM 7428 O O . ILE B 2 74 ? -16.40700 -64.79800 49.80700 1.000 43.73351 69 ILE B O 1
ATOM 7433 N N . SER B 2 75 ? -16.91800 -63.84100 51.73400 1.000 46.14465 70 SER B N 1
ATOM 7434 C CA . SER B 2 75 ? -17.83000 -64.90600 52.11600 1.000 49.43478 70 SER B CA 1
ATOM 7435 C C . SER B 2 75 ? -18.90700 -64.28100 52.95600 1.000 45.55029 70 SER B C 1
ATOM 7436 O O . SER B 2 75 ? -18.67000 -63.24500 53.56500 1.000 45.64011 70 SER B O 1
ATOM 7439 N N . ARG B 2 76 ? -20.06300 -64.92200 53.03200 1.000 45.24827 71 ARG B N 1
ATOM 7440 C CA . ARG B 2 76 ? -21.15400 -64.42000 53.85500 1.000 47.66032 71 ARG B CA 1
ATOM 7441 C C . ARG B 2 76 ? -21.76100 -65.55200 54.69200 1.000 56.16245 71 ARG B C 1
ATOM 7442 O O . ARG B 2 76 ? -21.80300 -66.72600 54.27700 1.000 48.23433 71 ARG B O 1
ATOM 7450 N N . ASP B 2 77 ? -22.20100 -65.18200 55.88800 1.000 51.98938 72 ASP B N 1
ATOM 7451 C CA . ASP B 2 77 ? -22.88500 -66.09000 56.79000 1.000 55.62358 72 ASP B CA 1
ATOM 7452 C C . ASP B 2 77 ? -24.22900 -65.46700 57.14900 1.000 55.91899 72 ASP B C 1
ATOM 7453 O O . ASP B 2 77 ? -24.31300 -64.55400 57.97700 1.000 52.32127 72 ASP B O 1
ATOM 7458 N N . ASN B 2 78 ? -25.27700 -65.97800 56.51700 1.000 55.98364 73 ASN B N 1
ATOM 7459 C CA . ASN B 2 78 ? -26.62700 -65.44700 56.66400 1.000 57.25843 73 ASN B CA 1
ATOM 7460 C C . ASN B 2 78 ? -27.26600 -65.61800 58.04200 1.000 58.98741 73 ASN B C 1
ATOM 7461 O O . ASN B 2 78 ? -28.09700 -64.80600 58.46800 1.000 59.07658 73 ASN B O 1
ATOM 7466 N N . ALA B 2 79 ? -26.86000 -66.65400 58.75600 1.000 57.51183 74 ALA B N 1
ATOM 7467 C CA . ALA B 2 79 ? -27.40800 -66.89300 60.07600 1.000 62.43685 74 ALA B CA 1
ATOM 7468 C C . ALA B 2 79 ? -26.77300 -65.94600 61.09700 1.000 65.69742 74 ALA B C 1
ATOM 7469 O O . ALA B 2 79 ? -27.28200 -65.77000 62.20200 1.000 73.54143 74 ALA B O 1
ATOM 7471 N N . LYS B 2 80 ? -25.65300 -65.34100 60.72900 1.000 66.78750 75 LYS B N 1
ATOM 7472 C CA . LYS B 2 80 ? -24.95600 -64.43000 61.62500 1.000 61.79648 75 LYS B CA 1
ATOM 7473 C C . LYS B 2 80 ? -24.95500 -62.99900 61.09800 1.000 57.23750 75 LYS B C 1
ATOM 7474 O O . LYS B 2 80 ? -24.34900 -62.11200 61.70700 1.000 49.83031 75 LYS B O 1
ATOM 7480 N N . ASN B 2 81 ? -25.63100 -62.77100 59.97000 1.000 55.19202 76 ASN B N 1
ATOM 7481 C CA . ASN B 2 81 ? -25.67000 -61.44300 59.38000 1.000 54.83036 76 ASN B CA 1
ATOM 7482 C C . ASN B 2 81 ? -24.28700 -60.84800 59.20100 1.000 53.27275 76 ASN B C 1
ATOM 7483 O O . ASN B 2 81 ? -24.07700 -59.65900 59.44800 1.000 50.50085 76 ASN B O 1
ATOM 7488 N N . THR B 2 82 ? -23.33700 -61.68100 58.79400 1.000 50.42531 77 THR B N 1
ATOM 7489 C CA . THR B 2 82 ? -21.96300 -61.21000 58.69800 1.000 49.22799 77 THR B CA 1
ATOM 7490 C C . THR B 2 82 ? -21.36200 -61.47800 57.31800 1.000 50.72756 77 THR B C 1
ATOM 7491 O O . THR B 2 82 ? -21.63200 -62.50200 56.68000 1.000 44.18600 77 THR B O 1
ATOM 7495 N N . VAL B 2 83 ? -20.58400 -60.51200 56.85100 1.000 41.87491 78 VAL B N 1
ATOM 7496 C CA . VAL B 2 83 ? -19.75300 -60.67700 55.68200 1.000 41.41619 78 VAL B CA 1
ATOM 7497 C C . VAL B 2 83 ? -18.32500 -60.65400 56.10700 1.000 49.16931 78 VAL B C 1
ATOM 7498 O O . VAL B 2 83 ? -17.94900 -59.94200 57.06500 1.000 40.82222 78 VAL B O 1
ATOM 7502 N N . TYR B 2 84 ? -17.52100 -61.35400 55.33500 1.000 41.56172 79 TYR B N 1
ATOM 7503 C CA . TYR B 2 84 ? -16.13400 -61.53000 55.67300 1.000 41.64881 79 TYR B CA 1
ATOM 7504 C C . TYR B 2 84 ? -15.29400 -61.19700 54.48300 1.000 47.85296 79 TYR B C 1
ATOM 7505 O O . TYR B 2 84 ? -15.68100 -61.48400 53.33000 1.000 44.32472 79 TYR B O 1
ATOM 7514 N N . LEU B 2 85 ? -14.13800 -60.61000 54.74100 1.000 40.29621 80 LEU B N 1
ATOM 7515 C CA . LEU B 2 85 ? -13.15100 -60.55600 53.68200 1.000 44.69790 80 LEU B CA 1
ATOM 7516 C C . LEU B 2 85 ? -11.80800 -61.08000 54.17800 1.000 43.44617 80 LEU B C 1
ATOM 7517 O O . LEU B 2 85 ? -11.11300 -60.37900 54.88300 1.000 40.10332 80 LEU B O 1
ATOM 7522 N N . GLN B 2 86 ? -11.45100 -62.28800 53.75600 1.000 42.02283 81 GLN B N 1
ATOM 7523 C CA . GLN B 2 86 ? -10.15000 -62.86800 54.08900 1.000 53.08266 81 GLN B CA 1
ATOM 7524 C C . GLN B 2 86 ? -9.07700 -62.38100 53.12300 1.000 51.55361 81 GLN B C 1
ATOM 7525 O O . GLN B 2 86 ? -9.18800 -62.58100 51.90400 1.000 50.95109 81 GLN B O 1
ATOM 7531 N N . MET B 2 87 ? -8.02600 -61.77200 53.65900 1.000 42.64042 82 MET B N 1
ATOM 7532 C CA . MET B 2 87 ? -7.04000 -61.12900 52.80400 1.000 45.18747 82 MET B CA 1
ATOM 7533 C C . MET B 2 87 ? -5.62900 -61.66800 52.99300 1.000 48.79975 82 MET B C 1
ATOM 7534 O O . MET B 2 87 ? -5.12800 -61.70400 54.09900 1.000 42.52445 82 MET B O 1
ATOM 7539 N N . PHE B 2 88 ? -4.97300 -62.06900 51.91200 1.000 44.08132 83 PHE B N 1
ATOM 7540 C CA . PHE B 2 88 ? -3.57900 -62.47800 52.04800 1.000 46.04612 83 PHE B CA 1
ATOM 7541 C C . PHE B 2 88 ? -2.68500 -61.66400 51.11000 1.000 50.28931 83 PHE B C 1
ATOM 7542 O O . PHE B 2 88 ? -3.17400 -60.98700 50.18200 1.000 43.05464 83 PHE B O 1
ATOM 7550 N N . GLY B 2 89 ? -1.38200 -61.72500 51.36500 1.000 47.30547 84 GLY B N 1
ATOM 7551 C CA . GLY B 2 89 ? -0.38800 -61.029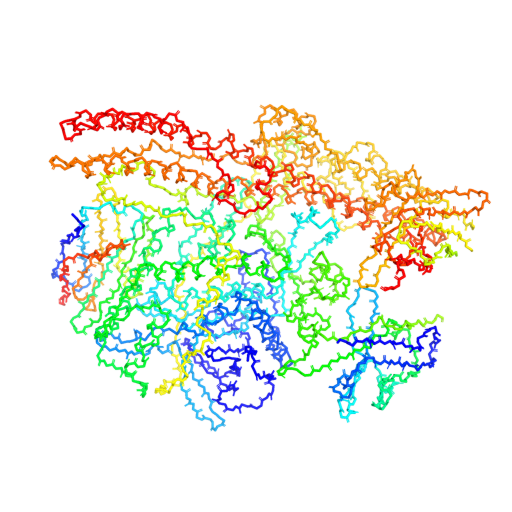00 50.56700 1.000 50.56607 84 GLY B CA 1
ATOM 7552 C C . GLY B 2 89 ? -0.67700 -59.54800 50.37700 1.000 49.87728 84 GLY B C 1
ATOM 7553 O O . GLY B 2 89 ? -0.74600 -59.04900 49.23000 1.000 49.42824 84 GLY B O 1
ATOM 7554 N N . LEU B 2 90 ? -0.87200 -58.83100 51.47900 1.000 45.38732 85 LEU B N 1
ATOM 7555 C CA . LEU B 2 90 ? -1.24100 -57.42100 51.40800 1.000 48.99906 85 LEU B CA 1
ATOM 7556 C C . LEU B 2 90 ? -0.14100 -56.57600 50.77200 1.000 51.70699 85 LEU B C 1
ATOM 7557 O O . LEU B 2 90 ? 1.04400 -56.80000 51.01900 1.000 58.25754 85 LEU B O 1
ATOM 7562 N N . LYS B 2 91 ? -0.53600 -55.60300 49.95500 1.000 43.21216 86 LYS B N 1
ATOM 7563 C CA . LYS B 2 91 ? 0.42900 -54.71700 49.31900 1.000 41.34021 86 LYS B CA 1
ATOM 7564 C C . LYS B 2 91 ? 0.15000 -53.28300 49.72300 1.000 39.68927 86 LYS B C 1
ATOM 7565 O O . LYS B 2 91 ? -0.95700 -52.95400 50.14700 1.000 44.04451 86 LYS B O 1
ATOM 7571 N N . PRO B 2 92 ? 1.14200 -52.39900 49.55700 1.000 47.21472 87 PRO B N 1
ATOM 7572 C CA . PRO B 2 92 ? 0.90600 -50.95900 49.75400 1.000 45.64056 87 PRO B CA 1
ATOM 7573 C C . PRO B 2 92 ? -0.30600 -50.40000 48.98900 1.000 49.27110 87 PRO B C 1
ATOM 7574 O O . PRO B 2 92 ? -0.91100 -49.42100 49.45200 1.000 45.99509 87 PRO B O 1
ATOM 7578 N N . GLU B 2 93 ? -0.66000 -51.00500 47.84800 1.000 48.45890 88 GLU B N 1
ATOM 7579 C CA . GLU B 2 93 ? -1.84600 -50.56800 47.08100 1.000 49.33762 88 GLU B CA 1
ATOM 7580 C C . GLU B 2 93 ? -3.19900 -50.90800 47.73200 1.000 47.16065 88 GLU B C 1
ATOM 7581 O O . GLU B 2 93 ? -4.22800 -50.32000 47.37700 1.000 46.12504 88 GLU B O 1
ATOM 7587 N N . ASP B 2 94 ? -3.20000 -51.86300 48.65500 1.000 42.35930 89 ASP B N 1
ATOM 7588 C CA . ASP B 2 94 ? -4.41300 -52.29000 49.35500 1.000 38.20579 89 ASP B CA 1
ATOM 7589 C C . ASP B 2 94 ? -4.79100 -51.38300 50.52700 1.000 38.23906 89 ASP B C 1
ATOM 7590 O O . ASP B 2 94 ? -5.87700 -51.51100 51.11100 1.000 38.45854 89 ASP B O 1
ATOM 7595 N N . ALA B 2 95 ? -3.88000 -50.49200 50.90100 1.000 41.42085 90 ALA B N 1
ATOM 7596 C CA . ALA B 2 95 ? -4.14500 -49.58000 52.00500 1.000 42.17515 90 ALA B CA 1
ATOM 7597 C C . ALA B 2 95 ? -5.35800 -48.68500 51.72200 1.000 39.50746 90 ALA B C 1
ATOM 7598 O O . ALA B 2 95 ? -5.60100 -48.22500 50.56700 1.000 33.48570 90 ALA B O 1
ATOM 7600 N N . GLY B 2 96 ? -6.13700 -48.44600 52.78000 1.000 39.29169 91 GLY B N 1
ATOM 7601 C CA . GLY B 2 96 ? -7.34900 -47.64400 52.67600 1.000 31.11927 91 GLY B CA 1
ATOM 7602 C C . GLY B 2 96 ? -8.39700 -48.01600 53.70700 1.000 34.82383 91 GLY B C 1
ATOM 7603 O O . GLY B 2 96 ? -8.22500 -48.97200 54.49400 1.000 37.80494 91 GLY B O 1
ATOM 7604 N N . ASN B 2 97 ? -9.47800 -47.24300 53.72200 1.000 30.23984 92 ASN B N 1
ATOM 7605 C CA . ASN B 2 97 ? -10.60400 -47.50500 54.60400 1.000 38.09449 92 ASN B CA 1
ATOM 7606 C C . ASN B 2 97 ? -11.45600 -48.58700 53.94400 1.000 38.58465 92 ASN B C 1
ATOM 7607 O O . ASN B 2 97 ? -11.81200 -48.45300 52.78100 1.000 34.65620 92 ASN B O 1
ATOM 7612 N N . TYR B 2 98 ? -11.74500 -49.67200 54.64700 1.000 37.57567 93 TYR B N 1
ATOM 7613 C CA . TYR B 2 98 ? -12.47200 -50.77500 54.01600 1.000 33.24028 93 TYR B CA 1
ATOM 7614 C C . TYR B 2 98 ? -13.90600 -50.70000 54.48800 1.000 34.37619 93 TYR B C 1
ATOM 7615 O O . TYR B 2 98 ? -14.19900 -50.88400 55.66900 1.000 37.55413 93 TYR B O 1
ATOM 7624 N N . VAL B 2 99 ? -14.79000 -50.35000 53.55600 1.000 34.80920 94 VAL B N 1
ATOM 7625 C CA . VAL B 2 99 ? -16.17900 -50.04200 53.87400 1.000 35.70509 94 VAL B CA 1
ATOM 7626 C C . VAL B 2 99 ? -17.08700 -51.10500 53.30500 1.000 35.64343 94 VAL B C 1
ATOM 7627 O O . VAL B 2 99 ? -17.00500 -51.45800 52.13900 1.000 41.55563 94 VAL B O 1
ATOM 7631 N N . CYS B 2 100 ? -17.95100 -51.61800 54.16000 1.000 36.23983 95 CYS B N 1
ATOM 7632 C CA . CYS B 2 100 ? -18.92300 -52.62900 53.80400 1.000 33.34294 95 CYS B CA 1
ATOM 7633 C C . CYS B 2 100 ? -20.18000 -51.94400 53.28200 1.000 37.96476 95 CYS B C 1
ATOM 7634 O O . CYS B 2 100 ? -20.58100 -50.87700 53.76700 1.000 38.51306 95 CYS B O 1
ATOM 7637 N N . ASN B 2 101 ? -20.81300 -52.59300 52.31300 1.000 36.06093 96 ASN B N 1
ATOM 7638 C CA . ASN B 2 101 ? -21.93400 -52.02700 51.55000 1.000 32.52874 96 ASN B CA 1
ATOM 7639 C C . ASN B 2 101 ? -23.08400 -53.04500 51.51300 1.000 38.90713 96 ASN B C 1
ATOM 7640 O O . ASN B 2 101 ? -22.84400 -54.25400 51.30900 1.000 35.91190 96 ASN B O 1
ATOM 7645 N N . ALA B 2 102 ? -24.31300 -52.59300 51.80000 1.000 33.56728 97 ALA B N 1
ATOM 7646 C CA . ALA B 2 102 ? -25.48600 -53.44800 51.58100 1.000 41.88058 97 ALA B CA 1
ATOM 7647 C C . ALA B 2 102 ? -26.28900 -52.81700 50.44000 1.000 33.83436 97 ALA B C 1
ATOM 7648 O O . ALA B 2 102 ? -26.73700 -51.69300 50.57900 1.000 33.02824 97 ALA B O 1
ATOM 7650 N N . ASP B 2 103 ? -26.44300 -53.54900 49.34700 1.000 34.19574 98 ASP B N 1
ATOM 7651 C CA . ASP B 2 103 ? -27.12600 -53.03900 48.13000 1.000 37.40326 98 ASP B CA 1
ATOM 7652 C C . ASP B 2 103 ? -28.16200 -54.06200 47.74200 1.000 34.74311 98 ASP B C 1
ATOM 7653 O O . ASP B 2 103 ? -28.18200 -55.18800 48.28600 1.000 42.97627 98 ASP B O 1
ATOM 7658 N N . TRP B 2 104 ? -29.03600 -53.69100 46.81200 1.000 34.43107 99 TRP B N 1
ATOM 7659 C CA . TRP B 2 104 ? -30.07000 -54.60300 46.34700 1.000 35.56705 99 TRP B CA 1
ATOM 7660 C C . TRP B 2 104 ? -30.63200 -54.11500 45.01700 1.000 43.98239 99 TRP B C 1
ATOM 7661 O O . TRP B 2 104 ? -30.42900 -52.96400 44.63100 1.000 38.12851 99 TRP B O 1
ATOM 7672 N N . LYS B 2 105 ? -31.33800 -55.00300 44.34500 1.000 35.97151 100 LYS B N 1
ATOM 7673 C CA . LYS B 2 105 ? -31.92700 -54.71800 43.03600 1.000 35.63244 100 LYS B CA 1
ATOM 7674 C C . LYS B 2 105 ? -33.15700 -53.86300 43.20200 1.000 35.31234 100 LYS B C 1
ATOM 7675 O O . LYS B 2 105 ? -33.94500 -54.08200 44.09500 1.000 41.59863 100 LYS B O 1
ATOM 7681 N N . MET B 2 106 ? -33.33500 -52.86900 42.36100 1.000 35.30681 101 MET B N 1
ATOM 7682 C CA . MET B 2 106 ? -34.66300 -52.30300 42.21900 1.000 44.02358 101 MET B CA 1
ATOM 7683 C C . MET B 2 106 ? -34.89900 -52.03900 40.73800 1.000 45.59163 101 MET B C 1
ATOM 7684 O O . MET B 2 106 ? -34.44300 -51.04600 40.17800 1.000 43.08704 101 MET B O 1
ATOM 7689 N N . GLY B 2 107 ? -35.58700 -52.98300 40.11300 1.000 49.51140 102 GLY B N 1
ATOM 7690 C CA . GLY B 2 107 ? -35.92100 -52.86900 38.70800 1.000 46.08245 102 GLY B CA 1
ATOM 7691 C C . GLY B 2 107 ? -34.63600 -53.02800 37.93000 1.000 41.67346 102 GLY B C 1
ATOM 7692 O O . GLY B 2 107 ? -33.85700 -53.95200 38.18100 1.000 34.83208 102 GLY B O 1
ATOM 7693 N N . ALA B 2 108 ? -34.41500 -52.08900 37.01900 1.000 38.96538 103 ALA B N 1
ATOM 7694 C CA . ALA B 2 108 ? -33.27600 -52.08100 36.10800 1.000 40.61022 103 ALA B CA 1
ATOM 7695 C C . ALA B 2 108 ? -32.01500 -51.57500 36.79000 1.000 40.33579 103 ALA B C 1
ATOM 7696 O O . ALA B 2 108 ? -30.90000 -51.75000 36.28500 1.000 42.99012 103 ALA B O 1
ATOM 7698 N N . TRP B 2 109 ? -32.19700 -50.97800 37.96700 1.000 40.75197 104 TRP B N 1
ATOM 7699 C CA . TRP B 2 109 ? -31.11100 -50.35900 38.71200 1.000 37.42424 104 TRP B CA 1
ATOM 7700 C C . TRP B 2 109 ? -30.87500 -51.07800 40.03200 1.000 42.83006 104 TRP B C 1
ATOM 7701 O O . TRP B 2 109 ? -31.65400 -51.96800 40.40200 1.000 38.43397 104 TRP B O 1
ATOM 7712 N N . THR B 2 110 ? -29.79100 -50.72500 40.72100 1.000 37.37701 105 THR B N 1
ATOM 7713 C CA . THR B 2 110 ? -29.62400 -51.12700 42.10900 1.000 31.18103 105 THR B CA 1
ATOM 7714 C C . THR B 2 110 ? -29.87100 -49.93800 42.98900 1.000 38.47819 105 THR B C 1
ATOM 7715 O O . THR B 2 110 ? -29.80700 -48.78000 42.53300 1.000 29.25702 105 THR B O 1
ATOM 7719 N N . ALA B 2 111 ? -30.14400 -50.22300 44.25900 1.000 30.97877 106 ALA B N 1
ATOM 7720 C CA . ALA B 2 111 ? -30.32100 -49.16800 45.23200 1.000 30.36654 106 ALA B CA 1
ATOM 7721 C C . ALA B 2 111 ? -29.07500 -48.28900 45.24100 1.000 29.26317 106 ALA B C 1
ATOM 7722 O O . ALA B 2 111 ? -29.18100 -47.06000 45.38300 1.000 35.19647 106 ALA B O 1
ATOM 7724 N N . GLY B 2 112 ? -27.89500 -48.89900 45.04400 1.000 29.40121 107 GLY B N 1
ATOM 7725 C CA . GLY B 2 112 ? -26.64300 -48.14300 44.96500 1.000 31.26981 107 GLY B CA 1
ATOM 7726 C C . GLY B 2 112 ? -26.72600 -47.08700 43.85300 1.000 27.82865 107 GLY B C 1
ATOM 7727 O O . GLY B 2 112 ? -26.27500 -45.96000 44.01500 1.000 26.72694 107 GLY B O 1
ATOM 7728 N N . ASP B 2 113 ? -27.29500 -47.46000 42.73100 1.000 27.62288 108 ASP B N 1
ATOM 7729 C CA . ASP B 2 113 ? -27.43400 -46.52700 41.63500 1.000 30.35313 108 ASP B CA 1
ATOM 7730 C C . ASP B 2 113 ? -28.32300 -45.33700 41.87500 1.000 32.84347 108 ASP B C 1
ATOM 7731 O O . ASP B 2 113 ? -28.05200 -44.31100 41.34300 1.000 27.27942 108 ASP B O 1
ATOM 7736 N N . TYR B 2 114 ? -29.40300 -45.53500 42.59900 1.000 26.57488 109 TYR B N 1
ATOM 7737 C CA . TYR B 2 114 ? -30.23000 -44.47500 43.09400 1.000 26.10415 109 TYR B CA 1
ATOM 7738 C C . TYR B 2 114 ? -29.52200 -43.63200 44.11300 1.000 37.44494 109 TYR B C 1
ATOM 7739 O O . TYR B 2 114 ? -29.70400 -42.46400 44.16300 1.000 34.51267 109 TYR B O 1
ATOM 7748 N N . GLY B 2 115 ? -28.69500 -44.27900 44.90800 1.000 32.21798 110 GLY B N 1
ATOM 7749 C CA . GLY B 2 115 ? -27.98800 -43.64700 45.98500 1.000 26.41180 110 GLY B CA 1
ATOM 7750 C C . GLY B 2 115 ? -28.48600 -43.93300 47.36900 1.000 32.23403 110 GLY B C 1
ATOM 7751 O O . GLY B 2 115 ? -28.04200 -43.31400 48.28700 1.000 34.61742 110 GLY B O 1
ATOM 7752 N N . ILE B 2 116 ? -29.41400 -44.85500 47.49900 1.000 31.11203 111 ILE B N 1
ATOM 7753 C CA . ILE B 2 116 ? -30.07100 -45.10000 48.75300 1.000 32.06437 111 ILE B CA 1
ATOM 7754 C C . ILE B 2 116 ? -29.62700 -46.34300 49.52400 1.000 32.57042 111 ILE B C 1
ATOM 7755 O O . ILE B 2 116 ? -30.28200 -46.77500 50.39500 1.000 30.77982 111 ILE B O 1
ATOM 7760 N N . ASP B 2 117 ? -28.52000 -46.91300 49.13600 1.000 34.35915 112 ASP B N 1
ATOM 7761 C CA . ASP B 2 117 ? -28.03000 -48.14600 49.73800 1.000 34.62231 112 ASP B CA 1
ATOM 7762 C C . ASP B 2 117 ? -27.22600 -47.81000 50.99500 1.000 37.59898 112 ASP B C 1
ATOM 7763 O O . ASP B 2 117 ? -27.04700 -46.63700 51.33500 1.000 32.98969 112 ASP B O 1
ATOM 7768 N N . TYR B 2 118 ? -26.77700 -48.84900 51.69400 1.000 36.59350 113 TYR B N 1
ATOM 7769 C CA . TYR B 2 118 ? -26.20900 -48.71000 53.02500 1.000 34.72271 113 TYR B CA 1
ATOM 7770 C C . TYR B 2 118 ? -24.69500 -48.84900 53.02900 1.000 36.98008 113 TYR B C 1
ATOM 7771 O O . TYR B 2 118 ? -24.12500 -49.68000 52.31500 1.000 37.15265 113 TYR B O 1
ATOM 7780 N N . TRP B 2 119 ? -24.04000 -48.03400 53.85300 1.000 38.71326 114 TRP B N 1
ATOM 7781 C CA . TRP B 2 119 ? -22.59200 -48.05000 53.93900 1.000 32.99652 114 TRP B CA 1
ATOM 7782 C C . TRP B 2 119 ? -22.19800 -47.89200 55.39500 1.000 39.52427 114 TRP B C 1
ATOM 7783 O O . TRP B 2 119 ? -22.82200 -47.09400 56.10500 1.000 34.44781 114 TRP B O 1
ATOM 7794 N N . GLY B 2 120 ? -21.17000 -48.63900 55.82800 1.000 40.11003 115 GLY B N 1
ATOM 7795 C CA . GLY B 2 120 ? -20.63900 -48.54100 57.17800 1.000 37.38084 115 GLY B CA 1
ATOM 7796 C C . GLY B 2 120 ? -19.62000 -47.41500 57.23300 1.000 36.78133 115 GLY B C 1
ATOM 7797 O O . GLY B 2 120 ? -19.30800 -46.82000 56.20500 1.000 33.61824 115 GLY B O 1
ATOM 7798 N N . LYS B 2 121 ? -19.08900 -47.12700 58.41400 1.000 31.25957 116 LYS B N 1
ATOM 7799 C CA . LYS B 2 121 ? -18.04500 -46.13000 58.51800 1.000 40.22527 116 LYS B CA 1
ATOM 7800 C C . LYS B 2 121 ? -16.70600 -46.67900 58.02700 1.000 38.00148 116 LYS B C 1
ATOM 7801 O O . LYS B 2 121 ? -15.81400 -45.92000 57.64500 1.000 34.75361 116 LYS B O 1
ATOM 7807 N N . GLY B 2 122 ? -16.54800 -47.99800 58.10300 1.000 31.51189 117 GLY B N 1
ATOM 7808 C CA . GLY B 2 122 ? -15.36400 -48.64200 57.58700 1.000 31.69355 117 GLY B CA 1
ATOM 7809 C C . GLY B 2 122 ? -14.42500 -49.12600 58.68000 1.000 35.09280 117 GLY B C 1
ATOM 7810 O O . GLY B 2 122 ? -14.56700 -48.76000 59.84100 1.000 38.25899 117 GLY B O 1
ATOM 7811 N N . THR B 2 123 ? -13.45100 -49.93700 58.29100 1.000 38.71995 118 THR B N 1
ATOM 7812 C CA . THR B 2 123 ? -12.36500 -50.31100 59.19500 1.000 39.17490 118 THR B CA 1
ATOM 7813 C C . THR B 2 123 ? -11.06800 -49.98900 58.44300 1.000 46.96851 118 THR B C 1
ATOM 7814 O O . THR B 2 123 ? -10.89700 -50.38100 57.29100 1.000 39.34162 118 THR B O 1
ATOM 7818 N N . LEU B 2 124 ? -10.17300 -49.23100 59.07400 1.000 42.92419 119 LEU B N 1
ATOM 7819 C CA . LEU B 2 124 ? -8.99100 -48.74900 58.36400 1.000 41.91071 119 LEU B CA 1
ATOM 7820 C C . LEU B 2 124 ? -7.90900 -49.81300 58.15400 1.000 47.15851 119 LEU B C 1
ATOM 7821 O O . LEU B 2 124 ? -7.50400 -50.50800 59.09500 1.000 47.55653 119 LEU B O 1
ATOM 7826 N N . VAL B 2 125 ? -7.39300 -49.91200 56.93800 1.000 40.92163 120 VAL B N 1
ATOM 7827 C CA . VAL B 2 125 ? -6.25800 -50.77500 56.69300 1.000 42.16454 120 VAL B CA 1
ATOM 7828 C C . VAL B 2 125 ? -5.05100 -49.91500 56.32500 1.000 41.86835 120 VAL B C 1
ATOM 7829 O O . VAL B 2 125 ? -5.10100 -49.14100 55.36200 1.000 41.98526 120 VAL B O 1
ATOM 7833 N N . THR B 2 126 ? -3.99500 -50.02400 57.13300 1.000 42.51026 121 THR B N 1
ATOM 7834 C CA . THR B 2 126 ? -2.70800 -49.38000 56.86300 1.000 50.71892 121 THR B CA 1
ATOM 7835 C C . THR B 2 126 ? -1.60300 -50.42000 56.62700 1.000 51.78757 121 THR B C 1
ATOM 7836 O O . THR B 2 126 ? -1.54500 -51.43800 57.31200 1.000 48.43199 121 THR B O 1
ATOM 7840 N N . VAL B 2 127 ? -0.73800 -50.14000 55.65600 1.000 52.65772 122 VAL B N 1
ATOM 7841 C CA . VAL B 2 127 ? 0.36000 -51.01400 55.26700 1.000 50.88998 122 VAL B CA 1
ATOM 7842 C C . VAL B 2 127 ? 1.68300 -50.29000 55.55200 1.000 52.47896 122 VAL B C 1
ATOM 7843 O O . VAL B 2 127 ? 1.93600 -49.20700 55.02200 1.000 55.37241 122 VAL B O 1
ATOM 7847 N N . SER B 2 128 ? 2.48900 -50.88600 56.41000 1.000 58.89579 123 SER B N 1
ATOM 7848 C CA . SER B 2 128 ? 3.71400 -50.27700 56.88700 1.000 66.18008 123 SER B CA 1
ATOM 7849 C C . SER B 2 128 ? 4.81900 -50.24000 55.85300 1.000 79.13979 123 SER B C 1
ATOM 7850 O O . SER B 2 128 ? 4.78700 -50.95300 54.89400 1.000 75.14735 123 SER B O 1
ATOM 7853 N N . SER B 2 129 ? 5.81000 -49.39300 56.05700 1.000 90.93157 124 SER B N 1
ATOM 7854 C CA . SER B 2 129 ? 6.97400 -49.38800 55.17800 1.000 93.24063 124 SER B CA 1
ATOM 7855 C C . SER B 2 129 ? 8.02400 -50.43400 55.58700 1.000 88.44789 124 SER B C 1
ATOM 7856 O O . SER B 2 129 ? 8.41700 -51.29600 54.79100 1.000 81.59652 124 SER B O 1
ATOM 7859 N N . LEU B 2 142 ? 8.99600 -36.45600 64.60400 1.000 91.60085 133 LEU B N 1
ATOM 7860 C CA . LEU B 2 142 ? 8.10400 -35.68900 65.46600 1.000 94.40008 133 LEU B CA 1
ATOM 7861 C C . LEU B 2 142 ? 6.64600 -36.05400 65.21300 1.000 84.87578 133 LEU B C 1
ATOM 7862 O O . LEU B 2 142 ? 6.25600 -36.35200 64.08400 1.000 84.81715 133 LEU B O 1
ATOM 7867 N N . GLN B 2 143 ? 5.84200 -36.03000 66.27200 1.000 74.61042 134 GLN B N 1
ATOM 7868 C CA . GLN B 2 143 ? 4.42600 -36.35800 66.16700 1.000 69.89765 134 GLN B CA 1
ATOM 7869 C C . GLN B 2 143 ? 3.64500 -35.81900 67.36100 1.000 66.06896 134 GLN B C 1
ATOM 7870 O O . GLN B 2 143 ? 4.04300 -36.00300 68.51100 1.000 72.85870 134 GLN B O 1
ATOM 7876 N N . LEU B 2 144 ? 2.53000 -35.15200 67.07900 1.000 62.19045 135 LEU B N 1
ATOM 7877 C CA . LEU B 2 144 ? 1.68200 -34.58200 68.13600 1.000 63.63770 135 LEU B CA 1
ATOM 7878 C C . LEU B 2 144 ? 0.75900 -35.62500 68.81800 1.000 61.74875 135 LEU B C 1
ATOM 7879 O O . LEU B 2 144 ? 0.15700 -36.47100 68.15100 1.000 55.37116 135 LEU B O 1
ATOM 7884 N N . VAL B 2 145 ? 0.62600 -35.50500 70.13500 1.000 57.03625 136 VAL B N 1
ATOM 7885 C CA . VAL B 2 145 ? -0.33900 -36.28700 70.89600 1.000 59.99816 136 VAL B CA 1
ATOM 7886 C C . VAL B 2 145 ? -1.43400 -35.35900 71.42000 1.000 68.72137 136 VAL B C 1
ATOM 7887 O O . VAL B 2 145 ? -1.19600 -34.16800 71.63000 1.000 68.40378 136 VAL B O 1
ATOM 7891 N N . GLU B 2 146 ? -2.63100 -35.90200 71.62200 1.000 72.16874 137 GLU B N 1
ATOM 7892 C CA . GLU B 2 146 ? -3.76200 -35.11100 72.10200 1.000 75.24195 137 GLU B CA 1
ATOM 7893 C C . GLU B 2 146 ? -4.51900 -35.82900 73.21800 1.000 66.90819 137 GLU B C 1
ATOM 7894 O O . GLU B 2 146 ? -4.33700 -37.02900 73.42800 1.000 60.35568 137 GLU B O 1
ATOM 7900 N N . SER B 2 147 ? -5.36800 -35.09500 73.93100 1.000 54.57842 138 SER B N 1
ATOM 7901 C CA . SER B 2 147 ? -6.10100 -35.67900 75.03900 1.000 61.96680 138 SER B CA 1
ATOM 7902 C C . SER B 2 147 ? -7.11800 -34.73800 75.65500 1.000 61.50486 138 SER B C 1
ATOM 7903 O O . SER B 2 147 ? -7.15700 -33.58300 75.31700 1.000 61.91088 138 SER B O 1
ATOM 7906 N N . GLY B 2 148 ? -7.93200 -35.24000 76.57100 1.000 59.36300 139 GLY B N 1
ATOM 7907 C CA . GLY B 2 148 ? -8.91200 -34.39100 77.23000 1.000 55.73982 139 GLY B CA 1
ATOM 7908 C C . GLY B 2 148 ? -10.31900 -34.52100 76.68100 1.000 54.09799 139 GLY B C 1
ATOM 7909 O O . GLY B 2 148 ? -11.23400 -33.81900 77.11400 1.000 55.84927 139 GLY B O 1
ATOM 7910 N N . GLY B 2 149 ? -10.50200 -35.40600 75.71000 1.000 51.83999 140 GLY B N 1
ATOM 7911 C CA . GLY B 2 149 ? -11.82000 -35.60200 75.13900 1.000 55.29627 140 GLY B CA 1
ATOM 7912 C C . GLY B 2 149 ? -12.67100 -36.46300 76.04700 1.000 57.20965 140 GLY B C 1
ATOM 7913 O O . GLY B 2 149 ? -12.20800 -36.91400 77.08800 1.000 54.13834 140 GLY B O 1
ATOM 7914 N N . GLY B 2 150 ? -13.91500 -36.70700 75.65500 1.000 60.95256 141 GLY B N 1
ATOM 7915 C CA . GLY B 2 150 ? -14.80200 -37.53500 76.45800 1.000 57.10233 141 GLY B CA 1
ATOM 7916 C C . GLY B 2 150 ? -16.25700 -37.26100 76.16700 1.000 49.27313 141 GLY B C 1
ATOM 7917 O O . GLY B 2 150 ? -16.59200 -36.63200 75.17500 1.000 47.63696 141 GLY B O 1
ATOM 7918 N N . LEU B 2 151 ? -17.12600 -37.74600 77.03400 1.000 49.54420 142 LEU B N 1
ATOM 7919 C CA . LEU B 2 151 ? -18.55200 -37.57700 76.84400 1.000 54.38465 142 LEU B CA 1
ATOM 7920 C C . LEU B 2 151 ? -19.08200 -36.60600 77.88900 1.000 52.79045 142 LEU B C 1
ATOM 7921 O O . LEU B 2 151 ? -18.86000 -36.77800 79.09200 1.000 49.60621 142 LEU B O 1
ATOM 7926 N N . VAL B 2 152 ? -19.76600 -35.56900 77.41900 1.000 49.26383 143 VAL B N 1
ATOM 7927 C CA . VAL B 2 152 ? -20.30500 -34.54800 78.30100 1.000 49.00690 143 VAL B CA 1
ATOM 7928 C C . VAL B 2 152 ? -21.76000 -34.25400 77.92000 1.000 54.28091 143 VAL B C 1
ATOM 7929 O O . VAL B 2 152 ? -22.19900 -34.52200 76.79900 1.000 46.62812 143 VAL B O 1
ATOM 7933 N N . HIS B 2 153 ? -22.52500 -33.76300 78.88300 1.000 58.88609 144 HIS B N 1
ATOM 7934 C CA . HIS B 2 153 ? -23.86600 -33.28700 78.59300 1.000 61.50244 144 HIS B CA 1
ATOM 7935 C C . HIS B 2 153 ? -23.74400 -31.95600 77.83800 1.000 59.87647 144 HIS B C 1
ATOM 7936 O O . HIS B 2 153 ? -22.70700 -31.27600 77.92200 1.000 49.27152 144 HIS B O 1
ATOM 7943 N N . PRO B 2 154 ? -24.80200 -31.58300 77.09000 1.000 63.67660 145 PRO B N 1
ATOM 7944 C CA . PRO B 2 154 ? -24.89600 -30.20700 76.55300 1.000 63.53801 145 PRO B CA 1
ATOM 7945 C C . PRO B 2 154 ? -24.79900 -29.14500 77.68100 1.000 60.66229 145 PRO B C 1
ATOM 7946 O O . PRO B 2 154 ? -25.37800 -29.33300 78.76700 1.000 62.56855 145 PRO B O 1
ATOM 7950 N N . GLY B 2 155 ? -24.07200 -28.05300 77.44300 1.000 57.06295 146 GLY B N 1
ATOM 7951 C CA . GLY B 2 155 ? -23.85900 -27.06100 78.48700 1.000 56.03840 146 GLY B CA 1
ATOM 7952 C C . GLY B 2 155 ? -22.64400 -27.38700 79.35400 1.000 58.07776 146 GLY B C 1
ATOM 7953 O O . GLY B 2 155 ? -22.17000 -26.56000 80.15000 1.000 56.58488 146 GLY B O 1
ATOM 7954 N N . GLY B 2 156 ? -22.13600 -28.61000 79.19000 1.000 55.50000 147 GLY B N 1
ATOM 7955 C CA . GLY B 2 156 ? -20.93700 -29.04800 79.88300 1.000 53.83255 147 GLY B CA 1
ATOM 7956 C C . GLY B 2 156 ? -19.63300 -28.48200 79.34900 1.000 52.25774 147 GLY B C 1
ATOM 7957 O O . GLY B 2 156 ? -19.61000 -27.69500 78.41200 1.000 52.49638 147 GLY B O 1
ATOM 7958 N N . SER B 2 157 ? -18.54400 -28.91700 79.96500 1.000 52.76578 148 SER B N 1
ATOM 7959 C CA . SER B 2 157 ? -17.20200 -28.44800 79.66400 1.000 53.75235 148 SER B CA 1
ATOM 7960 C C . SER B 2 157 ? -16.22000 -29.59800 79.48000 1.000 53.44800 148 SER B C 1
ATOM 7961 O O . SER B 2 157 ? -16.34100 -30.64000 80.12200 1.000 53.96929 148 SER B O 1
ATOM 7964 N N . LEU B 2 158 ? -15.26700 -29.37500 78.58400 1.000 61.08513 149 LEU B N 1
ATOM 7965 C CA . LEU B 2 158 ? -14.12100 -30.23300 78.33400 1.000 61.35276 149 LEU B CA 1
ATOM 7966 C C . LEU B 2 158 ? -12.90200 -29.35000 78.03700 1.000 72.72955 149 LEU B C 1
ATOM 7967 O O . LEU B 2 158 ? -13.05100 -28.25300 77.48700 1.000 58.84753 149 LEU B O 1
ATOM 7972 N N . ARG B 2 159 ? -11.70900 -29.83700 78.39000 1.000 79.20912 150 ARG B N 1
ATOM 7973 C CA . ARG B 2 159 ? -10.44900 -29.18300 78.01500 1.000 70.09889 150 ARG B CA 1
ATOM 7974 C C . ARG B 2 159 ? -9.57900 -30.14500 77.19200 1.000 61.23358 150 ARG B C 1
ATOM 7975 O O . ARG B 2 159 ? -9.17200 -31.20800 77.65900 1.000 60.64391 150 ARG B O 1
ATOM 7983 N N . LEU B 2 160 ? -9.32800 -29.76800 75.94200 1.000 60.22055 151 LEU B N 1
ATOM 7984 C CA . LEU B 2 160 ? -8.51100 -30.57600 75.04300 1.000 57.94484 151 LEU B CA 1
ATOM 7985 C C . LEU B 2 160 ? -7.06600 -30.14200 75.17500 1.000 56.50801 151 LEU B C 1
ATOM 7986 O O . LEU B 2 160 ? -6.81000 -28.95600 75.40900 1.000 57.91229 151 LEU B O 1
ATOM 7991 N N . SER B 2 161 ? -6.12300 -31.07700 75.03700 1.000 57.19041 152 SER B N 1
ATOM 7992 C CA . SER B 2 161 ? -4.69700 -30.72300 75.17200 1.000 62.20058 152 SER B CA 1
ATOM 7993 C C . SER B 2 161 ? -3.82100 -31.46000 74.16900 1.000 56.49288 152 SER B C 1
ATOM 7994 O O . SER B 2 161 ? -4.08400 -32.60800 73.85500 1.000 57.33576 152 SER B O 1
ATOM 7997 N N . CYS B 2 162 ? -2.78400 -30.77900 73.67200 1.000 55.25858 153 CYS B N 1
ATOM 7998 C CA . CYS B 2 162 ? -1.84000 -31.37700 72.72700 1.000 54.84528 153 CYS B CA 1
ATOM 7999 C C . CYS B 2 162 ? -0.39300 -30.98800 72.96100 1.000 62.98537 153 CYS B C 1
ATOM 8000 O O . CYS B 2 162 ? -0.07200 -29.80500 73.10800 1.000 58.54893 153 CYS B O 1
ATOM 8003 N N . ALA B 2 163 ? 0.46800 -31.96300 72.86700 1.000 63.93650 154 ALA B N 1
ATOM 8004 C CA . ALA B 2 163 ? 1.84000 -31.68800 73.01400 1.000 62.37330 154 ALA B CA 1
ATOM 8005 C C . ALA B 2 163 ? 2.51400 -32.58600 72.06000 1.000 60.40916 154 ALA B C 1
ATOM 8006 O O . ALA B 2 163 ? 1.94300 -33.54300 71.64500 1.000 60.13069 154 ALA B O 1
ATOM 8008 N N . PRO B 2 164 ? 3.75500 -32.26600 71.70800 1.000 62.95627 155 PRO B N 1
ATOM 8009 C CA . PRO B 2 164 ? 4.52600 -33.08600 70.76700 1.000 63.94818 155 PRO B CA 1
ATOM 8010 C C . PRO B 2 164 ? 5.38600 -34.11900 71.48800 1.000 79.06494 155 PRO B C 1
ATOM 8011 O O . PRO B 2 164 ? 5.74100 -33.92200 72.64900 1.000 74.87909 155 PRO B O 1
ATOM 8015 N N . SER B 2 165 ? 5.71200 -35.20800 70.79900 1.000 95.88280 156 SER B N 1
ATOM 8016 C CA . SER B 2 165 ? 6.53000 -36.26600 71.38000 1.000 101.34181 156 SER B CA 1
ATOM 8017 C C . SER B 2 165 ? 7.76500 -36.53700 70.52900 1.000 107.13235 156 SER B C 1
ATOM 8018 O O . SER B 2 165 ? 8.00500 -35.85800 69.53100 1.000 107.22758 156 SER B O 1
ATOM 8021 N N . SER B 2 170 ? 13.28600 -30.67600 68.94100 1.000 93.14764 161 SER B N 1
ATOM 8022 C CA . SER B 2 170 ? 14.08600 -31.12700 67.80800 1.000 95.85085 161 SER B CA 1
ATOM 8023 C C . SER B 2 170 ? 15.01700 -30.03100 67.30500 1.000 101.11176 161 SER B C 1
ATOM 8024 O O . SER B 2 170 ? 14.99900 -28.90700 67.80300 1.000 107.01721 161 SER B O 1
ATOM 8027 N N . THR B 2 171 ? 15.83000 -30.37100 66.31200 1.000 98.69163 162 THR B N 1
ATOM 8028 C CA . THR B 2 171 ? 16.74500 -29.41800 65.70100 1.000 95.44117 162 THR B CA 1
ATOM 8029 C C . THR B 2 171 ? 16.75900 -29.65000 64.19900 1.000 88.39970 162 THR B C 1
ATOM 8030 O O . THR B 2 171 ? 16.45300 -30.75100 63.74100 1.000 85.72713 162 THR B O 1
ATOM 8034 N N . PRO B 2 172 ? 17.10000 -28.62400 63.42700 1.000 86.47237 163 PRO B N 1
ATOM 8035 C CA . PRO B 2 172 ? 17.51000 -27.30400 63.94400 1.000 79.87177 163 PRO B CA 1
ATOM 8036 C C . PRO B 2 172 ? 16.35300 -26.41300 64.42600 1.000 77.34940 163 PRO B C 1
ATOM 8037 O O . PRO B 2 172 ? 16.62900 -25.44600 65.14100 1.000 83.22048 163 PRO B O 1
ATOM 8041 N N . PHE B 2 173 ? 15.10600 -26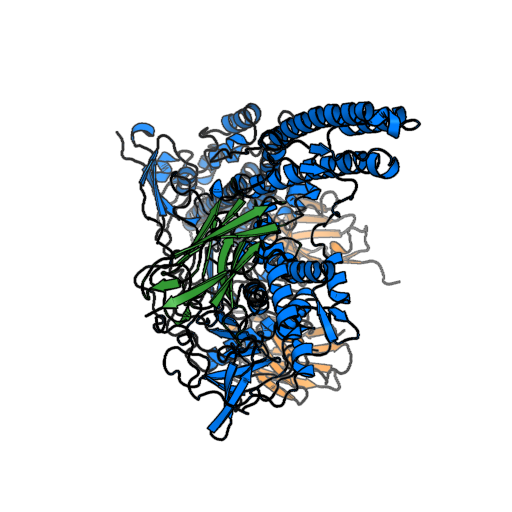.70200 64.03400 1.000 70.52315 164 PHE B N 1
ATOM 8042 C CA . PHE B 2 173 ? 13.96900 -25.92000 64.51600 1.000 62.29631 164 PHE B CA 1
ATOM 8043 C C . PHE B 2 173 ? 13.04000 -26.77400 65.35500 1.000 61.58159 164 PHE B C 1
ATOM 8044 O O . PHE B 2 173 ? 13.04300 -27.99500 65.26900 1.000 71.22799 164 PHE B O 1
ATOM 8052 N N . ASN B 2 174 ? 12.25900 -26.11200 66.20800 1.000 57.65739 165 ASN B N 1
ATOM 8053 C CA . ASN B 2 174 ? 11.09500 -26.73500 66.82400 1.000 58.87609 165 ASN B CA 1
ATOM 8054 C C . ASN B 2 174 ? 9.88500 -26.09400 66.20700 1.000 55.13017 165 ASN B C 1
ATOM 8055 O O . ASN B 2 174 ? 9.39500 -25.04000 66.61400 1.000 46.73430 165 ASN B O 1
ATOM 8060 N N . PRO B 2 175 ? 9.35600 -26.77700 65.18100 1.000 61.62105 166 PRO B N 1
ATOM 8061 C CA . PRO B 2 175 ? 8.17200 -26.24500 64.52400 1.000 57.63381 166 PRO B CA 1
ATOM 8062 C C . PRO B 2 175 ? 6.97400 -26.15100 65.47400 1.000 49.07228 166 PRO B C 1
ATOM 8063 O O . PRO B 2 175 ? 6.03400 -25.44000 65.13600 1.000 48.86604 166 PRO B O 1
ATOM 8067 N N . PHE B 2 176 ? 6.93500 -26.93900 66.55000 1.000 45.77409 167 PHE B N 1
ATOM 8068 C CA . PHE B 2 176 ? 5.82300 -26.82500 67.49700 1.000 49.27061 167 PHE B CA 1
ATOM 8069 C C . PHE B 2 176 ? 5.77500 -25.34900 67.93200 1.000 45.74169 167 PHE B C 1
ATOM 8070 O O . PHE B 2 176 ? 4.70600 -24.84700 68.28000 1.000 46.20624 167 PHE B O 1
ATOM 8078 N N . ASN B 2 177 ? 6.91900 -24.65200 67.91700 1.000 45.15128 168 ASN B N 1
ATOM 8079 C CA . ASN B 2 177 ? 6.93600 -23.23600 68.32000 1.000 44.87198 168 ASN B CA 1
ATOM 8080 C C . ASN B 2 177 ? 6.05100 -22.38900 67.38400 1.000 45.50230 168 ASN B C 1
ATOM 8081 O O . ASN B 2 177 ? 5.55200 -21.33800 67.77200 1.000 42.54493 168 ASN B O 1
ATOM 8086 N N . ASN B 2 178 ? 5.83500 -22.87700 66.17000 1.000 42.29163 169 ASN B N 1
ATOM 8087 C CA . ASN B 2 178 ? 5.11000 -22.09900 65.14000 1.000 40.90324 169 ASN B CA 1
ATOM 8088 C C . ASN B 2 178 ? 3.60200 -22.17600 65.27900 1.000 45.82064 169 ASN B C 1
ATOM 8089 O O . ASN B 2 178 ? 3.11000 -22.80400 66.20400 1.000 44.92329 169 ASN B O 1
ATOM 8094 N N . MET B 2 179 ? 2.86400 -21.49000 64.40100 1.000 39.78661 170 MET B N 1
ATOM 8095 C CA . MET B 2 179 ? 1.41700 -21.44200 64.58200 1.000 44.18670 170 MET B CA 1
ATOM 8096 C C . MET B 2 179 ? 0.84200 -22.88200 64.59900 1.000 47.14088 170 MET B C 1
ATOM 8097 O O . MET B 2 179 ? 1.28200 -23.75000 63.84200 1.000 41.68424 170 MET B O 1
ATOM 8102 N N . VAL B 2 180 ? -0.09800 -23.10700 65.51700 1.000 49.16158 171 VAL B N 1
ATOM 8103 C CA . VAL B 2 180 ? -0.74600 -24.39500 65.73900 1.000 42.61418 171 VAL B CA 1
ATOM 8104 C C . VAL B 2 180 ? -2.27800 -24.20600 65.69400 1.000 49.83274 171 VAL B C 1
ATOM 8105 O O . VAL B 2 180 ? -2.80600 -23.22600 66.24600 1.000 50.18337 171 VAL B O 1
ATOM 8109 N N . GLY B 2 181 ? -2.98900 -25.12600 65.03600 1.000 48.62842 172 GLY B N 1
ATOM 8110 C CA . GLY B 2 181 ? -4.43700 -25.09400 65.02600 1.000 42.79137 172 GLY B CA 1
ATOM 8111 C C . GLY B 2 181 ? -5.09700 -26.35500 65.56300 1.000 44.31317 172 GLY B C 1
ATOM 8112 O O . GLY B 2 181 ? -4.55400 -27.45300 65.47600 1.000 44.99081 172 GLY B O 1
ATOM 8113 N N . TRP B 2 182 ? -6.27000 -26.16900 66.15500 1.000 44.62729 173 TRP B N 1
ATOM 8114 C CA . TRP B 2 182 ? -7.18600 -27.26500 66.50500 1.000 45.89905 173 TRP B CA 1
ATOM 8115 C C . TRP B 2 182 ? -8.28600 -27.39500 65.42900 1.000 49.88854 173 TRP B C 1
ATOM 8116 O O . TRP B 2 182 ? -8.87300 -26.38300 65.02900 1.000 44.38742 173 TRP B O 1
ATOM 8127 N N . TYR B 2 183 ? -8.57100 -28.63700 65.02700 1.000 46.21289 174 TYR B N 1
ATOM 8128 C CA . TYR B 2 183 ? -9.53500 -28.93600 63.96600 1.000 50.64708 174 TYR B CA 1
ATOM 8129 C C . TYR B 2 183 ? -10.58200 -29.92400 64.45600 1.000 56.78774 174 TYR B C 1
ATOM 8130 O O . TYR B 2 183 ? -10.41700 -30.54400 65.50000 1.000 48.63167 174 TYR B O 1
ATOM 8139 N N . ARG B 2 184 ? -11.64500 -30.07100 63.66700 1.000 47.62900 175 ARG B N 1
ATOM 8140 C CA . ARG B 2 184 ? -12.80900 -30.90500 63.99900 1.000 51.73404 175 ARG B CA 1
ATOM 8141 C C . ARG B 2 184 ? -13.12900 -31.72200 62.76000 1.000 56.79678 175 ARG B C 1
ATOM 8142 O O . ARG B 2 184 ? -12.99300 -31.21300 61.64700 1.000 51.81196 175 ARG B O 1
ATOM 8150 N N . GLN B 2 185 ? -13.56500 -32.96400 62.93600 1.000 59.07980 176 GLN B N 1
ATOM 8151 C CA . GLN B 2 185 ? -14.11900 -33.72100 61.82200 1.000 53.01780 176 GLN B CA 1
ATOM 8152 C C . GLN B 2 185 ? -15.14800 -34.73200 62.32100 1.000 55.33134 176 GLN B C 1
ATOM 8153 O O . GLN B 2 185 ? -14.86400 -35.58000 63.18300 1.000 53.64752 176 GLN B O 1
ATOM 8159 N N . ALA B 2 186 ? -16.35500 -34.61800 61.79100 1.000 55.17646 177 ALA B N 1
ATOM 8160 C CA . ALA B 2 186 ? -17.37400 -35.61400 62.06900 1.000 61.28085 177 ALA B CA 1
ATOM 8161 C C . ALA B 2 186 ? -17.50400 -36.54600 60.84500 1.000 63.43001 177 ALA B C 1
ATOM 8162 O O . ALA B 2 186 ? -17.24700 -36.11500 59.70400 1.000 52.87428 177 ALA B O 1
ATOM 8164 N N . PRO B 2 187 ? -17.85800 -37.82800 61.08500 1.000 62.94547 178 PRO B N 1
ATOM 8165 C CA . PRO B 2 187 ? -17.97100 -38.80700 59.99200 1.000 62.51579 178 PRO B CA 1
ATOM 8166 C C . PRO B 2 187 ? -18.86600 -38.31400 58.86100 1.000 59.91342 178 PRO B C 1
ATOM 8167 O O . PRO B 2 187 ? -19.96700 -37.79900 59.10300 1.000 57.05990 178 PRO B O 1
ATOM 8171 N N . GLY B 2 188 ? -18.35700 -38.43800 57.64100 1.000 55.02566 179 GLY B N 1
ATOM 8172 C CA . GLY B 2 188 ? -19.10400 -38.05500 56.44900 1.000 57.59784 179 GLY B CA 1
ATOM 8173 C C . GLY B 2 188 ? -18.94500 -36.59000 56.06200 1.000 56.96435 179 GLY B C 1
ATOM 8174 O O . GLY B 2 188 ? -19.46500 -36.15800 55.03400 1.000 54.02699 179 GLY B O 1
ATOM 8175 N N . LYS B 2 189 ? -18.23900 -35.82000 56.89400 1.000 51.74717 180 LYS B N 1
ATOM 8176 C CA . LYS B 2 189 ? -18.12100 -34.38700 56.69000 1.000 50.11466 180 LYS B CA 1
ATOM 8177 C C . LYS B 2 189 ? -16.66600 -33.97500 56.59600 1.000 55.13036 180 LYS B C 1
ATOM 8178 O O . LYS B 2 189 ? -15.79200 -34.61000 57.16700 1.000 55.34114 180 LYS B O 1
ATOM 8184 N N . GLN B 2 190 ? -16.40700 -32.90400 55.86000 1.000 47.65181 181 GLN B N 1
ATOM 8185 C CA . GLN B 2 190 ? -15.06100 -32.44800 55.68800 1.000 48.36483 181 GLN B CA 1
ATOM 8186 C C . GLN B 2 190 ? -14.55200 -31.85200 57.01200 1.000 46.37314 181 GLN B C 1
ATOM 8187 O O . GLN B 2 190 ? -15.31000 -31.39900 57.86000 1.000 46.54283 181 GLN B O 1
ATOM 8193 N N . ARG B 2 191 ? -13.25200 -31.85300 57.15200 1.000 48.58334 182 ARG B N 1
ATOM 8194 C CA . ARG B 2 191 ? -12.59300 -31.30600 58.34100 1.000 46.66744 182 ARG B CA 1
ATOM 8195 C C . ARG B 2 191 ? -12.74200 -29.76800 58.42400 1.000 50.76038 182 ARG B C 1
ATOM 8196 O O . ARG B 2 191 ? -12.82800 -29.10000 57.38300 1.000 47.74546 182 ARG B O 1
ATOM 8204 N N . GLU B 2 192 ? -12.79900 -29.20200 59.63400 1.000 44.53317 183 GLU B N 1
ATOM 8205 C CA . GLU B 2 192 ? -12.83900 -27.75300 59.76800 1.000 43.38421 183 GLU B CA 1
ATOM 8206 C C . GLU B 2 192 ? -11.95200 -27.30600 60.91200 1.000 45.79049 183 GLU B C 1
ATOM 8207 O O . GLU B 2 192 ? -11.78900 -28.02600 61.89600 1.000 44.42088 183 GLU B O 1
ATOM 8213 N N . MET B 2 193 ? -11.43600 -26.09400 60.79200 1.000 43.07440 184 MET B N 1
ATOM 8214 C CA . MET B 2 193 ? -10.65400 -25.50000 61.88000 1.000 46.05769 184 MET B CA 1
ATOM 8215 C C . MET B 2 193 ? -11.57600 -25.04300 62.99800 1.000 48.25310 184 MET B C 1
ATOM 8216 O O . MET B 2 193 ? -12.68200 -24.55200 62.74400 1.000 50.73650 184 MET B O 1
ATOM 8221 N N . VAL B 2 194 ? -11.14900 -25.21200 64.24500 1.000 48.87178 185 VAL B N 1
ATOM 8222 C CA . VAL B 2 194 ? -11.94500 -24.71800 65.35400 1.000 50.77986 185 VAL B CA 1
ATOM 8223 C C . VAL B 2 194 ? -11.26500 -23.46800 65.93500 1.000 50.46548 185 VAL B C 1
ATOM 8224 O O . VAL B 2 194 ? -11.92000 -22.46400 66.26500 1.000 42.98617 185 VAL B O 1
ATOM 8228 N N . ALA B 2 195 ? -9.94000 -23.52200 65.98200 1.000 45.37073 186 ALA B N 1
ATOM 8229 C CA . ALA B 2 195 ? -9.14400 -22.41900 66.52200 1.000 47.12188 186 ALA B CA 1
ATOM 8230 C C . ALA B 2 195 ? -7.67100 -22.56300 66.12600 1.000 44.79681 186 ALA B C 1
ATOM 8231 O O . ALA B 2 195 ? -7.15700 -23.67200 65.95500 1.000 42.71687 186 ALA B O 1
ATOM 8233 N N . SER B 2 196 ? -7.00300 -21.43000 65.98900 1.000 41.20644 187 SER B N 1
ATOM 8234 C CA . SER B 2 196 ? -5.59000 -21.39900 65.66500 1.000 40.78940 187 SER B CA 1
ATOM 8235 C C . SER B 2 196 ? -4.97100 -20.38600 66.60700 1.000 40.77983 187 SER B C 1
ATOM 8236 O O . SER B 2 196 ? -5.63200 -19.41000 66.96500 1.000 40.52962 187 SER B O 1
ATOM 8239 N N . ILE B 2 197 ? -3.71300 -20.59500 66.96500 1.000 41.08255 188 ILE B N 1
ATOM 8240 C CA . ILE B 2 197 ? -2.99200 -19.63200 67.78700 1.000 42.17352 188 ILE B CA 1
ATOM 8241 C C . ILE B 2 197 ? -1.55600 -19.44000 67.25200 1.000 44.65520 188 ILE B C 1
ATOM 8242 O O . ILE B 2 197 ? -0.76900 -20.37700 67.12200 1.000 41.11715 188 ILE B O 1
ATOM 8247 N N . GLY B 2 198 ? -1.23600 -18.20900 66.90500 1.000 42.06044 189 GLY B N 1
ATOM 8248 C CA . GLY B 2 198 ? 0.10200 -17.86400 66.42900 1.000 46.38793 189 GLY B CA 1
ATOM 8249 C C . GLY B 2 198 ? 0.29900 -16.41600 66.81700 1.000 43.06408 189 GLY B C 1
ATOM 8250 O O . GLY B 2 198 ? 0.05300 -16.09400 67.98100 1.000 42.56824 189 GLY B O 1
ATOM 8251 N N . LEU B 2 199 ? 0.69300 -15.54300 65.88800 1.000 37.56856 190 LEU B N 1
ATOM 8252 C CA . LEU B 2 199 ? 0.65500 -14.09500 66.17600 1.000 43.34718 190 LEU B CA 1
ATOM 8253 C C . LEU B 2 199 ? -0.74900 -13.66000 66.57500 1.000 41.80600 190 LEU B C 1
ATOM 8254 O O . LEU B 2 199 ? -0.91800 -12.73900 67.39800 1.000 43.31170 190 LEU B O 1
ATOM 8259 N N . ARG B 2 200 ? -1.74700 -14.32100 65.97400 1.000 37.10058 191 ARG B N 1
ATOM 8260 C CA . ARG B 2 200 ? -3.13800 -14.06400 66.27000 1.000 37.25055 191 ARG B CA 1
ATOM 8261 C C . ARG B 2 200 ? -3.82100 -15.33600 66.77200 1.000 45.72936 191 ARG B C 1
ATOM 8262 O O . ARG B 2 200 ? -3.36300 -16.46400 66.56200 1.000 38.51562 191 ARG B O 1
ATOM 8270 N N . ILE B 2 201 ? -4.93100 -15.10500 67.45000 1.000 44.63381 192 ILE B N 1
ATOM 8271 C CA . ILE B 2 201 ? -5.81200 -16.17000 67.89200 1.000 44.84154 192 ILE B CA 1
ATOM 8272 C C . ILE B 2 201 ? -7.03700 -16.05700 66.99700 1.000 45.33273 192 ILE B C 1
ATOM 8273 O O . ILE B 2 201 ? -7.63700 -14.98300 66.88200 1.000 47.70598 192 ILE B O 1
ATOM 8278 N N . ASN B 2 202 ? -7.35800 -17.13200 66.29800 1.000 41.83212 193 ASN B N 1
ATOM 8279 C CA . ASN B 2 202 ? -8.56200 -17.14000 65.46700 1.000 42.34893 193 ASN B CA 1
ATOM 8280 C C . ASN B 2 202 ? -9.49400 -18.27200 65.86900 1.000 47.11606 193 ASN B C 1
ATOM 8281 O O . ASN B 2 202 ? -9.01900 -19.37500 66.15700 1.000 43.95966 193 ASN B O 1
ATOM 8286 N N . TYR B 2 203 ? -10.81000 -18.00300 65.82500 1.000 46.97475 194 TYR B N 1
ATOM 8287 C CA . TYR B 2 203 ? -11.85900 -18.99800 66.14100 1.000 49.17156 194 TYR B CA 1
ATOM 8288 C C . TYR B 2 203 ? -12.87900 -19.17100 65.00100 1.000 47.81530 194 TYR B C 1
ATOM 8289 O O . TYR B 2 203 ? -13.26200 -18.15900 64.37900 1.000 40.31285 194 TYR B O 1
ATOM 8298 N N . ALA B 2 204 ? -13.35400 -20.40600 64.77800 1.000 41.04265 195 ALA B N 1
ATOM 8299 C CA . ALA B 2 204 ? -14.51000 -20.62800 63.90400 1.000 47.02178 195 ALA B CA 1
ATOM 8300 C C . ALA B 2 204 ? -15.67700 -19.80500 64.43300 1.000 49.53692 195 ALA B C 1
ATOM 8301 O O . ALA B 2 204 ? -15.75500 -19.54700 65.63200 1.000 41.77800 195 ALA B O 1
ATOM 8303 N N . ASP B 2 205 ? -16.58700 -19.38800 63.56000 1.000 45.76593 196 ASP B N 1
ATOM 8304 C CA . ASP B 2 205 ? -17.64100 -18.49800 64.02700 1.000 53.40268 196 ASP B CA 1
ATOM 8305 C C . ASP B 2 205 ? -18.57200 -19.21000 65.02700 1.000 55.76612 196 ASP B C 1
ATOM 8306 O O . ASP B 2 205 ? -19.01500 -18.60300 66.01100 1.000 54.58394 196 ASP B O 1
ATOM 8311 N N . SER B 2 206 ? -18.80400 -20.50200 64.78900 1.000 60.14894 197 SER B N 1
ATOM 8312 C CA . SER B 2 206 ? -19.67900 -21.35400 65.60700 1.000 60.56905 197 SER B CA 1
ATOM 8313 C C . SER B 2 206 ? -19.22800 -21.55700 67.07600 1.000 61.87953 197 SER B C 1
ATOM 8314 O O . SER B 2 206 ? -19.95200 -22.13500 67.87900 1.000 64.93807 197 SER B O 1
ATOM 8317 N N . VAL B 2 207 ? -18.05500 -21.05300 67.41900 1.000 58.80662 198 VAL B N 1
ATOM 8318 C CA . VAL B 2 207 ? -17.32700 -21.49900 68.60400 1.000 57.17725 198 VAL B CA 1
ATOM 8319 C C . VAL B 2 207 ? -16.91700 -20.26600 69.45700 1.000 61.11388 198 VAL B C 1
ATOM 8320 O O . VAL B 2 207 ? -16.51700 -20.35700 70.65900 1.000 52.07080 198 VAL B O 1
ATOM 8324 N N . LYS B 2 208 ? -17.08500 -19.09500 68.83200 1.000 61.29841 199 LYS B N 1
ATOM 8325 C CA . LYS B 2 208 ? -16.63700 -17.83100 69.43400 1.000 63.11572 199 LYS B CA 1
ATOM 8326 C C . LYS B 2 208 ? -17.44100 -17.50000 70.70400 1.000 58.09481 199 LYS B C 1
ATOM 8327 O O . LYS B 2 208 ? -18.67600 -17.56000 70.72500 1.000 61.81486 199 LYS B O 1
ATOM 8333 N N . GLY B 2 209 ? -16.73200 -17.16900 71.76700 1.000 53.10668 200 GLY B N 1
ATOM 8334 C CA . GLY B 2 209 ? -17.38100 -16.93400 73.03600 1.000 56.30449 200 GLY B CA 1
ATOM 8335 C C . GLY B 2 209 ? -17.52800 -18.20300 73.86200 1.000 60.42032 200 GLY B C 1
ATOM 8336 O O . GLY B 2 209 ? -17.77900 -18.13100 75.06200 1.000 67.16812 200 GLY B O 1
ATOM 8337 N N . ARG B 2 210 ? -17.36400 -19.36800 73.23400 1.000 60.41841 201 ARG B N 1
ATOM 8338 C CA . ARG B 2 210 ? -17.51100 -20.63400 73.95500 1.000 56.65130 201 ARG B CA 1
ATOM 8339 C C . ARG B 2 210 ? -16.18800 -21.37900 74.14900 1.000 55.07901 201 ARG B C 1
ATOM 8340 O O . ARG B 2 210 ? -15.96100 -21.96800 75.20400 1.000 51.35623 201 ARG B O 1
ATOM 8348 N N . PHE B 2 211 ? -15.33200 -21.36000 73.12800 1.000 51.23516 202 PHE B N 1
ATOM 8349 C CA . PHE B 2 211 ? -14.04800 -22.04300 73.22900 1.000 54.43807 202 PHE B CA 1
ATOM 8350 C C . PHE B 2 211 ? -12.90700 -21.03600 73.40500 1.000 56.49165 202 PHE B C 1
ATOM 8351 O O . PHE B 2 211 ? -12.97500 -19.88600 72.93700 1.000 49.02017 202 PHE B O 1
ATOM 8359 N N . THR B 2 212 ? -11.84800 -21.50300 74.05400 1.000 52.33476 203 THR B N 1
ATOM 8360 C CA . THR B 2 212 ? -10.65300 -20.71800 74.28800 1.000 52.76890 203 THR B CA 1
ATOM 8361 C C . THR B 2 212 ? -9.41800 -21.57400 74.00900 1.000 54.52813 203 THR B C 1
ATOM 8362 O O . THR B 2 212 ? -9.20500 -22.60000 74.63200 1.000 49.82583 203 THR B O 1
ATOM 8366 N N . ILE B 2 213 ? -8.62300 -21.15200 73.03400 1.000 48.89758 204 ILE B N 1
ATOM 8367 C CA . ILE B 2 213 ? -7.34200 -21.79300 72.77500 1.000 49.89464 204 ILE B CA 1
ATOM 8368 C C . ILE B 2 213 ? -6.21700 -21.06200 73.53900 1.000 52.84072 204 ILE B C 1
ATOM 8369 O O . ILE B 2 213 ? -6.25200 -19.83900 73.69300 1.000 46.70167 204 ILE B O 1
ATOM 8374 N N . SER B 2 214 ? -5.22200 -21.81000 74.00300 1.000 53.33051 205 SER B N 1
ATOM 8375 C CA . SER B 2 214 ? -4.14400 -21.20000 74.79100 1.000 56.34032 205 SER B CA 1
ATOM 8376 C C . SER B 2 214 ? -2.86500 -22.02700 74.73000 1.000 57.59625 205 SER B C 1
ATOM 8377 O O . SER B 2 214 ? -2.85000 -23.15600 74.26200 1.000 57.85960 205 SER B O 1
ATOM 8380 N N . ARG B 2 215 ? -1.79100 -21.43300 75.21900 1.000 53.67844 206 ARG B N 1
ATOM 8381 C CA . ARG B 2 215 ? -0.50300 -22.07300 75.24600 1.000 53.34090 206 ARG B CA 1
ATOM 8382 C C . ARG B 2 215 ? 0.05000 -22.12200 76.67300 1.000 59.28482 206 ARG B C 1
ATOM 8383 O O . ARG B 2 215 ? -0.10100 -21.17600 77.47100 1.000 52.57766 206 ARG B O 1
ATOM 8391 N N . ASP B 2 216 ? 0.69800 -23.23400 76.98000 1.000 52.58807 207 ASP B N 1
ATOM 8392 C CA . ASP B 2 216 ? 1.32800 -23.38600 78.27100 1.000 54.30733 207 ASP B CA 1
ATOM 8393 C C . ASP B 2 216 ? 2.79400 -23.67800 77.99600 1.000 54.35585 207 ASP B C 1
ATOM 8394 O O . ASP B 2 216 ? 3.14800 -24.77300 77.59500 1.000 54.76249 207 ASP B O 1
ATOM 8399 N N . ASN B 2 217 ? 3.65100 -22.68500 78.17000 1.000 53.94820 208 ASN B N 1
ATOM 8400 C CA . ASN B 2 217 ? 5.05800 -22.90300 77.85800 1.000 57.87296 208 ASN B CA 1
ATOM 8401 C C . ASN B 2 217 ? 5.74000 -23.91700 78.80900 1.000 61.62901 208 ASN B C 1
ATOM 8402 O O . ASN B 2 217 ? 6.52200 -24.75800 78.36200 1.000 60.99028 208 ASN B O 1
ATOM 8407 N N . ALA B 2 218 ? 5.38100 -23.85600 80.07300 1.000 59.91171 209 ALA B N 1
ATOM 8408 C CA . ALA B 2 218 ? 5.97500 -24.73800 81.03800 1.000 71.63606 209 ALA B CA 1
ATOM 8409 C C . ALA B 2 218 ? 5.66600 -26.18100 80.69400 1.000 75.46010 209 ALA B C 1
ATOM 8410 O O . ALA B 2 218 ? 6.56500 -27.00400 80.66500 1.000 76.32493 209 ALA B O 1
ATOM 8412 N N . LYS B 2 219 ? 4.37700 -26.42300 80.46500 1.000 72.14195 210 LYS B N 1
ATOM 8413 C CA . LYS B 2 219 ? 3.84300 -27.71100 80.11400 1.000 72.87256 210 LYS B CA 1
ATOM 8414 C C . LYS B 2 219 ? 4.05100 -28.04200 78.65700 1.000 75.47588 210 LYS B C 1
ATOM 8415 O O . LYS B 2 219 ? 3.94800 -29.18800 78.29100 1.000 72.94874 210 LYS B O 1
ATOM 8421 N N . ASN B 2 220 ? 4.42100 -27.06300 77.82600 1.000 73.41923 211 ASN B N 1
ATOM 8422 C CA . ASN B 2 220 ? 4.72700 -27.38300 76.43800 1.000 74.68234 211 ASN B CA 1
ATOM 8423 C C . ASN B 2 220 ? 3.46000 -27.91100 75.67100 1.000 70.80538 211 ASN B C 1
ATOM 8424 O O . ASN B 2 220 ? 3.50700 -28.81300 74.88300 1.000 65.14492 211 ASN B O 1
ATOM 8429 N N . THR B 2 221 ? 2.31700 -27.30600 75.94600 1.000 62.20957 212 THR B N 1
ATOM 8430 C CA . THR B 2 221 ? 1.06700 -27.75600 75.35400 1.000 59.48088 212 THR B CA 1
ATOM 8431 C C . THR B 2 221 ? 0.26000 -26.71600 74.58300 1.000 56.48519 212 THR B C 1
ATOM 8432 O O . THR B 2 221 ? 0.30700 -25.56700 74.90800 1.000 56.72176 212 THR B O 1
ATOM 8436 N N . VAL B 2 222 ? -0.50000 -27.12400 73.56700 1.000 57.84130 213 VAL B N 1
ATOM 8437 C CA . VAL B 2 222 ? -1.50100 -26.17500 73.09500 1.000 55.60981 213 VAL B CA 1
ATOM 8438 C C . VAL B 2 222 ? -2.85800 -26.72500 73.55400 1.000 54.72425 213 VAL B C 1
ATOM 8439 O O . VAL B 2 222 ? -3.17600 -27.84800 73.23300 1.000 52.08591 213 VAL B O 1
ATOM 8443 N N . ASP B 2 223 ? -3.62600 -25.94400 74.32400 1.000 51.62185 214 ASP B N 1
ATOM 8444 C CA . ASP B 2 223 ? -4.91300 -26.40500 74.86600 1.000 59.14825 214 ASP B CA 1
ATOM 8445 C C . ASP B 2 223 ? -6.17800 -25.78500 74.24400 1.000 51.54163 214 ASP B C 1
ATOM 8446 O O . ASP B 2 223 ? -6.15800 -24.62800 73.81800 1.000 50.17405 214 ASP B O 1
ATOM 8451 N N . LEU B 2 224 ? -7.27900 -26.54900 74.25200 1.000 52.28572 215 LEU B N 1
ATOM 8452 C CA . LEU B 2 224 ? -8.57600 -26.00600 73.84600 1.000 53.46285 215 LEU B CA 1
ATOM 8453 C C . LEU B 2 224 ? -9.63200 -26.22400 74.91900 1.000 53.00963 215 LEU B C 1
ATOM 8454 O O . LEU B 2 224 ? -10.16500 -27.32400 75.06700 1.000 54.19223 215 LEU B O 1
ATOM 8459 N N . GLN B 2 225 ? -9.90200 -25.15700 75.68200 1.000 64.61287 216 GLN B N 1
ATOM 8460 C CA . GLN B 2 225 ? -11.02300 -25.12100 76.63400 1.000 63.99319 216 GLN B CA 1
ATOM 8461 C C . GLN B 2 225 ? -12.35400 -24.98900 75.87900 1.000 67.01992 216 GLN B C 1
ATOM 8462 O O . GLN B 2 225 ? -12.53700 -24.08100 75.04700 1.000 68.23480 216 GLN B O 1
ATOM 8468 N N . MET B 2 226 ? -13.27400 -25.89200 76.19800 1.000 54.77026 217 MET B N 1
ATOM 8469 C CA . MET B 2 226 ? -14.56900 -25.93700 75.55100 1.000 54.75026 217 MET B CA 1
ATOM 8470 C C . MET B 2 226 ? -15.71500 -25.86900 76.56700 1.000 57.45628 217 MET B C 1
ATOM 8471 O O . MET B 2 226 ? -15.95000 -26.81800 77.30900 1.000 57.44039 217 MET B O 1
ATOM 8476 N N . ASP B 2 227 ? -16.41800 -24.73700 76.58400 1.000 55.02330 218 ASP B N 1
ATOM 8477 C CA . ASP B 2 227 ? -17.56400 -24.51900 77.46800 1.000 56.14898 218 ASP B CA 1
ATOM 8478 C C . ASP B 2 227 ? -18.86500 -24.41800 76.68600 1.000 58.26782 218 ASP B C 1
ATOM 8479 O O . ASP B 2 227 ? -18.83100 -24.21300 75.47500 1.000 54.18005 218 ASP B O 1
ATOM 8484 N N . SER B 2 228 ? -19.99900 -24.52300 77.37700 1.000 56.84234 219 SER B N 1
ATOM 8485 C CA . SER B 2 228 ? -21.32200 -24.50000 76.72700 1.000 65.36468 219 SER B CA 1
ATOM 8486 C C . SER B 2 228 ? -21.37100 -25.43500 75.51700 1.000 63.10429 219 SER B C 1
ATOM 8487 O O . SER B 2 228 ? -21.82200 -25.04600 74.43100 1.000 61.91343 219 SER B O 1
ATOM 8490 N N . LEU B 2 229 ? -20.87700 -26.65700 75.70000 1.000 68.17175 220 LEU B N 1
ATOM 8491 C CA . LEU B 2 229 ? -20.81700 -27.60800 74.59900 1.000 63.68261 220 LEU B CA 1
ATOM 8492 C C . LEU B 2 229 ? -22.23600 -27.91100 74.09700 1.000 66.05957 220 LEU B C 1
ATOM 8493 O O . LEU B 2 229 ? -23.21700 -27.83700 74.84800 1.000 58.28186 220 LEU B O 1
ATOM 8498 N N . ARG B 2 230 ? -22.32500 -28.19900 72.80200 1.000 63.39027 221 ARG B N 1
ATOM 8499 C CA . ARG B 2 230 ? -23.58400 -28.50500 72.12800 1.000 66.65982 221 ARG B CA 1
ATOM 8500 C C . ARG B 2 230 ? -23.43500 -29.84900 71.39700 1.000 71.63794 221 ARG B C 1
ATOM 8501 O O . ARG B 2 230 ? -22.30800 -30.25500 71.08300 1.000 64.02446 221 ARG B O 1
ATOM 8509 N N . PRO B 2 231 ? -24.56000 -30.55900 71.15200 1.000 66.67034 222 PRO B N 1
ATOM 8510 C CA . PRO B 2 231 ? -24.54100 -31.79500 70.34900 1.000 62.12848 222 PRO B CA 1
ATOM 8511 C C . PRO B 2 231 ? -23.73300 -31.63400 69.05300 1.000 56.94482 222 PRO B C 1
ATOM 8512 O O . PRO B 2 231 ? -22.98600 -32.52700 68.67600 1.000 57.20371 222 PRO B O 1
ATOM 8516 N N . GLU B 2 232 ? -23.87500 -30.48500 68.42100 1.000 59.34111 223 GLU B N 1
ATOM 8517 C CA . GLU B 2 232 ? -23.20400 -30.22000 67.16100 1.000 60.81337 223 GLU B CA 1
ATOM 8518 C C . GLU B 2 232 ? -21.68800 -30.03800 67.23800 1.000 58.39660 223 GLU B C 1
ATOM 8519 O O . GLU B 2 232 ? -21.06300 -29.96700 66.22900 1.000 52.03748 223 GLU B O 1
ATOM 8525 N N . ASP B 2 233 ? -21.13700 -29.92600 68.44600 1.000 59.33627 224 ASP B N 1
ATOM 8526 C CA . ASP B 2 233 ? -19.70500 -29.89300 68.68500 1.000 58.22922 224 ASP B CA 1
ATOM 8527 C C . ASP B 2 233 ? -19.10400 -31.27900 68.60000 1.000 61.36002 224 ASP B C 1
ATOM 8528 O O . ASP B 2 233 ? -17.91700 -31.44700 68.61800 1.000 54.00106 224 ASP B O 1
ATOM 8533 N N . SER B 2 234 ? -19.95900 -32.28600 68.54300 1.000 59.82541 225 SER B N 1
ATOM 8534 C CA . SER B 2 234 ? -19.52000 -33.66400 68.57300 1.000 60.08090 225 SER B CA 1
ATOM 8535 C C . SER B 2 234 ? -18.74800 -34.01700 67.35500 1.000 57.98679 225 SER B C 1
ATOM 8536 O O . SER B 2 234 ? -19.16500 -33.69000 66.27800 1.000 59.89954 225 SER B O 1
ATOM 8539 N N . ALA B 2 235 ? -17.52700 -34.49500 67.55900 1.000 56.17958 226 ALA B N 1
ATOM 8540 C CA . ALA B 2 235 ? -16.59000 -34.73100 66.47300 1.000 60.14395 226 ALA B CA 1
ATOM 8541 C C . ALA B 2 235 ? -15.25200 -35.18400 67.03200 1.000 66.69515 226 ALA B C 1
ATOM 8542 O O . ALA B 2 235 ? -14.99500 -35.04400 68.22800 1.000 56.48460 226 ALA B O 1
ATOM 8544 N N . THR B 2 236 ? -14.39300 -35.71300 66.17000 1.000 59.64446 227 THR B N 1
ATOM 8545 C CA . THR B 2 236 ? -13.03100 -36.00500 66.58200 1.000 63.20315 227 THR B CA 1
ATOM 8546 C C . THR B 2 236 ? -12.18400 -34.76500 66.31800 1.000 61.89800 227 THR B C 1
ATOM 8547 O O . THR B 2 236 ? -12.07500 -34.30500 65.18100 1.000 52.54718 227 THR B O 1
ATOM 8551 N N . TYR B 2 237 ? -11.58700 -34.22900 67.37700 1.000 54.00746 228 TYR B N 1
ATOM 8552 C CA . TYR B 2 237 ? -10.77300 -33.03400 67.28200 1.000 52.49835 228 TYR B CA 1
ATOM 8553 C C . TYR B 2 237 ? -9.31100 -33.36300 67.14200 1.000 54.13702 228 TYR B C 1
ATOM 8554 O O . TYR B 2 237 ? -8.84200 -34.19200 67.86200 1.000 54.94340 228 TYR B O 1
ATOM 8563 N N . TYR B 2 238 ? -8.61300 -32.69400 66.20900 1.000 52.07377 229 TYR B N 1
ATOM 8564 C CA . TYR B 2 238 ? -7.18800 -32.88700 65.88500 1.000 51.48402 229 TYR B CA 1
ATOM 8565 C C . TYR B 2 238 ? -6.31900 -31.64000 66.09400 1.000 52.65399 229 TYR B C 1
ATOM 8566 O O . TYR B 2 238 ? -6.71500 -30.50800 65.75000 1.000 49.12480 229 TYR B O 1
ATOM 8575 N N . CYS B 2 239 ? -5.11000 -31.85200 66.60400 1.000 52.73133 230 CYS B N 1
ATOM 8576 C CA . CYS B 2 239 ? -4.13000 -30.75500 66.63700 1.000 52.08468 230 CYS B CA 1
ATOM 8577 C C . CYS B 2 239 ? -3.14300 -30.79700 65.43300 1.000 47.81135 230 CYS B C 1
ATOM 8578 O O . CYS B 2 239 ? -2.85600 -31.86800 64.90300 1.000 48.42323 230 CYS B O 1
ATOM 8581 N N . HIS B 2 240 ? -2.65500 -29.62800 65.00800 1.000 46.39378 231 HIS B N 1
ATOM 8582 C CA . HIS B 2 240 ? -1.95900 -29.45400 63.72400 1.000 45.29554 231 HIS B CA 1
ATOM 8583 C C . HIS B 2 240 ? -0.94300 -28.31200 63.80100 1.000 44.97318 231 HIS B C 1
ATOM 8584 O O . HIS B 2 240 ? -1.29300 -27.26300 64.30600 1.000 45.13391 231 HIS B O 1
ATOM 8591 N N . ILE B 2 241 ? 0.27300 -28.49100 63.27500 1.000 44.10159 232 ILE B N 1
ATOM 8592 C CA . ILE B 2 241 ? 1.16100 -27.33800 63.02300 1.000 42.98191 232 ILE B CA 1
ATOM 8593 C C . ILE B 2 241 ? 0.85500 -26.75700 61.66200 1.000 47.52164 232 ILE B C 1
ATOM 8594 O O . ILE B 2 241 ? 0.99300 -27.43800 60.65500 1.000 51.40987 232 ILE B O 1
ATOM 8599 N N . GLU B 2 242 ? 0.43100 -25.50100 61.62900 1.000 46.04963 233 GLU B N 1
ATOM 8600 C CA . GLU B 2 242 ? -0.12200 -24.93600 60.37700 1.000 45.07875 233 GLU B CA 1
ATOM 8601 C C . GLU B 2 242 ? 0.86200 -24.97500 59.21100 1.000 38.95018 233 GLU B C 1
ATOM 8602 O O . GLU B 2 242 ? 2.05500 -24.79100 59.40000 1.000 38.92385 233 GLU B O 1
ATOM 8608 N N . TYR B 2 243 ? 0.34000 -25.24900 58.00800 1.000 42.89504 234 TYR B N 1
ATOM 8609 C CA . TYR B 2 243 ? 1.10700 -25.21100 56.73900 1.000 42.78607 234 TYR B CA 1
ATOM 8610 C C . TYR B 2 243 ? 2.15600 -26.32100 56.68800 1.000 46.43928 234 TYR B C 1
ATOM 8611 O O . TYR B 2 243 ? 3.10200 -26.25000 55.89100 1.000 50.39780 234 TYR B O 1
ATOM 8620 N N . THR B 2 244 ? 1.95400 -27.35900 57.51000 1.000 43.20142 235 THR B N 1
ATOM 8621 C CA . THR B 2 244 ? 2.80200 -28.54600 57.52200 1.000 42.32203 235 THR B CA 1
ATOM 8622 C C . THR B 2 244 ? 2.00100 -29.84800 57.39600 1.000 46.92136 235 THR B C 1
ATOM 8623 O O . THR B 2 244 ? 0.76500 -29.81500 57.35100 1.000 41.88979 235 THR B O 1
ATOM 8627 N N . HIS B 2 245 ? 2.69200 -30.98900 57.42200 1.000 51.05505 236 HIS B N 1
ATOM 8628 C CA . HIS B 2 245 ? 1.97900 -32.29100 57.44900 1.000 57.21653 236 HIS B CA 1
ATOM 8629 C C . HIS B 2 245 ? 1.85300 -32.87700 58.87400 1.000 61.19026 236 HIS B C 1
ATOM 8630 O O . HIS B 2 245 ? 1.32000 -33.98900 59.06400 1.000 60.25436 236 HIS B O 1
ATOM 8637 N N . TYR B 2 246 ? 2.29400 -32.11300 59.86900 1.000 45.27079 237 TYR B N 1
ATOM 8638 C CA . TYR B 2 246 ? 2.16900 -32.52700 61.26100 1.000 50.16341 237 TYR B CA 1
ATOM 8639 C C . TYR B 2 246 ? 0.73300 -32.47200 61.80900 1.000 52.60510 237 TYR B C 1
ATOM 8640 O O . TYR B 2 246 ? 0.15100 -31.37800 62.00100 1.000 53.79918 237 TYR B O 1
ATOM 8649 N N . TRP B 2 247 ? 0.20100 -33.66900 62.08300 1.000 49.10435 238 TRP B N 1
ATOM 8650 C CA . TRP B 2 247 ? -1.16100 -33.88300 62.58500 1.000 51.59807 238 TRP B CA 1
ATOM 8651 C C . TRP B 2 247 ? -1.16900 -34.87600 63.77900 1.000 52.65839 238 TRP B C 1
ATOM 8652 O O . TRP B 2 247 ? -0.38800 -35.82000 63.78800 1.000 54.30484 238 TRP B O 1
ATOM 8663 N N . GLY B 2 248 ? -2.04400 -34.66400 64.76800 1.000 51.12227 239 GLY B N 1
ATOM 8664 C CA . GLY B 2 248 ? -2.21800 -35.62700 65.84100 1.000 52.99666 239 GLY B CA 1
ATOM 8665 C C . GLY B 2 248 ? -3.24700 -36.66600 65.40600 1.000 64.33027 239 GLY B C 1
ATOM 8666 O O . GLY B 2 248 ? -3.92300 -36.49000 64.38800 1.000 55.17937 239 GLY B O 1
ATOM 8667 N N . LYS B 2 249 ? -3.36600 -37.74200 66.18000 1.000 57.72142 240 LYS B N 1
ATOM 8668 C CA . LYS B 2 249 ? -4.24400 -38.87500 65.88300 1.000 61.25811 240 LYS B CA 1
ATOM 8669 C C . LYS B 2 249 ? -5.71100 -38.51800 66.07900 1.000 58.94752 240 LYS B C 1
ATOM 8670 O O . LYS B 2 249 ? -6.59600 -39.09500 65.45700 1.000 60.00875 240 LYS B O 1
ATOM 8676 N N . GLY B 2 250 ? -5.97400 -37.57700 66.97500 1.000 61.86479 241 GLY B N 1
ATOM 8677 C CA . GLY B 2 250 ? -7.34200 -37.22500 67.29600 1.000 67.85829 241 GLY B CA 1
ATOM 8678 C C . GLY B 2 250 ? -7.79000 -37.65800 68.68500 1.000 72.41997 241 GLY B C 1
ATOM 8679 O O . GLY B 2 250 ? -7.16000 -38.49500 69.34300 1.000 67.58805 241 GLY B O 1
ATOM 8680 N N . THR B 2 251 ? -8.88300 -37.04500 69.13200 1.000 77.81557 242 THR B N 1
ATOM 8681 C CA . THR B 2 251 ? -9.52200 -37.37700 70.40400 1.000 80.99109 242 THR B CA 1
ATOM 8682 C C . THR B 2 251 ? -11.05000 -37.17800 70.26000 1.000 72.43145 242 THR B C 1
ATOM 8683 O O . THR B 2 251 ? -11.52700 -36.09200 69.87700 1.000 65.66160 242 THR B O 1
ATOM 8687 N N . LEU B 2 252 ? -11.80600 -38.25200 70.50800 1.000 71.86514 243 LEU B N 1
ATOM 8688 C CA . LEU B 2 252 ? -13.25000 -38.18400 70.38700 1.000 61.51306 243 LEU B CA 1
ATOM 8689 C C . LEU B 2 252 ? -13.84800 -37.18500 71.35800 1.000 61.38177 243 LEU B C 1
ATOM 8690 O O . LEU B 2 252 ? -13.58400 -37.24300 72.57200 1.000 63.26252 243 LEU B O 1
ATOM 8695 N N . VAL B 2 253 ? -14.66700 -36.28300 70.83000 1.000 60.05384 244 VAL B N 1
ATOM 8696 C CA . VAL B 2 253 ? -15.52900 -35.45800 71.66900 1.000 61.11576 244 VAL B CA 1
ATOM 8697 C C . VAL B 2 253 ? -17.01400 -35.74900 71.37700 1.000 60.66206 244 VAL B C 1
ATOM 8698 O O . VAL B 2 253 ? -17.46900 -35.63000 70.23700 1.000 59.64284 244 VAL B O 1
ATOM 8702 N N . THR B 2 254 ? -17.75600 -36.13400 72.41300 1.000 62.33574 245 THR B N 1
ATOM 8703 C CA . THR B 2 254 ? -19.17300 -36.46000 72.27900 1.000 63.08519 245 THR B CA 1
ATOM 8704 C C . THR B 2 254 ? -20.03200 -35.63800 73.23100 1.000 63.38050 245 THR B C 1
ATOM 8705 O O . THR B 2 254 ? -19.91600 -35.76200 74.45300 1.000 64.71569 245 THR B O 1
ATOM 8709 N N . VAL B 2 255 ? -20.88500 -34.79200 72.67600 1.000 62.21475 246 VAL B N 1
ATOM 8710 C CA . VAL B 2 255 ? -21.77100 -33.98500 73.49200 1.000 62.47288 246 VAL B CA 1
ATOM 8711 C C . VAL B 2 255 ? -23.19300 -34.53600 73.36000 1.000 68.33912 246 VAL B C 1
ATOM 8712 O O . VAL B 2 255 ? -23.83000 -34.38600 72.32100 1.000 62.69790 246 VAL B O 1
ATOM 8716 N N . SER B 2 256 ? -23.65700 -35.23800 74.38600 1.000 73.39608 247 SER B N 1
ATOM 8717 C CA . SER B 2 256 ? -25.00400 -35.81500 74.36500 1.000 82.96990 247 SER B CA 1
ATOM 8718 C C . SER B 2 256 ? -25.70300 -35.88300 75.71900 1.000 88.79906 247 SER B C 1
ATOM 8719 O O . SER B 2 256 ? -25.08900 -36.14900 76.72400 1.000 87.47602 247 SER B O 1
ATOM 8722 N N . SER B 2 257 ? -27.00800 -35.68900 75.71700 1.000 89.86209 248 SER B N 1
ATOM 8723 C CA . SER B 2 257 ? -27.76600 -35.87300 76.92700 1.000 92.14458 248 SER B CA 1
ATOM 8724 C C . SER B 2 257 ? -28.10600 -37.33700 77.09800 1.000 94.56313 248 SER B C 1
ATOM 8725 O O . SER B 2 257 ? -28.15500 -38.09200 76.13100 1.000 88.48254 248 SER B O 1
ATOM 8728 N N . GLU B 2 258 ? -28.36300 -37.77000 78.33500 1.000 100.19642 249 GLU B N 1
ATOM 8729 C CA . GLU B 2 258 ? -28.68500 -39.18200 78.62300 1.000 108.30569 249 GLU B CA 1
ATOM 8730 C C . GLU B 2 258 ? -30.00000 -39.57600 77.95000 1.000 117.70461 249 GLU B C 1
ATOM 8731 O O . GLU B 2 258 ? -30.88200 -38.73000 77.80800 1.000 117.43519 249 GLU B O 1
ATOM 8733 N N . PRO B 2 259 ? -30.16400 -40.83300 77.5500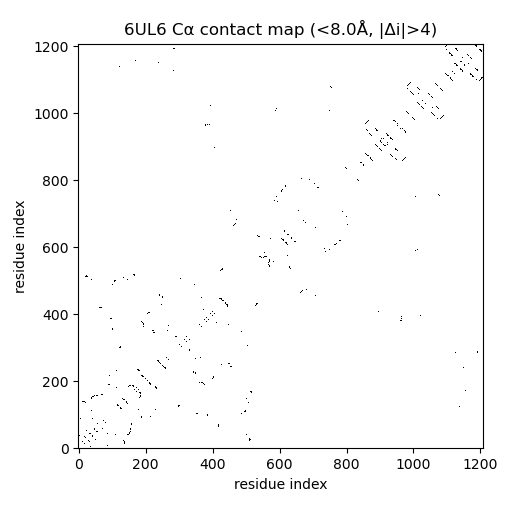0 1.000 122.36226 250 PRO B N 1
ATOM 8734 C CA . PRO B 2 259 ? -31.23000 -41.19200 76.60200 1.000 123.77913 250 PRO B CA 1
ATOM 8735 C C . PRO B 2 259 ? -32.65400 -40.88200 77.08000 1.000 123.13702 250 PRO B C 1
ATOM 8736 O O . PRO B 2 259 ? -33.47100 -40.40500 76.29200 1.000 127.48367 250 PRO B O 1
ATOM 8740 N N . LYS B 2 260 ? -32.93500 -41.15300 78.35100 1.000 114.95609 251 LYS B N 1
ATOM 8741 C CA . LYS B 2 260 ? -34.25500 -40.89900 78.91600 1.000 104.75256 251 LYS B CA 1
ATOM 8742 C C . LYS B 2 260 ? -35.35000 -41.10500 77.87200 1.000 99.48654 251 LYS B C 1
ATOM 8743 O O . LYS B 2 260 ? -36.28100 -40.30600 77.77100 1.000 92.84366 251 LYS B O 1
ATOM 8745 N N . GLN C 3 3 ? -64.43000 -2.84600 14.61400 1.000 61.92030 1 GLN C N 1
ATOM 8746 C CA . GLN C 3 3 ? -63.77000 -4.09700 14.97600 1.000 57.45719 1 GLN C CA 1
ATOM 8747 C C . GLN C 3 3 ? -62.74800 -4.44500 13.92200 1.000 50.99171 1 GLN C C 1
ATOM 8748 O O . GLN C 3 3 ? -62.60700 -3.71200 12.95000 1.000 50.10767 1 GLN C O 1
ATOM 8754 N N . VAL C 3 4 ? -62.05100 -5.56700 14.08100 1.000 43.60920 2 VAL C N 1
ATOM 8755 C CA . VAL C 3 4 ? -60.89900 -5.79400 13.21800 1.000 36.07834 2 VAL C CA 1
ATOM 8756 C C . VAL C 3 4 ? -61.30000 -6.27200 11.83400 1.000 37.79620 2 VAL C C 1
ATOM 8757 O O . VAL C 3 4 ? -62.05900 -7.23900 11.70000 1.000 37.98563 2 VAL C O 1
ATOM 8761 N N . GLN C 3 5 ? -60.77500 -5.57600 10.82000 1.000 30.31900 3 GLN C N 1
ATOM 8762 C CA . GLN C 3 5 ? -60.94000 -5.92800 9.42500 1.000 30.48893 3 GLN C CA 1
ATOM 8763 C C . GLN C 3 5 ? -59.63500 -5.95000 8.63200 1.000 37.29532 3 GLN C C 1
ATOM 8764 O O . GLN C 3 5 ? -58.81900 -5.00700 8.70100 1.000 35.39706 3 GLN C O 1
ATOM 8770 N N . LEU C 3 6 ? -59.45100 -7.02300 7.86300 1.000 31.08182 4 LEU C N 1
ATOM 8771 C CA . LEU C 3 6 ? -58.35700 -7.09300 6.90600 1.000 29.15063 4 LEU C CA 1
ATOM 8772 C C . LEU C 3 6 ? -58.91600 -7.03800 5.50300 1.000 36.66889 4 LEU C C 1
ATOM 8773 O O . LEU C 3 6 ? -59.73900 -7.86700 5.15000 1.000 30.47666 4 LEU C O 1
ATOM 8778 N N . VAL C 3 7 ? -58.44300 -6.08700 4.70200 1.000 32.27811 5 VAL C N 1
ATOM 8779 C CA . VAL C 3 7 ? -58.90000 -5.95300 3.31200 1.000 34.36348 5 VAL C CA 1
ATOM 8780 C C . VAL C 3 7 ? -57.73700 -6.11800 2.34200 1.000 30.19238 5 VAL C C 1
ATOM 8781 O O . VAL C 3 7 ? -56.75200 -5.37800 2.39500 1.000 33.45440 5 VAL C O 1
ATOM 8785 N N . GLU C 3 8 ? -57.84100 -7.12000 1.48600 1.000 32.23495 6 GLU C N 1
ATOM 8786 C CA . GLU C 3 8 ? -56.78000 -7.40800 0.53800 1.000 31.79231 6 GLU C CA 1
ATOM 8787 C C . GLU C 3 8 ? -57.05500 -6.70100 -0.78500 1.000 34.76147 6 GLU C C 1
ATOM 8788 O O . GLU C 3 8 ? -58.19900 -6.38300 -1.10700 1.000 35.90108 6 GLU C O 1
ATOM 8794 N N . SER C 3 9 ? -56.00400 -6.48200 -1.55500 1.000 30.21344 7 SER C N 1
ATOM 8795 C CA . SER C 3 9 ? -56.17700 -5.95600 -2.89900 1.000 37.66800 7 SER C CA 1
ATOM 8796 C C . SER C 3 9 ? -55.03200 -6.54400 -3.69300 1.000 37.55601 7 SER C C 1
ATOM 8797 O O . SER C 3 9 ? -54.10700 -7.14300 -3.09500 1.000 35.83421 7 SER C O 1
ATOM 8800 N N . GLY C 3 10 ? -55.10500 -6.41800 -5.01700 1.000 33.93235 8 GLY C N 1
ATOM 8801 C CA . GLY C 3 10 ? -54.15700 -7.08000 -5.89800 1.000 35.47814 8 GLY C CA 1
ATOM 8802 C C . GLY C 3 10 ? -54.61200 -8.47000 -6.29700 1.000 36.52308 8 GLY C C 1
ATOM 8803 O O . GLY C 3 10 ? -55.72300 -8.90000 -5.93200 1.000 35.36519 8 GLY C O 1
ATOM 8804 N N . GLY C 3 11 ? -53.76100 -9.18000 -7.03800 1.000 35.53225 9 GLY C N 1
ATOM 8805 C CA . GLY C 3 11 ? -54.05300 -10.55600 -7.41800 1.000 36.66972 9 GLY C CA 1
ATOM 8806 C C . GLY C 3 11 ? -54.66700 -10.61500 -8.80400 1.000 40.60852 9 GLY C C 1
ATOM 8807 O O . GLY C 3 11 ? -54.71900 -9.59700 -9.52000 1.000 46.17348 9 GLY C O 1
ATOM 8808 N N . GLY C 3 12 ? -55.18300 -11.78700 -9.17900 1.000 34.72613 10 GLY C N 1
ATOM 8809 C CA . GLY C 3 12 ? -55.72400 -11.96500 -10.50700 1.000 37.94629 10 GLY C CA 1
ATOM 8810 C C . GLY C 3 12 ? -54.88300 -12.92000 -11.32800 1.000 39.60711 10 GLY C C 1
ATOM 8811 O O . GLY C 3 12 ? -54.29400 -13.86500 -10.79900 1.000 38.70643 10 GLY C O 1
ATOM 8812 N N . LEU C 3 13 ? -54.78600 -12.65200 -12.62100 1.000 36.16820 11 LEU C N 1
ATOM 8813 C CA . LEU C 3 13 ? -54.10100 -13.53400 -13.54500 1.000 41.37622 11 LEU C CA 1
ATOM 8814 C C . LEU C 3 13 ? -52.68500 -13.07900 -13.69400 1.000 41.08523 11 LEU C C 1
ATOM 8815 O O . LEU C 3 13 ? -52.43000 -11.88000 -13.66800 1.000 46.02456 11 LEU C O 1
ATOM 8820 N N . VAL C 3 14 ? -51.74900 -14.01300 -13.82000 1.000 35.09571 12 VAL C N 1
ATOM 8821 C CA . VAL C 3 14 ? -50.33200 -13.64200 -13.97500 1.000 33.58043 12 VAL C CA 1
ATOM 8822 C C . VAL C 3 14 ? -49.62400 -14.70400 -14.82600 1.000 33.79025 12 VAL C C 1
ATOM 8823 O O . VAL C 3 14 ? -49.87600 -15.91200 -14.70800 1.000 33.24587 12 VAL C O 1
ATOM 8827 N N . GLN C 3 15 ? -48.76400 -14.24400 -15.71500 1.000 32.84733 13 GLN C N 1
ATOM 8828 C CA . GLN C 3 15 ? -48.03400 -15.15000 -16.58500 1.000 42.62803 13 GLN C CA 1
ATOM 8829 C C . GLN C 3 15 ? -47.01100 -15.95000 -15.77400 1.000 38.90609 13 GLN C C 1
ATOM 8830 O O . GLN C 3 15 ? -46.37800 -15.39800 -14.84500 1.000 39.63899 13 GLN C O 1
ATOM 8836 N N . VAL C 3 16 ? -46.83900 -17.22500 -16.11500 1.000 31.71432 14 VAL C N 1
ATOM 8837 C CA . VAL C 3 16 ? -45.79900 -18.04900 -15.49100 1.000 38.79414 14 VAL C CA 1
ATOM 8838 C C . VAL C 3 16 ? -44.46100 -17.33400 -15.54400 1.000 33.56100 14 VAL C C 1
ATOM 8839 O O . VAL C 3 16 ? -44.08800 -16.75500 -16.57300 1.000 30.00768 14 VAL C O 1
ATOM 8843 N N . GLY C 3 17 ? -43.75100 -17.33600 -14.42700 1.000 31.56084 15 GLY C N 1
ATOM 8844 C CA . GLY C 3 17 ? -42.47800 -16.67600 -14.36800 1.000 33.62235 15 GLY C CA 1
ATOM 8845 C C . GLY C 3 17 ? -42.61400 -15.19300 -14.05700 1.000 35.45978 15 GLY C C 1
ATOM 8846 O O . GLY C 3 17 ? -41.58700 -14.51300 -13.82700 1.000 31.58234 15 GLY C O 1
ATOM 8847 N N . GLY C 3 18 ? -43.86100 -14.69700 -14.04000 1.000 32.11004 16 GLY C N 1
ATOM 8848 C CA . GLY C 3 18 ? -44.11800 -13.28100 -13.78900 1.000 32.98718 16 GLY C CA 1
ATOM 8849 C C . GLY C 3 18 ? -44.09900 -12.84400 -12.32500 1.000 29.29426 16 GLY C C 1
ATOM 8850 O O . GLY C 3 18 ? -43.77200 -13.62100 -11.41900 1.000 32.81432 16 GLY C O 1
ATOM 8851 N N . SER C 3 19 ? -44.40900 -11.57600 -12.09300 1.000 30.76015 17 SER C N 1
ATOM 8852 C CA . SER C 3 19 ? -44.45600 -11.00900 -10.75400 1.000 31.17970 17 SER C CA 1
ATOM 8853 C C . SER C 3 19 ? -45.80700 -10.36500 -10.50900 1.000 33.42008 17 SER C C 1
ATOM 8854 O O . SER C 3 19 ? -46.44600 -9.83400 -11.43100 1.000 30.92744 17 SER C O 1
ATOM 8857 N N . LEU C 3 20 ? -46.17100 -10.34600 -9.24000 1.000 36.49990 18 LEU C N 1
ATOM 8858 C CA . LEU C 3 20 ? -47.48500 -9.98100 -8.76000 1.000 38.82976 18 LEU C CA 1
ATOM 8859 C C . LEU C 3 20 ? -47.27900 -9.52500 -7.33000 1.000 37.99162 18 LEU C C 1
ATOM 8860 O O . LEU C 3 20 ? -46.55300 -10.21400 -6.55800 1.000 32.18053 18 LEU C O 1
ATOM 8865 N N . ARG C 3 21 ? -47.92500 -8.43500 -6.92800 1.000 32.55574 19 ARG C N 1
ATOM 8866 C CA . ARG C 3 21 ? -47.91400 -8.11800 -5.48800 1.000 29.31688 19 ARG C CA 1
ATOM 8867 C C . ARG C 3 21 ? -49.32900 -8.14800 -4.88400 1.000 31.78093 19 ARG C C 1
ATOM 8868 O O . ARG C 3 21 ? -50.28100 -7.56100 -5.43800 1.000 28.39819 19 ARG C O 1
ATOM 8876 N N . LEU C 3 22 ? -49.47300 -8.84300 -3.76000 1.000 25.58016 20 LEU C N 1
ATOM 8877 C CA . LEU C 3 22 ? -50.70000 -8.76000 -2.99900 1.000 25.62678 20 LEU C CA 1
ATOM 8878 C C . LEU C 3 22 ? -50.49500 -7.79900 -1.83300 1.000 32.09593 20 LEU C C 1
ATOM 8879 O O . LEU C 3 22 ? -49.39300 -7.71700 -1.24800 1.000 25.48740 20 LEU C O 1
ATOM 8884 N N . SER C 3 23 ? -51.57600 -7.11300 -1.47000 1.000 29.15125 21 SER C N 1
ATOM 8885 C CA . SER C 3 23 ? -51.58200 -6.13400 -0.39800 1.000 31.77860 21 SER C CA 1
ATOM 8886 C C . SER C 3 23 ? -52.70600 -6.37000 0.53700 1.000 26.70692 21 SER C C 1
ATOM 8887 O O . SER C 3 23 ? -53.73000 -6.90500 0.15200 1.000 28.01684 21 SER C O 1
ATOM 8890 N N . CYS C 3 24 ? -52.55300 -5.89800 1.76700 1.000 28.19397 22 CYS C N 1
ATOM 8891 C CA . CYS C 3 24 ? -53.60900 -5.96300 2.77100 1.000 27.61906 22 CYS C CA 1
ATOM 8892 C C . CYS C 3 24 ? -53.48700 -4.75800 3.68700 1.000 37.52242 22 CYS C C 1
ATOM 8893 O O . CYS C 3 24 ? -52.35900 -4.41600 4.11500 1.000 38.88677 22 CYS C O 1
ATOM 8896 N N . VAL C 3 25 ? -54.62800 -4.14800 4.01100 1.000 29.88882 23 VAL C N 1
ATOM 8897 C CA . VAL C 3 25 ? -54.66300 -3.11100 5.02200 1.000 30.97860 23 VAL C CA 1
ATOM 8898 C C . VAL C 3 25 ? -55.53600 -3.57800 6.20700 1.000 29.50590 23 VAL C C 1
ATOM 8899 O O . VAL C 3 25 ? -56.62000 -4.12300 6.04300 1.000 33.72599 23 VAL C O 1
ATOM 8903 N N . VAL C 3 26 ? -55.02500 -3.36900 7.40500 1.000 27.26932 24 VAL C N 1
ATOM 8904 C CA . VAL C 3 26 ? -55.73600 -3.72500 8.62000 1.000 27.83302 24 VAL C CA 1
ATOM 8905 C C . VAL C 3 26 ? -56.46100 -2.48700 9.10700 1.000 34.89458 24 VAL C C 1
ATOM 8906 O O . VAL C 3 26 ? -55.88500 -1.39400 9.12400 1.000 34.07406 24 VAL C O 1
ATOM 8910 N N . SER C 3 27 ? -57.72500 -2.62600 9.49000 1.000 34.43110 25 SER C N 1
ATOM 8911 C CA . SER C 3 27 ? -58.40000 -1.50800 10.15200 1.000 36.60941 25 SER C CA 1
ATOM 8912 C C . SER C 3 27 ? -59.03400 -2.01600 11.45400 1.000 37.11776 25 SER C C 1
ATOM 8913 O O . SER C 3 27 ? -59.29900 -3.21600 11.59100 1.000 37.81209 25 SER C O 1
ATOM 8916 N N . GLY C 3 28 ? -59.25800 -1.10800 12.40400 1.000 35.98238 26 GLY C N 1
ATOM 8917 C CA . GLY C 3 28 ? -59.79300 -1.46100 13.70800 1.000 35.36813 26 GLY C CA 1
ATOM 8918 C C . GLY C 3 28 ? -58.76900 -1.97100 14.72200 1.000 36.39108 26 GLY C C 1
ATOM 8919 O O . GLY C 3 28 ? -59.09200 -2.28000 15.86600 1.000 37.27944 26 GLY C O 1
ATOM 8920 N N . SER C 3 29 ? -57.52200 -2.07900 14.30300 1.000 37.82021 27 SER C N 1
ATOM 8921 C CA . SER C 3 29 ? -56.47000 -2.54200 15.20900 1.000 34.94133 27 SER C CA 1
ATOM 8922 C C . SER C 3 29 ? -55.15600 -1.94600 14.78300 1.000 34.67979 27 SER C C 1
ATOM 8923 O O . SER C 3 29 ? -54.93400 -1.76700 13.59400 1.000 36.23961 27 SER C O 1
ATOM 8926 N N . ASP C 3 30 ? -54.27100 -1.67600 15.73700 1.000 37.67072 28 ASP C N 1
ATOM 8927 C CA . ASP C 3 30 ? -52.87900 -1.47100 15.38900 1.000 33.53334 28 ASP C CA 1
ATOM 8928 C C . ASP C 3 30 ? -52.30100 -2.86200 15.11100 1.000 32.86591 28 ASP C C 1
ATOM 8929 O O . ASP C 3 30 ? -52.89000 -3.88600 15.49700 1.000 31.65581 28 ASP C O 1
ATOM 8934 N N . ILE C 3 31 ? -51.20600 -2.90700 14.35900 1.000 24.23239 29 ILE C N 1
ATOM 8935 C CA . ILE C 3 31 ? -50.53500 -4.15500 14.09100 1.000 25.81771 29 ILE C CA 1
ATOM 8936 C C . ILE C 3 31 ? -49.13800 -4.19600 14.76500 1.000 30.83754 29 ILE C C 1
ATOM 8937 O O . ILE C 3 31 ? -48.50900 -5.23900 14.80600 1.000 21.39170 29 ILE C O 1
ATOM 8942 N N . SER C 3 32 ? -48.68100 -3.05500 15.26900 1.000 25.97125 30 SER C N 1
ATOM 8943 C CA . SER C 3 32 ? -47.53000 -3.02100 16.17700 1.000 34.56563 30 SER C CA 1
ATOM 8944 C C . SER C 3 32 ? -47.53300 -4.17000 17.20100 1.000 25.87849 30 SER C C 1
ATOM 8945 O O . SER C 3 32 ? -48.51200 -4.36600 17.90200 1.000 24.43229 30 SER C O 1
ATOM 8948 N N . GLY C 3 33 ? -46.43900 -4.92600 17.28500 1.000 22.93939 31 GLY C N 1
ATOM 8949 C CA . GLY C 3 33 ? -46.35800 -6.05500 18.21000 1.000 23.52384 31 GLY C CA 1
ATOM 8950 C C . GLY C 3 33 ? -47.15100 -7.29700 17.86500 1.000 25.07463 31 GLY C C 1
ATOM 8951 O O . GLY C 3 33 ? -47.24400 -8.22600 18.67000 1.000 24.94436 31 GLY C O 1
ATOM 8952 N N . ILE C 3 34 ? -47.74600 -7.32600 16.67700 1.000 19.84819 32 ILE C N 1
ATOM 8953 C CA . ILE C 3 34 ? -48.49600 -8.51800 16.26900 1.000 22.73320 32 ILE C CA 1
ATOM 8954 C C . ILE C 3 34 ? -47.95300 -9.06500 14.95800 1.000 22.76011 32 ILE C C 1
ATOM 8955 O O . ILE C 3 34 ? -47.63600 -8.28700 14.04700 1.000 23.45796 32 ILE C O 1
ATOM 8960 N N . ALA C 3 35 ? -47.77500 -10.39300 14.87700 1.000 20.18793 33 ALA C N 1
ATOM 8961 C CA . ALA C 3 35 ? -47.23400 -10.97200 13.65900 1.000 22.97921 33 ALA C CA 1
ATOM 8962 C C . ALA C 3 35 ? -48.31300 -10.95900 12.59900 1.000 17.35551 33 ALA C C 1
ATOM 8963 O O . ALA C 3 35 ? -49.51900 -10.89300 12.91800 1.000 18.76305 33 ALA C O 1
ATOM 8965 N N . MET C 3 36 ? -47.88400 -11.03900 11.34700 1.000 16.86980 34 MET C N 1
ATOM 8966 C CA . MET C 3 36 ? -48.82000 -11.14300 10.22300 1.000 19.87594 34 MET C CA 1
ATOM 8967 C C . MET C 3 36 ? -48.31000 -12.22000 9.30500 1.000 24.54771 34 MET C C 1
ATOM 8968 O O . MET C 3 36 ? -47.14900 -12.61600 9.40200 1.000 19.57810 34 MET C O 1
ATOM 8973 N N . GLY C 3 37 ? -49.16000 -12.67000 8.38200 1.000 19.40005 35 GLY C N 1
ATOM 8974 C CA . GLY C 3 37 ? -48.72800 -13.73300 7.50500 1.000 21.17030 35 GLY C CA 1
ATOM 8975 C C . GLY C 3 37 ? -49.61900 -13.80000 6.27000 1.000 20.65064 35 GLY C C 1
ATOM 8976 O O . GLY C 3 37 ? -50.71100 -13.18400 6.22600 1.000 22.64689 35 GLY C O 1
ATOM 8977 N N . TRP C 3 38 ? -49.12000 -14.52000 5.26900 1.000 21.12495 36 TRP C N 1
ATOM 8978 C CA . TRP C 3 38 ? -49.90400 -14.84600 4.07800 1.000 25.03766 36 TRP C CA 1
ATOM 8979 C C . TRP C 3 38 ? -50.02200 -16.33600 3.93100 1.000 22.44990 36 TRP C C 1
ATOM 8980 O O . TRP C 3 38 ? -49.07100 -17.08800 4.13400 1.000 20.82079 36 TRP C O 1
ATOM 8991 N N . TYR C 3 39 ? -51.21800 -16.74800 3.54500 1.000 20.57615 37 TYR C N 1
ATOM 8992 C CA . TYR C 3 39 ? -51.56900 -18.13000 3.41100 1.000 23.22610 37 TYR C CA 1
ATOM 8993 C C . TYR C 3 39 ? -52.15800 -18.36900 2.03700 1.000 20.07458 37 TYR C C 1
ATOM 8994 O O . TYR C 3 39 ? -52.52800 -17.41700 1.33500 1.000 21.32838 37 TYR C O 1
ATOM 9003 N N . ARG C 3 40 ? -52.28800 -19.63100 1.62900 1.000 22.51300 38 ARG C N 1
ATOM 9004 C CA . ARG C 3 40 ? -52.95900 -19.83100 0.32500 1.000 23.18500 38 ARG C CA 1
ATOM 9005 C C . ARG C 3 40 ? -53.68800 -21.17300 0.38800 1.000 26.51632 38 ARG C C 1
ATOM 9006 O O . ARG C 3 40 ? -53.35200 -22.04000 1.19800 1.000 24.97562 38 ARG C O 1
ATOM 9014 N N . GLN C 3 41 ? -54.72000 -21.32000 -0.42400 1.000 26.04472 39 GLN C N 1
ATOM 9015 C CA . GLN C 3 41 ? -55.46200 -22.56000 -0.42300 1.000 31.04393 39 GLN C CA 1
ATOM 9016 C C . GLN C 3 41 ? -55.93800 -22.81400 -1.83600 1.000 30.11522 39 GLN C C 1
ATOM 9017 O O . GLN C 3 41 ? -56.64800 -21.98400 -2.41800 1.000 24.46265 39 GLN C O 1
ATOM 9023 N N . ALA C 3 42 ? -55.46800 -23.93800 -2.38200 1.000 31.52197 40 ALA C N 1
ATOM 9024 C CA . ALA C 3 42 ? -55.81600 -24.43000 -3.72400 1.000 31.51981 40 ALA C CA 1
ATOM 9025 C C . ALA C 3 42 ? -57.00500 -25.35300 -3.61300 1.000 30.85006 40 ALA C C 1
ATOM 9026 O O . ALA C 3 42 ? -57.25500 -25.89500 -2.55000 1.000 34.83795 40 ALA C O 1
ATOM 9028 N N . PRO C 3 43 ? -57.76700 -25.55400 -4.70100 1.000 30.03721 41 PRO C N 1
ATOM 9029 C CA . PRO C 3 43 ? -59.00000 -26.33500 -4.50800 1.000 31.76554 41 PRO C CA 1
ATOM 9030 C C . PRO C 3 43 ? -58.75800 -27.73800 -3.97300 1.000 30.92677 41 PRO C C 1
ATOM 9031 O O . PRO C 3 43 ? -57.82000 -28.37200 -4.43300 1.000 31.89663 41 PRO C O 1
ATOM 9035 N N . GLY C 3 44 ? -59.58300 -28.18500 -3.02100 1.000 31.12500 42 GLY C N 1
ATOM 9036 C CA . GLY C 3 44 ? -59.49500 -29.52700 -2.45500 1.000 31.22781 42 GLY C CA 1
ATOM 9037 C C . GLY C 3 44 ? -58.37000 -29.63500 -1.40700 1.000 32.32202 42 GLY C C 1
ATOM 9038 O O . GLY C 3 44 ? -58.30700 -30.58900 -0.63800 1.000 29.20213 42 GLY C O 1
ATOM 9039 N N . LYS C 3 45 ? -57.48500 -28.65100 -1.39500 1.000 32.07120 43 LYS C N 1
ATOM 9040 C CA . LYS C 3 45 ? -56.28600 -28.69700 -0.54500 1.000 33.84758 43 LYS C CA 1
ATOM 9041 C C . LYS C 3 45 ? -56.39600 -27.94200 0.77200 1.000 31.65761 43 LYS C C 1
ATOM 9042 O O . LYS C 3 45 ? -57.23000 -27.03900 0.97000 1.000 28.17412 43 LYS C O 1
ATOM 9048 N N . ARG C 3 46 ? -55.53100 -28.32300 1.68100 1.000 23.11790 44 ARG C N 1
ATOM 9049 C CA . ARG C 3 46 ? -55.48200 -27.65900 2.98000 1.000 23.94789 44 ARG C CA 1
ATOM 9050 C C . ARG C 3 46 ? -54.82100 -26.28500 2.85300 1.000 28.71684 44 ARG C C 1
ATOM 9051 O O . ARG C 3 46 ? -53.81600 -26.12700 2.13800 1.000 26.33532 44 ARG C O 1
ATOM 9059 N N . ARG C 3 47 ? -55.36800 -25.30500 3.57800 1.000 28.78414 45 ARG C N 1
ATOM 9060 C CA . ARG C 3 47 ? -54.79600 -23.94900 3.58600 1.000 28.38089 45 ARG C CA 1
ATOM 9061 C C . ARG C 3 47 ? -53.40300 -24.02700 4.23200 1.000 27.18985 45 ARG C C 1
ATOM 9062 O O . ARG C 3 47 ? -53.22000 -24.70100 5.23700 1.000 29.14736 45 ARG C O 1
ATOM 9070 N N . GLU C 3 48 ? -52.41600 -23.38400 3.62400 1.000 21.78781 46 GLU C N 1
ATOM 9071 C CA . GLU C 3 48 ? -51.02500 -23.47900 4.07600 1.000 17.96779 46 GLU C CA 1
ATOM 9072 C C . GLU C 3 48 ? -50.41300 -22.08800 4.22600 1.000 24.17810 46 GLU C C 1
ATOM 9073 O O . GLU C 3 48 ? -50.66200 -21.14700 3.42300 1.000 22.53838 46 GLU C O 1
ATOM 9079 N N . MET C 3 49 ? -49.61600 -21.95100 5.26800 1.000 18.86630 47 MET C N 1
ATOM 9080 C CA . MET C 3 49 ? -48.81000 -20.75600 5.41200 1.000 18.49739 47 MET C CA 1
ATOM 9081 C C . MET C 3 49 ? -47.82800 -20.65100 4.26800 1.000 19.78327 47 MET C C 1
ATOM 9082 O O . MET C 3 49 ? -47.19100 -21.64400 3.89800 1.000 16.11312 47 MET C O 1
ATOM 9087 N N . VAL C 3 50 ? -47.66900 -19.43500 3.74800 1.000 20.12560 48 VAL C N 1
ATOM 9088 C CA . VAL C 3 50 ? -46.68900 -19.14400 2.71400 1.000 19.17756 48 VAL C CA 1
ATOM 9089 C C . VAL C 3 50 ? -45.53500 -18.25100 3.20900 1.000 20.86442 48 VAL C C 1
ATOM 9090 O O . VAL C 3 50 ? -44.34400 -18.52900 2.94700 1.000 18.60539 48 VAL C O 1
ATOM 9094 N N . ALA C 3 51 ? -45.87200 -17.20300 3.94800 1.000 15.83595 49 ALA C N 1
ATOM 9095 C CA . ALA C 3 51 ? -44.85700 -16.31600 4.50100 1.000 15.90813 49 ALA C CA 1
ATOM 9096 C C . ALA C 3 51 ? -45.40500 -15.74900 5.77200 1.000 15.63819 49 ALA C C 1
ATOM 9097 O O . ALA C 3 51 ? -46.61800 -15.51000 5.85000 1.000 22.64781 49 ALA C O 1
ATOM 9099 N N . ASP C 3 52 ? -44.50600 -15.50100 6.72800 1.000 16.99239 50 ASP C N 1
ATOM 9100 C CA . ASP C 3 52 ? -44.79500 -14.82500 8.00500 1.000 15.05305 50 ASP C CA 1
ATOM 9101 C C . ASP C 3 52 ? -43.84700 -13.65100 8.21100 1.000 19.66383 50 ASP C C 1
ATOM 9102 O O . ASP C 3 52 ? -42.69200 -13.68400 7.76700 1.000 18.20870 50 ASP C O 1
ATOM 9107 N N . ILE C 3 53 ? -44.32100 -12.62700 8.90500 1.000 19.22407 51 ILE C N 1
ATOM 9108 C CA . ILE C 3 53 ? -43.45700 -11.49200 9.22700 1.000 22.40502 51 ILE C CA 1
ATOM 9109 C C . ILE C 3 53 ? -43.85300 -10.94900 10.58600 1.000 22.84366 51 ILE C C 1
ATOM 9110 O O . ILE C 3 53 ? -45.03000 -10.62200 10.86300 1.000 23.20969 51 ILE C O 1
ATOM 9115 N N . PHE C 3 54 ? -42.85000 -10.86000 11.45200 1.000 17.78194 52 PHE C N 1
ATOM 9116 C CA . PHE C 3 54 ? -43.06900 -10.39800 12.81000 1.000 20.68373 52 PHE C CA 1
ATOM 9117 C C . PHE C 3 54 ? -42.86400 -8.90300 12.92500 1.000 21.81277 52 PHE C C 1
ATOM 9118 O O . PHE C 3 54 ? -42.27300 -8.29000 12.03300 1.000 23.87159 52 PHE C O 1
ATOM 9126 N N . SER C 3 55 ? -43.38800 -8.32600 14.00800 1.000 17.25628 53 SER C N 1
ATOM 9127 C CA . SER C 3 55 ? -43.51600 -6.87400 14.11800 1.000 26.70263 53 SER C CA 1
ATOM 9128 C C . SER C 3 55 ? -42.19000 -6.17900 13.88900 1.000 26.28398 53 SER C C 1
ATOM 9129 O O . SER C 3 55 ? -42.13600 -5.08300 13.29500 1.000 22.83413 53 SER C O 1
ATOM 9132 N N . GLY C 3 56 ? -41.11800 -6.82500 14.37300 1.000 23.64806 54 GLY C N 1
ATOM 9133 C CA . GLY C 3 56 ? -39.78100 -6.28600 14.26600 1.000 30.14957 54 GLY C CA 1
ATOM 9134 C C . GLY C 3 56 ? -39.15900 -6.52200 12.90000 1.000 31.89584 54 GLY C C 1
ATOM 9135 O O . GLY C 3 56 ? -37.99900 -6.15100 12.65600 1.000 24.92534 54 GLY C O 1
ATOM 9136 N N . GLY C 3 57 ? -39.91900 -7.15000 11.99900 1.000 24.07500 55 GLY C N 1
ATOM 9137 C CA . GLY C 3 57 ? -39.45100 -7.34000 10.63200 1.000 23.63040 55 GLY C CA 1
ATOM 9138 C C . GLY C 3 57 ? -38.89200 -8.68900 10.22300 1.000 23.50510 55 GLY C C 1
ATOM 9139 O O . GLY C 3 57 ? -38.70100 -8.92400 9.03600 1.000 20.99308 55 GLY C O 1
ATOM 9140 N N . SER C 3 58 ? -38.60900 -9.59200 11.17100 1.000 19.78758 56 SER C N 1
ATOM 9141 C CA . SER C 3 58 ? -38.06000 -10.89800 10.78400 1.000 18.81278 56 SER C CA 1
ATOM 9142 C C . SER 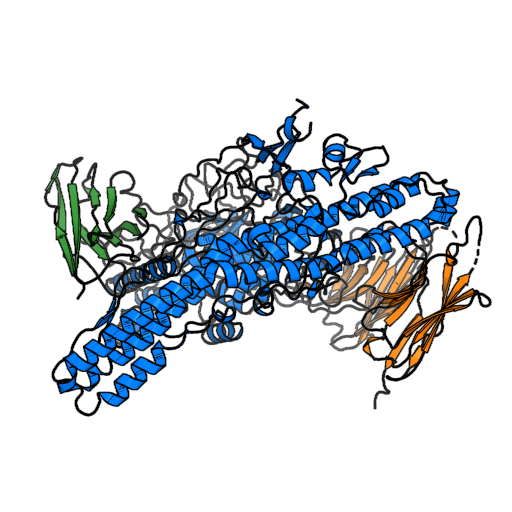C 3 58 ? -39.08800 -11.71000 10.01200 1.000 22.48135 56 SER C C 1
ATOM 9143 O O . SER C 3 58 ? -40.30900 -11.58500 10.24300 1.000 20.62082 56 SER C O 1
ATOM 9146 N N . THR C 3 59 ? -38.61500 -12.56500 9.11600 1.000 15.59480 57 THR C N 1
ATOM 9147 C CA . THR C 3 59 ? -39.57900 -13.29200 8.27000 1.000 18.64325 57 THR C CA 1
ATOM 9148 C C . THR C 3 59 ? -39.41400 -14.80300 8.33600 1.000 22.86267 57 THR C C 1
ATOM 9149 O O . THR C 3 59 ? -38.40700 -15.33900 8.81300 1.000 27.64627 57 THR C O 1
ATOM 9153 N N . ASP C 3 60 ? -40.43000 -15.51100 7.87300 1.000 21.97945 58 ASP C N 1
ATOM 9154 C CA . ASP C 3 60 ? -40.35800 -16.95000 7.73400 1.000 17.30534 58 ASP C CA 1
ATOM 9155 C C . ASP C 3 60 ? -41.01900 -17.30200 6.38600 1.000 24.47882 58 ASP C C 1
ATOM 9156 O O . ASP C 3 60 ? -42.00800 -16.67000 6.00000 1.000 21.17841 58 ASP C O 1
ATOM 9161 N N . TYR C 3 61 ? -40.53500 -18.31500 5.68600 1.000 21.61902 59 TYR C N 1
ATOM 9162 C CA . TYR C 3 61 ? -41.19700 -18.69800 4.37900 1.000 21.55479 59 TYR C CA 1
ATOM 9163 C C . TYR C 3 61 ? -41.45200 -20.20200 4.29200 1.000 20.50196 59 TYR C C 1
ATOM 9164 O O . TYR C 3 61 ? -40.64700 -21.00700 4.80400 1.000 22.35812 59 TYR C O 1
ATOM 9173 N N . ALA C 3 62 ? -42.56900 -20.61500 3.68700 1.000 18.17103 60 ALA C N 1
ATOM 9174 C CA . ALA C 3 62 ? -42.70300 -22.00300 3.22800 1.000 14.75916 60 ALA C CA 1
ATOM 9175 C C . ALA C 3 62 ? -41.47800 -22.31200 2.37600 1.000 20.23266 60 ALA C C 1
ATOM 9176 O O . ALA C 3 62 ? -41.07700 -21.46400 1.55300 1.000 19.11030 60 ALA C O 1
ATOM 9178 N N . GLY C 3 63 ? -40.87600 -23.50000 2.55800 1.000 19.69471 61 GLY C N 1
ATOM 9179 C CA . GLY C 3 63 ? -39.66000 -23.87700 1.81700 1.000 14.70331 61 GLY C CA 1
ATOM 9180 C C . GLY C 3 63 ? -39.77200 -23.56400 0.31500 1.000 20.63937 61 GLY C C 1
ATOM 9181 O O . GLY C 3 63 ? -38.87000 -22.97400 -0.31400 1.000 23.86682 61 GLY C O 1
ATOM 9182 N N . SER C 3 64 ? -40.89700 -23.95400 -0.25700 1.000 19.48128 62 SER C N 1
ATOM 9183 C CA . SER C 3 64 ? -41.04200 -23.91000 -1.68000 1.000 25.55775 62 SER C CA 1
ATOM 9184 C C . SER C 3 64 ? -41.32900 -22.51800 -2.26400 1.000 22.58023 62 SER C C 1
ATOM 9185 O O . SER C 3 64 ? -41.45300 -22.43900 -3.47000 1.000 23.58294 62 SER C O 1
ATOM 9188 N N . VAL C 3 65 ? -41.41200 -21.46700 -1.43900 1.000 21.69388 63 VAL C N 1
ATOM 9189 C CA . VAL C 3 65 ? -41.53000 -20.09000 -1.96500 1.000 24.63381 63 VAL C CA 1
ATOM 9190 C C . VAL C 3 65 ? -40.32000 -19.20800 -1.58300 1.000 23.13800 63 VAL C C 1
ATOM 9191 O O . VAL C 3 65 ? -40.16700 -18.10400 -2.10700 1.000 27.78760 63 VAL C O 1
ATOM 9195 N N . LYS C 3 66 ? -39.43100 -19.73800 -0.74900 1.000 21.40288 64 LYS C N 1
ATOM 9196 C CA . LYS C 3 66 ? -38.22400 -19.03300 -0.30600 1.000 19.58986 64 LYS C CA 1
ATOM 9197 C C . LYS C 3 66 ? -37.39500 -18.65700 -1.52200 1.000 22.44651 64 LYS C C 1
ATOM 9198 O O . LYS C 3 66 ? -37.15300 -19.51000 -2.39500 1.000 23.25508 64 LYS C O 1
ATOM 9204 N N . GLY C 3 67 ? -36.96800 -17.39600 -1.57800 1.000 27.12840 65 GLY C N 1
ATOM 9205 C CA . GLY C 3 67 ? -36.23800 -16.88000 -2.73100 1.000 27.02716 65 GLY C CA 1
ATOM 9206 C C . GLY C 3 67 ? -37.13600 -16.32900 -3.84000 1.000 31.11592 65 GLY C C 1
ATOM 9207 O O . GLY C 3 67 ? -36.70000 -15.49400 -4.63500 1.000 34.58708 65 GLY C O 1
ATOM 9208 N N . ARG C 3 68 ? -38.39000 -16.76600 -3.90700 1.000 27.75838 66 ARG C N 1
ATOM 9209 C CA . ARG C 3 68 ? -39.29300 -16.25200 -4.96600 1.000 26.93382 66 ARG C CA 1
ATOM 9210 C C . ARG C 3 68 ? -40.27100 -15.23800 -4.39300 1.000 25.88666 66 ARG C C 1
ATOM 9211 O O . ARG C 3 68 ? -40.63600 -14.29100 -5.08200 1.000 28.84642 66 ARG C O 1
ATOM 9219 N N . PHE C 3 69 ? -40.70100 -15.45100 -3.15400 1.000 22.62086 67 PHE C N 1
ATOM 9220 C CA . PHE C 3 69 ? -41.70100 -14.57300 -2.51100 1.000 25.06742 67 PHE C CA 1
ATOM 9221 C C . PHE C 3 69 ? -40.99400 -13.73100 -1.42600 1.000 22.01065 67 PHE C C 1
ATOM 9222 O O . PHE C 3 69 ? -40.09800 -14.22800 -0.72000 1.000 24.81229 67 PHE C O 1
ATOM 9230 N N . THR C 3 70 ? -41.42800 -12.48400 -1.25100 1.000 23.52791 68 THR C N 1
ATOM 9231 C CA . THR C 3 70 ? -40.99200 -11.64600 -0.13000 1.000 22.25655 68 THR C CA 1
ATOM 9232 C C . THR C 3 70 ? -42.21800 -11.05100 0.55800 1.000 19.71906 68 THR C C 1
ATOM 9233 O O . THR C 3 70 ? -43.10700 -10.47300 -0.08200 1.000 20.50495 68 THR C O 1
ATOM 9237 N N . ILE C 3 71 ? -42.23800 -11.14600 1.86700 1.000 21.26969 69 ILE C N 1
ATOM 9238 C CA . ILE C 3 71 ? -43.27600 -10.53500 2.67300 1.000 23.86256 69 ILE C CA 1
ATOM 9239 C C . ILE C 3 71 ? -42.70900 -9.27700 3.34000 1.000 23.85713 69 ILE C C 1
ATOM 9240 O O . ILE C 3 71 ? -41.52100 -9.21200 3.70600 1.000 22.15355 69 ILE C O 1
ATOM 9245 N N . SER C 3 72 ? -43.56800 -8.28100 3.47600 1.000 20.35213 70 SER C N 1
ATOM 9246 C CA . SER C 3 72 ? -43.18300 -6.99900 4.04300 1.000 25.14614 70 SER C CA 1
ATOM 9247 C C . SER C 3 72 ? -44.35800 -6.50500 4.87700 1.000 24.63606 70 SER C C 1
ATOM 9248 O O . SER C 3 72 ? -45.47800 -6.97600 4.69800 1.000 25.49220 70 SER C O 1
ATOM 9251 N N . ARG C 3 73 ? -44.10700 -5.58500 5.79800 1.000 27.08842 71 ARG C N 1
ATOM 9252 C CA . ARG C 3 73 ? -45.15200 -4.92200 6.56300 1.000 23.73615 71 ARG C CA 1
ATOM 9253 C C . ARG C 3 73 ? -44.74600 -3.45900 6.81100 1.000 26.86860 71 ARG C C 1
ATOM 9254 O O . ARG C 3 73 ? -43.59800 -3.09300 6.60800 1.000 24.28658 71 ARG C O 1
ATOM 9262 N N . ASP C 3 74 ? -45.73200 -2.63900 7.17200 1.000 28.20592 72 ASP C N 1
ATOM 9263 C CA . ASP C 3 74 ? -45.55000 -1.25000 7.58700 1.000 30.66498 72 ASP C CA 1
ATOM 9264 C C . ASP C 3 74 ? -46.46400 -1.03300 8.78700 1.000 31.76694 72 ASP C C 1
ATOM 9265 O O . ASP C 3 74 ? -47.68000 -0.90100 8.63700 1.000 32.46319 72 ASP C O 1
ATOM 9270 N N . ASN C 3 75 ? -45.88300 -1.02800 9.97900 1.000 28.10289 73 ASN C N 1
ATOM 9271 C CA . ASN C 3 75 ? -46.64700 -0.77300 11.18400 1.000 30.41599 73 ASN C CA 1
ATOM 9272 C C . ASN C 3 75 ? -47.37200 0.57400 11.18800 1.000 31.59957 73 ASN C C 1
ATOM 9273 O O . ASN C 3 75 ? -48.48400 0.65800 11.68600 1.000 34.76226 73 ASN C O 1
ATOM 9278 N N . ALA C 3 76 ? -46.75800 1.60400 10.60900 1.000 29.63589 74 ALA C N 1
ATOM 9279 C CA . ALA C 3 76 ? -47.34000 2.94500 10.60200 1.000 37.90888 74 ALA C CA 1
ATOM 9280 C C . ALA C 3 76 ? -48.60900 3.01400 9.74200 1.000 42.70848 74 ALA C C 1
ATOM 9281 O O . ALA C 3 76 ? -49.57100 3.69200 10.08500 1.000 38.74945 74 ALA C O 1
ATOM 9283 N N . LYS C 3 77 ? -48.57300 2.31300 8.61700 1.000 42.85507 75 LYS C N 1
ATOM 9284 C CA . LYS C 3 77 ? -49.65200 2.29200 7.63700 1.000 42.81280 75 LYS C CA 1
ATOM 9285 C C . LYS C 3 77 ? -50.59900 1.10500 7.87000 1.000 41.22915 75 LYS C C 1
ATOM 9286 O O . LYS C 3 77 ? -51.60600 0.96500 7.17400 1.000 41.96977 75 LYS C O 1
ATOM 9292 N N . LYS C 3 78 ? -50.22000 0.22500 8.80600 1.000 33.05976 76 LYS C N 1
ATOM 9293 C CA . LYS C 3 78 ? -50.97200 -0.99300 9.15400 1.000 31.47358 76 LYS C CA 1
ATOM 9294 C C . LYS C 3 78 ? -51.23500 -1.86000 7.94300 1.000 27.26874 76 LYS C C 1
ATOM 9295 O O . LYS C 3 78 ? -52.35300 -2.28900 7.70500 1.000 33.39955 76 LYS C O 1
ATOM 9301 N N . THR C 3 79 ? -50.18200 -2.17200 7.19700 1.000 27.37777 77 THR C N 1
ATOM 9302 C CA . THR C 3 79 ? -50.31300 -2.95600 5.96300 1.000 27.32606 77 THR C CA 1
ATOM 9303 C C . THR C 3 79 ? -49.25400 -4.05600 5.87400 1.000 31.01720 77 THR C C 1
ATOM 9304 O O . THR C 3 79 ? -48.22500 -4.03100 6.56700 1.000 27.10291 77 THR C O 1
ATOM 9308 N N . SER C 3 80 ? -49.49000 -4.99200 4.96200 1.000 24.57932 78 SER C N 1
ATOM 9309 C CA . SER C 3 80 ? -48.57600 -6.09300 4.69200 1.000 24.81361 78 SER C CA 1
ATOM 9310 C C . SER C 3 80 ? -48.63700 -6.27900 3.21200 1.000 35.46067 78 SER C C 1
ATOM 9311 O O . SER C 3 80 ? -49.70400 -6.07100 2.61400 1.000 28.51386 78 SER C O 1
ATOM 9314 N N . TYR C 3 81 ? -47.52700 -6.65400 2.60100 1.000 21.12711 79 TYR C N 1
ATOM 9315 C CA A TYR C 3 81 ? -47.63200 -7.05600 1.22000 0.663 27.90999 79 TYR C CA 1
ATOM 9316 C CA B TYR C 3 81 ? -47.51400 -6.94800 1.17400 0.337 26.58319 79 TYR C CA 1
ATOM 9317 C C . TYR C 3 81 ? -46.81600 -8.31800 0.95800 1.000 27.33194 79 TYR C C 1
ATOM 9318 O O . TYR C 3 81 ? -45.93300 -8.70700 1.72900 1.000 26.63447 79 TYR C O 1
ATOM 9335 N N . LEU C 3 82 ? -47.19200 -9.01800 -0.09300 1.000 25.17198 80 LEU C N 1
ATOM 9336 C CA . LEU C 3 82 ? -46.56200 -10.24600 -0.47200 1.000 26.06026 80 LEU C CA 1
ATOM 9337 C C . LEU C 3 82 ? -46.15300 -10.05100 -1.93200 1.000 28.08603 80 LEU C C 1
ATOM 9338 O O . LEU C 3 82 ? -47.02100 -9.93300 -2.80700 1.000 26.73249 80 LEU C O 1
ATOM 9343 N N . GLN C 3 83 ? -44.84000 -9.95100 -2.16300 1.000 24.43375 81 GLN C N 1
ATOM 9344 C CA . GLN C 3 83 ? -44.25800 -9.82600 -3.47500 1.000 28.91191 81 GLN C CA 1
ATOM 9345 C C . GLN C 3 83 ? -44.03600 -11.26100 -3.96900 1.000 29.91817 81 GLN C C 1
ATOM 9346 O O . GLN C 3 83 ? -43.42000 -12.06600 -3.27900 1.000 26.22880 81 GLN C O 1
ATOM 9352 N N . MET C 3 84 ? -44.58500 -11.57100 -5.14400 1.000 22.14538 82 MET C N 1
ATOM 9353 C CA . MET C 3 84 ? -44.48300 -12.91100 -5.69800 1.000 27.40346 82 MET C CA 1
ATOM 9354 C C . MET C 3 84 ? -43.70800 -12.82500 -6.99700 1.000 28.43294 82 MET C C 1
ATOM 9355 O O . MET C 3 84 ? -44.20600 -12.27000 -7.97600 1.000 27.23468 82 MET C O 1
ATOM 9360 N N . ASN C 3 85 ? -42.49100 -13.36700 -7.01100 1.000 25.26471 83 ASN C N 1
ATOM 9361 C CA . ASN C 3 85 ? -41.70700 -13.41900 -8.23700 1.000 25.30261 83 ASN C CA 1
ATOM 9362 C C . ASN C 3 85 ? -41.53400 -14.86400 -8.75100 1.000 26.57718 83 ASN C C 1
ATOM 9363 O O . ASN C 3 85 ? -41.74300 -15.86200 -8.00800 1.000 27.70523 83 ASN C O 1
ATOM 9368 N N . ASN C 3 86 ? -41.15900 -14.97000 -10.02000 1.000 31.81372 84 ASN C N 1
ATOM 9369 C CA . ASN C 3 86 ? -41.00000 -16.26100 -10.67600 1.000 31.51975 84 ASN C CA 1
ATOM 9370 C C . ASN C 3 86 ? -42.14200 -17.20500 -10.32300 1.000 31.23242 84 ASN C C 1
ATOM 9371 O O . ASN C 3 86 ? -41.90800 -18.33000 -9.84800 1.000 28.28587 84 ASN C O 1
ATOM 9376 N N . VAL C 3 87 ? -43.37900 -16.74800 -10.52700 1.000 29.52706 85 VAL C N 1
ATOM 9377 C CA . VAL C 3 87 ? -44.50700 -17.58200 -10.12700 1.000 31.83651 85 VAL C CA 1
ATOM 9378 C C . VAL C 3 87 ? -44.60500 -18.86200 -10.99700 1.000 26.43871 85 VAL C C 1
ATOM 9379 O O . VAL C 3 87 ? -44.17900 -18.90400 -12.18000 1.000 25.07012 85 VAL C O 1
ATOM 9383 N N . LYS C 3 88 ? -45.13200 -19.89900 -10.36400 1.000 25.93536 86 LYS C N 1
ATOM 9384 C CA . LYS C 3 88 ? -45.15800 -21.23400 -10.92100 1.000 23.48191 86 LYS C CA 1
ATOM 9385 C C . LYS C 3 88 ? -46.59100 -21.74600 -10.86100 1.000 29.53455 86 LYS C C 1
ATOM 9386 O O . LYS C 3 88 ? -47.37000 -21.25500 -10.04700 1.000 29.67001 86 LYS C O 1
ATOM 9392 N N . PRO C 3 89 ? -46.93600 -22.74600 -11.69300 1.000 29.12332 87 PRO C N 1
ATOM 9393 C CA . PRO C 3 89 ? -48.29100 -23.31200 -11.62400 1.000 26.03637 87 PRO C CA 1
ATOM 9394 C C . PRO C 3 89 ? -48.68100 -23.74000 -10.19900 1.000 29.77622 87 PRO C C 1
ATOM 9395 O O . PRO C 3 89 ? -49.83800 -23.53100 -9.85300 1.000 34.87933 87 PRO C O 1
ATOM 9399 N N . GLU C 3 90 ? -47.73700 -24.24100 -9.39300 1.000 28.41365 88 GLU C N 1
ATOM 9400 C CA . GLU C 3 90 ? -47.98400 -24.62900 -8.00200 1.000 33.06758 88 GLU C CA 1
ATOM 9401 C C . GLU C 3 90 ? -48.51700 -23.48700 -7.08400 1.000 32.88132 88 GLU C C 1
ATOM 9402 O O . GLU C 3 90 ? -49.12300 -23.74300 -6.01300 1.000 25.68940 88 GLU C O 1
ATOM 9408 N N . ASP C 3 91 ? -48.31100 -22.24300 -7.51800 1.000 33.07672 89 ASP C N 1
ATOM 9409 C CA . ASP C 3 91 ? -48.70200 -21.04600 -6.77300 1.000 30.77594 89 ASP C CA 1
ATOM 9410 C C . ASP C 3 91 ? -50.16300 -20.64400 -6.91400 1.000 29.23648 89 ASP C C 1
ATOM 9411 O O . ASP C 3 91 ? -50.62600 -19.81900 -6.15700 1.000 22.33495 89 ASP C O 1
ATOM 9416 N N . THR C 3 92 ? -50.85600 -21.17100 -7.92400 1.000 31.68551 90 THR C N 1
ATOM 9417 C CA . THR C 3 92 ? -52.26700 -20.86200 -8.13700 1.000 25.87090 90 THR C CA 1
ATOM 9418 C C . THR C 3 92 ? -53.10800 -21.22600 -6.90700 1.000 29.03637 90 THR C C 1
ATOM 9419 O O . THR C 3 92 ? -52.96700 -22.31200 -6.34900 1.000 23.78541 90 THR C O 1
ATOM 9423 N N . GLY C 3 93 ? -53.98300 -20.31200 -6.49600 1.000 26.93915 91 GLY C N 1
ATOM 9424 C CA . GLY C 3 93 ? -54.92400 -20.60600 -5.43600 1.000 26.52002 91 GLY C CA 1
ATOM 9425 C C . GLY C 3 93 ? -55.51400 -19.33700 -4.83700 1.000 28.22457 91 GLY C C 1
ATOM 9426 O O . GLY C 3 93 ? -55.31900 -18.23400 -5.35600 1.000 28.29225 91 GLY C O 1
ATOM 9427 N N . VAL C 3 94 ? -56.23300 -19.49300 -3.72800 1.000 29.83392 92 VAL C N 1
ATOM 9428 C CA . VAL C 3 94 ? -56.78600 -18.34600 -3.01200 1.000 25.32471 92 VAL C CA 1
ATOM 9429 C C . VAL C 3 94 ? -55.83300 -17.94200 -1.85600 1.000 28.98900 92 VAL C C 1
ATOM 9430 O O . VAL C 3 94 ? -55.58100 -18.72800 -0.94700 1.000 24.16763 92 VAL C O 1
ATOM 9434 N N . TYR C 3 95 ? -55.31300 -16.72800 -1.93400 1.000 30.60613 93 TYR C N 1
ATOM 9435 C CA . TYR C 3 95 ? -54.41300 -16.17200 -0.93000 1.000 24.58878 93 TYR C CA 1
ATOM 9436 C C . TYR C 3 95 ? -55.14500 -15.36500 0.12800 1.000 27.59924 93 TYR C C 1
ATOM 9437 O O . TYR C 3 95 ? -56.11600 -14.66200 -0.16200 1.000 31.69551 93 TYR C O 1
ATOM 9446 N N . TYR C 3 96 ? -54.65600 -15.46600 1.36300 1.000 26.72687 94 TYR C N 1
ATOM 9447 C CA . TYR C 3 96 ? -55.24400 -14.77400 2.49700 1.000 25.65163 94 TYR C CA 1
ATOM 9448 C C . TYR C 3 96 ? -54.17800 -14.13800 3.35200 1.000 22.62259 94 TYR C C 1
ATOM 9449 O O . TYR C 3 96 ? -53.20000 -14.80500 3.68700 1.000 21.94798 94 TYR C O 1
ATOM 9458 N N . CYS C 3 97 ? -54.43200 -12.90600 3.76800 1.000 21.92559 95 CYS C N 1
ATOM 9459 C CA . CYS C 3 97 ? -53.54600 -12.25900 4.74200 1.000 21.27749 95 CYS C CA 1
ATOM 9460 C C . CYS C 3 97 ? -54.09700 -12.56700 6.10500 1.000 27.45209 95 CYS C C 1
ATOM 9461 O O . CYS C 3 97 ? -55.30800 -12.75800 6.24800 1.000 24.08261 95 CYS C O 1
ATOM 9464 N N . ARG C 3 98 ? -53.21700 -12.64400 7.11100 1.000 20.03349 96 ARG C N 1
ATOM 9465 C CA . ARG C 3 98 ? -53.66100 -12.95000 8.44500 1.000 19.72295 96 ARG C CA 1
ATOM 9466 C C . ARG C 3 98 ? -52.97800 -12.02900 9.46500 1.000 22.36674 96 ARG C C 1
ATOM 9467 O O . ARG C 3 98 ? -51.79600 -11.65800 9.30100 1.000 21.63768 96 ARG C O 1
ATOM 9475 N N . LEU C 3 99 ? -53.74300 -11.63500 10.48000 1.000 19.74508 97 LEU C N 1
ATOM 9476 C CA . LEU C 3 99 ? -53.18500 -10.91200 11.64900 1.000 26.41238 97 LEU C CA 1
ATOM 9477 C C . LEU C 3 99 ? -53.19000 -11.88100 12.85100 1.000 24.09009 97 LEU C C 1
ATOM 9478 O O . LEU C 3 99 ? -54.24300 -12.34600 13.30500 1.000 25.50440 97 LEU C O 1
ATOM 9483 N N . TYR C 3 100 ? -52.02100 -12.23500 13.35200 1.000 17.47181 98 TYR C N 1
ATOM 9484 C CA . TYR C 3 100 ? -51.97500 -13.24500 14.40000 1.000 19.43145 98 TYR C CA 1
ATOM 9485 C C . TYR C 3 100 ? -52.28100 -12.65000 15.78000 1.000 25.13317 98 TYR C C 1
ATOM 9486 O O . TYR C 3 100 ? -51.39400 -12.64900 16.69300 1.000 16.56573 98 TYR C O 1
ATOM 9495 N N . GLY C 3 101 ? -53.50300 -12.10800 15.91900 1.000 26.56217 99 GLY C N 1
ATOM 9496 C CA . GLY C 3 101 ? -53.93200 -11.39800 17.12300 1.000 23.45508 99 GLY C CA 1
ATOM 9497 C C . GLY C 3 101 ? -54.78900 -12.25500 18.04200 1.000 24.64309 99 GLY C C 1
ATOM 9498 O O . GLY C 3 101 ? -54.82100 -13.48600 17.90300 1.000 24.65061 99 GLY C O 1
ATOM 9499 N N . SER C 3 102 ? -55.53500 -11.63300 18.95300 1.000 25.82959 100 SER C N 1
ATOM 9500 C CA . SER C 3 102 ? -56.31900 -12.43700 19.88800 1.000 34.94284 100 SER C CA 1
ATOM 9501 C C . SER C 3 102 ? -57.60000 -13.00100 19.28100 1.000 34.85099 100 SER C C 1
ATOM 9502 O O . SER C 3 102 ? -58.32700 -13.73700 19.94400 1.000 40.87691 100 SER C O 1
ATOM 9505 N N . GLY C 3 103 ? -57.86200 -12.71800 18.01700 1.000 30.47369 101 GLY C N 1
ATOM 9506 C CA . GLY C 3 103 ? -59.03200 -13.29500 17.36400 1.000 29.34364 101 GLY C CA 1
ATOM 9507 C C . GLY C 3 103 ? -58.70700 -14.02400 16.07400 1.000 33.77874 101 GLY C C 1
ATOM 9508 O O . GLY C 3 103 ? -57.54800 -14.30400 15.80600 1.000 31.62432 101 GLY C O 1
ATOM 9509 N N . ASP C 3 104 ? -59.72800 -14.34200 15.27000 1.000 30.60782 102 ASP C N 1
ATOM 9510 C CA . ASP C 3 104 ? -59.48100 -14.91000 13.94800 1.000 27.79849 102 ASP C CA 1
ATOM 9511 C C . ASP C 3 104 ? -59.53500 -13.78700 12.95300 1.000 33.57568 102 ASP C C 1
ATOM 9512 O O . ASP C 3 104 ? -60.63500 -13.34200 12.56100 1.000 30.84332 102 ASP C O 1
ATOM 9517 N N . TYR C 3 105 ? -58.35900 -13.29800 12.56700 1.000 28.84015 103 TYR C N 1
ATOM 9518 C CA . TYR C 3 105 ? -58.28800 -12.07300 11.77800 1.000 33.02967 103 TYR C CA 1
ATOM 9519 C C . TYR C 3 105 ? -57.72800 -12.43100 10.40300 1.000 30.94636 103 TYR C C 1
ATOM 9520 O O . TYR C 3 105 ? -56.51500 -12.61000 10.23400 1.000 25.74024 103 TYR C O 1
ATOM 9529 N N . TRP C 3 106 ? -58.62700 -12.57700 9.43700 1.000 28.00043 104 TRP C N 1
ATOM 9530 C CA . TRP C 3 106 ? -58.27200 -12.97300 8.07300 1.000 30.57137 104 TRP C CA 1
ATOM 9531 C C . TRP C 3 106 ? -58.79100 -12.01400 7.01800 1.000 32.57803 104 TRP C C 1
ATOM 9532 O O . TRP C 3 106 ? -59.89500 -11.49100 7.15500 1.000 28.75806 104 TRP C O 1
ATOM 9543 N N . GLY C 3 107 ? -58.04900 -11.86700 5.93100 1.000 31.38590 105 GLY C N 1
ATOM 9544 C CA . GLY C 3 107 ? -58.54300 -11.11300 4.79300 1.000 31.49416 105 GLY C CA 1
ATOM 9545 C C . GLY C 3 107 ? -59.56800 -11.92100 4.02100 1.000 30.20438 105 GLY C C 1
ATOM 9546 O O . GLY C 3 107 ? -59.80200 -13.10000 4.32800 1.000 27.70998 105 GLY C O 1
ATOM 9547 N N . GLN C 3 108 ? -60.18300 -11.30100 3.01900 1.000 32.02331 106 GLN C N 1
ATOM 9548 C CA . GLN C 3 108 ? -61.35400 -11.90700 2.37500 1.000 29.35649 106 GLN C CA 1
ATOM 9549 C C . GLN C 3 108 ? -61.00800 -13.11500 1.53100 1.000 33.17161 106 GLN C C 1
ATOM 9550 O O . GLN C 3 108 ? -61.88400 -13.98800 1.25500 1.000 33.24392 106 GLN C O 1
ATOM 9556 N N . GLY C 3 109 ? -59.74300 -13.17900 1.11000 1.000 33.47241 107 GLY C N 1
ATOM 9557 C CA . GLY C 3 109 ? -59.31700 -14.19800 0.15300 1.000 34.45647 107 GLY C CA 1
ATOM 9558 C C . GLY C 3 109 ? -59.20500 -13.64800 -1.26000 1.000 35.34318 107 GLY C C 1
ATOM 9559 O O . GLY C 3 109 ? -60.15700 -13.05400 -1.75800 1.000 30.53708 107 GLY C O 1
ATOM 9560 N N . THR C 3 110 ? -58.02900 -13.75100 -1.88800 1.000 28.87517 108 THR C N 1
ATOM 9561 C CA . THR C 3 110 ? -57.90700 -13.23200 -3.26000 1.000 31.54681 108 THR C CA 1
ATOM 9562 C C . THR C 3 110 ? -57.24300 -14.20700 -4.17500 1.000 26.25594 108 THR C C 1
ATOM 9563 O O . THR C 3 110 ? -56.19700 -14.75200 -3.85400 1.000 27.42539 108 THR C O 1
ATOM 9567 N N . GLN C 3 111 ? -57.85300 -14.39200 -5.34500 1.000 25.93477 109 GLN C N 1
ATOM 9568 C CA . GLN C 3 111 ? -57.44400 -15.40900 -6.28000 1.000 28.67379 109 GLN C CA 1
ATOM 9569 C C . GLN C 3 111 ? -56.16100 -14.98300 -6.93500 1.000 28.87419 109 GLN C C 1
ATOM 9570 O O . GLN C 3 111 ? -56.02700 -13.83700 -7.33900 1.000 29.88428 109 GLN C O 1
ATOM 9576 N N . VAL C 3 112 ? -55.22800 -15.91200 -7.06100 1.000 27.91202 110 VAL C N 1
ATOM 9577 C CA . VAL C 3 112 ? -54.09700 -15.74700 -7.96100 1.000 26.75289 110 VAL C CA 1
ATOM 9578 C C . VAL C 3 112 ? -54.11900 -16.95100 -8.87700 1.000 35.29234 110 VAL C C 1
ATOM 9579 O O . VAL C 3 112 ? -54.10100 -18.11400 -8.40700 1.000 33.92297 110 VAL C O 1
ATOM 9583 N N . THR C 3 113 ? -54.15900 -16.68900 -10.17900 1.000 34.64881 111 THR C N 1
ATOM 9584 C CA . THR C 3 113 ? -54.09000 -17.72900 -11.19200 1.000 29.95701 111 THR C CA 1
ATOM 9585 C C . THR C 3 113 ? -52.86000 -17.55300 -12.07700 1.000 31.16088 111 THR C C 1
ATOM 9586 O O . THR C 3 113 ? -52.69700 -16.54900 -12.74700 1.000 32.37111 111 THR C O 1
ATOM 9590 N N . VAL C 3 114 ? -51.98500 -18.53700 -12.06800 1.000 31.71360 112 VAL C N 1
ATOM 9591 C CA . VAL C 3 114 ? -50.78400 -18.51700 -12.89500 1.000 33.38231 112 VAL C CA 1
ATOM 9592 C C . VAL C 3 114 ? -51.05900 -19.16400 -14.28300 1.000 42.81312 112 VAL C C 1
ATOM 9593 O O . VAL C 3 114 ? -51.52000 -20.30800 -14.39400 1.000 34.33816 112 VAL C O 1
ATOM 9597 N N . SER C 3 115 ? -50.78900 -18.41200 -15.34000 1.000 40.29547 113 SER C N 1
ATOM 9598 C CA . SER C 3 115 ? -51.13300 -18.87700 -16.68500 1.000 49.32735 113 SER C CA 1
ATOM 9599 C C . SER C 3 115 ? -49.91100 -19.08400 -17.51100 1.000 58.71409 113 SER C C 1
ATOM 9600 O O . SER C 3 115 ? -49.03800 -18.22500 -17.52300 1.000 45.34812 113 SER C O 1
ATOM 9603 N N . SER C 3 116 ? -49.84500 -20.20800 -18.21700 1.000 67.29420 114 SER C N 1
ATOM 9604 C CA . SER C 3 116 ? -48.76900 -20.39200 -19.18800 1.000 76.22821 114 SER C CA 1
ATOM 9605 C C . SER C 3 116 ? -49.05400 -19.64100 -20.48800 1.000 74.92642 114 SER C C 1
ATOM 9606 O O . SER C 3 116 ? -48.66300 -18.47700 -20.64400 1.000 70.58938 114 SER C O 1
#

Nearest PDB structures (foldseek):
  6ul6-assembly1_A  TM=1.001E+00  e=0.000E+00  Clostridium botulinum
  2w2d-assembly1_A  TM=9.991E-01  e=1.181E-66  Clostridium botulinum
  1xtg-assembly1_A  TM=9.614E-01  e=8.124E-63  Clostridium botulinum
  6xcc-assembly1_A  TM=9.526E-01  e=2.023E-62  Clostridium botulinum
  4ej5-assembly1_A  TM=9.477E-01  e=8.145E-62  Clostridium botulinum

Solvent-accessible surface area: 49763 Å² total; per-residue (Å²): 186,46,5,1,97,90,108,11,47,18,145,32,114,48,56,0,85,22,6,0,94,0,24,2,0,14,44,38,155,17,135,47,10,20,0,0,30,5,38,36,7,0,1,0,1,0,29,12,1,46,39,2,33,97,163,50,44,94,27,76,70,50,144,106,29,54,38,42,38,10,4,28,13,48,54,88,12,3,71,71,60,119,54,27,34,41,0,0,42,0,0,6,1,0,0,5,4,0,35,52,16,46,0,0,52,0,0,0,10,4,0,0,20,0,5,4,1,1,3,26,12,65,90,28,54,22,0,90,21,10,62,15,4,0,0,1,0,40,35,87,122,58,58,64,78,1,3,13,0,0,0,0,0,3,0,0,3,15,6,0,6,37,26,46,15,40,2,3,25,67,146,28,27,24,4,3,31,15,0,23,0,0,1,0,0,0,0,0,0,0,7,7,2,28,0,0,31,9,5,48,30,0,87,102,31,55,80,6,11,23,13,41,0,0,15,0,1,0,1,16,0,0,12,16,0,1,17,0,2,1,30,0,5,0,0,5,7,22,33,57,25,58,2,102,16,52,49,118,21,26,32,6,4,6,6,20,95,14,21,5,17,49,0,16,0,37,6,31,34,2,32,59,4,20,2,39,42,18,63,59,4,8,63,41,8,5,17,0,12,2,31,36,1,4,44,14,0,38,91,1,149,50,32,58,28,25,127,18,60,40,155,65,4,35,70,14,0,58,70,3,3,78,6,27,71,76,158,100,33,127,9,56,21,49,108,136,95,4,64,122,8,22,50,13,1,9,72,0,2,5,17,48,9,0,27,93,40,10,152,9,1,8,26,91,26,19,12,11,29,43,84,3,0,10,73,4,53,2,31,47,30,29,21,0,7,0,82,26,0,1,18,19,99,120,18,58,18,47,54,21,39,4,0,0,0,13,102,62,7,77,103,7,11,83,131,37,136,43,62,7,34,121,64,72,5,42,3,38,0,0,0,90,4,92,74,36,74,108,108,134,58,14,51,17,85,3,20,0,25,37,1,1,9,4,6,5,70,102,9,12,46,41,43,10,96,66,46,62,122,6,42,16,101,60,79,68,71,93,96,82,81,78,18,52,96,107,46,0,68,106,24,51,145,109,31,46,49,105,117,52,17,109,72,27,75,12,122,84,24,82,56,46,6,118,7,117,24,25,121,112,55,131,113,147,106,26,93,73,25,109,101,32,80,20,93,76,38,4,15,8,0,17,12,59,2,1,76,69,160,186,56,192,66,52,20,19,4,16,69,44,13,41,72,9,40,112,54,121,25,77,0,10,0,12,6,50,62,103,3,21,148,55,0,45,86,97,3,109,7,54,100,0,10,19,8,0,9,60,1,11,18,32,0,27,70,30,1,37,56,65,43,122,17,135,151,20,62,71,0,77,19,2,0,9,4,0,0,10,0,0,12,5,33,83,83,35,140,65,120,64,0,35,35,17,0,67,178,56,18,6,45,29,3,21,36,28,124,14,105,24,52,12,35,101,5,6,81,16,61,32,41,57,43,130,101,51,118,104,64,0,19,55,0,0,40,1,0,9,35,38,4,63,37,10,0,39,77,0,5,89,20,0,3,9,1,0,3,0,6,0,13,14,0,3,32,19,0,10,37,2,0,17,49,0,0,40,30,0,2,85,0,1,22,31,0,0,49,71,14,23,78,112,18,78,124,108,43,38,112,16,1,45,17,19,62,97,29,0,24,59,33,1,36,73,3,3,9,99,0,0,49,32,0,9,106,0,0,27,14,0,0,1,5,11,0,33,70,41,0,10,57,132,0,33,122,74,0,71,60,6,6,57,54,5,49,99,36,0,51,133,16,1,134,80,9,113,55,23,0,64,88,56,36,109,122,0,86,90,84,0,55,110,42,10,71,94,64,49,110,24,99,0,54,126,20,2,86,53,83,44,8,45,96,39,93,120,27,121,12,96,16,58,35,28,36,129,11,133,62,57,22,63,23,123,0,31,0,85,5,43,50,75,93,1,70,76,28,49,0,1,0,15,46,46,53,128,47,98,30,36,83,53,6,0,29,7,46,73,158,35,156,57,82,75,21,69,72,5,166,76,44,8,75,4,40,39,49,57,104,126,35,8,0,37,0,34,0,109,29,2,93,88,116,6,30,7,40,1,3,0,3,0,8,55,149,57,43,22,27,40,0,1,23,18,9,57,16,56,62,11,158,20,15,111,1,58,22,36,161,112,100,4,79,18,59,37,29,31,133,25,116,58,58,19,60,28,121,0,29,2,31,42,92,76,118,71,36,53,1,7,108,36,10,0,0,0,22,14,59,26,95,38,139,64,85,67,46,0,0,3,21,32,121,100,85,61,57,21,130,60,0,141,84,25,5,74,3,38,93,47,144,100,152,76,18,0,17,0,41,0,53,59,2,102,76,122,2,38,6,35,0,33,0,1,6,4,3,0,99,29,72,8,180,19,20,113,0,44,3,53,75,67,142,138,208,35,113,11,68,6,64,50,29,26,129,17,132,53,43,21,71,22,112,0,40,2,69,1,55,59,26,61,0,20,5,30,0,0,0,0,7,12,40,24,124,62,96,22,71,42,23,0,0,2,8,23,20,76,37,30,38,12,26,0,31,33,0,132,80,22,4,69,5,27,31,50,52,99,147,62,41,2,69,0,29,0,58,75,0,78,94,99,0,42,0,46,0,32,0,2,0,0,1,59,18,101,50,69,6,111,18,18,85,0,41,17,46,142

Foldseek 3Di:
DQQQPDQDFLPDDAALPFWFFKAAAFADFDDTATWGARHQQEIEGLAAPLTQAVVFNQQAQDPDHDPAQFWDFDRCQSVDRVNSRLQVLLVSLLLRLLCVFLLSVQLVLLQLLLFFFQPCDPPLAERHRDQNQWMWGQHPVGRTAIFGHAEYEYAHTNGRQPWAKWGFDDPPDPQQALQRAGRIYIHATSFKWFWFDDQLCCVVPLLQDDDTFTDQVSLVVLLRSLSSSSRSRNQADALVAWQFFDQPDQQAFLGDTHHLSSQQQAAALSNLLAAVVVVVVSLVNNLVSLQVVLVSLVSHDYYDQFPDGSVLSSVSVCVSQVWDADPVGRTGRDPVSSVVVVCCSRHVSHSCNVCVRLVADDDNYVLSGTNFMWGFRQSDPVQQHSNNGQQDPPDPSVPSVLRRRCVNVVVGTDTDDGPCDQQVFWEKEWEPCVLVPVGHTLIDTHGSSLGFTATDPVSADDDQQAAAEFFLPLPFDDQPFHDDPVNSVVCSVVDDPDDRRDTGGGHDDDPHNHTHMDDGDDDDDRDGHHYDHDNAQFLVLLLVLLAADDDDDQAAEDCDSVVSSVDNSYHYDLADVVLRVLLPDQDDLVCLVVSLVVNLVSLLVLLQDKAADDQAPLFGIDNQSLCCSRVQLVDNGSVCVVVVCSVPNLPSLAPDDDDQDDDQGHAYDYDDDPPDQSGLVSSLVSLLSVLVVSLVSSLLSLVSRLSNRPVSSLVSSLVSVLSSLVSVLVSSLSNSVSSLVVDDPVSCVVVVDDSVVSVSSSSSSSSSSSVNSLLRSLSRSVSCSVPPGVVVSVVSSLVRLVVVLVVSLVSLVVRVVSCPVNRVVSNVVSCVSSVDDDDDQVVRNRDDCSNRVSD/DKAKDKDWADEAAQQAWTKMKIAMDDPCLLQWWKFKWFDDPPDDTHTAKIAHSVGDIDGDPPQVPQWDWGDDPVRRMIMIIGGRDHQVRFGFIKMWTWHDDPPDICVVVPNTDIYLGHGHHYDPQAKAKDFADEEAQQDKTKIKMATPDPPDDLLLAKKWKWWDDRPDDIGTAWIDHVDIDGDPVQPPFKDWDADVVVRMIMIIGGSDDQVRFGWMWMGRPPDPHIHPTDGHGHHDDDD/DKAKAKDWADEAEAQAKTKIKIAIPPDQLQQWKKFKWWAAPPGDIGTAKIAGNVGDIDGDPVQPPAWDKDADRVRRMIMIMGGNDDQVPFGWMWMATRDPDGYIYPTHTHGYDD

Organism: Clostridium botulinum (strain Hall / ATCC 3502 / NCTC 13319 / Type A) (NCBI:txid441771)

CATH classification: 3.90.1240.10 (+1 more: 1.20.1120.10)

Radius of gyration: 34.72 Å; Cα contacts (8 Å, |Δi|>4): 2527; chains: 3; bounding box: 96×84×100 Å

Sequence (1208 aa):
MPFVNKQFNYKDPVNGVDIAYIKIPNAGQMQPVKAFKIHNKIWVIPERDTFTNPEEGDLNPPPEAKQVPVSYYDSTYLSTDNEKDNYLKGVTKLFERIYSSTDLGRMLLTSIVRGIPFWGGSTIDTELKVIDDTNCINVIQPDGSYRSEELNLVIIGPSADIIQFECKSFGHEVLNLTRNGYGSTQYIRFSPDFTFGFEESLEVDTNPLLGAGKFATDPAVTLAHQLIHAGHRLYGIAINPNRVFKVNTNNAYYEMSGLEVSFEELRTFGGHDAKFIDSLQENEFRLYYYNKFKDIASTLNKAKSIVGTTASLQYMKNVFKEEKYLLSEDTSGKFSVDKLKFDKLYKMLTEIYTEDNFVKFFKVLNAKTFLNFDKAVFKINIVPKVNYTIYDGFNLRNTNLAANFNGQNTEINNMNFTKLKNFTGLFEFYKLLCVRGIITSALNDLCIKVNNWDLFFSPSEDNFTNDLNKGEEITSDTNIEAAEENISLDLIQQYYLTFNFDNEPEENISIENLSSSDIIGQLELMPNIERFPNGKKYELDKYTMFHYLRAQEFEHGKSRIALTNSVNEALLNPSRVYTFFSSDYVKKVNKATEAAMFLGWVEQLVYDFTDETSEVSTTDKIADITIIIPYIGPALNIGNMLYKDDFVGALIFSGAVILLEFIPEIAIPVLGTFALVSYIANKVLTVQQTIDNALSKRNEKWDEVYKYIVTNWLAKVNTQIDLIRKKMKEALENQAEATKAIINYQYNQYTEEEKNNINFNIDDLSSKLNESINKAMININKFLNQCSVSYLMNSMIPYGVKRLEDFDASLKDALLKYIYDNRGTLIGQVDRLKDKVNNTLSTDIPFQLSKYVDNQRLLSTFQLQLVESGGGLVQPGGSLRLSCVVSGSDFNTYIMGWYRQVPGKPRELVADITTEGKTNYGGSVKGRFTISRDNAKNTVYLQMFGLKPEDAGNYVCNADWKMGAWTAGDYGIDYWGKGTLVTVSSLQLVESGGGLVHPGGSLRLSCAPSSTPFNPFNNMVGWYRQAPGKQREMVASIGLRINYADSVKGRFTISRDNAKNTVDLQMDSLRPEDSATYYCHIEYTHYWGKGTLVTVSSEPKQVQLVESGGGLVQVGGSLRLSCVVSGSDISGIAMGWYRQAPGKRREMVADIFSGGSTDYAGSVKGRFTISRDNAKKTSYYLQMNNVKPEDTGVYYCRLYGSGDYWGQGTQVTVSS

B-factor: mean 37.45, std 17.34, range [10.23, 171.93]